Protein 1M72 (pdb70)

Secondary structure (DSSP, 8-state):
-EEE--S-TT-SB----SSEEEEEEEEE----SSTTPPP-TTHHHHHHHHHHHHHHTT-EEEEEES--HHHHHHHHHHHHTS--TTEEEEEEEEES-EETTEEE-SSSEE-TTHHHHTTSTTT-GGGTTS-EEEEEES-SSSB-B--EEEE--EEE-TT-SEEEEESS-TTB--EEETTTEEHHHHHHHHHHHHHTTTS-HHHHHHHHHHHHHHH-----TT-GGGTT-B---EEEE--SSB-----/-EE-SS-TT-SB----SSEEEEEEEEE----SSTTPPP-TTHHHHHHHHHHHHHHTTEEEEEEES--HHHHHHHHHHHHHS--TTEEEEEEEEES-EETTEEE-SSSEE-TTHHHHTTSTTT-GGGTTS-EEEEEES-S-SB-B--EEEE--EEEE-TT-SEEEEESS-TTB--EEETTTEEHHHHHHHHHHHHHTTTS-HHHHHHHHHHHHHHH-----TT-GGGTT-B---EEEE--SSB------/------S-TT-SB----SSB--EEEEEE----SSTTPPP-TTHHHHHHHHHHHHHHTT-EEEEEES--HHHHHHHHHHHHHS--TTBS-EEEEEES-EETTEEE-SSSEE-THHHHHTTSTTT-GGGTTS-EEEEEES-SSSB-B------------TT-SEEEEESS-TTB--EEETTTEEHHHHHHHHHHHHHTTTS-HHHHHHHHHHHHHHH-----TT-GGGTT-B---EEEE--SSB------TT--/-EE-/-EE-/-EE-

Sequence (759 aa):
RVARMPVDRNAPYYNMNHKHRGMAIIFNHEHFDIHSLKSRTGTNVDSDNLSKVLKTLGFKVTVFPNLKSEEINKFIQQTAEMDHSDADCLLVAVLTHGELGMLYAKDTHYKPDNLWYYFTADKCPTLAGKPKLFFIQACQGDRLDGGITLSRSYRIPVHADFLIAFSTVPGYFSWRNTTRGSWFMQALCEELRYAGTERDILTLLTFVCQKVALDFESNAPDSAMMHQQKQVPCITSMLTRLLVFGKDEVDVARMPVDRNAPYYNMNHKHRGMAIIFNHEHFDIHSLKSRTGTNVDSDNLSKVLKTLGFKVTVFPNLKSEEINKFIQQTAEMDHSDADCLLVAVLTHGELGMLYAKDTHYKPDNLWYYFTADKCPTLAGKPKLFFIQACQGDRLDGGITLSRTSYRIPVHADFLIAFSTVPGYFSWRNTTRGSWFMQALCEELRYAGTERDILTLLTFVCQKVALDFESNAPDSAMMHQQKQVPCITSMLTRLLVFGKKDEVDRVARMPVDRNAPYYNMNHKHRGMAIIFNHEHFDIHSLKSRTGTNVDSDNLSKVLKTLGFKVTVFPNLKSEEINKFIQQTAEMDHSDADCLLVAVLTHGELGMLYAKDTHYKPDNLWYYFTADKCPTLAGKPKLFFIQACQGDRLDGGITLSRSYRIPVHADFLIAFSTVPGYFSWRNTTRGSWFMQALCEELRYAGTERDILTLLTFVCQKVALDFESNAPDSAMMHQQKQVPCITSMLTRLLVFGKKQSHLDEVD

Solvent-accessible surface area: 32613 Å² total; per-residue (Å²): 89,82,9,122,37,12,19,95,89,102,13,68,106,9,45,15,137,38,169,97,13,8,35,0,6,0,0,6,0,32,91,27,97,41,188,96,34,86,50,0,69,5,0,67,63,1,5,87,27,1,11,148,6,0,123,114,14,48,7,160,23,51,62,37,82,43,21,105,16,146,60,4,48,89,52,2,62,79,6,9,137,92,113,6,21,75,8,4,0,0,4,1,0,0,0,0,12,9,80,115,39,45,1,24,0,65,54,59,88,24,137,8,72,56,2,42,115,45,0,9,2,77,92,2,58,42,0,1,6,10,0,2,1,1,4,1,0,0,6,16,14,100,151,50,6,38,16,12,36,0,36,231,106,8,55,9,0,11,39,2,3,7,0,12,0,25,0,3,18,70,14,35,33,0,6,0,31,45,101,170,0,0,6,0,0,25,2,0,0,79,3,9,142,158,10,1,58,133,70,22,4,8,18,0,0,3,21,0,0,18,54,0,0,15,82,34,70,2,90,10,107,135,35,92,128,32,45,89,20,8,4,4,0,6,6,27,4,11,1,7,8,20,2,40,8,23,226,55,60,29,5,105,12,161,35,13,21,90,85,100,13,69,103,10,50,19,133,33,162,95,1,5,29,1,1,0,0,6,0,33,91,24,105,36,192,93,34,169,51,0,71,6,0,65,64,1,7,100,35,1,14,149,3,1,124,102,11,34,8,126,26,45,58,32,88,37,20,96,16,131,57,5,41,90,52,2,64,81,6,9,136,98,111,6,23,77,9,0,0,0,4,1,0,0,0,0,18,9,77,116,40,44,1,26,0,58,44,60,93,21,142,9,80,53,2,42,116,43,0,9,2,82,90,1,55,42,0,1,5,10,1,2,1,1,6,0,0,0,4,13,16,94,148,44,7,40,9,1,37,0,46,220,166,60,11,65,9,0,13,35,2,3,6,0,13,0,23,0,2,18,71,13,32,40,0,5,3,32,48,94,159,0,0,5,0,0,34,2,0,0,83,11,10,137,166,6,2,28,130,69,23,5,9,17,1,1,4,26,0,0,24,41,0,1,15,75,34,71,2,87,11,105,136,40,90,136,32,41,87,20,7,4,4,0,7,4,25,4,11,1,9,8,15,2,42,8,26,168,108,54,71,38,6,162,102,51,130,85,10,18,89,157,118,16,91,107,7,42,19,126,17,134,99,1,7,38,0,2,0,0,6,0,33,92,28,100,37,189,92,35,172,49,0,69,6,0,65,63,0,4,104,36,1,12,156,4,1,113,80,13,22,7,153,26,47,58,34,87,41,22,92,18,104,63,6,44,98,51,2,64,73,4,10,138,83,115,7,39,73,9,0,0,0,5,1,0,0,0,0,16,9,79,114,36,45,2,24,0,64,46,57,90,21,136,9,77,58,2,45,113,48,0,10,12,87,91,0,65,41,0,9,9,6,0,1,0,0,6,0,0,0,6,16,14,98,155,48,58,53,40,151,122,158,87,274,147,49,225,59,95,58,122,11,3,6,0,14,0,23,0,2,51,73,16,66,37,0,4,3,30,42,103,161,0,0,6,0,0,15,0,0,0,82,12,10,137,159,6,1,59,126,71,27,4,67,52,0,0,78,66,0,22,92,44,0,31,124,103,34,96,2,93,10,109,136,36,93,143,35,38,98,19,48,7,62,8,35,50,59,46,74,29,87,35,76,1,41,8,25,140,13,182,73,62,208,53,72,40,7

Foldseek 3Di:
DDFDDQDDDPAQEQPLPFPAAEAEEEEQEQAAPDVVDDGDAQSVLLVVLVQVLVVVLGHPYDYHYQDAPVVLLVVLLVRLPDQCQRHQEYEYEYAAEAEAQWGHGRYGIDGPCSNCVCNQCVNRRSCVSHAYEYEYEYFNADDFALDDDDPPVDDDGSPARYKYKYQADHHHGFDADNHNGTLLSVLLSVLCNVALQPAFVVVSLVVSQVCQQPVDFDPDVVDVVRGRTGGGMDMDHRYPHTYHSHD/DDDD/DFDDQDDDPDQEQPLPFPAQEAAEEEQEAAAPDVVDDGQQQSVLLVVLVQVLVVQLGHPYDYHYQAQVVVLLVVLLVSLVDQCQRHQEYHYEYAAEAEAQWGGGRYGIDGPCSNCVCNQCVNRRSCVSHAYEYEYQYFLADDFALDDDDPPVDDDDGSPARYKYKYQFDHHHGFDADNHNGGLLSNLLSVLCVVFVQPDWPVVSLVVSQVSQQPVDFDDDVPDVVRHRTGGGMDMDHRYPHTYHSHHD/DDDD/DDFDAQDDDPDQEQDQAFQAQEAEEEEQEAAAPPVVDDGQAQSVLLVVLVQVLVVQLRHDYDYDYQDQVVVLLVVLLVRLVDQCQRHQEYEYEYAAEAEAQWGHGRYGIDGPCSNCVCQQCVNRVSCPSHAYEYEYEYFLADDFALDDDDPPVDDDGSPARYKYKYQADHHHGFDADNNNGGLLSNLLSVLCNVAVQPDFVVVSVVSSQVSQQPVDFDPDVVDPVRGRTGGGMDMDHRYPHTYHSHHHPPSD/DDDD

InterPro domains:
  IPR001309 Peptidase C14, p20 domain [PS50208] (59-182)
  IPR002138 Peptidase C14, caspase non-catalytic subunit p10 [PS50207] (200-295)
  IPR002398 Peptidase C14 family [PTHR10454] (38-293)
  IPR011600 Peptidase C14, caspase domain [PF00656] (60-291)
  IPR015917 Peptidase C14A, caspase catalytic domain [PR00376] (59-72)
  IPR015917 Peptidase C14A, caspase catalytic domain [PR00376] (79-97)
  IPR015917 Peptidase C14A, caspase catalytic domain [PR00376] (97-115)
  IPR015917 Peptidase C14A, caspase catalytic domain [PR00376] (129-137)
  IPR015917 Peptidase C14A, caspase catalytic domain [PR00376] (163-181)
  IPR015917 Peptidase C14A, caspase catalytic domain [PR00376] (222-233)
  IPR015917 Peptidase C14A, caspase catalytic domain [PR00376] (285-294)
  IPR015917 Peptidase C14A, caspase catalytic domain [SM00115] (52-295)
  IPR015917 Peptidase C14A, caspase catalytic domain [cd00032] (52-293)
  IPR016129 Peptidase family C14A, His active site [PS01121] (123-137)
  IPR029030 Caspase-like domain superfamily [SSF52129] (42-293)
  IPR033139 Peptidase family C14A, cysteine active site [PS01122] (169-180)

Nearest PDB structures (foldseek):
  1m72-assembly2_C  TM=1.003E+00  e=3.830E-53  Spodoptera frugiperda
  4ehf-assembly1_A  TM=9.582E-01  e=6.772E-32  Homo sapiens
  3v6l-assembly1_B  TM=8.829E-01  e=2.168E-28  Homo sapiens
  3v6l-assembly1_A  TM=8.721E-01  e=4.567E-28  Homo sapiens
  4ejf-assembly1_B  TM=8.807E-01  e=4.012E-27  Homo sapiens

CATH classification: 3.40.50.1460

Radius of gyration: 56.76 Å; Cα contacts (8 Å, |Δi|>4): 1895; chains: 6; bounding box: 49×155×88 Å

Structure (mmCIF, N/CA/C/O backbone):
data_1M72
#
_entry.id   1M72
#
_cell.length_a   151.730
_cell.length_b   151.730
_cell.length_c   79.460
_cell.angle_alpha   90.00
_cell.angle_beta   90.00
_cell.angle_gamma   120.00
#
_symmetry.space_group_name_H-M   'P 32 2 1'
#
loop_
_entity.id
_entity.type
_entity.pdbx_description
1 polymer Caspase-1
2 polymer Ace-Asp-Glu-Val-Asp-chloromethylketone
3 non-polymer 1,2-ETHANEDIOL
4 water water
#
loop_
_atom_site.group_PDB
_atom_site.id
_atom_site.type_symbol
_atom_site.label_atom_id
_atom_site.label_alt_id
_atom_site.label_comp_id
_atom_site.label_asym_id
_atom_site.label_entity_id
_atom_site.label_seq_id
_atom_site.pdbx_PDB_ins_code
_atom_site.Cartn_x
_atom_site.Cartn_y
_atom_site.Cartn_z
_atom_site.occupancy
_atom_site.B_iso_or_equiv
_atom_site.auth_seq_id
_atom_site.auth_comp_id
_atom_site.auth_asym_id
_atom_site.auth_atom_id
_atom_site.pdbx_PDB_model_num
ATOM 1 N N . ARG A 1 12 ? 8.017 114.850 21.386 1.00 59.96 40 ARG A N 1
ATOM 2 C CA . ARG A 1 12 ? 7.585 116.013 22.252 1.00 60.10 40 ARG A CA 1
ATOM 3 C C . ARG A 1 12 ? 8.846 116.838 22.516 1.00 58.48 40 ARG A C 1
ATOM 4 O O . ARG A 1 12 ? 9.924 116.415 22.107 1.00 59.99 40 ARG A O 1
ATOM 6 N N . VAL A 1 13 ? 8.748 117.986 23.187 1.00 54.72 41 VAL A N 1
ATOM 7 C CA . VAL A 1 13 ? 9.966 118.767 23.397 1.00 53.48 41 VAL A CA 1
ATOM 8 C C . VAL A 1 13 ? 10.228 119.334 24.803 1.00 51.62 41 VAL A C 1
ATOM 9 O O . VAL A 1 13 ? 9.375 119.969 25.424 1.00 51.42 41 VAL A O 1
ATOM 11 N N . ALA A 1 14 ? 11.440 119.092 25.289 1.00 49.45 42 ALA A N 1
ATOM 12 C CA . ALA A 1 14 ? 11.852 119.557 26.607 1.00 46.53 42 ALA A CA 1
ATOM 13 C C . ALA A 1 14 ? 13.178 120.283 26.490 1.00 43.51 42 ALA A C 1
ATOM 14 O O . ALA A 1 14 ? 13.885 120.158 25.489 1.00 41.71 42 ALA A O 1
ATOM 16 N N . ARG A 1 15 ? 13.508 121.053 27.514 1.00 41.61 43 ARG A N 1
ATOM 17 C CA . ARG A 1 15 ? 14.771 121.763 27.510 1.00 44.35 43 ARG A CA 1
ATOM 18 C C . ARG A 1 15 ? 15.924 120.750 27.657 1.00 42.92 43 ARG A C 1
ATOM 19 O O . ARG A 1 15 ? 15.855 119.804 28.450 1.00 41.41 43 ARG A O 1
ATOM 27 N N . MET A 1 16 ? 16.969 120.938 26.867 1.00 39.76 44 MET A N 1
ATOM 28 C CA . MET A 1 16 ? 18.121 120.072 26.948 1.00 36.76 44 MET A CA 1
ATOM 29 C C . MET A 1 16 ? 18.848 120.508 28.221 1.00 36.85 44 MET A C 1
ATOM 30 O O . MET A 1 16 ? 19.258 121.653 28.346 1.00 34.28 44 MET A O 1
ATOM 35 N N . PRO A 1 17 ? 18.991 119.603 29.204 1.00 36.65 45 PRO A N 1
ATOM 36 C CA . PRO A 1 17 ? 19.681 120.020 30.428 1.00 34.80 45 PRO A CA 1
ATOM 37 C C . PRO A 1 17 ? 21.204 119.828 30.436 1.00 32.84 45 PRO A C 1
ATOM 38 O O . PRO A 1 17 ? 21.883 120.420 31.248 1.00 32.56 45 PRO A O 1
ATOM 42 N N . VAL A 1 18 ? 21.729 119.014 29.532 1.00 32.14 46 VAL A N 1
ATOM 43 C CA . VAL A 1 18 ? 23.171 118.708 29.505 1.00 32.42 46 VAL A CA 1
ATOM 44 C C . VAL A 1 18 ? 23.437 118.301 28.061 1.00 32.73 46 VAL A C 1
ATOM 45 O O . VAL A 1 18 ? 22.485 117.925 27.376 1.00 32.81 46 VAL A O 1
ATOM 49 N N . ASP A 1 19 ? 24.680 118.348 27.579 1.00 33.43 47 ASP A N 1
ATOM 50 C CA . ASP A 1 19 ? 24.869 117.992 26.161 1.00 37.35 47 ASP A CA 1
ATOM 51 C C . ASP A 1 19 ? 24.741 116.519 25.836 1.00 35.69 47 ASP A C 1
ATOM 52 O O . ASP A 1 19 ? 24.965 115.640 26.688 1.00 36.70 47 ASP A O 1
ATOM 57 N N . ARG A 1 20 ? 24.391 116.269 24.581 1.00 34.11 48 ARG A N 1
ATOM 58 C CA . ARG A 1 20 ? 24.155 114.931 24.100 1.00 34.15 48 ARG A CA 1
ATOM 59 C C . ARG A 1 20 ? 25.104 113.826 24.610 1.00 35.42 48 ARG A C 1
ATOM 60 O O . ARG A 1 20 ? 24.639 112.790 25.157 1.00 32.31 48 ARG A O 1
ATOM 68 N N . ASN A 1 21 ? 26.411 114.044 24.465 1.00 31.10 49 ASN A N 1
ATOM 69 C CA . ASN A 1 21 ? 27.356 113.021 24.860 1.00 31.16 49 ASN A CA 1
ATOM 70 C C . ASN A 1 21 ? 28.073 113.145 26.187 1.00 28.18 49 ASN A C 1
ATOM 71 O O . ASN A 1 21 ? 29.041 112.451 26.412 1.00 30.23 49 ASN A O 1
ATOM 76 N N . ALA A 1 22 ? 27.575 113.996 27.070 1.00 26.60 50 ALA A N 1
ATOM 77 C CA . ALA A 1 22 ? 28.184 114.206 28.375 1.00 25.24 50 ALA A CA 1
ATOM 78 C C . ALA A 1 22 ? 28.216 112.944 29.212 1.00 25.00 50 ALA A C 1
ATOM 79 O O . ALA A 1 22 ? 27.247 112.232 29.302 1.00 24.41 50 ALA A O 1
ATOM 81 N N . PRO A 1 23 ? 29.352 112.654 29.838 1.00 27.75 51 PRO A N 1
ATOM 82 C CA . PRO A 1 23 ? 29.345 111.432 30.647 1.00 24.99 51 PRO A CA 1
ATOM 83 C C . PRO A 1 23 ? 28.721 111.636 32.008 1.00 25.76 51 PRO A C 1
ATOM 84 O O . PRO A 1 23 ? 28.441 110.659 32.719 1.00 24.49 51 PRO A O 1
ATOM 88 N N . TYR A 1 24 ? 28.505 112.890 32.391 1.00 24.46 52 TYR A N 1
ATOM 89 C CA . TYR A 1 24 ? 27.913 113.160 33.702 1.00 25.42 52 TYR A CA 1
ATOM 90 C C . TYR A 1 24 ? 26.602 113.911 33.565 1.00 29.33 52 TYR A C 1
ATOM 91 O O . TYR A 1 24 ? 26.427 114.649 32.604 1.00 27.17 52 TYR A O 1
ATOM 100 N N . TYR A 1 25 ? 25.664 113.728 34.501 1.00 28.26 53 TYR A N 1
ATOM 101 C CA . TYR A 1 25 ? 24.440 114.517 34.415 1.00 27.20 53 TYR A CA 1
ATOM 102 C C . TYR A 1 25 ? 24.856 115.941 34.825 1.00 28.78 53 TYR A C 1
ATOM 103 O O . TYR A 1 25 ? 25.871 116.148 35.508 1.00 26.01 53 TYR A O 1
ATOM 112 N N . ASN A 1 26 ? 24.064 116.917 34.414 1.00 30.16 54 ASN A N 1
ATOM 113 C CA . ASN A 1 26 ? 24.345 118.306 34.750 1.00 28.80 54 ASN A CA 1
ATOM 114 C C . ASN A 1 26 ? 23.795 118.639 36.124 1.00 28.65 54 ASN A C 1
ATOM 115 O O . ASN A 1 26 ? 22.613 118.978 36.274 1.00 25.95 54 ASN A O 1
ATOM 120 N N . MET A 1 27 ? 24.656 118.534 37.131 1.00 30.96 55 MET A N 1
ATOM 121 C CA . MET A 1 27 ? 24.284 118.824 38.513 1.00 32.34 55 MET A CA 1
ATOM 122 C C . MET A 1 27 ? 24.674 120.271 38.908 1.00 35.11 55 MET A C 1
ATOM 123 O O . MET A 1 27 ? 25.074 120.511 40.062 1.00 29.01 55 MET A O 1
ATOM 128 N N . ASN A 1 28 ? 24.541 121.222 37.973 1.00 36.16 56 ASN A N 1
ATOM 129 C CA . ASN A 1 28 ? 24.921 122.617 38.257 1.00 42.21 56 ASN A CA 1
ATOM 130 C C . ASN A 1 28 ? 23.789 123.627 38.167 1.00 42.40 56 ASN A C 1
ATOM 131 O O . ASN A 1 28 ? 24.027 124.844 38.097 1.00 42.41 56 ASN A O 1
ATOM 136 N N . HIS A 1 29 ? 22.565 123.111 38.147 1.00 40.71 57 HIS A N 1
ATOM 137 C CA . HIS A 1 29 ? 21.378 123.939 38.125 1.00 38.24 57 HIS A CA 1
ATOM 138 C C . HIS A 1 29 ? 21.366 124.807 39.407 1.00 38.62 57 HIS A C 1
ATOM 139 O O . HIS A 1 29 ? 22.068 124.531 40.396 1.00 33.41 57 HIS A O 1
ATOM 146 N N . LYS A 1 30 ? 20.549 125.853 39.377 1.00 39.90 58 LYS A N 1
ATOM 147 C CA . LYS A 1 30 ? 20.449 126.761 40.496 1.00 41.34 58 LYS A CA 1
ATOM 148 C C . LYS A 1 30 ? 20.131 125.990 41.786 1.00 41.06 58 LYS A C 1
ATOM 149 O O . LYS A 1 30 ? 20.609 126.336 42.873 1.00 41.00 58 LYS A O 1
ATOM 155 N N . HIS A 1 31 ? 19.343 124.927 41.650 1.00 40.30 59 HIS A N 1
ATOM 156 C CA . HIS A 1 31 ? 18.938 124.109 42.791 1.00 40.59 59 HIS A CA 1
ATOM 157 C C . HIS A 1 31 ? 19.186 122.617 42.607 1.00 38.80 59 HIS A C 1
ATOM 158 O O . HIS A 1 31 ? 19.068 122.085 41.493 1.00 35.59 59 HIS A O 1
ATOM 165 N N . ARG A 1 32 ? 19.491 121.945 43.717 1.00 36.16 60 ARG A N 1
ATOM 166 C CA . ARG A 1 32 ? 19.685 120.503 43.662 1.00 36.63 60 ARG A CA 1
ATOM 167 C C . ARG A 1 32 ? 18.350 119.811 43.265 1.00 34.25 60 ARG A C 1
ATOM 168 O O . ARG A 1 32 ? 18.310 118.967 42.360 1.00 30.86 60 ARG A O 1
ATOM 176 N N . GLY A 1 33 ? 17.276 120.206 43.943 1.00 30.56 61 GLY A N 1
ATOM 177 C CA . GLY A 1 33 ? 15.965 119.662 43.665 1.00 31.93 61 GLY A CA 1
ATOM 178 C C . GLY A 1 33 ? 15.222 119.277 44.928 1.00 31.14 61 GLY A C 1
ATOM 179 O O . GLY A 1 33 ? 15.685 119.498 46.055 1.00 32.73 61 GLY A O 1
ATOM 180 N N . MET A 1 34 ? 14.057 118.679 44.746 1.00 30.76 62 MET A N 1
ATOM 181 C CA . MET A 1 34 ? 13.264 118.268 45.880 1.00 29.36 62 MET A CA 1
ATOM 182 C C . MET A 1 34 ? 13.583 116.861 46.298 1.00 28.95 62 MET A C 1
ATOM 183 O O . MET A 1 34 ? 14.020 116.040 45.490 1.00 27.35 62 MET A O 1
ATOM 188 N N . ALA A 1 35 ? 13.330 116.587 47.569 1.00 27.25 63 ALA A N 1
ATOM 189 C CA . ALA A 1 35 ? 13.502 115.267 48.145 1.00 28.20 63 ALA A CA 1
ATOM 190 C C . ALA A 1 35 ? 12.279 115.115 49.047 1.00 30.66 63 ALA A C 1
ATOM 191 O O . ALA A 1 35 ? 12.126 115.848 50.040 1.00 33.05 63 ALA A O 1
ATOM 193 N N . ILE A 1 36 ? 11.383 114.206 48.682 1.00 29.56 64 ILE A N 1
ATOM 194 C CA . ILE A 1 36 ? 10.182 113.970 49.475 1.00 27.71 64 ILE A CA 1
ATOM 195 C C . ILE A 1 36 ? 10.277 112.567 50.096 1.00 27.26 64 ILE A C 1
ATOM 196 O O . ILE A 1 36 ? 10.504 111.567 49.384 1.00 24.07 64 ILE A O 1
ATOM 201 N N . ILE A 1 37 ? 10.138 112.519 51.420 1.00 24.30 65 ILE A N 1
ATOM 202 C CA . ILE A 1 37 ? 10.256 111.288 52.193 1.00 24.82 65 ILE A CA 1
ATOM 203 C C . ILE A 1 37 ? 8.910 110.881 52.778 1.00 27.62 65 ILE A C 1
ATOM 204 O O . ILE A 1 37 ? 8.328 111.628 53.579 1.00 28.82 65 ILE A O 1
ATOM 209 N N . PHE A 1 38 ? 8.396 109.715 52.380 1.00 26.96 66 PHE A N 1
ATOM 210 C CA . PHE A 1 38 ? 7.126 109.257 52.926 1.00 27.28 66 PHE A CA 1
ATOM 211 C C . PHE A 1 38 ? 7.454 108.279 54.018 1.00 27.85 66 PHE A C 1
ATOM 212 O O . PHE A 1 38 ? 7.868 107.158 53.764 1.00 27.07 66 PHE A O 1
ATOM 220 N N . ASN A 1 39 ? 7.282 108.756 55.249 1.00 28.67 67 ASN A N 1
ATOM 221 C CA . ASN A 1 39 ? 7.635 108.012 56.442 1.00 28.86 67 ASN A CA 1
ATOM 222 C C . ASN A 1 39 ? 6.386 107.405 57.069 1.00 31.64 67 ASN A C 1
ATOM 223 O O . ASN A 1 39 ? 5.436 108.126 57.419 1.00 28.73 67 ASN A O 1
ATOM 228 N N . HIS A 1 40 ? 6.386 106.078 57.182 1.00 30.58 68 HIS A N 1
ATOM 229 C CA . HIS A 1 40 ? 5.241 105.373 57.739 1.00 32.39 68 HIS A CA 1
ATOM 230 C C . HIS A 1 40 ? 5.609 104.592 59.002 1.00 34.62 68 HIS A C 1
ATOM 231 O O . HIS A 1 40 ? 6.250 103.537 58.923 1.00 34.95 68 HIS A O 1
ATOM 238 N N . GLU A 1 41 ? 5.201 105.121 60.156 1.00 32.98 69 GLU A N 1
ATOM 239 C CA . GLU A 1 41 ? 5.478 104.462 61.420 1.00 34.55 69 GLU A CA 1
ATOM 240 C C . GLU A 1 41 ? 4.281 103.656 61.952 1.00 33.12 69 GLU A C 1
ATOM 241 O O . GLU A 1 41 ? 4.451 102.595 62.589 1.00 31.69 69 GLU A O 1
ATOM 247 N N . HIS A 1 42 ? 3.081 104.121 61.627 1.00 31.48 70 HIS A N 1
ATOM 248 C CA . HIS A 1 42 ? 1.854 103.492 62.130 1.00 35.84 70 HIS A CA 1
ATOM 249 C C . HIS A 1 42 ? 0.792 103.233 61.066 1.00 34.53 70 HIS A C 1
ATOM 250 O O . HIS A 1 42 ? 0.586 104.059 60.157 1.00 32.82 70 HIS A O 1
ATOM 257 N N . PHE A 1 43 ? 0.080 102.118 61.208 1.00 33.11 71 PHE A N 1
ATOM 258 C CA . PHE A 1 43 ? -0.954 101.777 60.229 1.00 34.47 71 PHE A CA 1
ATOM 259 C C . PHE A 1 43 ? -2.349 101.487 60.738 1.00 35.25 71 PHE A C 1
ATOM 260 O O . PHE A 1 43 ? -2.530 100.911 61.803 1.00 36.50 71 PHE A O 1
ATOM 268 N N . ASP A 1 44 ? -3.334 101.852 59.935 1.00 34.86 72 ASP A N 1
ATOM 269 C CA . ASP A 1 44 ? -4.693 101.563 60.290 1.00 36.52 72 ASP A CA 1
ATOM 270 C C . ASP A 1 44 ? -5.075 100.167 59.826 1.00 37.33 72 ASP A C 1
ATOM 271 O O . ASP A 1 44 ? -6.209 99.779 59.932 1.00 40.39 72 ASP A O 1
ATOM 276 N N . ILE A 1 45 ? -4.138 99.408 59.288 1.00 41.57 73 ILE A N 1
ATOM 277 C CA . ILE A 1 45 ? -4.454 98.041 58.902 1.00 44.05 73 ILE A CA 1
ATOM 278 C C . ILE A 1 45 ? -4.046 97.181 60.080 1.00 47.55 73 ILE A C 1
ATOM 279 O O . ILE A 1 45 ? -2.855 97.117 60.434 1.00 47.73 73 ILE A O 1
ATOM 284 N N . HIS A 1 46 ? -5.042 96.539 60.681 1.00 48.10 74 HIS A N 1
ATOM 285 C CA . HIS A 1 46 ? -4.881 95.642 61.834 1.00 51.82 74 HIS A CA 1
ATOM 286 C C . HIS A 1 46 ? -3.634 94.725 61.853 1.00 49.77 74 HIS A C 1
ATOM 287 O O . HIS A 1 46 ? -2.874 94.709 62.805 1.00 49.46 74 HIS A O 1
ATOM 294 N N . SER A 1 47 ? -3.446 93.957 60.794 1.00 47.44 75 SER A N 1
ATOM 295 C CA . SER A 1 47 ? -2.326 93.028 60.726 1.00 47.99 75 SER A CA 1
ATOM 296 C C . SER A 1 47 ? -0.936 93.671 60.718 1.00 47.42 75 SER A C 1
ATOM 297 O O . SER A 1 47 ? 0.072 92.955 60.858 1.00 47.41 75 SER A O 1
ATOM 300 N N . LEU A 1 48 ? -0.864 94.994 60.560 1.00 42.55 76 LEU A N 1
ATOM 301 C CA . LEU A 1 48 ? 0.441 95.649 60.506 1.00 40.29 76 LEU A CA 1
ATOM 302 C C . LEU A 1 48 ? 0.882 96.344 61.807 1.00 41.53 76 LEU A C 1
ATOM 303 O O . LEU A 1 48 ? 0.188 97.229 62.322 1.00 41.95 76 LEU A O 1
ATOM 308 N N . LYS A 1 49 ? 2.046 95.947 62.317 1.00 39.21 77 LYS A N 1
ATOM 309 C CA . LYS A 1 49 ? 2.594 96.523 63.537 1.00 38.97 77 LYS A CA 1
ATOM 310 C C . LYS A 1 49 ? 3.337 97.834 63.265 1.00 37.02 77 LYS A C 1
ATOM 311 O O . LYS A 1 49 ? 3.725 98.120 62.121 1.00 34.60 77 LYS A O 1
ATOM 317 N N . SER A 1 50 ? 3.514 98.642 64.308 1.00 34.71 78 SER A N 1
ATOM 318 C CA . SER A 1 50 ? 4.239 99.912 64.193 1.00 34.51 78 SER A CA 1
ATOM 319 C C . SER A 1 50 ? 5.697 99.726 63.760 1.00 30.77 78 SER A C 1
ATOM 320 O O . SER A 1 50 ? 6.323 98.718 64.063 1.00 34.40 78 SER A O 1
ATOM 323 N N . ARG A 1 51 ? 6.258 100.687 63.052 1.00 30.71 79 ARG A N 1
ATOM 324 C CA . ARG A 1 51 ? 7.655 100.520 62.571 1.00 30.74 79 ARG A CA 1
ATOM 325 C C . ARG A 1 51 ? 8.622 101.381 63.401 1.00 30.66 79 ARG A C 1
ATOM 326 O O . ARG A 1 51 ? 9.191 102.364 62.915 1.00 29.96 79 ARG A O 1
ATOM 334 N N . THR A 1 52 ? 8.776 101.008 64.675 1.00 32.67 80 THR A N 1
ATOM 335 C CA . THR A 1 52 ? 9.658 101.727 65.597 1.00 31.65 80 THR A CA 1
ATOM 336 C C . THR A 1 52 ? 11.068 101.771 65.045 1.00 30.37 80 THR A C 1
ATOM 337 O O . THR A 1 52 ? 11.618 100.735 64.668 1.00 32.38 80 THR A O 1
ATOM 341 N N . GLY A 1 53 ? 11.642 102.973 64.998 1.00 30.46 81 GLY A N 1
ATOM 342 C CA . GLY A 1 53 ? 12.988 103.150 64.456 1.00 30.36 81 GLY A CA 1
ATOM 343 C C . GLY A 1 53 ? 12.963 103.837 63.092 1.00 30.82 81 GLY A C 1
ATOM 344 O O . GLY A 1 53 ? 13.986 104.309 62.626 1.00 32.44 81 GLY A O 1
ATOM 345 N N . THR A 1 54 ? 11.788 103.905 62.449 1.00 31.02 82 THR A N 1
ATOM 346 C CA . THR A 1 54 ? 11.672 104.527 61.135 1.00 29.58 82 THR A CA 1
ATOM 347 C C . THR A 1 54 ? 11.979 106.002 61.259 1.00 29.51 82 THR A C 1
ATOM 348 O O . THR A 1 54 ? 12.574 106.596 60.354 1.00 30.74 82 THR A O 1
ATOM 352 N N . ASN A 1 55 ? 11.610 106.595 62.390 1.00 29.93 83 ASN A N 1
ATOM 353 C CA . ASN A 1 55 ? 11.873 108.021 62.576 1.00 30.88 83 ASN A CA 1
ATOM 354 C C . ASN A 1 55 ? 13.359 108.351 62.555 1.00 29.20 83 ASN A C 1
ATOM 355 O O . ASN A 1 55 ? 13.732 109.459 62.161 1.00 27.98 83 ASN A O 1
ATOM 360 N N . VAL A 1 56 ? 14.194 107.397 62.972 1.00 26.40 84 VAL A N 1
ATOM 361 C CA . VAL A 1 56 ? 15.629 107.600 62.959 1.00 26.34 84 VAL A CA 1
ATOM 362 C C . VAL A 1 56 ? 16.038 107.634 61.505 1.00 28.51 84 VAL A C 1
ATOM 363 O O . VAL A 1 56 ? 16.803 108.505 61.087 1.00 29.63 84 VAL A O 1
ATOM 367 N N . ASP A 1 57 ? 15.527 106.680 60.733 1.00 27.42 85 ASP A N 1
ATOM 368 C CA . ASP A 1 57 ? 15.802 106.648 59.302 1.00 28.34 85 ASP A CA 1
ATOM 369 C C . ASP A 1 57 ? 15.429 107.987 58.672 1.00 29.83 85 ASP A C 1
ATOM 370 O O . ASP A 1 57 ? 16.231 108.618 57.955 1.00 32.53 85 ASP A O 1
ATOM 375 N N . SER A 1 58 ? 14.203 108.427 58.950 1.00 29.08 86 SER A N 1
ATOM 376 C CA . SER A 1 58 ? 13.700 109.663 58.369 1.00 28.19 86 SER A CA 1
ATOM 377 C C . SER A 1 58 ? 14.504 110.901 58.739 1.00 29.38 86 SER A C 1
ATOM 378 O O . SER A 1 58 ? 14.764 111.736 57.858 1.00 25.32 86 SER A O 1
ATOM 381 N N . ASP A 1 59 ? 14.871 111.035 60.019 1.00 27.55 87 ASP A N 1
ATOM 382 C CA . ASP A 1 59 ? 15.678 112.183 60.461 1.00 32.40 87 ASP A CA 1
ATOM 383 C C . ASP A 1 59 ? 17.061 112.074 59.805 1.00 31.47 87 ASP A C 1
ATOM 384 O O . ASP A 1 59 ? 17.557 113.026 59.210 1.00 32.28 87 ASP A O 1
ATOM 389 N N . ASN A 1 60 ? 17.642 110.885 59.888 1.00 31.13 88 ASN A N 1
ATOM 390 C CA . ASN A 1 60 ? 18.943 110.582 59.300 1.00 33.17 88 ASN A CA 1
ATOM 391 C C . ASN A 1 60 ? 18.979 110.942 57.791 1.00 33.16 88 ASN A C 1
ATOM 392 O O . ASN A 1 60 ? 19.885 111.652 57.327 1.00 34.32 88 ASN A O 1
ATOM 397 N N . LEU A 1 61 ? 17.989 110.471 57.033 1.00 31.14 89 LEU A N 1
ATOM 398 C CA . LEU A 1 61 ? 17.977 110.723 55.594 1.00 32.54 89 LEU A CA 1
ATOM 399 C C . LEU A 1 61 ? 17.836 112.215 55.296 1.00 33.55 89 LEU A C 1
ATOM 400 O O . LEU A 1 61 ? 18.553 112.798 54.459 1.00 30.43 89 LEU A O 1
ATOM 405 N N . SER A 1 62 ? 16.910 112.833 56.013 1.00 35.50 90 SER A N 1
ATOM 406 C CA . SER A 1 62 ? 16.655 114.248 55.853 1.00 35.75 90 SER A CA 1
ATOM 407 C C . SER A 1 62 ? 17.928 115.088 56.095 1.00 35.80 90 SER A C 1
ATOM 408 O O . SER A 1 62 ? 18.222 116.012 55.330 1.00 32.38 90 SER A O 1
ATOM 411 N N . LYS A 1 63 ? 18.672 114.755 57.155 1.00 36.88 91 LYS A N 1
ATOM 412 C CA . LYS A 1 63 ? 19.891 115.488 57.489 1.00 39.28 91 LYS A CA 1
ATOM 413 C C . LYS A 1 63 ? 20.923 115.398 56.388 1.00 38.25 91 LYS A C 1
ATOM 414 O O . LYS A 1 63 ? 21.422 116.433 55.918 1.00 38.58 91 LYS A O 1
ATOM 420 N N . VAL A 1 64 ? 21.236 114.184 55.942 1.00 33.25 92 VAL A N 1
ATOM 421 C CA . VAL A 1 64 ? 22.266 114.115 54.947 1.00 30.61 92 VAL A CA 1
ATOM 422 C C . VAL A 1 64 ? 21.838 114.732 53.628 1.00 29.63 92 VAL A C 1
ATOM 423 O O . VAL A 1 64 ? 22.631 115.369 52.941 1.00 31.65 92 VAL A O 1
ATOM 427 N N . LEU A 1 65 ? 20.579 114.592 53.271 1.00 30.32 93 LEU A N 1
ATOM 428 C CA . LEU A 1 65 ? 20.165 115.137 51.982 1.00 33.89 93 LEU A CA 1
ATOM 429 C C . LEU A 1 65 ? 20.241 116.658 52.014 1.00 36.64 93 LEU A C 1
ATOM 430 O O . LEU A 1 65 ? 20.629 117.296 51.019 1.00 38.68 93 LEU A O 1
ATOM 435 N N . LYS A 1 66 ? 19.881 117.234 53.156 1.00 36.63 94 LYS A N 1
ATOM 436 C CA . LYS A 1 66 ? 19.962 118.680 53.297 1.00 38.82 94 LYS A CA 1
ATOM 437 C C . LYS A 1 66 ? 21.402 119.106 53.037 1.00 36.11 94 LYS A C 1
ATOM 438 O O . LYS A 1 66 ? 21.618 120.076 52.323 1.00 35.77 94 LYS A O 1
ATOM 444 N N . THR A 1 67 ? 22.386 118.378 53.568 1.00 33.29 95 THR A N 1
ATOM 445 C CA . THR A 1 67 ? 23.764 118.790 53.325 1.00 32.84 95 THR A CA 1
ATOM 446 C C . THR A 1 67 ? 24.108 118.646 51.856 1.00 33.68 95 THR A C 1
ATOM 447 O O . THR A 1 67 ? 25.037 119.289 51.382 1.00 34.23 95 THR A O 1
ATOM 451 N N . LEU A 1 68 ? 23.369 117.799 51.131 1.00 32.31 96 LEU A N 1
ATOM 452 C CA . LEU A 1 68 ? 23.612 117.653 49.706 1.00 29.36 96 LEU A CA 1
ATOM 453 C C . LEU A 1 68 ? 22.856 118.720 48.882 1.00 28.39 96 LEU A C 1
ATOM 454 O O . LEU A 1 68 ? 22.989 118.775 47.662 1.00 26.23 96 LEU A O 1
ATOM 459 N N . GLY A 1 69 ? 22.052 119.554 49.547 1.00 29.94 97 GLY A N 1
ATOM 460 C CA . GLY A 1 69 ? 21.339 120.632 48.862 1.00 29.62 97 GLY A CA 1
ATOM 461 C C . GLY A 1 69 ? 19.866 120.473 48.533 1.00 31.08 97 GLY A C 1
ATOM 462 O O . GLY A 1 69 ? 19.231 121.403 47.998 1.00 28.46 97 GLY A O 1
ATOM 463 N N . PHE A 1 70 ? 19.309 119.310 48.854 1.00 29.76 98 PHE A N 1
ATOM 464 C CA . PHE A 1 70 ? 17.901 119.059 48.567 1.00 29.64 98 PHE A CA 1
ATOM 465 C C . PHE A 1 70 ? 16.995 119.881 49.447 1.00 31.49 98 PHE A C 1
ATOM 466 O O . PHE A 1 70 ? 17.324 120.141 50.608 1.00 29.57 98 PHE A O 1
ATOM 474 N N . LYS A 1 71 ? 15.859 120.303 48.892 1.00 32.51 99 LYS A N 1
ATOM 475 C CA . LYS A 1 71 ? 14.860 120.961 49.705 1.00 32.58 99 LYS A CA 1
ATOM 476 C C . LYS A 1 71 ? 14.044 119.729 50.101 1.00 32.34 99 LYS A C 1
ATOM 477 O O . LYS A 1 71 ? 13.311 119.175 49.268 1.00 29.70 99 LYS A O 1
ATOM 483 N N . VAL A 1 72 ? 14.177 119.328 51.364 1.00 31.28 100 VAL A N 1
ATOM 484 C CA . VAL A 1 72 ? 13.527 118.154 51.943 1.00 33.12 100 VAL A CA 1
ATOM 485 C C . VAL A 1 72 ? 12.161 118.383 52.535 1.00 36.16 100 VAL A C 1
ATOM 486 O O . VAL A 1 72 ? 11.965 119.340 53.240 1.00 40.24 100 VAL A O 1
ATOM 490 N N . THR A 1 73 ? 11.239 117.460 52.285 1.00 37.34 101 THR A N 1
ATOM 491 C CA . THR A 1 73 ? 9.892 117.523 52.829 1.00 33.20 101 THR A CA 1
ATOM 492 C C . THR A 1 73 ? 9.559 116.146 53.366 1.00 33.76 101 THR A C 1
ATOM 493 O O . THR A 1 73 ? 9.623 115.168 52.643 1.00 32.96 101 THR A O 1
ATOM 497 N N . VAL A 1 74 ? 9.248 116.051 54.645 1.00 33.29 102 VAL A N 1
ATOM 498 C CA . VAL A 1 74 ? 8.866 114.761 55.205 1.00 32.31 102 VAL A CA 1
ATOM 499 C C . VAL A 1 74 ? 7.330 114.727 55.327 1.00 33.22 102 VAL A C 1
ATOM 500 O O . VAL A 1 74 ? 6.717 115.675 55.850 1.00 30.18 102 VAL A O 1
ATOM 504 N N . PHE A 1 75 ? 6.739 113.648 54.810 1.00 30.47 103 PHE A N 1
ATOM 505 C CA . PHE A 1 75 ? 5.313 113.397 54.826 1.00 29.49 103 PHE A CA 1
ATOM 506 C C . PHE A 1 75 ? 5.103 112.203 55.725 1.00 33.01 103 PHE A C 1
ATOM 507 O O . PHE A 1 75 ? 5.370 111.072 55.324 1.00 33.86 103 PHE A O 1
ATOM 515 N N . PRO A 1 76 ? 4.634 112.429 56.968 1.00 34.60 104 PRO A N 1
ATOM 516 C CA . PRO A 1 76 ? 4.432 111.279 57.862 1.00 32.98 104 PRO A CA 1
ATOM 517 C C . PRO A 1 76 ? 3.051 110.625 57.789 1.00 32.60 104 PRO A C 1
ATOM 518 O O . PRO A 1 76 ? 2.045 111.294 57.758 1.00 34.24 104 PRO A O 1
ATOM 522 N N . ASN A 1 77 ? 3.023 109.307 57.724 1.00 31.99 105 ASN A N 1
ATOM 523 C CA . ASN A 1 77 ? 1.782 108.566 57.733 1.00 32.73 105 ASN A CA 1
ATOM 524 C C . ASN A 1 77 ? 0.597 108.992 56.856 1.00 33.99 105 ASN A C 1
ATOM 525 O O . ASN A 1 77 ? -0.551 109.012 57.319 1.00 34.31 105 ASN A O 1
ATOM 530 N N . LEU A 1 78 ? 0.837 109.291 55.590 1.00 34.43 106 LEU A N 1
ATOM 531 C CA . LEU A 1 78 ? -0.265 109.675 54.718 1.00 33.86 106 LEU A CA 1
ATOM 532 C C . LEU A 1 78 ? -1.096 108.473 54.239 1.00 34.35 106 LEU A C 1
ATOM 533 O O . LEU A 1 78 ? -0.667 107.304 54.309 1.00 34.32 106 LEU A O 1
ATOM 538 N N . LYS A 1 79 ? -2.305 108.769 53.779 1.00 34.71 107 LYS A N 1
ATOM 539 C CA . LYS A 1 79 ? -3.181 107.752 53.232 1.00 35.39 107 LYS A CA 1
ATOM 540 C C . LYS A 1 79 ? -2.705 107.583 51.787 1.00 32.97 107 LYS A C 1
ATOM 541 O O . LYS A 1 79 ? -2.081 108.479 51.226 1.00 30.75 107 LYS A O 1
ATOM 547 N N . SER A 1 80 ? -2.989 106.432 51.209 1.00 31.11 108 SER A N 1
ATOM 548 C CA . SER A 1 80 ? -2.598 106.133 49.841 1.00 34.90 108 SER A CA 1
ATOM 549 C C . SER A 1 80 ? -2.968 107.237 48.834 1.00 36.46 108 SER A C 1
ATOM 550 O O . SER A 1 80 ? -2.167 107.617 47.984 1.00 36.36 108 SER A O 1
ATOM 553 N N . GLU A 1 81 ? -4.159 107.799 48.957 1.00 38.66 109 GLU A N 1
ATOM 554 C CA . GLU A 1 81 ? -4.543 108.823 48.021 1.00 40.32 109 GLU A CA 1
ATOM 555 C C . GLU A 1 81 ? -3.845 110.143 48.289 1.00 38.73 109 GLU A C 1
ATOM 556 O O . GLU A 1 81 ? -3.655 110.922 47.363 1.00 37.03 109 GLU A O 1
ATOM 562 N N . GLU A 1 82 ? -3.441 110.394 49.533 1.00 37.41 110 GLU A N 1
ATOM 563 C CA . GLU A 1 82 ? -2.725 111.623 49.837 1.00 38.36 110 GLU A CA 1
ATOM 564 C C . GLU A 1 82 ? -1.286 111.547 49.282 1.00 38.62 110 GLU A C 1
ATOM 565 O O . GLU A 1 82 ? -0.715 112.578 48.899 1.00 39.76 110 GLU A O 1
ATOM 571 N N . ILE A 1 83 ? -0.692 110.343 49.262 1.00 36.83 111 ILE A N 1
ATOM 572 C CA . ILE A 1 83 ? 0.653 110.148 48.697 1.00 32.98 111 ILE A CA 1
ATOM 573 C C . ILE A 1 83 ? 0.511 110.368 47.175 1.00 35.62 111 ILE A C 1
ATOM 574 O O . ILE A 1 83 ? 1.217 111.182 46.571 1.00 35.05 111 ILE A O 1
ATOM 579 N N . ASN A 1 84 ? -0.417 109.649 46.561 1.00 34.30 112 ASN A N 1
ATOM 580 C CA . ASN A 1 84 ? -0.615 109.796 45.145 1.00 37.19 112 ASN A CA 1
ATOM 581 C C . ASN A 1 84 ? -0.826 111.267 44.767 1.00 39.47 112 ASN A C 1
ATOM 582 O O . ASN A 1 84 ? -0.250 111.772 43.805 1.00 40.68 112 ASN A O 1
ATOM 587 N N . LYS A 1 85 ? -1.632 111.975 45.533 1.00 40.55 113 LYS A N 1
ATOM 588 C CA . LYS A 1 85 ? -1.875 113.362 45.208 1.00 41.70 113 LYS A CA 1
ATOM 589 C C . LYS A 1 85 ? -0.607 114.197 45.295 1.00 40.49 113 LYS A C 1
ATOM 590 O O . LYS A 1 85 ? -0.316 114.980 44.390 1.00 41.54 113 LYS A O 1
ATOM 596 N N . PHE A 1 86 ? 0.132 114.071 46.392 1.00 38.26 114 PHE A N 1
ATOM 597 C CA . PHE A 1 86 ? 1.352 114.846 46.508 1.00 38.56 114 PHE A CA 1
ATOM 598 C C . PHE A 1 86 ? 2.366 114.494 45.393 1.00 37.87 114 PHE A C 1
ATOM 599 O O . PHE A 1 86 ? 3.009 115.397 44.833 1.00 36.13 114 PHE A O 1
ATOM 607 N N . ILE A 1 87 ? 2.467 113.201 45.052 1.00 35.61 115 ILE A N 1
ATOM 608 C CA . ILE A 1 87 ? 3.368 112.731 44.004 1.00 33.17 115 ILE A CA 1
ATOM 609 C C . ILE A 1 87 ? 3.017 113.426 42.703 1.00 34.84 115 ILE A C 1
ATOM 610 O O . ILE A 1 87 ? 3.904 113.911 41.996 1.00 35.86 115 ILE A O 1
ATOM 615 N N . GLN A 1 88 ? 1.729 113.474 42.382 1.00 36.55 116 GLN A N 1
ATOM 616 C CA . GLN A 1 88 ? 1.265 114.145 41.159 1.00 37.69 116 GLN A CA 1
ATOM 617 C C . GLN A 1 88 ? 1.515 115.638 41.251 1.00 39.42 116 GLN A C 1
ATOM 618 O O . GLN A 1 88 ? 1.810 116.288 40.252 1.00 38.35 116 GLN A O 1
ATOM 624 N N . GLN A 1 89 ? 1.407 116.186 42.454 1.00 39.18 117 GLN A N 1
ATOM 625 C CA . GLN A 1 89 ? 1.666 117.604 42.618 1.00 41.16 117 GLN A CA 1
ATOM 626 C C . GLN A 1 89 ? 3.118 117.893 42.272 1.00 40.13 117 GLN A C 1
ATOM 627 O O . GLN A 1 89 ? 3.447 118.848 41.565 1.00 39.00 117 GLN A O 1
ATOM 633 N N . THR A 1 90 ? 3.994 117.057 42.801 1.00 39.64 118 THR A N 1
ATOM 634 C CA . THR A 1 90 ? 5.404 117.198 42.533 1.00 36.92 118 THR A CA 1
ATOM 635 C C . THR A 1 90 ? 5.655 117.058 41.028 1.00 36.70 118 THR A C 1
ATOM 636 O O . THR A 1 90 ? 6.351 117.877 40.422 1.00 38.10 118 THR A O 1
ATOM 640 N N . ALA A 1 91 ? 5.060 116.047 40.416 1.00 34.03 119 ALA A N 1
ATOM 641 C CA . ALA A 1 91 ? 5.246 115.855 38.995 1.00 37.86 119 ALA A CA 1
ATOM 642 C C . ALA A 1 91 ? 4.840 117.085 38.151 1.00 39.16 119 ALA A C 1
ATOM 643 O O . ALA A 1 91 ? 5.379 117.315 37.060 1.00 39.21 119 ALA A O 1
ATOM 645 N N . GLU A 1 92 ? 3.897 117.873 38.658 1.00 40.77 120 GLU A N 1
ATOM 646 C CA . GLU A 1 92 ? 3.414 119.052 37.938 1.00 40.49 120 GLU A CA 1
ATOM 647 C C . GLU A 1 92 ? 4.174 120.317 38.270 1.00 38.40 120 GLU A C 1
ATOM 648 O O . GLU A 1 92 ? 3.881 121.373 37.743 1.00 37.21 120 GLU A O 1
ATOM 654 N N . MET A 1 93 ? 5.142 120.242 39.156 1.00 35.43 121 MET A N 1
ATOM 655 C CA . MET A 1 93 ? 5.846 121.456 39.448 1.00 36.50 121 MET A CA 1
ATOM 656 C C . MET A 1 93 ? 6.823 121.711 38.318 1.00 37.22 121 MET A C 1
ATOM 657 O O . MET A 1 93 ? 7.060 120.829 37.477 1.00 37.76 121 MET A O 1
ATOM 662 N N . ASP A 1 94 ? 7.359 122.922 38.271 1.00 36.74 122 ASP A N 1
ATOM 663 C CA . ASP A 1 94 ? 8.354 123.287 37.265 1.00 36.76 122 ASP A CA 1
ATOM 664 C C . ASP A 1 94 ? 9.744 122.965 37.852 1.00 35.49 122 ASP A C 1
ATOM 665 O O . ASP A 1 94 ? 10.198 123.658 38.767 1.00 34.47 122 ASP A O 1
ATOM 670 N N . HIS A 1 95 ? 10.407 121.917 37.337 1.00 35.40 123 HIS A N 1
ATOM 671 C CA . HIS A 1 95 ? 11.743 121.501 37.842 1.00 35.05 123 HIS A CA 1
ATOM 672 C C . HIS A 1 95 ? 12.925 122.029 36.991 1.00 36.34 123 HIS A C 1
ATOM 673 O O . HIS A 1 95 ? 14.077 121.533 37.098 1.00 36.13 123 HIS A O 1
ATOM 680 N N . SER A 1 96 ? 12.638 123.033 36.165 1.00 33.51 124 SER A N 1
ATOM 681 C CA . SER A 1 96 ? 13.629 123.631 35.282 1.00 32.94 124 SER A CA 1
ATOM 682 C C . SER A 1 96 ? 14.989 123.970 35.892 1.00 32.52 124 SER A C 1
ATOM 683 O O . SER A 1 96 ? 16.018 123.731 35.282 1.00 30.82 124 SER A O 1
ATOM 686 N N . ASP A 1 97 ? 14.988 124.544 37.082 1.00 33.89 125 ASP A N 1
ATOM 687 C CA . ASP A 1 97 ? 16.227 124.919 37.742 1.00 34.96 125 ASP A CA 1
ATOM 688 C C . ASP A 1 97 ? 16.640 123.925 38.776 1.00 34.07 125 ASP A C 1
ATOM 689 O O . ASP A 1 97 ? 17.257 124.306 39.758 1.00 35.10 125 ASP A O 1
ATOM 694 N N . ALA A 1 98 ? 16.281 122.661 38.580 1.00 31.57 126 ALA A N 1
ATOM 695 C CA . ALA A 1 98 ? 16.640 121.616 39.541 1.00 28.72 126 ALA A CA 1
ATOM 696 C C . ALA A 1 98 ? 17.585 120.626 38.903 1.00 24.89 126 ALA A C 1
ATOM 697 O O . ALA A 1 98 ? 17.468 120.348 37.698 1.00 24.44 126 ALA A O 1
ATOM 699 N N . ASP A 1 99 ? 18.493 120.064 39.694 1.00 23.09 127 ASP A N 1
ATOM 700 C CA . ASP A 1 99 ? 19.390 119.033 39.140 1.00 25.76 127 ASP A CA 1
ATOM 701 C C . ASP A 1 99 ? 18.641 117.686 38.969 1.00 27.92 127 ASP A C 1
ATOM 702 O O . ASP A 1 99 ? 18.791 116.991 37.949 1.00 27.99 127 ASP A O 1
ATOM 707 N N . CYS A 1 100 ? 17.821 117.343 39.967 1.00 24.84 128 CYS A N 1
ATOM 708 C CA . CYS A 1 100 ? 17.150 116.068 39.980 1.00 27.86 128 CYS A CA 1
ATOM 709 C C . CYS A 1 100 ? 15.945 116.100 40.921 1.00 31.41 128 CYS A C 1
ATOM 710 O O . CYS A 1 100 ? 15.498 117.166 41.382 1.00 32.00 128 CYS A O 1
ATOM 713 N N . LEU A 1 101 ? 15.441 114.904 41.197 1.00 29.92 129 LEU A N 1
ATOM 714 C CA . LEU A 1 101 ? 14.338 114.710 42.111 1.00 29.75 129 LEU A CA 1
ATOM 715 C C . LEU A 1 101 ? 14.615 113.398 42.823 1.00 26.95 129 LEU A C 1
ATOM 716 O O . LEU A 1 101 ? 15.122 112.445 42.210 1.00 25.78 129 LEU A O 1
ATOM 721 N N . LEU A 1 102 ? 14.280 113.353 44.106 1.00 26.60 130 LEU A N 1
ATOM 722 C CA . LEU A 1 102 ? 14.484 112.155 44.915 1.00 27.55 130 LEU A CA 1
ATOM 723 C C . LEU A 1 102 ? 13.247 111.887 45.772 1.00 29.23 130 LEU A C 1
ATOM 724 O O . LEU A 1 102 ? 12.749 112.786 46.481 1.00 30.94 130 LEU A O 1
ATOM 729 N N . VAL A 1 103 ? 12.771 110.645 45.697 1.00 27.64 131 VAL A N 1
ATOM 730 C CA . VAL A 1 103 ? 11.615 110.182 46.456 1.00 25.80 131 VAL A CA 1
ATOM 731 C C . VAL A 1 103 ? 12.036 108.944 47.291 1.00 27.68 131 VAL A C 1
ATOM 732 O O . VAL A 1 103 ? 12.628 107.999 46.738 1.00 27.30 131 VAL A O 1
ATOM 736 N N . ALA A 1 104 ? 11.773 108.959 48.608 1.00 23.82 132 ALA A N 1
ATOM 737 C CA . ALA A 1 104 ? 12.101 107.824 49.468 1.00 21.75 132 ALA A CA 1
ATOM 738 C C . ALA A 1 104 ? 10.831 107.420 50.205 1.00 23.59 132 ALA A C 1
ATOM 739 O O . ALA A 1 104 ? 10.015 108.281 50.553 1.00 25.36 132 ALA A O 1
ATOM 741 N N . VAL A 1 105 ? 10.632 106.117 50.389 1.00 22.35 133 VAL A N 1
ATOM 742 C CA . VAL A 1 105 ? 9.463 105.627 51.086 1.00 19.54 133 VAL A CA 1
ATOM 743 C C . VAL A 1 105 ? 9.980 104.611 52.086 1.00 21.94 133 VAL A C 1
ATOM 744 O O . VAL A 1 105 ? 10.835 103.780 51.751 1.00 23.72 133 VAL A O 1
ATOM 748 N N . LEU A 1 106 ? 9.495 104.723 53.324 1.00 23.85 134 LEU A N 1
ATOM 749 C CA . LEU A 1 106 ? 9.856 103.855 54.468 1.00 23.28 134 LEU A CA 1
ATOM 750 C C . LEU A 1 106 ? 8.528 103.263 54.991 1.00 24.34 134 LEU A C 1
ATOM 751 O O . LEU A 1 106 ? 7.690 103.959 55.600 1.00 22.93 134 LEU A O 1
ATOM 756 N N . THR A 1 107 ? 8.318 101.979 54.738 1.00 23.77 135 THR A N 1
ATOM 757 C CA . THR A 1 107 ? 7.063 101.403 55.151 1.00 23.75 135 THR A CA 1
ATOM 758 C C . THR A 1 107 ? 7.066 99.880 55.073 1.00 23.27 135 THR A C 1
ATOM 759 O O . THR A 1 107 ? 8.106 99.268 54.888 1.00 20.53 135 THR A O 1
ATOM 763 N N . HIS A 1 108 ? 5.893 99.280 55.275 1.00 26.28 136 HIS A N 1
ATOM 764 C CA . HIS A 1 108 ? 5.743 97.822 55.189 1.00 27.74 136 HIS A CA 1
ATOM 765 C C . HIS A 1 108 ? 5.427 97.555 53.734 1.00 25.79 136 HIS A C 1
ATOM 766 O O . HIS A 1 108 ? 4.884 98.430 53.038 1.00 24.31 136 HIS A O 1
ATOM 773 N N . GLY A 1 109 ? 5.774 96.355 53.292 1.00 22.70 137 GLY A N 1
ATOM 774 C CA . GLY A 1 109 ? 5.496 95.964 51.938 1.00 24.51 137 GLY A CA 1
ATOM 775 C C . GLY A 1 109 ? 5.486 94.457 51.786 1.00 26.09 137 GLY A C 1
ATOM 776 O O . GLY A 1 109 ? 5.737 93.713 52.755 1.00 24.57 137 GLY A O 1
ATOM 777 N N . GLU A 1 110 ? 5.174 94.046 50.555 1.00 25.40 138 GLU A N 1
ATOM 778 C CA . GLU A 1 110 ? 5.129 92.667 50.078 1.00 25.71 138 GLU A CA 1
ATOM 779 C C . GLU A 1 110 ? 5.534 92.815 48.609 1.00 25.12 138 GLU A C 1
ATOM 780 O O . GLU A 1 110 ? 5.669 93.944 48.097 1.00 24.38 138 GLU A O 1
ATOM 786 N N . LEU A 1 111 ? 5.736 91.679 47.954 1.00 22.34 139 LEU A N 1
ATOM 787 C CA . LEU A 1 111 ? 6.130 91.635 46.559 1.00 26.69 139 LEU A CA 1
ATOM 788 C C . LEU A 1 111 ? 5.142 92.449 45.723 1.00 26.79 139 LEU A C 1
ATOM 789 O O . LEU A 1 111 ? 3.938 92.194 45.754 1.00 28.76 139 LEU A O 1
ATOM 794 N N . GLY A 1 112 ? 5.647 93.449 45.010 1.00 25.84 140 GLY A N 1
ATOM 795 C CA . GLY A 1 112 ? 4.782 94.284 44.197 1.00 23.93 140 GLY A CA 1
ATOM 796 C C . GLY A 1 112 ? 3.829 95.147 45.006 1.00 25.68 140 GLY A C 1
ATOM 797 O O . GLY A 1 112 ? 2.841 95.673 44.472 1.00 23.08 140 GLY A O 1
ATOM 798 N N . MET A 1 113 ? 4.129 95.332 46.290 1.00 25.06 141 MET A N 1
ATOM 799 C CA . MET A 1 113 ? 3.221 96.106 47.111 1.00 26.73 141 MET A CA 1
ATOM 800 C C . MET A 1 113 ? 3.889 96.919 48.229 1.00 24.43 141 MET A C 1
ATOM 801 O O . MET A 1 113 ? 4.823 96.445 48.849 1.00 22.93 141 MET A O 1
ATOM 806 N N . LEU A 1 114 ? 3.388 98.136 48.449 1.00 22.00 142 LEU A N 1
ATOM 807 C CA . LEU A 1 114 ? 3.827 99.072 49.513 1.00 23.96 142 LEU A CA 1
ATOM 808 C C . LEU A 1 114 ? 2.586 99.557 50.318 1.00 24.11 142 LEU A C 1
ATOM 809 O O . LEU A 1 114 ? 1.486 99.755 49.726 1.00 21.37 142 LEU A O 1
ATOM 814 N N . TYR A 1 115 ? 2.719 99.750 51.634 1.00 23.11 143 TYR A N 1
ATOM 815 C CA . TYR A 1 115 ? 1.537 100.223 52.380 1.00 25.46 143 TYR A CA 1
ATOM 816 C C . TYR A 1 115 ? 1.482 101.694 52.721 1.00 25.22 143 TYR A C 1
ATOM 817 O O . TYR A 1 115 ? 2.473 102.306 53.094 1.00 26.84 143 TYR A O 1
ATOM 826 N N . ALA A 1 116 ? 0.310 102.274 52.539 1.00 24.65 144 ALA A N 1
ATOM 827 C CA . ALA A 1 116 ? 0.112 103.646 52.939 1.00 25.79 144 ALA A CA 1
ATOM 828 C C . ALA A 1 116 ? -0.489 103.444 54.347 1.00 27.33 144 ALA A C 1
ATOM 829 O O . ALA A 1 116 ? -0.480 102.341 54.889 1.00 24.17 144 ALA A O 1
ATOM 831 N N . LYS A 1 117 ? -1.018 104.491 54.952 1.00 31.19 145 LYS A N 1
ATOM 832 C CA . LYS A 1 117 ? -1.578 104.330 56.280 1.00 31.93 145 LYS A CA 1
ATOM 833 C C . LYS A 1 117 ? -2.832 103.421 56.254 1.00 35.52 145 LYS A C 1
ATOM 834 O O . LYS A 1 117 ? -2.981 102.512 57.090 1.00 34.58 145 LYS A O 1
ATOM 840 N N . ASP A 1 118 ? -3.709 103.676 55.275 1.00 33.70 146 ASP A N 1
ATOM 841 C CA . ASP A 1 118 ? -4.984 102.982 55.096 1.00 34.65 146 ASP A CA 1
ATOM 842 C C . ASP A 1 118 ? -5.035 101.745 54.190 1.00 36.46 146 ASP A C 1
ATOM 843 O O . ASP A 1 118 ? -5.812 100.831 54.428 1.00 36.26 146 ASP A O 1
ATOM 848 N N . THR A 1 119 ? -4.222 101.704 53.146 1.00 37.03 147 THR A N 1
ATOM 849 C CA . THR A 1 119 ? -4.256 100.564 52.234 1.00 37.63 147 THR A CA 1
ATOM 850 C C . THR A 1 119 ? -2.931 100.446 51.471 1.00 37.70 147 THR A C 1
ATOM 851 O O . THR A 1 119 ? -2.021 101.234 51.684 1.00 38.06 147 THR A O 1
ATOM 855 N N . HIS A 1 120 ? -2.815 99.459 50.595 1.00 36.54 148 HIS A N 1
ATOM 856 C CA . HIS A 1 120 ? -1.587 99.293 49.832 1.00 37.07 148 HIS A CA 1
ATOM 857 C C . HIS A 1 120 ? -1.707 99.811 48.374 1.00 35.71 148 HIS A C 1
ATOM 858 O O . HIS A 1 120 ? -2.809 100.029 47.859 1.00 36.23 148 HIS A O 1
ATOM 865 N N . TYR A 1 121 ? -0.557 100.018 47.729 1.00 33.01 149 TYR A N 1
ATOM 866 C CA . TYR A 1 121 ? -0.495 100.456 46.334 1.00 28.75 149 TYR A CA 1
ATOM 867 C C . TYR A 1 121 ? 0.769 99.863 45.674 1.00 29.27 149 TYR A C 1
ATOM 868 O O . TYR A 1 121 ? 1.667 99.344 46.371 1.00 26.53 149 TYR A O 1
ATOM 877 N N . LYS A 1 122 ? 0.825 99.915 44.340 1.00 27.03 150 LYS A N 1
ATOM 878 C CA . LYS A 1 122 ? 1.964 99.379 43.603 1.00 28.24 150 LYS A CA 1
ATOM 879 C C . LYS A 1 122 ? 3.109 100.403 43.590 1.00 25.65 150 LYS A C 1
ATOM 880 O O . LYS A 1 122 ? 2.899 101.561 43.259 1.00 27.72 150 LYS A O 1
ATOM 886 N N . PRO A 1 123 ? 4.334 99.973 43.940 1.00 24.66 151 PRO A N 1
ATOM 887 C CA . PRO A 1 123 ? 5.572 100.798 43.990 1.00 22.80 151 PRO A CA 1
ATOM 888 C C . PRO A 1 123 ? 5.755 101.654 42.729 1.00 24.24 151 PRO A C 1
ATOM 889 O O . PRO A 1 123 ? 6.224 102.803 42.773 1.00 23.43 151 PRO A O 1
ATOM 893 N N . ASP A 1 124 ? 5.344 101.082 41.603 1.00 23.86 152 ASP A N 1
ATOM 894 C CA . ASP A 1 124 ? 5.436 101.725 40.298 1.00 28.36 152 ASP A CA 1
ATOM 895 C C . ASP A 1 124 ? 4.705 103.038 40.237 1.00 28.41 152 ASP A C 1
ATOM 896 O O . ASP A 1 124 ? 5.051 103.909 39.417 1.00 28.34 152 ASP A O 1
ATOM 901 N N . ASN A 1 125 ? 3.696 103.177 41.100 1.00 25.45 153 ASN A N 1
ATOM 902 C CA . ASN A 1 125 ? 2.919 104.406 41.189 1.00 24.69 153 ASN A CA 1
ATOM 903 C C . ASN A 1 125 ? 3.850 105.556 41.586 1.00 23.03 153 ASN A C 1
ATOM 904 O O . ASN A 1 125 ? 3.549 106.700 41.297 1.00 24.74 153 ASN A O 1
ATOM 909 N N . LEU A 1 126 ? 4.954 105.255 42.273 1.00 23.28 154 LEU A N 1
ATOM 910 C CA . LEU A 1 126 ? 5.900 106.292 42.729 1.00 23.45 154 LEU A CA 1
ATOM 911 C C . LEU A 1 126 ? 6.681 106.937 41.601 1.00 23.04 154 LEU A C 1
ATOM 912 O O . LEU A 1 126 ? 6.981 108.114 41.663 1.00 24.78 154 LEU A O 1
ATOM 917 N N . TRP A 1 127 ? 6.998 106.187 40.550 1.00 22.22 155 TRP A N 1
ATOM 918 C CA . TRP A 1 127 ? 7.768 106.786 39.471 1.00 22.84 155 TRP A CA 1
ATOM 919 C C . TRP A 1 127 ? 6.978 106.990 38.174 1.00 21.57 155 TRP A C 1
ATOM 920 O O . TRP A 1 127 ? 7.406 107.713 37.296 1.00 18.31 155 TRP A O 1
ATOM 931 N N . TYR A 1 128 ? 5.807 106.367 38.097 1.00 23.73 156 TYR A N 1
ATOM 932 C CA . TYR A 1 128 ? 4.934 106.445 36.922 1.00 24.40 156 TYR A CA 1
ATOM 933 C C . TYR A 1 128 ? 4.734 107.868 36.408 1.00 25.78 156 TYR A C 1
ATOM 934 O O . TYR A 1 128 ? 4.813 108.095 35.223 1.00 28.35 156 TYR A O 1
ATOM 943 N N . TYR A 1 129 ? 4.462 108.811 37.306 1.00 25.70 157 TYR A N 1
ATOM 944 C CA . TYR A 1 129 ? 4.227 110.211 36.944 1.00 29.45 157 TYR A CA 1
ATOM 945 C C . TYR A 1 129 ? 5.453 111.052 36.554 1.00 28.34 157 TYR A C 1
ATOM 946 O O . TYR A 1 129 ? 5.319 112.248 36.306 1.00 24.65 157 TYR A O 1
ATOM 955 N N . PHE A 1 130 ? 6.639 110.451 36.503 1.00 25.48 158 PHE A N 1
ATOM 956 C CA . PHE A 1 130 ? 7.802 111.259 36.214 1.00 25.04 158 PHE A CA 1
ATOM 957 C C . PHE A 1 130 ? 8.498 110.914 34.901 1.00 24.01 158 PHE A C 1
ATOM 958 O O . PHE A 1 130 ? 9.595 111.410 34.618 1.00 23.13 158 PHE A O 1
ATOM 966 N N . THR A 1 131 ? 7.870 110.081 34.078 1.00 24.26 159 THR A N 1
ATOM 967 C CA . THR A 1 131 ? 8.518 109.777 32.796 1.00 25.95 159 THR A CA 1
ATOM 968 C C . THR A 1 131 ? 8.596 111.122 32.037 1.00 27.59 159 THR A C 1
ATOM 969 O O . THR A 1 131 ? 7.707 111.986 32.170 1.00 26.76 159 THR A O 1
ATOM 973 N N . ALA A 1 132 ? 9.682 111.302 31.291 1.00 27.87 160 ALA A N 1
ATOM 974 C CA . ALA A 1 132 ? 9.968 112.533 30.541 1.00 31.13 160 ALA A CA 1
ATOM 975 C C . ALA A 1 132 ? 8.727 113.155 29.873 1.00 31.50 160 ALA A C 1
ATOM 976 O O . ALA A 1 132 ? 8.561 114.386 29.884 1.00 35.50 160 ALA A O 1
ATOM 978 N N . ASP A 1 133 ? 7.873 112.321 29.292 1.00 28.90 161 ASP A N 1
ATOM 979 C CA . ASP A 1 133 ? 6.660 112.818 28.656 1.00 31.76 161 ASP A CA 1
ATOM 980 C C . ASP A 1 133 ? 5.705 113.409 29.681 1.00 32.57 161 ASP A C 1
ATOM 981 O O . ASP A 1 133 ? 4.975 114.334 29.369 1.00 37.87 161 ASP A O 1
ATOM 986 N N . LYS A 1 134 ? 5.717 112.916 30.907 1.00 29.71 162 LYS A N 1
ATOM 987 C CA . LYS A 1 134 ? 4.795 113.446 31.874 1.00 31.76 162 LYS A CA 1
ATOM 988 C C . LYS A 1 134 ? 5.426 114.555 32.695 1.00 35.76 162 LYS A C 1
ATOM 989 O O . LYS A 1 134 ? 4.720 115.363 33.289 1.00 36.97 162 LYS A O 1
ATOM 995 N N . CYS A 1 135 ? 6.752 114.603 32.739 1.00 34.89 163 CYS A N 1
ATOM 996 C CA . CYS A 1 135 ? 7.411 115.641 33.514 1.00 34.20 163 CYS A CA 1
ATOM 997 C C . CYS A 1 135 ? 8.666 116.161 32.788 1.00 34.26 163 CYS A C 1
ATOM 998 O O . CYS A 1 135 ? 9.790 115.976 33.248 1.00 34.14 163 CYS A O 1
ATOM 1001 N N . PRO A 1 136 ? 8.460 116.871 31.667 1.00 35.00 164 PRO A N 1
ATOM 1002 C CA . PRO A 1 136 ? 9.496 117.463 30.807 1.00 33.28 164 PRO A CA 1
ATOM 1003 C C . PRO A 1 136 ? 10.541 118.272 31.541 1.00 31.84 164 PRO A C 1
ATOM 1004 O O . PRO A 1 136 ? 11.680 118.314 31.096 1.00 35.71 164 PRO A O 1
ATOM 1008 N N . THR A 1 137 ? 10.191 118.934 32.639 1.00 28.11 165 THR A N 1
ATOM 1009 C CA . THR A 1 137 ? 11.207 119.737 33.312 1.00 30.43 165 THR A CA 1
ATOM 1010 C C . THR A 1 137 ? 12.246 118.906 34.065 1.00 33.12 165 THR A C 1
ATOM 1011 O O . THR A 1 137 ? 13.177 119.477 34.661 1.00 32.73 165 THR A O 1
ATOM 1015 N N . LEU A 1 138 ? 12.067 117.572 34.063 1.00 29.38 166 LEU A N 1
ATOM 1016 C CA . LEU A 1 138 ? 13.036 116.649 34.678 1.00 29.09 166 LEU A CA 1
ATOM 1017 C C . LEU A 1 138 ? 13.608 115.790 33.538 1.00 28.57 166 LEU A C 1
ATOM 1018 O O . LEU A 1 138 ? 14.402 114.873 33.763 1.00 31.51 166 LEU A O 1
ATOM 1023 N N . ALA A 1 139 ? 13.219 116.104 32.310 1.00 23.70 167 ALA A N 1
ATOM 1024 C CA . ALA A 1 139 ? 13.717 115.363 31.181 1.00 22.85 167 ALA A CA 1
ATOM 1025 C C . ALA A 1 139 ? 15.254 115.509 31.077 1.00 25.16 167 ALA A C 1
ATOM 1026 O O . ALA A 1 139 ? 15.818 116.624 31.177 1.00 23.00 167 ALA A O 1
ATOM 1028 N N . GLY A 1 140 ? 15.906 114.353 30.904 1.00 25.76 168 GLY A N 1
ATOM 1029 C CA . GLY A 1 140 ? 17.353 114.257 30.822 1.00 22.96 168 GLY A CA 1
ATOM 1030 C C . GLY A 1 140 ? 18.049 114.370 32.177 1.00 24.23 168 GLY A C 1
ATOM 1031 O O . GLY A 1 140 ? 19.278 114.417 32.231 1.00 26.00 168 GLY A O 1
ATOM 1032 N N . LYS A 1 141 ? 17.272 114.439 33.256 1.00 23.48 169 LYS A N 1
ATOM 1033 C CA . LYS A 1 141 ? 17.791 114.564 34.620 1.00 23.76 169 LYS A CA 1
ATOM 1034 C C . LYS A 1 141 ? 17.486 113.307 35.459 1.00 25.30 169 LYS A C 1
ATOM 1035 O O . LYS A 1 141 ? 16.428 112.703 35.313 1.00 24.69 169 LYS A O 1
ATOM 1041 N N . PRO A 1 142 ? 18.405 112.920 36.371 1.00 26.01 170 PRO A N 1
ATOM 1042 C CA . PRO A 1 142 ? 18.154 111.732 37.169 1.00 25.99 170 PRO A CA 1
ATOM 1043 C C . PRO A 1 142 ? 16.999 111.871 38.178 1.00 25.52 170 PRO A C 1
ATOM 1044 O O . PRO A 1 142 ? 16.904 112.848 38.920 1.00 24.35 170 PRO A O 1
ATOM 1048 N N . LYS A 1 143 ? 16.154 110.844 38.189 1.00 26.17 171 LYS A N 1
ATOM 1049 C CA . LYS A 1 143 ? 14.987 110.719 39.065 1.00 24.80 171 LYS A CA 1
ATOM 1050 C C . LYS A 1 143 ? 15.300 109.511 39.956 1.00 24.76 171 LYS A C 1
ATOM 1051 O O . LYS A 1 143 ? 15.371 108.371 39.488 1.00 24.59 171 LYS A O 1
ATOM 1057 N N . LEU A 1 144 ? 15.482 109.783 41.246 1.00 24.84 172 LEU A N 1
ATOM 1058 C CA . LEU A 1 144 ? 15.897 108.781 42.217 1.00 24.55 172 LEU A CA 1
ATOM 1059 C C . LEU A 1 144 ? 14.844 108.336 43.215 1.00 24.93 172 LEU A C 1
ATOM 1060 O O . LEU A 1 144 ? 14.192 109.169 43.855 1.00 26.53 172 LEU A O 1
ATOM 1065 N N . PHE A 1 145 ? 14.725 107.022 43.403 1.00 23.87 173 PHE A N 1
ATOM 1066 C CA . PHE A 1 145 ? 13.731 106.483 44.325 1.00 19.75 173 PHE A CA 1
ATOM 1067 C C . PHE A 1 145 ? 14.395 105.507 45.280 1.00 20.83 173 PHE A C 1
ATOM 1068 O O . PHE A 1 145 ? 15.146 104.608 44.842 1.00 22.14 173 PHE A O 1
ATOM 1076 N N . PHE A 1 146 ? 14.135 105.688 46.578 1.00 16.56 174 PHE A N 1
ATOM 1077 C CA . PHE A 1 146 ? 14.705 104.821 47.597 1.00 23.07 174 PHE A CA 1
ATOM 1078 C C . PHE A 1 146 ? 13.581 104.231 48.420 1.00 23.61 174 PHE A C 1
ATOM 1079 O O . PHE A 1 146 ? 12.783 104.956 49.031 1.00 23.80 174 PHE A O 1
ATOM 1087 N N . ILE A 1 147 ? 13.531 102.908 48.452 1.00 23.31 175 ILE A N 1
ATOM 1088 C CA . ILE A 1 147 ? 12.456 102.238 49.143 1.00 23.31 175 ILE A CA 1
ATOM 1089 C C . ILE A 1 147 ? 12.881 101.239 50.207 1.00 23.63 175 ILE A C 1
ATOM 1090 O O . ILE A 1 147 ? 13.522 100.216 49.904 1.00 23.61 175 ILE A O 1
ATOM 1095 N N . GLN A 1 148 ? 12.480 101.547 51.446 1.00 24.74 176 GLN A N 1
ATOM 1096 C CA . GLN A 1 148 ? 12.733 100.709 52.604 1.00 21.91 176 GLN A CA 1
ATOM 1097 C C . GLN A 1 148 ? 11.434 99.981 52.901 1.00 21.97 176 GLN A C 1
ATOM 1098 O O . GLN A 1 148 ? 10.494 100.573 53.450 1.00 20.79 176 GLN A O 1
ATOM 1104 N N . ALA A 1 149 ? 11.386 98.704 52.530 1.00 23.02 177 ALA A N 1
ATOM 1105 C CA . ALA A 1 149 ? 10.217 97.849 52.800 1.00 27.03 177 ALA A CA 1
ATOM 1106 C C . ALA A 1 149 ? 10.474 96.408 52.337 1.00 26.39 177 ALA A C 1
ATOM 1107 O O . ALA A 1 149 ? 11.390 96.160 51.572 1.00 27.63 177 ALA A O 1
ATOM 1109 N N . CYS A 1 150 ? 9.691 95.450 52.817 1.00 26.24 178 CYS A N 1
ATOM 1110 C CA . CYS A 1 150 ? 9.868 94.066 52.350 1.00 27.11 178 CYS A CA 1
ATOM 1111 C C . CYS A 1 150 ? 9.293 93.917 50.951 1.00 23.55 178 CYS A C 1
ATOM 1112 O O . CYS A 1 150 ? 8.393 94.648 50.574 1.00 24.49 178 CYS A O 1
ATOM 1115 N N . GLN A 1 151 ? 9.850 92.986 50.187 1.00 23.76 179 GLN A N 1
ATOM 1116 C CA . GLN A 1 151 ? 9.389 92.696 48.826 1.00 24.70 179 GLN A CA 1
ATOM 1117 C C . GLN A 1 151 ? 8.876 91.267 48.917 1.00 25.88 179 GLN A C 1
ATOM 1118 O O . GLN A 1 151 ? 8.813 90.536 47.913 1.00 26.10 179 GLN A O 1
ATOM 1124 N N . GLY A 1 152 ? 8.527 90.886 50.139 1.00 24.30 180 GLY A N 1
ATOM 1125 C CA . GLY A 1 152 ? 8.046 89.550 50.393 1.00 25.98 180 GLY A CA 1
ATOM 1126 C C . GLY A 1 152 ? 8.475 89.072 51.764 1.00 28.76 180 GLY A C 1
ATOM 1127 O O . GLY A 1 152 ? 8.892 89.877 52.627 1.00 27.91 180 GLY A O 1
ATOM 1128 N N . ASP A 1 153 ? 8.388 87.753 51.957 1.00 29.89 181 ASP A N 1
ATOM 1129 C CA . ASP A 1 153 ? 8.696 87.135 53.240 1.00 30.46 181 ASP A CA 1
ATOM 1130 C C . ASP A 1 153 ? 9.735 86.033 53.201 1.00 29.44 181 ASP A C 1
ATOM 1131 O O . ASP A 1 153 ? 9.783 85.190 54.079 1.00 33.40 181 ASP A O 1
ATOM 1136 N N . ARG A 1 154 ? 10.569 86.012 52.184 1.00 29.36 182 ARG A N 1
ATOM 1137 C CA . ARG A 1 154 ? 11.585 84.986 52.152 1.00 31.20 182 ARG A CA 1
ATOM 1138 C C . ARG A 1 154 ? 12.818 85.439 52.939 1.00 28.98 182 ARG A C 1
ATOM 1139 O O . ARG A 1 154 ? 13.045 86.627 53.156 1.00 25.78 182 ARG A O 1
ATOM 1147 N N . LEU A 1 155 ? 13.590 84.463 53.391 1.00 29.51 183 LEU A N 1
ATOM 1148 C CA . LEU A 1 155 ? 14.770 84.732 54.194 1.00 30.61 183 LEU A CA 1
ATOM 1149 C C . LEU A 1 155 ? 16.072 84.291 53.551 1.00 28.61 183 LEU A C 1
ATOM 1150 O O . LEU A 1 155 ? 16.110 83.320 52.804 1.00 29.98 183 LEU A O 1
ATOM 1155 N N . ASP A 1 156 ? 17.130 85.041 53.838 1.00 26.82 184 ASP A N 1
ATOM 1156 C CA . ASP A 1 156 ? 18.465 84.765 53.317 1.00 24.54 184 ASP A CA 1
ATOM 1157 C C . ASP A 1 156 ? 19.290 84.370 54.546 1.00 25.23 184 ASP A C 1
ATOM 1158 O O . ASP A 1 156 ? 19.662 85.236 55.371 1.00 21.43 184 ASP A O 1
ATOM 1163 N N . GLY A 1 157 ? 19.542 83.068 54.687 1.00 24.01 185 GLY A N 1
ATOM 1164 C CA . GLY A 1 157 ? 20.294 82.590 55.836 1.00 24.46 185 GLY A CA 1
ATOM 1165 C C . GLY A 1 157 ? 21.771 82.893 55.723 1.00 25.36 185 GLY A C 1
ATOM 1166 O O . GLY A 1 157 ? 22.529 82.681 56.667 1.00 26.43 185 GLY A O 1
ATOM 1167 N N . GLY A 1 158 ? 22.163 83.395 54.552 1.00 25.78 186 GLY A N 1
ATOM 1168 C CA . GLY A 1 158 ? 23.546 83.747 54.272 1.00 25.24 186 GLY A CA 1
ATOM 1169 C C . GLY A 1 158 ? 24.488 82.569 54.212 1.00 27.45 186 GLY A C 1
ATOM 1170 O O . GLY A 1 158 ? 24.072 81.437 54.415 1.00 24.79 186 GLY A O 1
ATOM 1171 N N . ILE A 1 159 ? 25.751 82.837 53.880 1.00 27.67 187 ILE A N 1
ATOM 1172 C CA . ILE A 1 159 ? 26.796 81.814 53.865 1.00 26.99 187 ILE A CA 1
ATOM 1173 C C . ILE A 1 159 ? 28.089 82.413 54.470 1.00 27.87 187 ILE A C 1
ATOM 1174 O O . ILE A 1 159 ? 28.318 83.620 54.378 1.00 29.56 187 ILE A O 1
ATOM 1179 N N . THR A 1 160 ? 28.919 81.570 55.085 1.00 27.41 188 THR A N 1
ATOM 1180 C CA . THR A 1 160 ? 30.165 81.997 55.709 1.00 26.25 188 THR A CA 1
ATOM 1181 C C . THR A 1 160 ? 31.287 81.748 54.738 1.00 26.32 188 THR A C 1
ATOM 1182 O O . THR A 1 160 ? 31.381 80.643 54.199 1.00 26.53 188 THR A O 1
ATOM 1186 N N . LEU A 1 161 ? 32.092 82.785 54.481 1.00 25.56 189 LEU A N 1
ATOM 1187 C CA . LEU A 1 161 ? 33.261 82.692 53.599 1.00 27.97 189 LEU A CA 1
ATOM 1188 C C . LEU A 1 161 ? 34.431 82.540 54.549 1.00 30.23 189 LEU A C 1
ATOM 1189 O O . LEU A 1 161 ? 34.586 83.310 55.499 1.00 26.67 189 LEU A O 1
ATOM 1194 N N . SER A 1 162 ? 35.259 81.540 54.299 1.00 35.64 190 SER A N 1
ATOM 1195 C CA . SER A 1 162 ? 36.361 81.279 55.218 1.00 39.27 190 SER A CA 1
ATOM 1196 C C . SER A 1 162 ? 37.728 81.011 54.605 1.00 41.46 190 SER A C 1
ATOM 1197 O O . SER A 1 162 ? 37.828 80.574 53.450 1.00 37.02 190 SER A O 1
ATOM 1200 N N . ARG A 1 163 ? 38.760 81.290 55.421 1.00 46.62 191 ARG A N 1
ATOM 1201 C CA . ARG A 1 163 ? 40.197 81.095 55.132 1.00 50.69 191 ARG A CA 1
ATOM 1202 C C . ARG A 1 163 ? 40.849 82.130 54.242 1.00 51.79 191 ARG A C 1
ATOM 1203 O O . ARG A 1 163 ? 41.703 82.891 54.705 1.00 54.69 191 ARG A O 1
ATOM 1211 N N . SER A 1 173 ? 17.283 119.073 19.258 1.00 41.68 201 SER A N 1
ATOM 1212 C CA . SER A 1 173 ? 18.632 118.562 19.066 1.00 42.24 201 SER A CA 1
ATOM 1213 C C . SER A 1 173 ? 18.794 117.059 19.337 1.00 41.54 201 SER A C 1
ATOM 1214 O O . SER A 1 173 ? 19.322 116.364 18.476 1.00 46.62 201 SER A O 1
ATOM 1217 N N . TYR A 1 174 ? 18.411 116.507 20.490 1.00 38.12 202 TYR A N 1
ATOM 1218 C CA . TYR A 1 174 ? 18.517 115.030 20.570 1.00 34.68 202 TYR A CA 1
ATOM 1219 C C . TYR A 1 174 ? 17.375 114.337 21.327 1.00 33.21 202 TYR A C 1
ATOM 1220 O O . TYR A 1 174 ? 16.811 114.883 22.284 1.00 33.65 202 TYR A O 1
ATOM 1229 N N . ARG A 1 175 ? 17.014 113.147 20.850 1.00 30.50 203 ARG A N 1
ATOM 1230 C CA . ARG A 1 175 ? 15.932 112.373 21.456 1.00 31.27 203 ARG A CA 1
ATOM 1231 C C . ARG A 1 175 ? 16.342 111.274 22.428 1.00 28.80 203 ARG A C 1
ATOM 1232 O O . ARG A 1 175 ? 17.275 110.519 22.158 1.00 28.11 203 ARG A O 1
ATOM 1240 N N . ILE A 1 176 ? 15.615 111.203 23.548 1.00 25.83 204 ILE A N 1
ATOM 1241 C CA . ILE A 1 176 ? 15.827 110.195 24.596 1.00 26.28 204 ILE A CA 1
ATOM 1242 C C . ILE A 1 176 ? 14.576 109.383 24.934 1.00 25.64 204 ILE A C 1
ATOM 1243 O O . ILE A 1 176 ? 13.452 109.843 24.718 1.00 29.24 204 ILE A O 1
ATOM 1248 N N . PRO A 1 177 ? 14.758 108.164 25.474 1.00 24.81 205 PRO A N 1
ATOM 1249 C CA . PRO A 1 177 ? 13.586 107.340 25.828 1.00 25.51 205 PRO A CA 1
ATOM 1250 C C . PRO A 1 177 ? 12.929 108.030 27.049 1.00 23.38 205 PRO A C 1
ATOM 1251 O O . PRO A 1 177 ? 13.639 108.572 27.907 1.00 21.91 205 PRO A O 1
ATOM 1255 N N . VAL A 1 178 ? 11.597 108.044 27.125 1.00 22.48 206 VAL A N 1
ATOM 1256 C CA . VAL A 1 178 ? 10.962 108.712 28.262 1.00 20.95 206 VAL A CA 1
ATOM 1257 C C . VAL A 1 178 ? 11.120 107.928 29.564 1.00 22.02 206 VAL A C 1
ATOM 1258 O O . VAL A 1 178 ? 10.880 108.463 30.623 1.00 21.95 206 VAL A O 1
ATOM 1262 N N . HIS A 1 179 ? 11.545 106.662 29.494 1.00 23.14 207 HIS A N 1
ATOM 1263 C CA . HIS A 1 179 ? 11.756 105.865 30.719 1.00 22.34 207 HIS A CA 1
ATOM 1264 C C . HIS A 1 179 ? 13.215 105.884 31.154 1.00 22.97 207 HIS A C 1
ATOM 1265 O O . HIS A 1 179 ? 13.579 105.173 32.089 1.00 22.37 207 HIS A O 1
ATOM 1272 N N . ALA A 1 180 ? 14.052 106.682 30.492 1.00 19.68 208 ALA A N 1
ATOM 1273 C CA . ALA A 1 180 ? 15.455 106.721 30.885 1.00 20.20 208 ALA A CA 1
ATOM 1274 C C . ALA A 1 180 ? 15.690 107.628 32.065 1.00 19.49 208 ALA A C 1
ATOM 1275 O O . ALA A 1 180 ? 14.871 108.479 32.370 1.00 17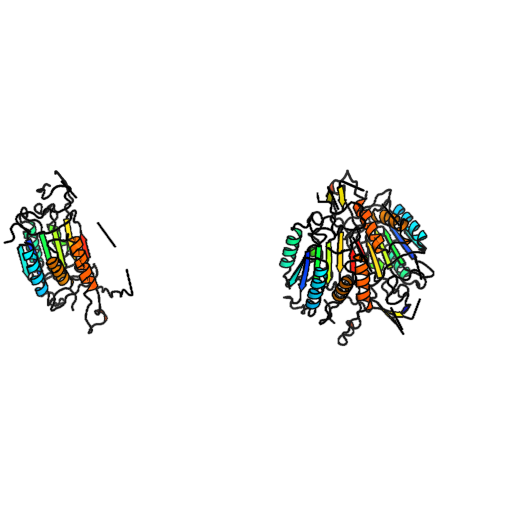.60 208 ALA A O 1
ATOM 1277 N N . ASP A 1 181 ? 16.822 107.413 32.729 1.00 20.03 209 ASP A N 1
ATOM 1278 C CA . ASP A 1 181 ? 17.250 108.242 33.838 1.00 20.18 209 ASP A CA 1
ATOM 1279 C C . ASP A 1 181 ? 16.564 108.092 35.179 1.00 20.84 209 ASP A C 1
ATOM 1280 O O . ASP A 1 181 ? 16.440 109.062 35.944 1.00 18.70 209 ASP A O 1
ATOM 1285 N N . PHE A 1 182 ? 16.143 106.863 35.447 1.00 18.19 210 PHE A N 1
ATOM 1286 C CA . PHE A 1 182 ? 15.560 106.519 36.714 1.00 18.71 210 PHE A CA 1
ATOM 1287 C C . PHE A 1 182 ? 16.526 105.597 37.442 1.00 20.13 210 PHE A C 1
ATOM 1288 O O . PHE A 1 182 ? 17.172 104.714 36.832 1.00 19.33 210 PHE A O 1
ATOM 1296 N N . LEU A 1 183 ? 16.590 105.789 38.752 1.00 19.95 211 LEU A N 1
ATOM 1297 C CA . LEU A 1 183 ? 17.383 104.943 39.624 1.00 21.99 211 LEU A CA 1
ATOM 1298 C C . LEU A 1 183 ? 16.421 104.483 40.726 1.00 20.66 211 LEU A C 1
ATOM 1299 O O . LEU A 1 183 ? 15.861 105.271 41.475 1.00 22.22 211 LEU A O 1
ATOM 1304 N N . ILE A 1 184 ? 16.202 103.194 40.800 1.00 23.35 212 ILE A N 1
ATOM 1305 C CA . ILE A 1 184 ? 15.297 102.660 41.794 1.00 20.35 212 ILE A CA 1
ATOM 13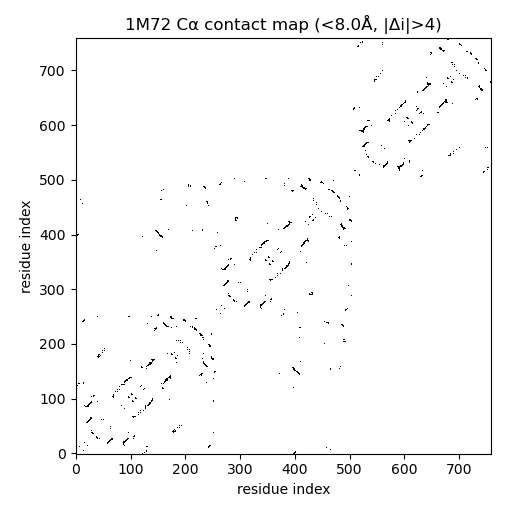06 C C . ILE A 1 184 ? 16.077 101.674 42.640 1.00 21.33 212 ILE A C 1
ATOM 1307 O O . ILE A 1 184 ? 16.567 100.642 42.162 1.00 20.29 212 ILE A O 1
ATOM 1312 N N . ALA A 1 185 ? 16.239 102.066 43.897 1.00 21.03 213 ALA A N 1
ATOM 1313 C CA . ALA A 1 185 ? 16.970 101.305 44.890 1.00 20.04 213 ALA A CA 1
ATOM 1314 C C . ALA A 1 185 ? 16.039 100.780 46.013 1.00 20.91 213 ALA A C 1
ATOM 1315 O O . ALA A 1 185 ? 15.503 101.583 46.816 1.00 19.89 213 ALA A O 1
ATOM 1317 N N . PHE A 1 186 ? 15.859 99.451 46.054 1.00 19.92 214 PHE A N 1
ATOM 1318 C CA . PHE A 1 186 ? 15.069 98.785 47.085 1.00 18.12 214 PHE A CA 1
ATOM 1319 C C . PHE A 1 186 ? 16.086 98.251 48.160 1.00 21.09 214 PHE A C 1
ATOM 1320 O O . PHE A 1 186 ? 17.212 97.795 47.820 1.00 14.00 214 PHE A O 1
ATOM 1328 N N . SER A 1 187 ? 15.705 98.333 49.441 1.00 19.30 215 SER A N 1
ATOM 1329 C CA . SER A 1 187 ? 16.551 97.831 50.531 1.00 19.84 215 SER A CA 1
ATOM 1330 C C . SER A 1 187 ? 16.787 96.287 50.404 1.00 20.13 215 SER A C 1
ATOM 1331 O O . SER A 1 187 ? 17.712 95.701 50.973 1.00 17.64 215 SER A O 1
ATOM 1334 N N . THR A 1 188 ? 15.954 95.637 49.613 1.00 20.44 216 THR A N 1
ATOM 1335 C CA . THR A 1 188 ? 16.060 94.201 49.503 1.00 21.92 216 THR A CA 1
ATOM 1336 C C . THR A 1 188 ? 15.627 93.658 48.124 1.00 22.88 216 THR A C 1
ATOM 1337 O O . THR A 1 188 ? 14.918 94.316 47.327 1.00 22.54 216 THR A O 1
ATOM 1341 N N . VAL A 1 189 ? 16.054 92.433 47.875 1.00 22.18 217 VAL A N 1
ATOM 1342 C CA . VAL A 1 189 ? 15.744 91.688 46.658 1.00 24.88 217 VAL A CA 1
ATOM 1343 C C . VAL A 1 189 ? 14.279 91.225 46.585 1.00 23.07 217 VAL A C 1
ATOM 1344 O O . VAL A 1 189 ? 13.702 90.835 47.618 1.00 23.92 217 VAL A O 1
ATOM 1348 N N . PRO A 1 190 ? 13.670 91.237 45.382 1.00 20.99 218 PRO A N 1
ATOM 1349 C CA . PRO A 1 190 ? 12.266 90.796 45.232 1.00 20.72 218 PRO A CA 1
ATOM 1350 C C . PRO A 1 190 ? 12.008 89.461 45.933 1.00 20.93 218 PRO A C 1
ATOM 1351 O O . PRO A 1 190 ? 12.800 88.533 45.814 1.00 20.83 218 PRO A O 1
ATOM 1355 N N . GLY A 1 191 ? 10.889 89.375 46.651 1.00 23.95 219 GLY A N 1
ATOM 1356 C CA . GLY A 1 191 ? 10.537 88.164 47.383 1.00 21.16 219 GLY A CA 1
ATOM 1357 C C . GLY A 1 191 ? 11.031 88.158 48.840 1.00 26.67 219 GLY A C 1
ATOM 1358 O O . GLY A 1 191 ? 10.547 87.353 49.665 1.00 25.62 219 GLY A O 1
ATOM 1359 N N . TYR A 1 192 ? 11.946 89.075 49.191 1.00 23.84 220 TYR A N 1
ATOM 1360 C CA . TYR A 1 192 ? 12.566 89.056 50.543 1.00 25.30 220 TYR A CA 1
ATOM 1361 C C . TYR A 1 192 ? 12.240 90.067 51.613 1.00 23.32 220 TYR A C 1
ATOM 1362 O O . TYR A 1 192 ? 11.850 91.207 51.305 1.00 19.53 220 TYR A O 1
ATOM 1371 N N . PHE A 1 193 ? 12.389 89.617 52.875 1.00 25.18 221 PHE A N 1
ATOM 1372 C CA . PHE A 1 193 ? 12.189 90.509 54.036 1.00 27.46 221 PHE A CA 1
ATOM 1373 C C . PHE A 1 193 ? 13.265 91.581 53.998 1.00 25.24 221 PHE A C 1
ATOM 1374 O O . PHE A 1 193 ? 14.347 91.386 53.428 1.00 23.24 221 PHE A O 1
ATOM 1382 N N . SER A 1 194 ? 12.969 92.701 54.644 1.00 26.96 222 SER A N 1
ATOM 1383 C CA . SER A 1 194 ? 13.911 93.818 54.749 1.00 25.88 222 SER A CA 1
ATOM 1384 C C . SER A 1 194 ? 14.027 94.075 56.271 1.00 25.71 222 SER A C 1
ATOM 1385 O O . SER A 1 194 ? 13.009 94.147 56.959 1.00 25.04 222 SER A O 1
ATOM 1388 N N . TRP A 1 195 ? 15.247 94.201 56.793 1.00 24.01 223 TRP A N 1
ATOM 1389 C CA . TRP A 1 195 ? 15.444 94.384 58.241 1.00 23.19 223 TRP A CA 1
ATOM 1390 C C . TRP A 1 195 ? 15.609 95.788 58.778 1.00 24.66 223 TRP A C 1
ATOM 1391 O O . TRP A 1 195 ? 16.285 96.671 58.177 1.00 23.61 223 TRP A O 1
ATOM 1402 N N . ARG A 1 196 ? 15.004 95.983 59.940 1.00 21.46 224 ARG A N 1
ATOM 1403 C CA . ARG A 1 196 ? 15.038 97.258 60.622 1.00 22.64 224 ARG A CA 1
ATOM 1404 C C . ARG A 1 196 ? 15.290 97.054 62.119 1.00 27.91 224 ARG A C 1
ATOM 1405 O O . ARG A 1 196 ? 14.731 96.153 62.753 1.00 31.85 224 ARG A O 1
ATOM 1413 N N . ASN A 1 197 ? 16.146 97.888 62.689 1.00 27.85 225 ASN A N 1
ATOM 1414 C CA . ASN A 1 197 ? 16.434 97.814 64.097 1.00 26.09 225 ASN A CA 1
ATOM 1415 C C . ASN A 1 197 ? 15.614 98.914 64.779 1.00 26.42 225 ASN A C 1
ATOM 1416 O O . ASN A 1 197 ? 15.662 100.081 64.369 1.00 23.12 225 ASN A O 1
ATOM 1421 N N . THR A 1 198 ? 14.886 98.563 65.839 1.00 27.11 226 THR A N 1
ATOM 1422 C CA . THR A 1 198 ? 14.028 99.557 66.476 1.00 29.55 226 THR A CA 1
ATOM 1423 C C . THR A 1 198 ? 14.719 100.789 67.043 1.00 28.77 226 THR A C 1
ATOM 1424 O O . THR A 1 198 ? 14.083 101.825 67.203 1.00 31.10 226 THR A O 1
ATOM 1428 N N . THR A 1 199 ? 16.012 100.695 67.317 1.00 26.53 227 THR A N 1
ATOM 1429 C CA . THR A 1 199 ? 16.714 101.840 67.851 1.00 31.15 227 THR A CA 1
ATOM 1430 C C . THR A 1 199 ? 17.622 102.526 66.803 1.00 31.23 227 THR A C 1
ATOM 1431 O O . THR A 1 199 ? 17.622 103.753 66.700 1.00 31.38 227 THR A O 1
ATOM 1435 N N . ARG A 1 200 ? 18.332 101.756 65.984 1.00 32.06 228 ARG A N 1
ATOM 1436 C CA . ARG A 1 200 ? 19.212 102.341 64.974 1.00 32.09 228 ARG A CA 1
ATOM 1437 C C . ARG A 1 200 ? 18.575 102.560 63.604 1.00 33.44 228 ARG A C 1
ATOM 1438 O O . ARG A 1 200 ? 19.150 103.244 62.747 1.00 36.63 228 ARG A O 1
ATOM 1446 N N . GLY A 1 201 ? 17.386 102.006 63.375 1.00 32.20 229 GLY A N 1
ATOM 1447 C CA . GLY A 1 201 ? 16.756 102.191 62.075 1.00 30.68 229 GLY A CA 1
ATOM 1448 C C . GLY A 1 201 ? 16.952 101.026 61.090 1.00 28.17 229 GLY A C 1
ATOM 1449 O O . GLY A 1 201 ? 17.554 100.005 61.438 1.00 24.68 229 GLY A O 1
ATOM 1450 N N . SER A 1 202 ? 16.454 101.169 59.857 1.00 25.47 230 SER A N 1
ATOM 1451 C CA . SER A 1 202 ? 16.580 100.080 58.894 1.00 23.03 230 SER A CA 1
ATOM 1452 C C . SER A 1 202 ? 18.054 99.960 58.474 1.00 24.98 230 SER A C 1
ATOM 1453 O O . SER A 1 202 ? 18.790 100.977 58.494 1.00 23.56 230 SER A O 1
ATOM 1456 N N . TRP A 1 203 ? 18.485 98.741 58.121 1.00 22.68 231 TRP A N 1
ATOM 1457 C CA . TRP A 1 203 ? 19.875 98.488 57.705 1.00 24.31 231 TRP A CA 1
ATOM 1458 C C . TRP A 1 203 ? 20.254 99.277 56.443 1.00 25.11 231 TRP A C 1
ATOM 1459 O O . TRP A 1 203 ? 21.334 99.885 56.360 1.00 26.19 231 TRP A O 1
ATOM 1470 N N . PHE A 1 204 ? 19.373 99.211 55.449 1.00 22.97 232 PHE A N 1
ATOM 1471 C CA . PHE A 1 204 ? 19.551 99.921 54.206 1.00 23.62 232 PHE A CA 1
ATOM 1472 C C . PHE A 1 204 ? 19.735 101.443 54.442 1.00 24.55 232 PHE A C 1
ATOM 1473 O O . PHE A 1 204 ? 20.694 102.042 53.944 1.00 23.15 232 PHE A O 1
ATOM 1481 N N . MET A 1 205 ? 18.814 102.058 55.188 1.00 21.18 233 MET A N 1
ATOM 1482 C CA . MET A 1 205 ? 18.914 103.478 55.447 1.00 21.17 233 MET A CA 1
ATOM 1483 C C . MET A 1 205 ? 20.154 103.838 56.270 1.00 22.78 233 MET A C 1
ATOM 1484 O O . MET A 1 205 ? 20.816 104.874 56.005 1.00 22.71 233 MET A O 1
ATOM 1489 N N . GLN A 1 206 ? 20.509 103.019 57.258 1.00 22.88 234 GLN A N 1
ATOM 1490 C CA . GLN A 1 206 ? 21.699 103.412 57.981 1.00 25.60 234 GLN A CA 1
ATOM 1491 C C . GLN A 1 206 ? 22.921 103.319 57.104 1.00 25.21 234 GLN A C 1
ATOM 1492 O O . GLN A 1 206 ? 23.746 104.210 57.146 1.00 27.29 234 GLN A O 1
ATOM 1498 N N . ALA A 1 207 ? 23.024 102.291 56.272 1.00 21.57 235 ALA A N 1
ATOM 1499 C CA . ALA A 1 207 ? 24.179 102.181 55.414 1.00 20.43 235 ALA A CA 1
ATOM 1500 C C . ALA A 1 207 ? 24.184 103.323 54.358 1.00 22.09 235 ALA A C 1
ATOM 1501 O O . ALA A 1 207 ? 25.223 103.942 54.069 1.00 22.70 235 ALA A O 1
ATOM 1503 N N . LEU A 1 208 ? 23.016 103.586 53.787 1.00 18.56 236 LEU A N 1
ATOM 1504 C CA . LEU A 1 208 ? 22.852 104.626 52.791 1.00 20.15 236 LEU A CA 1
ATOM 1505 C C . LEU A 1 208 ? 23.211 106.008 53.403 1.00 23.29 236 LEU A C 1
ATOM 1506 O O . LEU A 1 208 ? 23.923 106.806 52.786 1.00 23.90 236 LEU A O 1
ATOM 1511 N N . CYS A 1 209 ? 22.719 106.289 54.606 1.00 22.19 237 CYS A N 1
ATOM 1512 C CA . CYS A 1 209 ? 23.024 107.579 55.210 1.00 26.79 237 CYS A CA 1
ATOM 1513 C C . CYS A 1 209 ? 24.505 107.725 55.513 1.00 29.16 237 CYS A C 1
ATOM 1514 O O . CYS A 1 209 ? 25.144 108.752 55.186 1.00 28.50 237 CYS A O 1
ATOM 1517 N N . GLU A 1 210 ? 25.055 106.697 56.132 1.00 27.52 238 GLU A N 1
ATOM 1518 C CA . GLU A 1 210 ? 26.456 106.712 56.424 1.00 31.12 238 GLU A CA 1
ATOM 1519 C C . GLU A 1 210 ? 27.261 106.928 55.106 1.00 31.70 238 GLU A C 1
ATOM 1520 O O . GLU A 1 210 ? 28.159 107.751 55.047 1.00 31.47 238 GLU A O 1
ATOM 1526 N N . GLU A 1 211 ? 26.914 106.228 54.033 1.00 32.99 239 GLU A N 1
ATOM 1527 C CA . GLU A 1 211 ? 27.664 106.369 52.784 1.00 31.98 239 GLU A CA 1
ATOM 1528 C C . GLU A 1 211 ? 27.476 107.713 52.111 1.00 31.62 239 GLU A C 1
ATOM 1529 O O . GLU A 1 211 ? 28.415 108.260 51.506 1.00 26.95 239 GLU A O 1
ATOM 1535 N N . LEU A 1 212 ? 26.264 108.247 52.179 1.00 28.83 240 LEU A N 1
ATOM 1536 C CA . LEU A 1 212 ? 26.048 109.535 51.548 1.00 31.59 240 LEU A CA 1
ATOM 1537 C C . LEU A 1 212 ? 26.875 110.572 52.306 1.00 35.66 240 LEU A C 1
ATOM 1538 O O . LEU A 1 212 ? 27.509 111.463 51.724 1.00 35.70 240 LEU A O 1
ATOM 1543 N N . ARG A 1 213 ? 26.879 110.415 53.619 1.00 34.78 241 ARG A N 1
ATOM 1544 C CA . ARG A 1 213 ? 27.588 111.306 54.506 1.00 35.60 241 ARG A CA 1
ATOM 1545 C C . ARG A 1 213 ? 29.097 111.244 54.199 1.00 36.88 241 ARG A C 1
ATOM 1546 O O . ARG A 1 213 ? 29.757 112.261 54.039 1.00 35.43 241 ARG A O 1
ATOM 1554 N N . TYR A 1 214 ? 29.624 110.031 54.077 1.00 38.84 242 TYR A N 1
ATOM 1555 C CA . TYR A 1 214 ? 31.041 109.811 53.848 1.00 37.35 242 TYR A CA 1
ATOM 1556 C C . TYR A 1 214 ? 31.574 110.203 52.492 1.00 37.36 242 TYR A C 1
ATOM 1557 O O . TYR A 1 214 ? 32.717 110.664 52.381 1.00 37.16 242 TYR A O 1
ATOM 1566 N N . ALA A 1 215 ? 30.777 110.023 51.445 1.00 35.40 243 ALA A N 1
ATOM 1567 C CA . ALA A 1 215 ? 31.296 110.317 50.122 1.00 30.89 243 ALA A CA 1
ATOM 1568 C C . ALA A 1 215 ? 30.252 110.720 49.107 1.00 30.34 243 ALA A C 1
ATOM 1569 O O . ALA A 1 215 ? 30.496 110.603 47.898 1.00 27.20 243 ALA A O 1
ATOM 1571 N N . GLY A 1 216 ? 29.107 111.209 49.588 1.00 29.62 244 GLY A N 1
ATOM 1572 C CA . GLY A 1 216 ? 28.020 111.589 48.688 1.00 33.56 244 GLY A CA 1
ATOM 1573 C C . GLY A 1 216 ? 28.347 112.632 47.634 1.00 36.30 244 GLY A C 1
ATOM 1574 O O . GLY A 1 216 ? 27.759 112.712 46.530 1.00 35.59 244 GLY A O 1
ATOM 1575 N N . THR A 1 217 ? 29.357 113.412 47.974 1.00 37.93 245 THR A N 1
ATOM 1576 C CA . THR A 1 217 ? 29.789 114.524 47.155 1.00 38.75 245 THR A CA 1
ATOM 1577 C C . THR A 1 217 ? 30.769 114.133 46.065 1.00 37.42 245 THR A C 1
ATOM 1578 O O . THR A 1 217 ? 30.813 114.752 45.014 1.00 38.39 245 THR A O 1
ATOM 1582 N N . GLU A 1 218 ? 31.500 113.057 46.319 1.00 37.18 246 GLU A N 1
ATOM 1583 C CA . GLU A 1 218 ? 32.519 112.560 45.424 1.00 37.00 246 GLU A CA 1
ATOM 1584 C C . GLU A 1 218 ? 32.253 111.300 44.613 1.00 35.54 246 GLU A C 1
ATOM 1585 O O . GLU A 1 218 ? 32.628 111.288 43.451 1.00 37.93 246 GLU A O 1
ATOM 1591 N N . ARG A 1 219 ? 31.667 110.231 45.176 1.00 31.53 247 ARG A N 1
ATOM 1592 C CA . ARG A 1 219 ? 31.462 109.019 44.345 1.00 29.51 247 ARG A CA 1
ATOM 1593 C C . ARG A 1 219 ? 30.233 109.115 43.450 1.00 26.95 247 ARG A C 1
ATOM 1594 O O . ARG A 1 219 ? 29.237 109.712 43.840 1.00 25.08 247 ARG A O 1
ATOM 1602 N N . ASP A 1 220 ? 30.305 108.547 42.248 1.00 25.63 248 ASP A N 1
ATOM 1603 C CA . ASP A 1 220 ? 29.123 108.533 41.388 1.00 23.86 248 ASP A CA 1
ATOM 1604 C C . ASP A 1 220 ? 28.172 107.588 42.136 1.00 23.87 248 ASP A C 1
ATOM 1605 O O . ASP A 1 220 ? 28.616 106.672 42.835 1.00 23.84 248 ASP A O 1
ATOM 1610 N N . ILE A 1 221 ? 26.877 107.832 41.989 1.00 22.07 249 ILE A N 1
ATOM 1611 C CA . ILE A 1 221 ? 25.841 107.125 42.713 1.00 24.49 249 ILE A CA 1
ATOM 1612 C C . ILE A 1 221 ? 25.850 105.592 42.672 1.00 23.82 249 ILE A C 1
ATOM 1613 O O . ILE A 1 221 ? 25.585 104.965 43.701 1.00 26.51 249 ILE A O 1
ATOM 1618 N N . LEU A 1 222 ? 26.184 104.997 41.528 1.00 20.39 250 LEU A N 1
ATOM 1619 C CA . LEU A 1 222 ? 26.216 103.530 41.411 1.00 20.34 250 LEU A CA 1
ATOM 1620 C C . LEU A 1 222 ? 27.429 102.961 42.148 1.00 20.07 250 LEU A C 1
ATOM 1621 O O . LEU A 1 222 ? 27.393 101.842 42.651 1.00 19.52 250 LEU A O 1
ATOM 1626 N N . THR A 1 223 ? 28.521 103.713 42.187 1.00 19.84 251 THR A N 1
ATOM 1627 C CA . THR A 1 223 ? 29.692 103.263 42.946 1.00 17.27 251 THR A CA 1
ATOM 1628 C C . THR A 1 223 ? 29.314 103.356 44.436 1.00 18.75 251 THR A C 1
ATOM 1629 O O . THR A 1 223 ? 29.569 102.463 45.225 1.00 22.01 251 THR A O 1
ATOM 1633 N N . LEU A 1 224 ? 28.677 104.455 44.800 1.00 17.45 252 LEU A N 1
ATOM 1634 C CA . LEU A 1 224 ? 28.268 104.687 46.174 1.00 21.52 252 LEU A CA 1
ATOM 1635 C C . LEU A 1 224 ? 27.259 103.629 46.647 1.00 23.78 252 LEU A C 1
ATOM 1636 O O . LEU A 1 224 ? 27.346 103.137 47.786 1.00 23.33 252 LEU A O 1
ATOM 1641 N N . LEU A 1 225 ? 26.289 103.299 45.774 1.00 23.52 253 LEU A N 1
ATOM 1642 C CA . LEU A 1 225 ? 25.264 102.318 46.116 1.00 21.85 253 LEU A CA 1
ATOM 1643 C C . LEU A 1 225 ? 25.897 100.929 46.194 1.00 21.78 253 LEU A C 1
ATOM 1644 O O . LEU A 1 225 ? 25.440 100.084 46.984 1.00 21.39 253 LEU A O 1
ATOM 1649 N N . THR A 1 226 ? 26.956 100.702 45.399 1.00 18.82 254 THR A N 1
ATOM 1650 C CA . THR A 1 226 ? 27.654 99.415 45.463 1.00 20.80 254 THR A CA 1
ATOM 1651 C C . THR A 1 226 ? 28.177 99.256 46.928 1.00 23.66 254 THR A C 1
ATOM 1652 O O . THR A 1 226 ? 28.058 98.179 47.541 1.00 23.50 254 THR A O 1
ATOM 1656 N N . PHE A 1 227 ? 28.743 100.323 47.497 1.00 21.30 255 PHE A N 1
ATOM 1657 C CA . PHE A 1 227 ? 29.265 100.206 48.868 1.00 23.94 255 PHE A CA 1
ATOM 1658 C C . PHE A 1 227 ? 28.175 100.158 49.925 1.00 21.57 255 PHE A C 1
ATOM 1659 O O . PHE A 1 227 ? 28.389 99.612 51.010 1.00 19.44 255 PHE A O 1
ATOM 1667 N N . VAL A 1 228 ? 27.013 100.719 49.592 1.00 19.14 256 VAL A N 1
ATOM 1668 C CA . VAL A 1 228 ? 25.866 100.676 50.468 1.00 18.79 256 VAL A CA 1
ATOM 1669 C C . VAL A 1 228 ? 25.510 99.175 50.503 1.00 20.08 256 VAL A C 1
ATOM 1670 O O . VAL A 1 228 ? 25.328 98.595 51.610 1.00 16.79 256 VAL A O 1
ATOM 1674 N N . CYS A 1 229 ? 25.483 98.538 49.314 1.00 15.48 257 CYS A N 1
ATOM 1675 C CA . CYS A 1 229 ? 25.169 97.099 49.248 1.00 18.17 257 CYS A CA 1
ATOM 1676 C C . CYS A 1 229 ? 26.189 96.297 50.056 1.00 21.81 257 CYS A C 1
ATOM 1677 O O . CYS A 1 229 ? 25.825 95.321 50.771 1.00 21.64 257 CYS A O 1
ATOM 1680 N N . GLN A 1 230 ? 27.465 96.686 49.931 1.00 23.42 258 GLN A N 1
ATOM 1681 C CA . GLN A 1 230 ? 28.529 96.014 50.665 1.00 23.36 258 GLN A CA 1
ATOM 1682 C C . GLN A 1 230 ? 28.333 96.171 52.159 1.00 22.76 258 GLN A C 1
ATOM 1683 O O . GLN A 1 230 ? 28.476 95.203 52.904 1.00 23.45 258 GLN A O 1
ATOM 1689 N N . LYS A 1 231 ? 27.985 97.369 52.610 1.00 21.99 259 LYS A N 1
ATOM 1690 C CA . LYS A 1 231 ? 27.800 97.557 54.058 1.00 24.93 259 LYS A CA 1
ATOM 1691 C C . LYS A 1 231 ? 26.650 96.698 54.567 1.00 25.71 259 LYS A C 1
ATOM 1692 O O . LYS A 1 231 ? 26.824 95.955 55.548 1.00 24.38 259 LYS A O 1
ATOM 1698 N N . VAL A 1 232 ? 25.488 96.836 53.907 1.00 22.22 260 VAL A N 1
ATOM 1699 C CA . VAL A 1 232 ? 24.309 96.059 54.227 1.00 23.02 260 VAL A CA 1
ATOM 1700 C C . VAL A 1 232 ? 24.646 94.560 54.183 1.00 22.71 260 VAL A C 1
ATOM 1701 O O . VAL A 1 232 ? 24.280 93.810 55.119 1.00 21.02 260 VAL A O 1
ATOM 1705 N N . ALA A 1 233 ? 25.371 94.125 53.154 1.00 18.09 261 ALA A N 1
ATOM 1706 C CA . ALA A 1 233 ? 25.700 92.688 53.043 1.00 19.12 261 ALA A CA 1
ATOM 1707 C C . ALA A 1 233 ? 26.692 92.150 54.059 1.00 21.20 261 ALA A C 1
ATOM 1708 O O . ALA A 1 233 ? 26.669 90.962 54.405 1.00 20.38 261 ALA A O 1
ATOM 1710 N N . LEU A 1 234 ? 27.595 93.013 54.513 1.00 23.12 262 LEU A N 1
ATOM 1711 C CA . LEU A 1 234 ? 28.627 92.579 55.446 1.00 25.55 262 LEU A CA 1
ATOM 1712 C C . LEU A 1 234 ? 28.446 92.941 56.915 1.00 26.16 262 LEU A C 1
ATOM 1713 O O . LEU A 1 234 ? 28.730 92.135 57.764 1.00 26.98 262 LEU A O 1
ATOM 1718 N N . ASP A 1 235 ? 27.944 94.129 57.214 1.00 26.64 263 ASP A N 1
ATOM 1719 C CA . ASP A 1 235 ? 27.900 94.551 58.598 1.00 28.42 263 ASP A CA 1
ATOM 1720 C C . ASP A 1 235 ? 26.650 94.318 59.412 1.00 30.36 263 ASP A C 1
ATOM 1721 O O . ASP A 1 235 ? 26.602 94.698 60.577 1.00 29.39 263 ASP A O 1
ATOM 1726 N N . PHE A 1 236 ? 25.643 93.701 58.813 1.00 28.93 264 PHE A N 1
ATOM 1727 C CA . PHE A 1 236 ? 24.399 93.441 59.515 1.00 27.19 264 PHE A CA 1
ATOM 1728 C C . PHE A 1 236 ? 24.047 91.978 59.402 1.00 29.54 264 PHE A C 1
ATOM 1729 O O . PHE A 1 236 ? 24.356 91.314 58.420 1.00 30.93 264 PHE A O 1
ATOM 1737 N N . GLU A 1 237 ? 23.410 91.487 60.446 1.00 30.87 265 GLU A N 1
ATOM 1738 C CA . GLU A 1 237 ? 22.981 90.112 60.546 1.00 32.82 265 GLU A CA 1
ATOM 1739 C C . GLU A 1 237 ? 21.883 90.145 61.626 1.00 31.18 265 GLU A C 1
ATOM 1740 O O . GLU A 1 237 ? 22.059 90.771 62.681 1.00 30.72 265 GLU A O 1
ATOM 1746 N N . SER A 1 238 ? 20.751 89.490 61.377 1.00 27.30 266 SER A N 1
ATOM 1747 C CA . SER A 1 238 ? 19.692 89.590 62.354 1.00 24.36 266 SER A CA 1
ATOM 1748 C C . SER A 1 238 ? 20.015 88.941 63.678 1.00 25.68 266 SER A C 1
ATOM 1749 O O . SER A 1 238 ? 20.701 87.922 63.768 1.00 25.83 266 SER A O 1
ATOM 1752 N N . ASN A 1 239 ? 19.542 89.575 64.725 1.00 27.83 267 ASN A N 1
ATOM 1753 C CA . ASN A 1 239 ? 19.687 89.003 66.037 1.00 29.85 267 ASN A CA 1
ATOM 1754 C C . ASN A 1 239 ? 18.265 88.690 66.518 1.00 28.58 267 ASN A C 1
ATOM 1755 O O . ASN A 1 239 ? 17.553 89.597 66.928 1.00 27.51 267 ASN A O 1
ATOM 1760 N N . ALA A 1 240 ? 17.833 87.435 66.451 1.00 30.56 268 ALA A N 1
ATOM 1761 C CA . ALA A 1 240 ? 16.475 87.102 66.962 1.00 35.63 268 ALA A CA 1
ATOM 1762 C C . ALA A 1 240 ? 16.516 85.767 67.688 1.00 35.91 268 ALA A C 1
ATOM 1763 O O . ALA A 1 240 ? 16.024 84.763 67.195 1.00 38.32 268 ALA A O 1
ATOM 1765 N N . PRO A 1 241 ? 17.083 85.739 68.891 1.00 37.97 269 PRO A N 1
ATOM 1766 C CA . PRO A 1 241 ? 17.141 84.445 69.592 1.00 39.23 269 PRO A CA 1
ATOM 1767 C C . PRO A 1 241 ? 15.783 83.765 69.878 1.00 38.33 269 PRO A C 1
ATOM 1768 O O . PRO A 1 241 ? 15.703 82.540 69.966 1.00 40.64 269 PRO A O 1
ATOM 1772 N N . ASP A 1 242 ? 14.719 84.542 70.001 1.00 34.68 270 ASP A N 1
ATOM 1773 C CA . ASP A 1 242 ? 13.415 83.962 70.261 1.00 35.11 270 ASP A CA 1
ATOM 1774 C C . ASP A 1 242 ? 12.868 83.181 69.054 1.00 33.91 270 ASP A C 1
ATOM 1775 O O . ASP A 1 242 ? 11.950 82.371 69.193 1.00 32.87 270 ASP A O 1
ATOM 1780 N N . SER A 1 243 ? 13.383 83.447 67.864 1.00 29.92 271 SER A N 1
ATOM 1781 C CA . SER A 1 243 ? 12.859 82.740 66.696 1.00 31.30 271 SER A CA 1
ATOM 1782 C C . SER A 1 243 ? 13.965 82.262 65.778 1.00 30.00 271 SER A C 1
ATOM 1783 O O . SER A 1 243 ? 14.418 83.007 64.906 1.00 33.49 271 SER A O 1
ATOM 1786 N N . ALA A 1 244 ? 14.383 81.019 65.979 1.00 26.41 272 ALA A N 1
ATOM 1787 C CA . ALA A 1 244 ? 15.462 80.422 65.218 1.00 28.19 272 ALA A CA 1
ATOM 1788 C C . ALA A 1 244 ? 15.394 80.728 63.718 1.00 29.36 272 ALA A C 1
ATOM 1789 O O . ALA A 1 244 ? 16.370 81.161 63.109 1.00 28.54 272 ALA A O 1
ATOM 1791 N N . MET A 1 245 ? 14.241 80.539 63.112 1.00 29.92 273 MET A N 1
ATOM 1792 C CA . MET A 1 245 ? 14.196 80.790 61.694 1.00 33.14 273 MET A CA 1
ATOM 1793 C C . MET A 1 245 ? 14.480 82.239 61.285 1.00 32.63 273 MET A C 1
ATOM 1794 O O . MET A 1 245 ? 14.918 82.481 60.164 1.00 30.19 273 MET A O 1
ATOM 1799 N N . MET A 1 246 ? 14.262 83.191 62.192 1.00 30.86 274 MET A N 1
ATOM 1800 C CA . MET A 1 246 ? 14.469 84.586 61.860 1.00 28.82 274 MET A CA 1
ATOM 1801 C C . MET A 1 246 ? 15.813 85.064 62.341 1.00 28.63 274 MET A C 1
ATOM 1802 O O . MET A 1 246 ? 16.162 86.231 62.176 1.00 26.06 274 MET A O 1
ATOM 1807 N N . HIS A 1 247 ? 16.577 84.137 62.891 1.00 28.46 275 HIS A N 1
ATOM 1808 C CA . HIS A 1 247 ? 17.848 84.477 63.500 1.00 30.80 275 HIS A CA 1
ATOM 1809 C C . HIS A 1 247 ? 19.095 84.354 62.631 1.00 30.89 275 HIS A C 1
ATOM 1810 O O . HIS A 1 247 ? 19.274 83.363 61.879 1.00 28.18 275 HIS A O 1
ATOM 1817 N N . GLN A 1 248 ? 19.959 85.375 62.749 1.00 28.53 276 GLN A N 1
ATOM 1818 C CA . GLN A 1 248 ? 21.224 85.398 62.009 1.00 29.72 276 GLN A CA 1
ATOM 1819 C C . GLN A 1 248 ? 20.986 85.401 60.493 1.00 28.31 276 GLN A C 1
ATOM 1820 O O . GLN A 1 248 ? 21.681 84.710 59.731 1.00 25.65 276 GLN A O 1
ATOM 1826 N N . GLN A 1 249 ? 19.972 86.163 60.085 1.00 25.98 277 GLN A N 1
ATOM 1827 C CA . GLN A 1 249 ? 19.641 86.282 58.685 1.00 28.10 277 GLN A CA 1
ATOM 1828 C C . GLN A 1 249 ? 20.396 87.471 58.078 1.00 27.18 277 GLN A C 1
ATOM 1829 O O . GLN A 1 249 ? 20.766 88.434 58.791 1.00 26.75 277 GLN A O 1
ATOM 1835 N N . LYS A 1 250 ? 20.622 87.366 56.768 1.00 23.59 278 LYS A N 1
ATOM 1836 C CA . LYS A 1 250 ? 21.372 88.327 55.973 1.00 20.57 278 LYS A CA 1
ATOM 1837 C C . LYS A 1 250 ? 20.532 89.074 54.954 1.00 22.14 278 LYS A C 1
ATOM 1838 O O . LYS A 1 250 ? 19.410 88.665 54.643 1.00 21.24 278 LYS A O 1
ATOM 1844 N N . GLN A 1 251 ? 21.098 90.159 54.413 1.00 23.18 279 GLN A N 1
ATOM 1845 C CA . GLN A 1 251 ? 20.415 91.006 53.425 1.00 21.66 279 GLN A CA 1
ATOM 1846 C C . GLN A 1 251 ? 21.325 91.755 52.450 1.00 22.16 279 GLN A C 1
ATOM 1847 O O . GLN A 1 251 ? 22.380 92.245 52.852 1.00 20.26 279 GLN A O 1
ATOM 1853 N N . VAL A 1 252 ? 20.899 91.852 51.185 1.00 21.84 280 VAL A N 1
ATOM 1854 C CA . VAL A 1 252 ? 21.598 92.662 50.166 1.00 23.33 280 VAL A CA 1
ATOM 1855 C C . VAL A 1 252 ? 20.536 93.534 49.461 1.00 25.18 280 VAL A C 1
ATOM 1856 O O . VAL A 1 252 ? 19.430 93.081 49.205 1.00 24.51 280 VAL A O 1
ATOM 1860 N N . PRO A 1 253 ? 20.852 94.803 49.157 1.00 24.99 281 PRO A N 1
ATOM 1861 C CA . PRO A 1 253 ? 19.844 95.632 48.480 1.00 22.22 281 PRO A CA 1
ATOM 1862 C C . PRO A 1 253 ? 19.779 95.266 47.018 1.00 21.90 281 PRO A C 1
ATOM 1863 O O . PRO A 1 253 ? 20.599 94.486 46.531 1.00 19.22 281 PRO A O 1
ATOM 1867 N N . CYS A 1 254 ? 18.818 95.850 46.312 1.00 21.82 282 CYS A N 1
ATOM 1868 C CA . CYS A 1 254 ? 18.628 95.592 44.879 1.00 18.80 282 CYS A CA 1
ATOM 1869 C C . CYS A 1 254 ? 18.603 96.936 44.161 1.00 19.88 282 CYS A C 1
ATOM 1870 O O . CYS A 1 254 ? 17.627 97.687 44.269 1.00 20.72 282 CYS A O 1
ATOM 1873 N N . ILE A 1 255 ? 19.664 97.237 43.415 1.00 20.75 283 ILE A N 1
ATOM 1874 C CA . ILE A 1 255 ? 19.781 98.540 42.732 1.00 19.28 283 ILE A CA 1
ATOM 1875 C C . ILE A 1 255 ? 19.359 98.412 41.277 1.00 18.48 283 ILE A C 1
ATOM 1876 O O . ILE A 1 255 ? 19.966 97.677 40.535 1.00 20.70 283 ILE A O 1
ATOM 1881 N N . THR A 1 256 ? 18.334 99.134 40.869 1.00 18.55 284 THR A N 1
ATOM 1882 C CA . THR A 1 256 ? 17.826 99.049 39.491 1.00 19.35 284 THR A CA 1
ATOM 1883 C C . THR A 1 256 ? 18.139 100.391 38.775 1.00 20.57 284 THR A C 1
ATOM 1884 O O . THR A 1 256 ? 17.641 101.454 39.172 1.00 17.96 284 THR A O 1
ATOM 1888 N N . SER A 1 257 ? 18.950 100.332 37.727 1.00 19.46 285 SER A N 1
ATOM 1889 C CA . SER A 1 257 ? 19.365 101.544 37.041 1.00 18.68 285 SER A CA 1
ATOM 1890 C C . SER A 1 257 ? 19.006 101.676 35.578 1.00 20.43 285 SER A C 1
ATOM 1891 O O . SER A 1 257 ? 19.304 100.786 34.768 1.00 18.84 285 SER A O 1
ATOM 1894 N N . MET A 1 258 ? 18.360 102.801 35.258 1.00 19.58 286 MET A N 1
ATOM 1895 C CA . MET A 1 258 ? 18.058 103.171 33.869 1.00 19.71 286 MET A CA 1
ATOM 1896 C C . MET A 1 258 ? 18.889 104.448 33.564 1.00 20.34 286 MET A C 1
ATOM 1897 O O . MET A 1 258 ? 18.549 105.217 32.632 1.00 19.44 286 MET A O 1
ATOM 1902 N N . LEU A 1 259 ? 19.928 104.690 34.377 1.00 19.51 287 LEU A N 1
ATOM 1903 C CA . LEU A 1 259 ? 20.795 105.877 34.215 1.00 22.87 287 LEU A CA 1
ATOM 1904 C C . LEU A 1 259 ? 21.628 105.836 32.925 1.00 21.35 287 LEU A C 1
ATOM 1905 O O . LEU A 1 259 ? 22.274 104.827 32.611 1.00 20.87 287 LEU A O 1
ATOM 1910 N N . THR A 1 260 ? 21.582 106.907 32.143 1.00 18.91 288 THR A N 1
ATOM 1911 C CA . THR A 1 260 ? 22.397 106.915 30.926 1.00 19.95 288 THR A CA 1
ATOM 1912 C C . THR A 1 260 ? 23.730 107.713 31.111 1.00 19.94 288 THR A C 1
ATOM 1913 O O . THR A 1 260 ? 24.594 107.718 30.221 1.00 19.72 288 THR A O 1
ATOM 1917 N N . ARG A 1 261 ? 23.872 108.390 32.257 1.00 20.25 289 ARG A N 1
ATOM 1918 C CA . ARG A 1 261 ? 25.074 109.162 32.557 1.00 21.18 289 ARG A CA 1
ATOM 1919 C C . ARG A 1 261 ? 25.418 108.947 34.012 1.00 21.96 289 ARG A C 1
ATOM 1920 O O . ARG A 1 261 ? 24.598 108.478 34.791 1.00 24.33 289 ARG A O 1
ATOM 1928 N N . LEU A 1 262 ? 26.653 109.264 34.364 1.00 24.82 290 LEU A N 1
ATOM 1929 C CA . LEU A 1 262 ? 27.134 109.152 35.732 1.00 27.28 290 LEU A CA 1
ATOM 1930 C C . LEU A 1 262 ? 26.548 110.304 36.519 1.00 24.62 290 LEU A C 1
ATOM 1931 O O . LEU A 1 262 ? 26.330 111.392 35.970 1.00 25.83 290 LEU A O 1
ATOM 1936 N N . LEU A 1 263 ? 26.286 110.052 37.797 1.00 23.78 291 LEU A N 1
ATOM 1937 C CA . LEU A 1 263 ? 25.709 111.051 38.672 1.00 20.61 291 LEU A CA 1
ATOM 1938 C C . LEU A 1 263 ? 26.614 111.305 39.874 1.00 22.28 291 LEU A C 1
ATOM 1939 O O . LEU A 1 263 ? 26.753 110.462 40.755 1.00 23.30 291 LEU A O 1
ATOM 1944 N N . VAL A 1 264 ? 27.251 112.470 39.888 1.00 23.51 292 VAL A N 1
ATOM 1945 C CA . VAL A 1 264 ? 28.117 112.874 40.999 1.00 26.20 292 VAL A CA 1
ATOM 1946 C C . VAL A 1 264 ? 27.467 114.130 41.550 1.00 26.97 292 VAL A C 1
ATOM 1947 O O . VAL A 1 264 ? 27.204 115.067 40.817 1.00 28.95 292 VAL A O 1
ATOM 1951 N N . PHE A 1 265 ? 27.161 114.144 42.835 1.00 31.83 293 PHE A N 1
ATOM 1952 C CA . PHE A 1 265 ? 26.511 115.318 43.396 1.00 34.47 293 PHE A CA 1
ATOM 1953 C C . PHE A 1 265 ? 27.405 116.550 43.475 1.00 37.01 293 PHE A C 1
ATOM 1954 O O . PHE A 1 265 ? 26.992 117.640 43.072 1.00 38.27 293 PHE A O 1
ATOM 1962 N N . GLY A 1 266 ? 28.619 116.386 43.976 1.00 38.60 294 GLY A N 1
ATOM 1963 C CA . GLY A 1 266 ? 29.504 117.529 44.083 1.00 43.59 294 GLY A CA 1
ATOM 1964 C C . GLY A 1 266 ? 28.864 118.668 44.866 1.00 47.38 294 GLY A C 1
ATOM 1965 O O . GLY A 1 266 ? 28.025 118.416 45.724 1.00 46.89 294 GLY A O 1
ATOM 1966 N N . LYS A 1 267 ? 29.267 119.902 44.533 1.00 53.94 295 LYS A N 1
ATOM 1967 C CA . LYS A 1 267 ? 28.818 121.186 45.121 1.00 59.32 295 LYS A CA 1
ATOM 1968 C C . LYS A 1 267 ? 29.473 121.393 46.474 1.00 62.72 295 LYS A C 1
ATOM 1969 O O . LYS A 1 267 ? 30.564 120.809 46.690 1.00 63.49 295 LYS A O 1
ATOM 1978 N N . ASP B 2 2 ? 15.536 93.594 66.392 1.00 43.50 501 ASP D N 1
ATOM 1979 C CA . ASP B 2 2 ? 15.457 93.557 64.930 1.00 40.05 501 ASP D CA 1
ATOM 1980 C C . ASP B 2 2 ? 14.042 93.139 64.484 1.00 39.34 501 ASP D C 1
ATOM 1981 O O . ASP B 2 2 ? 13.472 92.171 65.000 1.00 39.70 501 ASP D O 1
ATOM 1986 N N . GLU B 2 3 ? 13.488 93.855 63.515 1.00 39.09 502 GLU D N 1
ATOM 1987 C CA . GLU B 2 3 ? 12.167 93.546 62.973 1.00 35.96 502 GLU D CA 1
ATOM 1988 C C . GLU B 2 3 ? 12.213 93.669 61.442 1.00 37.11 502 GLU D C 1
ATOM 1989 O O . GLU B 2 3 ? 13.147 94.273 60.887 1.00 32.23 502 GLU D O 1
ATOM 1995 N N . VAL B 2 4 ? 11.227 93.073 60.763 1.00 37.11 503 VAL D N 1
ATOM 1996 C CA . VAL B 2 4 ? 11.150 93.066 59.291 1.00 34.45 503 VAL D CA 1
ATOM 1997 C C . VAL B 2 4 ? 10.033 94.042 58.840 1.00 36.25 503 VAL D C 1
ATOM 1998 O O . VAL B 2 4 ? 9.087 94.320 59.608 1.00 37.37 503 VAL D O 1
ATOM 2002 N N . ASP B 2 5 ? 10.156 94.570 57.617 1.00 37.29 504 ASP D N 1
ATOM 2003 C CA . ASP B 2 5 ? 9.200 95.542 57.042 1.00 36.75 504 ASP D CA 1
ATOM 2004 C C . ASP B 2 5 ? 8.313 95.000 55.915 1.00 36.16 504 ASP D C 1
ATOM 2005 O O . ASP B 2 5 ? 7.734 95.730 55.106 1.00 35.02 504 ASP D O 1
ATOM 2011 N N . VAL C 1 13 ? 31.817 77.327 55.504 1.00 44.46 41 VAL B N 1
ATOM 2012 C CA . VAL C 1 13 ? 30.776 76.929 54.479 1.00 45.22 41 VAL B CA 1
ATOM 2013 C C . VAL C 1 13 ? 31.318 77.075 53.033 1.00 44.78 41 VAL B C 1
ATOM 2014 O O . VAL C 1 13 ? 31.178 76.152 52.217 1.00 48.95 41 VAL B O 1
ATOM 2016 N N . ALA C 1 14 ? 31.947 78.204 52.711 1.00 41.65 42 ALA B N 1
ATOM 2017 C CA . ALA C 1 14 ? 32.526 78.385 51.376 1.00 39.00 42 ALA B CA 1
ATOM 2018 C C . ALA C 1 14 ? 33.894 79.059 51.441 1.00 37.02 42 ALA B C 1
ATOM 2019 O O . ALA C 1 14 ? 34.234 79.718 52.431 1.00 37.77 42 ALA B O 1
ATOM 2021 N N . ARG C 1 15 ? 34.681 78.906 50.388 1.00 35.63 43 ARG B N 1
ATOM 2022 C CA . ARG C 1 15 ? 35.992 79.543 50.349 1.00 38.37 43 ARG B CA 1
ATOM 2023 C C . ARG C 1 15 ? 35.906 81.056 50.148 1.00 37.83 43 ARG B C 1
ATOM 2024 O O . ARG C 1 15 ? 35.132 81.539 49.336 1.00 41.28 43 ARG B O 1
ATOM 2032 N N . MET C 1 16 ? 36.733 81.796 50.872 1.00 35.89 44 MET B N 1
ATOM 2033 C CA . MET C 1 16 ? 36.786 83.234 50.764 1.00 32.34 44 MET B CA 1
ATOM 2034 C C . MET C 1 16 ? 37.608 83.579 49.495 1.00 30.54 44 MET B C 1
ATOM 2035 O O . MET C 1 16 ? 38.791 83.277 49.410 1.00 30.88 44 MET B O 1
ATOM 2040 N N . PRO C 1 17 ? 36.978 84.197 48.479 1.00 28.89 45 PRO B N 1
ATOM 2041 C CA . PRO C 1 17 ? 37.682 84.558 47.233 1.00 27.68 45 PRO B CA 1
ATOM 2042 C C . PRO C 1 17 ? 38.391 85.900 47.265 1.00 28.54 45 PRO B C 1
ATOM 2043 O O . PRO C 1 17 ? 39.185 86.196 46.390 1.00 29.05 45 PRO B O 1
ATOM 2047 N N . VAL C 1 18 ? 38.101 86.708 48.275 1.00 28.46 46 VAL B N 1
ATOM 2048 C CA . VAL C 1 18 ? 38.679 88.031 48.366 1.00 29.16 46 VAL B CA 1
ATOM 2049 C C . VAL C 1 18 ? 38.448 88.512 49.803 1.00 29.58 46 VAL B C 1
ATOM 2050 O O . VAL C 1 18 ? 37.486 88.079 50.457 1.00 29.20 46 VAL B O 1
ATOM 2054 N N . ASP C 1 19 ? 39.311 89.378 50.325 1.00 30.24 47 ASP B N 1
ATOM 2055 C CA . ASP C 1 19 ? 39.124 89.790 51.710 1.00 32.91 47 ASP B CA 1
ATOM 2056 C C . ASP C 1 19 ? 37.843 90.561 51.966 1.00 32.81 47 ASP B C 1
ATOM 2057 O O . ASP C 1 19 ? 37.273 91.227 51.086 1.00 31.30 47 ASP B O 1
ATOM 2062 N N . ARG C 1 20 ? 37.403 90.478 53.203 1.00 29.53 48 ARG B N 1
ATOM 2063 C CA . ARG C 1 20 ? 36.150 91.059 53.568 1.00 30.24 48 ARG B CA 1
ATOM 2064 C C . ARG C 1 20 ? 35.803 92.444 53.047 1.00 30.93 48 ARG B C 1
ATOM 2065 O O . ARG C 1 20 ? 34.714 92.642 52.468 1.00 30.17 48 ARG B O 1
ATOM 2073 N N . ASN C 1 21 ? 36.707 93.403 53.246 1.00 29.68 49 ASN B N 1
ATOM 2074 C CA . ASN C 1 21 ? 36.451 94.791 52.849 1.00 27.95 49 ASN B CA 1
ATOM 2075 C C . ASN C 1 21 ? 37.050 95.272 51.542 1.00 26.87 49 ASN B C 1
ATOM 2076 O O . ASN C 1 21 ? 37.192 96.469 51.340 1.00 27.48 49 ASN B O 1
ATOM 2081 N N . ALA C 1 22 ? 37.406 94.362 50.653 1.00 25.12 50 ALA B N 1
ATOM 2082 C CA . ALA C 1 22 ? 37.982 94.799 49.396 1.00 26.97 50 ALA B CA 1
ATOM 2083 C C . ALA C 1 22 ? 36.971 95.607 48.569 1.00 28.69 50 ALA B C 1
ATOM 2084 O O . ALA C 1 22 ? 35.787 95.294 48.541 1.00 27.84 50 ALA B O 1
ATOM 2086 N N . PRO C 1 23 ? 37.425 96.713 47.959 1.00 31.23 51 PRO B N 1
ATOM 2087 C CA . PRO C 1 23 ? 36.529 97.520 47.122 1.00 28.00 51 PRO B CA 1
ATOM 2088 C C . PRO C 1 23 ? 36.295 96.803 45.787 1.00 26.92 51 PRO B C 1
ATOM 2089 O O . PRO C 1 23 ? 35.286 97.029 45.127 1.00 28.52 51 PRO B O 1
ATOM 2093 N N . TYR C 1 24 ? 37.204 95.918 45.396 1.00 24.83 52 TYR B N 1
ATOM 2094 C CA . TYR C 1 24 ? 37.054 95.224 44.105 1.00 24.21 52 TYR B CA 1
ATOM 2095 C C . TYR C 1 24 ? 36.908 93.726 44.231 1.00 23.72 52 TYR B C 1
ATOM 2096 O O . TYR C 1 24 ? 37.416 93.161 45.180 1.00 23.05 52 TYR B O 1
ATOM 2105 N N . TYR C 1 25 ? 36.206 93.078 43.291 1.00 22.90 53 TYR B N 1
ATOM 2106 C CA . TYR C 1 25 ? 36.122 91.608 43.318 1.00 22.48 53 TYR B CA 1
ATOM 2107 C C . TYR C 1 25 ? 37.493 91.126 42.885 1.00 22.40 53 TYR B C 1
ATOM 2108 O O . TYR C 1 25 ? 38.190 91.827 42.140 1.00 25.16 53 TYR B O 1
ATOM 2117 N N . ASN C 1 26 ? 37.880 89.933 43.317 1.00 24.40 54 ASN B N 1
ATOM 2118 C CA . ASN C 1 26 ? 39.172 89.374 42.933 1.00 22.57 54 ASN B CA 1
ATOM 2119 C C . ASN C 1 26 ? 38.999 88.723 41.578 1.00 23.72 54 ASN B C 1
ATOM 2120 O O . ASN C 1 26 ? 38.418 87.657 41.458 1.00 22.11 54 ASN B O 1
ATOM 2125 N N . MET C 1 27 ? 39.503 89.383 40.549 1.00 26.04 55 MET B N 1
ATOM 2126 C CA . MET C 1 27 ? 39.435 88.844 39.206 1.00 31.28 55 MET B CA 1
ATOM 2127 C C . MET C 1 27 ? 40.814 88.334 38.825 1.00 33.98 55 MET B C 1
ATOM 2128 O O . MET C 1 27 ? 41.212 88.456 37.669 1.00 36.51 55 MET B O 1
ATOM 2133 N N . ASN C 1 28 ? 41.547 87.765 39.778 1.00 34.64 56 ASN B N 1
ATOM 2134 C CA . ASN C 1 28 ? 42.867 87.270 39.464 1.00 38.71 56 ASN B CA 1
ATOM 2135 C C . ASN C 1 28 ? 42.968 85.766 39.697 1.00 39.60 56 ASN B C 1
ATOM 2136 O O . ASN C 1 28 ? 43.996 85.279 40.160 1.00 38.50 56 ASN B O 1
ATOM 2141 N N . HIS C 1 29 ? 41.881 85.044 39.405 1.00 39.14 57 HIS B N 1
ATOM 2142 C CA . HIS C 1 29 ? 41.855 83.578 39.542 1.00 37.42 57 HIS B CA 1
ATOM 2143 C C . HIS C 1 29 ? 42.520 83.001 38.286 1.00 34.77 57 HIS B C 1
ATOM 2144 O O . HIS C 1 29 ? 42.801 83.733 37.339 1.00 30.90 57 HIS B O 1
ATOM 2151 N N . LYS C 1 30 ? 42.771 81.699 38.289 1.00 32.10 58 LYS B N 1
ATOM 2152 C CA . LYS C 1 30 ? 43.393 81.055 37.139 1.00 32.32 58 LYS B CA 1
ATOM 2153 C C . LYS C 1 30 ? 42.546 81.309 35.891 1.00 31.15 58 LYS B C 1
ATOM 2154 O O . LYS C 1 30 ? 43.063 81.667 34.837 1.00 31.04 58 LYS B O 1
ATOM 2160 N N . HIS C 1 31 ? 41.237 81.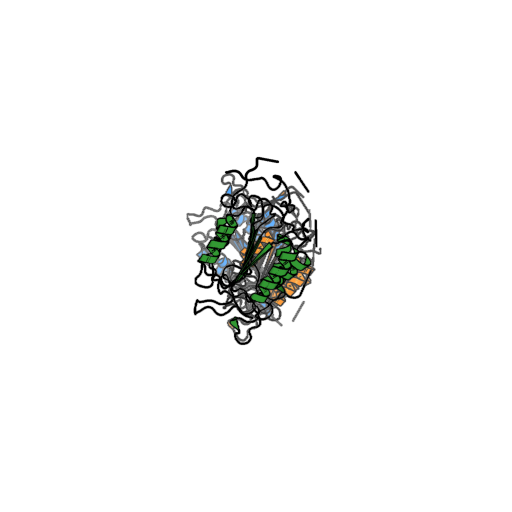113 35.986 1.00 31.38 59 HIS B N 1
ATOM 2161 C CA . HIS C 1 31 ? 40.373 81.371 34.806 1.00 32.68 59 HIS B CA 1
ATOM 2162 C C . HIS C 1 31 ? 39.394 82.486 35.029 1.00 31.61 59 HIS B C 1
ATOM 2163 O O . HIS C 1 31 ? 38.976 82.745 36.166 1.00 33.20 59 HIS B O 1
ATOM 2170 N N . ARG C 1 32 ? 39.015 83.141 33.936 1.00 33.90 60 ARG B N 1
ATOM 2171 C CA . ARG C 1 32 ? 37.979 84.195 33.982 1.00 30.56 60 ARG B CA 1
ATOM 2172 C C . ARG C 1 32 ? 36.663 83.502 34.408 1.00 29.09 60 ARG B C 1
ATOM 2173 O O . ARG C 1 32 ? 35.952 83.941 35.319 1.00 27.12 60 ARG B O 1
ATOM 2181 N N . GLY C 1 33 ? 36.355 82.398 33.748 1.00 26.01 61 GLY B N 1
ATOM 2182 C CA . GLY C 1 33 ? 35.129 81.700 34.069 1.00 25.93 61 GLY B CA 1
ATOM 2183 C C . GLY C 1 33 ? 34.343 81.379 32.802 1.00 26.38 61 GLY B C 1
ATOM 2184 O O . GLY C 1 33 ? 34.722 81.720 31.676 1.00 23.07 61 GLY B O 1
ATOM 2185 N N . MET C 1 34 ? 33.240 80.679 32.998 1.00 28.75 62 MET B N 1
ATOM 2186 C CA . MET C 1 34 ? 32.348 80.287 31.915 1.00 28.43 62 MET B CA 1
ATOM 2187 C C . MET C 1 34 ? 31.394 81.416 31.509 1.00 29.79 62 MET B C 1
ATOM 2188 O O . MET C 1 34 ? 30.918 82.194 32.353 1.00 27.76 62 MET B O 1
ATOM 2193 N N . ALA C 1 35 ? 31.138 81.485 30.204 1.00 29.21 63 ALA B N 1
ATOM 2194 C CA . ALA C 1 35 ? 30.190 82.422 29.604 1.00 27.34 63 ALA B CA 1
ATOM 2195 C C . ALA C 1 35 ? 29.253 81.530 28.760 1.00 25.95 63 ALA B C 1
ATOM 2196 O O . ALA C 1 35 ? 29.660 80.954 27.744 1.00 26.38 63 ALA B O 1
ATOM 2198 N N . ILE C 1 36 ? 28.006 81.389 29.189 1.00 25.37 64 ILE B N 1
ATOM 2199 C CA . ILE C 1 36 ? 27.058 80.553 28.448 1.00 26.71 64 ILE B CA 1
ATOM 2200 C C . ILE C 1 36 ? 26.104 81.439 27.653 1.00 22.65 64 ILE B C 1
ATOM 2201 O O . ILE C 1 36 ? 25.443 82.292 28.220 1.00 19.02 64 ILE B O 1
ATOM 2206 N N . ILE C 1 37 ? 26.018 81.210 26.355 1.00 19.99 65 ILE B N 1
ATOM 2207 C CA . ILE C 1 37 ? 25.103 81.990 25.541 1.00 20.25 65 ILE B CA 1
ATOM 2208 C C . ILE C 1 37 ? 23.962 81.106 25.004 1.00 20.89 65 ILE B C 1
ATOM 2209 O O . ILE C 1 37 ? 24.191 80.105 24.325 1.00 21.87 65 ILE B O 1
ATOM 2214 N N . PHE C 1 38 ? 22.735 81.432 25.350 1.00 21.38 66 PHE B N 1
ATOM 2215 C CA . PHE C 1 38 ? 21.619 80.672 24.807 1.00 20.86 66 PHE B CA 1
ATOM 2216 C C . PHE C 1 38 ? 21.055 81.562 23.749 1.00 20.67 66 PHE B C 1
ATOM 2217 O O . PHE C 1 38 ? 20.370 82.532 24.029 1.00 19.72 66 PHE B O 1
ATOM 2225 N N . ASN C 1 39 ? 21.360 81.205 22.515 1.00 25.78 67 ASN B N 1
ATOM 2226 C CA . ASN C 1 39 ? 20.941 81.956 21.328 1.00 23.64 67 ASN B CA 1
ATOM 2227 C C . ASN C 1 39 ? 19.775 81.254 20.660 1.00 23.61 67 ASN B C 1
ATOM 2228 O O . ASN C 1 39 ? 19.907 80.077 20.259 1.00 23.51 67 ASN B O 1
ATOM 2233 N N . HIS C 1 40 ? 18.658 81.977 20.520 1.00 21.36 68 HIS B N 1
ATOM 2234 C CA . HIS C 1 40 ? 17.434 81.404 19.944 1.00 22.61 68 HIS B CA 1
ATOM 2235 C C . HIS C 1 40 ? 17.011 82.084 18.694 1.00 22.31 68 HIS B C 1
ATOM 2236 O O . HIS C 1 40 ? 16.572 83.220 18.754 1.00 22.03 68 HIS B O 1
ATOM 2243 N N . GLU C 1 41 ? 17.106 81.386 17.566 1.00 23.85 69 GLU B N 1
ATOM 2244 C CA . GLU C 1 41 ? 16.717 82.000 16.286 1.00 27.82 69 GLU B CA 1
ATOM 2245 C C . GLU C 1 41 ? 15.367 81.536 15.726 1.00 26.12 69 GLU B C 1
ATOM 2246 O O . GLU C 1 41 ? 14.649 82.299 15.084 1.00 23.74 69 GLU B O 1
ATOM 2252 N N . HIS C 1 42 ? 15.017 80.296 16.011 1.00 28.54 70 HIS B N 1
ATOM 2253 C CA . HIS C 1 42 ? 13.801 79.736 15.468 1.00 32.29 70 HIS B CA 1
ATOM 2254 C C . HIS C 1 42 ? 13.012 79.068 16.582 1.00 32.59 70 HIS B C 1
ATOM 2255 O O . HIS C 1 42 ? 13.583 78.578 17.546 1.00 34.45 70 HIS B O 1
ATOM 2262 N N . PHE C 1 43 ? 11.695 79.047 16.436 1.00 33.66 71 PHE B N 1
ATOM 2263 C CA . PHE C 1 43 ? 10.813 78.494 17.453 1.00 32.85 71 PHE B CA 1
ATOM 2264 C C . PHE C 1 43 ? 9.763 77.513 16.940 1.00 33.76 71 PHE B C 1
ATOM 2265 O O . PHE C 1 43 ? 9.230 77.704 15.852 1.00 34.33 71 PHE B O 1
ATOM 2273 N N . ASP C 1 44 ? 9.456 76.489 17.744 1.00 32.65 72 ASP B N 1
ATOM 2274 C CA . ASP C 1 44 ? 8.433 75.503 17.407 1.00 34.63 72 ASP B CA 1
ATOM 2275 C C . ASP C 1 44 ? 7.086 75.989 17.928 1.00 36.75 72 ASP B C 1
ATOM 2276 O O . ASP C 1 44 ? 6.186 75.196 18.135 1.00 36.15 72 ASP B O 1
ATOM 2281 N N . ILE C 1 45 ? 6.972 77.301 18.137 1.00 40.04 73 ILE B N 1
ATOM 2282 C CA . ILE C 1 45 ? 5.747 77.969 18.585 1.00 40.99 73 ILE B CA 1
ATOM 2283 C C . ILE C 1 45 ? 5.254 78.791 17.375 1.00 46.50 73 ILE B C 1
ATOM 2284 O O . ILE C 1 45 ? 5.893 79.785 16.948 1.00 43.95 73 ILE B O 1
ATOM 2289 N N . HIS C 1 46 ? 4.121 78.369 16.814 1.00 46.95 74 HIS B N 1
ATOM 2290 C CA . HIS C 1 46 ? 3.600 79.008 15.615 1.00 50.09 74 HIS B CA 1
ATOM 2291 C C . HIS C 1 46 ? 3.489 80.534 15.603 1.00 47.94 74 HIS B C 1
ATOM 2292 O O . HIS C 1 46 ? 3.669 81.134 14.556 1.00 49.11 74 HIS B O 1
ATOM 2299 N N . SER C 1 47 ? 3.220 81.165 16.738 1.00 43.30 75 SER B N 1
ATOM 2300 C CA . SER C 1 47 ? 3.051 82.614 16.762 1.00 43.06 75 SER B CA 1
ATOM 2301 C C . SER C 1 47 ? 4.338 83.439 16.841 1.00 42.42 75 SER B C 1
ATOM 2302 O O . SER C 1 47 ? 4.312 84.680 16.796 1.00 40.36 75 SER B O 1
ATOM 2305 N N . LEU C 1 48 ? 5.456 82.738 16.961 1.00 39.01 76 LEU B N 1
ATOM 2306 C CA . LEU C 1 48 ? 6.737 83.380 17.080 1.00 36.65 76 LEU B CA 1
ATOM 2307 C C . LEU C 1 48 ? 7.537 83.333 15.776 1.00 37.14 76 LEU B C 1
ATOM 2308 O O . LEU C 1 48 ? 7.872 82.255 15.234 1.00 36.56 76 LEU B O 1
ATOM 2313 N N . LYS C 1 49 ? 7.865 84.522 15.292 1.00 35.16 77 LYS B N 1
ATOM 2314 C CA . LYS C 1 49 ? 8.636 84.662 14.062 1.00 35.59 77 LYS B CA 1
ATOM 2315 C C . LYS C 1 49 ? 10.125 84.432 14.331 1.00 31.56 77 LYS B C 1
ATOM 2316 O O . LYS C 1 49 ? 10.576 84.500 15.477 1.00 30.28 77 LYS B O 1
ATOM 2322 N N . SER C 1 50 ? 10.891 84.138 13.293 1.00 28.97 78 SER B N 1
ATOM 2323 C CA . SER C 1 50 ? 12.311 83.928 13.500 1.00 28.95 78 SER B CA 1
ATOM 2324 C C . SER C 1 50 ? 13.036 85.222 13.897 1.00 29.69 78 SER B C 1
ATOM 2325 O O . SER C 1 50 ? 12.635 86.343 13.543 1.00 30.50 78 SER B O 1
ATOM 2328 N N . ARG C 1 51 ? 14.081 85.065 14.685 1.00 27.37 79 ARG B N 1
ATOM 2329 C CA . ARG C 1 51 ? 14.786 86.234 15.180 1.00 29.73 79 ARG B CA 1
ATOM 2330 C C . ARG C 1 51 ? 16.047 86.546 14.341 1.00 29.73 79 ARG B C 1
ATOM 2331 O O . ARG C 1 51 ? 17.171 86.548 14.858 1.00 29.84 79 ARG B O 1
ATOM 2339 N N . THR C 1 52 ? 15.840 86.811 13.047 1.00 29.00 80 THR B N 1
ATOM 2340 C CA . THR C 1 52 ? 16.943 87.105 12.133 1.00 29.96 80 THR B CA 1
ATOM 2341 C C . THR C 1 52 ? 17.778 88.241 12.734 1.00 30.36 80 THR B C 1
ATOM 2342 O O . THR C 1 52 ? 17.224 89.240 13.218 1.00 31.04 80 THR B O 1
ATOM 2346 N N . GLY C 1 53 ? 19.099 88.048 12.744 1.00 30.01 81 GLY B N 1
ATOM 2347 C CA . GLY C 1 53 ? 20.006 89.028 13.339 1.00 29.85 81 GLY B CA 1
ATOM 2348 C C . GLY C 1 53 ? 20.640 88.599 14.679 1.00 28.09 81 GLY B C 1
ATOM 2349 O O . GLY C 1 53 ? 21.713 89.094 15.061 1.00 26.92 81 GLY B O 1
ATOM 2350 N N . THR C 1 54 ? 19.977 87.681 15.390 1.00 25.60 82 THR B N 1
ATOM 2351 C CA . THR C 1 54 ? 20.470 87.198 16.688 1.00 24.41 82 THR B CA 1
ATOM 2352 C C . THR C 1 54 ? 21.822 86.487 16.547 1.00 25.24 82 THR B C 1
ATOM 2353 O O . THR C 1 54 ? 22.585 86.464 17.495 1.00 26.75 82 THR B O 1
ATOM 2357 N N . ASN C 1 55 ? 22.118 85.923 15.369 1.00 24.48 83 ASN B N 1
ATOM 2358 C CA . ASN C 1 55 ? 23.394 85.246 15.173 1.00 26.25 83 ASN B CA 1
ATOM 2359 C C . ASN C 1 55 ? 24.511 86.293 15.109 1.00 24.73 83 ASN B C 1
ATOM 2360 O O . ASN C 1 55 ? 25.669 86.012 15.456 1.00 21.45 83 ASN B O 1
ATOM 2365 N N . VAL C 1 56 ? 24.178 87.497 14.659 1.00 22.53 84 VAL B N 1
ATOM 2366 C CA . VAL C 1 56 ? 25.169 88.551 14.663 1.00 20.90 84 VAL B CA 1
ATOM 2367 C C . VAL C 1 56 ? 25.467 88.877 16.172 1.00 23.75 84 VAL B C 1
ATOM 2368 O O . VAL C 1 56 ? 26.652 89.022 16.554 1.00 27.22 84 VAL B O 1
ATOM 2372 N N . ASP C 1 57 ? 24.427 88.957 17.029 1.00 19.21 85 ASP B N 1
ATOM 2373 C CA . ASP C 1 57 ? 24.643 89.243 18.460 1.00 22.87 85 ASP B CA 1
ATOM 2374 C C . ASP C 1 57 ? 25.484 88.138 19.096 1.00 23.29 85 ASP B C 1
ATOM 2375 O O . ASP C 1 57 ? 26.456 88.394 19.800 1.00 22.02 85 ASP B O 1
ATOM 2380 N N . SER C 1 58 ? 25.102 86.899 18.821 1.00 25.20 86 SER B N 1
ATOM 2381 C CA . SER C 1 58 ? 25.793 85.756 19.372 1.00 24.55 86 SER B CA 1
ATOM 2382 C C . SER C 1 58 ? 27.276 85.742 19.011 1.00 27.23 86 SER B C 1
ATOM 2383 O O . SER C 1 58 ? 28.115 85.530 19.890 1.00 25.65 86 SER B O 1
ATOM 2386 N N . ASP C 1 59 ? 27.597 85.960 17.733 1.00 26.32 87 ASP B N 1
ATOM 2387 C CA . ASP C 1 59 ? 28.982 85.951 17.269 1.00 28.50 87 ASP B CA 1
ATOM 2388 C C . ASP C 1 59 ? 29.777 87.064 17.905 1.00 27.32 87 ASP B C 1
ATOM 2389 O O . ASP C 1 59 ? 30.894 86.884 18.377 1.00 27.63 87 ASP B O 1
ATOM 2394 N N . ASN C 1 60 ? 29.189 88.237 17.857 1.00 26.78 88 ASN B N 1
ATOM 2395 C CA . ASN C 1 60 ? 29.781 89.435 18.419 1.00 29.87 88 ASN B CA 1
ATOM 2396 C C . ASN C 1 60 ? 30.053 89.282 19.945 1.00 27.86 88 ASN B C 1
ATOM 2397 O O . ASN C 1 60 ? 31.126 89.593 20.420 1.00 25.33 88 ASN B O 1
ATOM 2402 N N . LEU C 1 61 ? 29.088 88.778 20.709 1.00 28.31 89 LEU B N 1
ATOM 2403 C CA . LEU C 1 61 ? 29.282 88.671 22.158 1.00 27.41 89 LEU B CA 1
ATOM 2404 C C . LEU C 1 61 ? 30.331 87.590 22.470 1.00 26.31 89 LEU B C 1
ATOM 2405 O O . LEU C 1 61 ? 31.186 87.743 23.330 1.00 24.24 89 LEU B O 1
ATOM 2410 N N . SER C 1 62 ? 30.234 86.492 21.754 1.00 28.49 90 SER B N 1
ATOM 2411 C CA . SER C 1 62 ? 31.170 85.401 21.903 1.00 31.25 90 SER B CA 1
ATOM 2412 C C . SER C 1 62 ? 32.600 85.907 21.646 1.00 31.90 90 SER B C 1
ATOM 2413 O O . SER C 1 62 ? 33.518 85.609 22.398 1.00 29.63 90 SER B O 1
ATOM 2416 N N . LYS C 1 63 ? 32.782 86.681 20.580 1.00 31.98 91 LYS B N 1
ATOM 2417 C CA . LYS C 1 63 ? 34.104 87.179 20.266 1.00 32.54 91 LYS B CA 1
ATOM 2418 C C . LYS C 1 63 ? 34.682 88.118 21.335 1.00 31.03 91 LYS B C 1
ATOM 2419 O O . LYS C 1 63 ? 35.856 87.995 21.727 1.00 28.34 91 LYS B O 1
ATOM 2425 N N . VAL C 1 64 ? 33.882 89.064 21.804 1.00 26.87 92 VAL B N 1
ATOM 2426 C CA . VAL C 1 64 ? 34.421 89.954 22.803 1.00 27.34 92 VAL B CA 1
ATOM 2427 C C . VAL C 1 64 ? 34.649 89.251 24.153 1.00 26.39 92 VAL B C 1
ATOM 2428 O O . VAL C 1 64 ? 35.651 89.503 24.819 1.00 28.55 92 VAL B O 1
ATOM 2432 N N . LEU C 1 65 ? 33.760 88.348 24.553 1.00 26.25 93 LEU B N 1
ATOM 2433 C CA . LEU C 1 65 ? 33.963 87.657 25.812 1.00 26.76 93 LEU B CA 1
ATOM 2434 C C . LEU C 1 65 ? 35.224 86.747 25.765 1.00 29.63 93 LEU B C 1
ATOM 2435 O O . LEU C 1 65 ? 35.863 86.500 26.789 1.00 30.76 93 LEU B O 1
ATOM 2440 N N . LYS C 1 66 ? 35.602 86.265 24.590 1.00 30.26 94 LYS B N 1
ATOM 2441 C CA . LYS C 1 66 ? 36.796 85.436 24.498 1.00 31.89 94 LYS B CA 1
ATOM 2442 C C . LYS C 1 66 ? 38.021 86.305 24.730 1.00 31.05 94 LYS B C 1
ATOM 2443 O O . LYS C 1 66 ? 38.932 85.919 25.447 1.00 32.95 94 LYS B O 1
ATOM 2449 N N . THR C 1 67 ? 38.039 87.492 24.142 1.00 28.79 95 THR B N 1
ATOM 2450 C CA . THR C 1 67 ? 39.185 88.366 24.329 1.00 29.44 95 THR B CA 1
ATOM 2451 C C . THR C 1 67 ? 39.349 88.768 25.811 1.00 29.74 95 THR B C 1
ATOM 2452 O O . THR C 1 67 ? 40.432 89.155 26.242 1.00 28.50 95 THR B O 1
ATOM 2456 N N . LEU C 1 68 ? 38.264 88.667 26.579 1.00 29.17 96 LEU B N 1
ATOM 2457 C CA . LEU C 1 68 ? 38.264 89.033 27.985 1.00 27.82 96 LEU B CA 1
ATOM 2458 C C . LEU C 1 68 ? 38.609 87.823 28.834 1.00 27.14 96 LEU B C 1
ATOM 2459 O O . LEU C 1 68 ? 38.664 87.917 30.050 1.00 26.43 96 LEU B O 1
ATOM 2464 N N . GLY C 1 69 ? 38.790 86.678 28.179 1.00 26.92 97 GLY B N 1
ATOM 2465 C CA . GLY C 1 69 ? 39.179 85.468 28.885 1.00 26.06 97 GLY B CA 1
ATOM 2466 C C . GLY C 1 69 ? 38.143 84.406 29.190 1.00 28.50 97 GLY B C 1
ATOM 2467 O O . GLY C 1 69 ? 38.497 83.353 29.746 1.00 28.47 97 GLY B O 1
ATOM 2468 N N . PHE C 1 70 ? 36.875 84.663 28.860 1.00 27.89 98 PHE B N 1
ATOM 2469 C CA . PHE C 1 70 ? 35.806 83.692 29.119 1.00 26.95 98 PHE B CA 1
ATOM 2470 C C . PHE C 1 70 ? 35.939 82.430 28.260 1.00 27.17 98 PHE B C 1
ATOM 2471 O O . PHE C 1 70 ? 36.407 82.491 27.132 1.00 24.62 98 PHE B O 1
ATOM 2479 N N . LYS C 1 71 ? 35.547 81.284 28.803 1.00 27.67 99 LYS B N 1
ATOM 2480 C CA . LYS C 1 71 ? 35.525 80.069 28.008 1.00 28.35 99 LYS B CA 1
ATOM 2481 C C . LYS C 1 71 ? 34.047 80.132 27.552 1.00 27.18 99 LYS B C 1
ATOM 2482 O O . LYS C 1 71 ? 33.130 79.868 28.333 1.00 24.37 99 LYS B O 1
ATOM 2488 N N . VAL C 1 72 ? 33.829 80.482 26.293 1.00 25.03 100 VAL B N 1
ATOM 2489 C CA . VAL C 1 72 ? 32.479 80.640 25.772 1.00 27.39 100 VAL B CA 1
ATOM 2490 C C . VAL C 1 72 ? 31.806 79.402 25.207 1.00 31.26 100 VAL B C 1
ATOM 2491 O O . VAL C 1 72 ? 32.405 78.672 24.411 1.00 32.91 100 VAL B O 1
ATOM 2495 N N . THR C 1 73 ? 30.563 79.158 25.614 1.00 31.61 101 THR B N 1
ATOM 2496 C CA . THR C 1 73 ? 29.795 78.062 25.030 1.00 31.01 101 THR B CA 1
ATOM 2497 C C . THR C 1 73 ? 28.459 78.648 24.532 1.00 31.67 101 THR B C 1
ATOM 2498 O O . THR C 1 73 ? 27.692 79.240 25.307 1.00 30.88 101 THR B O 1
ATOM 2502 N N . VAL C 1 74 ? 28.196 78.506 23.233 1.00 32.07 102 VAL B N 1
ATOM 2503 C CA . VAL C 1 74 ? 26.951 78.987 22.627 1.00 29.55 102 VAL B CA 1
ATOM 2504 C C . VAL C 1 74 ? 25.979 77.801 22.460 1.00 31.46 102 VAL B C 1
ATOM 2505 O O . VAL C 1 74 ? 26.335 76.828 21.824 1.00 33.21 102 VAL B O 1
ATOM 2509 N N . PHE C 1 75 ? 24.772 77.886 23.014 1.00 29.23 103 PHE B N 1
ATOM 2510 C CA . PHE C 1 75 ? 23.780 76.819 22.893 1.00 29.85 103 PHE B CA 1
ATOM 2511 C C . PHE C 1 75 ? 22.697 77.298 21.970 1.00 31.61 103 PHE B C 1
ATOM 2512 O O . PHE C 1 75 ? 21.824 78.089 22.373 1.00 28.70 103 PHE B O 1
ATOM 2520 N N . PRO C 1 76 ? 22.727 76.816 20.712 1.00 31.57 104 PRO B N 1
ATOM 2521 C CA . PRO C 1 76 ? 21.725 77.239 19.739 1.00 32.47 104 PRO B CA 1
ATOM 2522 C C . PRO C 1 76 ? 20.385 76.522 19.832 1.00 32.25 104 PRO B C 1
ATOM 2523 O O . PRO C 1 76 ? 20.325 75.284 19.824 1.00 31.75 104 PRO B O 1
ATOM 2527 N N . ASN C 1 77 ? 19.329 77.329 19.974 1.00 31.32 105 ASN B N 1
ATOM 2528 C CA . ASN C 1 77 ? 17.946 76.857 20.012 1.00 32.84 105 ASN B CA 1
ATOM 2529 C C . ASN C 1 77 ? 17.534 75.679 20.867 1.00 32.94 105 ASN B C 1
ATOM 2530 O O . ASN C 1 77 ? 16.898 74.757 20.372 1.00 36.04 105 ASN B O 1
ATOM 2535 N N . LEU C 1 78 ? 17.842 75.721 22.150 1.00 31.92 106 LEU B N 1
ATOM 2536 C CA . LEU C 1 78 ? 17.491 74.630 23.013 1.00 28.13 106 LEU B CA 1
ATOM 2537 C C . LEU C 1 78 ? 16.026 74.713 23.475 1.00 30.34 106 LEU B C 1
ATOM 2538 O O . LEU C 1 78 ? 15.403 75.781 23.437 1.00 29.38 106 LEU B O 1
ATOM 2543 N N . LYS C 1 79 ? 15.486 73.556 23.878 1.00 29.72 107 LYS B N 1
ATOM 2544 C CA . LYS C 1 79 ? 14.152 73.434 24.427 1.00 32.59 107 LYS B CA 1
ATOM 2545 C C . LYS C 1 79 ? 14.302 73.856 25.902 1.00 34.53 107 LYS B C 1
ATOM 2546 O O . LYS C 1 79 ? 15.407 73.827 26.456 1.00 33.42 107 LYS B O 1
ATOM 2552 N N . SER C 1 80 ? 13.205 74.229 26.539 1.00 32.22 108 SER B N 1
ATOM 2553 C CA . SER C 1 80 ? 13.281 74.673 27.916 1.00 35.49 108 SER B CA 1
ATOM 2554 C C . SER C 1 80 ? 13.978 73.726 28.908 1.00 38.13 108 SER B C 1
ATOM 2555 O O . SER C 1 80 ? 14.693 74.167 29.828 1.00 35.62 108 SER B O 1
ATOM 2558 N N . GLU C 1 81 ? 13.786 72.430 28.713 1.00 40.68 109 GLU B N 1
ATOM 2559 C CA . GLU C 1 81 ? 14.374 71.462 29.614 1.00 45.00 109 GLU B CA 1
ATOM 2560 C C . GLU C 1 81 ? 15.859 71.360 29.390 1.00 42.67 109 GLU B C 1
ATOM 2561 O O . GLU C 1 81 ? 16.601 70.983 30.292 1.00 40.14 109 GLU B O 1
ATOM 2567 N N . GLU C 1 82 ? 16.277 71.682 28.172 1.00 41.20 110 GLU B N 1
ATOM 2568 C CA . GLU C 1 82 ? 17.676 71.620 27.821 1.00 40.32 110 GLU B CA 1
ATOM 2569 C C . GLU C 1 82 ? 18.408 72.771 28.473 1.00 38.46 110 GLU B C 1
ATOM 2570 O O . GLU C 1 82 ? 19.486 72.585 29.018 1.00 40.52 110 GLU B O 1
ATOM 2576 N N . ILE C 1 83 ? 17.831 73.960 28.404 1.00 34.64 111 ILE B N 1
ATOM 2577 C CA . ILE C 1 83 ? 18.438 75.118 29.027 1.00 32.68 111 ILE B CA 1
ATOM 2578 C C . ILE C 1 83 ? 18.520 74.831 30.544 1.00 35.07 111 ILE B C 1
ATOM 2579 O O . ILE C 1 83 ? 19.584 74.966 31.176 1.00 32.05 111 ILE B O 1
ATOM 2584 N N . ASN C 1 84 ? 17.401 74.390 31.113 1.00 34.22 112 ASN B N 1
ATOM 2585 C CA . ASN C 1 84 ? 17.382 74.124 32.520 1.00 36.26 112 ASN B CA 1
ATOM 2586 C C . ASN C 1 84 ? 18.416 73.10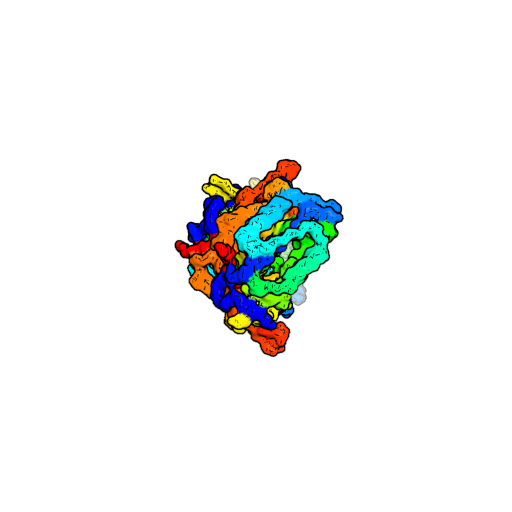9 32.950 1.00 37.56 112 ASN B C 1
ATOM 2587 O O . ASN C 1 84 ? 19.032 73.256 34.006 1.00 37.60 112 ASN B O 1
ATOM 2592 N N . LYS C 1 85 ? 18.621 72.093 32.125 1.00 38.09 113 LYS B N 1
ATOM 2593 C CA . LYS C 1 85 ? 19.592 71.044 32.425 1.00 41.23 113 LYS B CA 1
ATOM 2594 C C . LYS C 1 85 ? 21.027 71.573 32.426 1.00 39.63 113 LYS B C 1
ATOM 2595 O O . LYS C 1 85 ? 21.770 71.348 33.377 1.00 39.51 113 LYS B O 1
ATOM 2601 N N . PHE C 1 86 ? 21.418 72.258 31.355 1.00 37.95 114 PHE B N 1
ATOM 2602 C CA . PHE C 1 86 ? 22.751 72.820 31.275 1.00 38.05 114 PHE B CA 1
ATOM 2603 C C . PHE C 1 86 ? 23.007 73.856 32.385 1.00 36.63 114 PHE B C 1
ATOM 2604 O O . PHE C 1 86 ? 24.125 73.986 32.856 1.00 36.12 114 PHE B O 1
ATOM 2612 N N . ILE C 1 87 ? 21.969 74.576 32.797 1.00 32.57 115 ILE B N 1
ATOM 2613 C CA . ILE C 1 87 ? 22.087 75.565 33.847 1.00 31.14 115 ILE B CA 1
ATOM 2614 C C . ILE C 1 87 ? 22.415 74.841 35.144 1.00 32.86 115 ILE B C 1
ATOM 2615 O O . ILE C 1 87 ? 23.325 75.229 35.860 1.00 33.24 115 ILE B O 1
ATOM 2620 N N . GLN C 1 88 ? 21.672 73.783 35.448 1.00 34.35 116 GLN B N 1
ATOM 2621 C CA . GLN C 1 88 ? 21.917 73.028 36.657 1.00 34.52 116 GLN B CA 1
ATOM 2622 C C . GLN C 1 88 ? 23.316 72.412 36.646 1.00 34.13 116 GLN B C 1
ATOM 2623 O O . GLN C 1 88 ? 24.028 72.451 37.639 1.00 34.09 116 GLN B O 1
ATOM 2629 N N . GLN C 1 89 ? 23.728 71.868 35.518 1.00 32.66 117 GLN B N 1
ATOM 2630 C CA . GLN C 1 89 ? 25.035 71.242 35.473 1.00 35.35 117 GLN B CA 1
ATOM 2631 C C . GLN C 1 89 ? 26.121 72.291 35.667 1.00 36.67 117 GLN B C 1
ATOM 2632 O O . GLN C 1 89 ? 27.177 72.035 36.258 1.00 35.62 117 GLN B O 1
ATOM 2638 N N . THR C 1 90 ? 25.860 73.483 35.153 1.00 36.65 118 THR B N 1
ATOM 2639 C CA . THR C 1 90 ? 26.811 74.552 35.299 1.00 36.17 118 THR B CA 1
ATOM 2640 C C . THR C 1 90 ? 26.872 74.915 36.788 1.00 37.24 118 THR B C 1
ATOM 2641 O O . THR C 1 90 ? 27.962 75.123 37.341 1.00 36.37 118 THR B O 1
ATOM 2645 N N . ALA C 1 91 ? 25.703 74.969 37.431 1.00 35.24 119 ALA B N 1
ATOM 2646 C CA . ALA C 1 91 ? 25.636 75.325 38.846 1.00 37.24 119 ALA B CA 1
ATOM 2647 C C . ALA C 1 91 ? 26.250 74.253 39.737 1.00 38.90 119 ALA B C 1
ATOM 2648 O O . ALA C 1 91 ? 26.540 74.493 40.914 1.00 38.45 119 ALA B O 1
ATOM 2650 N N . GLU C 1 92 ? 26.465 73.090 39.141 1.00 38.77 120 GLU B N 1
ATOM 2651 C CA . GLU C 1 92 ? 26.987 71.938 39.830 1.00 40.49 120 GLU B CA 1
ATOM 2652 C C . GLU C 1 92 ? 28.474 71.782 39.623 1.00 40.52 120 GLU B C 1
ATOM 2653 O O . GLU C 1 92 ? 29.100 70.988 40.295 1.00 40.54 120 GLU B O 1
ATOM 2659 N N . MET C 1 93 ? 29.049 72.543 38.701 1.00 39.23 121 MET B N 1
ATOM 2660 C CA . MET C 1 93 ? 30.479 72.430 38.466 1.00 36.99 121 MET B CA 1
ATOM 2661 C C . MET C 1 93 ? 31.296 73.104 39.568 1.00 36.05 121 MET B C 1
ATOM 2662 O O . MET C 1 93 ? 30.766 73.790 40.435 1.00 35.52 121 MET B O 1
ATOM 2667 N N . ASP C 1 94 ? 32.596 72.902 39.532 1.00 33.85 122 ASP B N 1
ATOM 2668 C CA . ASP C 1 94 ? 33.464 73.500 40.523 1.00 34.72 122 ASP B CA 1
ATOM 2669 C C . ASP C 1 94 ? 34.048 74.794 39.954 1.00 32.64 122 ASP B C 1
ATOM 2670 O O . ASP C 1 94 ? 34.898 74.772 39.067 1.00 31.26 122 ASP B O 1
ATOM 2675 N N . HIS C 1 95 ? 33.574 75.922 40.471 1.00 32.54 123 HIS B N 1
ATOM 2676 C CA . HIS C 1 95 ? 34.004 77.236 39.996 1.00 30.53 123 HIS B CA 1
ATOM 2677 C C . HIS C 1 95 ? 35.143 77.848 40.803 1.00 30.05 123 HIS B C 1
ATOM 2678 O O . HIS C 1 95 ? 35.469 79.032 40.634 1.00 30.17 123 HIS B O 1
ATOM 2685 N N . SER C 1 96 ? 35.762 77.030 41.650 1.00 29.59 124 SER B N 1
ATOM 2686 C CA . SER C 1 96 ? 36.859 77.486 42.506 1.00 31.10 124 SER B CA 1
ATOM 2687 C C . SER C 1 96 ? 37.919 78.303 41.793 1.00 29.34 124 SER B C 1
ATOM 2688 O O . SER C 1 96 ? 38.374 79.311 42.318 1.00 29.50 124 SER B O 1
ATOM 2691 N N . ASP C 1 97 ? 38.304 77.890 40.596 1.00 29.20 125 ASP B N 1
ATOM 2692 C CA . ASP C 1 97 ? 39.349 78.638 39.903 1.00 33.35 125 ASP B CA 1
ATOM 2693 C C . ASP C 1 97 ? 38.891 79.664 38.876 1.00 30.09 125 ASP B C 1
ATOM 2694 O O . ASP C 1 97 ? 39.704 80.143 38.085 1.00 30.77 125 ASP B O 1
ATOM 2699 N N . ALA C 1 98 ? 37.608 80.029 38.935 1.00 27.27 126 ALA B N 1
ATOM 2700 C CA . ALA C 1 98 ? 37.053 81.046 38.027 1.00 27.75 126 ALA B CA 1
ATOM 2701 C C . ALA C 1 98 ? 36.762 82.382 38.765 1.00 25.17 126 ALA B C 1
ATOM 2702 O O . ALA C 1 98 ? 36.408 82.391 39.935 1.00 25.31 126 ALA B O 1
ATOM 2704 N N . ASP C 1 99 ? 36.945 83.501 38.077 1.00 25.01 127 ASP B N 1
ATOM 2705 C CA . ASP C 1 99 ? 36.654 84.802 38.673 1.00 28.46 127 ASP B CA 1
ATOM 2706 C C . ASP C 1 99 ? 35.136 85.028 38.802 1.00 28.62 127 ASP B C 1
ATOM 2707 O O . ASP C 1 99 ? 34.675 85.692 39.747 1.00 27.72 127 ASP B O 1
ATOM 2712 N N . CYS C 1 100 ? 34.372 84.471 37.851 1.00 24.60 128 CYS B N 1
ATOM 2713 C CA . CYS C 1 100 ? 32.939 84.757 37.757 1.00 24.57 128 CYS B CA 1
ATOM 2714 C C . CYS C 1 100 ? 32.177 83.819 36.790 1.00 24.68 128 CYS B C 1
ATOM 2715 O O . CYS C 1 100 ? 32.725 82.834 36.270 1.00 24.96 128 CYS B O 1
ATOM 2718 N N . LEU C 1 101 ? 30.904 84.134 36.583 1.00 23.11 129 LEU B N 1
ATOM 2719 C CA . LEU C 1 101 ? 30.049 83.383 35.653 1.00 22.82 129 LEU B CA 1
ATOM 2720 C C . LEU C 1 101 ? 29.218 84.415 34.906 1.00 21.65 129 LEU B C 1
ATOM 2721 O O . LEU C 1 101 ? 28.787 85.417 35.485 1.00 22.73 129 LEU B O 1
ATOM 2726 N N . LEU C 1 102 ? 29.054 84.181 33.618 1.00 19.38 130 LEU B N 1
ATOM 2727 C CA . LEU C 1 102 ? 28.274 85.032 32.760 1.00 20.54 130 LEU B CA 1
ATOM 2728 C C . LEU C 1 102 ? 27.299 84.145 32.000 1.00 21.72 130 LEU B C 1
ATOM 2729 O O . LEU C 1 102 ? 27.703 83.151 31.386 1.00 19.31 130 LEU B O 1
ATOM 2734 N N . VAL C 1 103 ? 26.015 84.486 32.058 1.00 21.15 131 VAL B N 1
ATOM 2735 C CA . VAL C 1 103 ? 25.007 83.755 31.294 1.00 19.14 131 VAL B CA 1
ATOM 2736 C C . VAL C 1 103 ? 24.314 84.828 30.392 1.00 20.34 131 VAL B C 1
ATOM 2737 O O . VAL C 1 103 ? 23.998 85.925 30.869 1.00 20.13 131 VAL B O 1
ATOM 2741 N N . ALA C 1 104 ? 24.112 84.536 29.102 1.00 19.14 132 ALA B N 1
ATOM 2742 C CA . ALA C 1 104 ? 23.405 85.463 28.208 1.00 21.10 132 ALA B CA 1
ATOM 2743 C C . ALA C 1 104 ? 22.227 84.731 27.516 1.00 21.83 132 ALA B C 1
ATOM 2744 O O . ALA C 1 104 ? 22.314 83.548 27.174 1.00 23.84 132 ALA B O 1
ATOM 2746 N N . VAL C 1 105 ? 21.124 85.423 27.312 1.00 20.30 133 VAL B N 1
ATOM 2747 C CA . VAL C 1 105 ? 19.997 84.806 26.655 1.00 20.60 133 VAL B CA 1
ATOM 2748 C C . VAL C 1 105 ? 19.505 85.777 25.609 1.00 21.12 133 VAL B C 1
ATOM 2749 O O . VAL C 1 105 ? 19.271 86.936 25.907 1.00 22.48 133 VAL B O 1
ATOM 2753 N N . LEU C 1 106 ? 19.380 85.296 24.374 1.00 21.57 134 LEU B N 1
ATOM 2754 C CA . LEU C 1 106 ? 18.944 86.100 23.218 1.00 22.79 134 LEU B CA 1
ATOM 2755 C C . LEU C 1 106 ? 17.684 85.376 22.697 1.00 25.04 134 LEU B C 1
ATOM 2756 O O . LEU C 1 106 ? 17.783 84.282 22.091 1.00 24.66 134 LEU B O 1
ATOM 2761 N N . THR C 1 107 ? 16.510 85.975 22.922 1.00 22.86 135 THR B N 1
ATOM 2762 C CA . THR C 1 107 ? 15.258 85.285 22.566 1.00 23.67 135 THR B CA 1
ATOM 2763 C C . THR C 1 107 ? 14.001 86.172 22.603 1.00 21.94 135 THR B C 1
ATOM 2764 O O . THR C 1 107 ? 14.104 87.392 22.714 1.00 21.94 135 THR B O 1
ATOM 2768 N N . HIS C 1 108 ? 12.819 85.569 22.449 1.00 22.33 136 HIS B N 1
ATOM 2769 C CA . HIS C 1 108 ? 11.549 86.328 22.540 1.00 23.48 136 HIS B CA 1
ATOM 2770 C C . HIS C 1 108 ? 11.094 86.319 24.024 1.00 23.01 136 HIS B C 1
ATOM 2771 O O . HIS C 1 108 ? 11.340 85.358 24.755 1.00 20.82 136 HIS B O 1
ATOM 2778 N N . GLY C 1 109 ? 10.406 87.378 24.434 1.00 23.30 137 GLY B N 1
ATOM 2779 C CA . GLY C 1 109 ? 9.907 87.466 25.791 1.00 24.87 137 GLY B CA 1
ATOM 2780 C C . GLY C 1 109 ? 8.635 88.293 25.973 1.00 28.45 137 GLY B C 1
ATOM 2781 O O . GLY C 1 109 ? 8.155 89.005 25.068 1.00 29.45 137 GLY B O 1
ATOM 2782 N N . GLU C 1 110 ? 8.087 88.158 27.175 1.00 27.30 138 GLU B N 1
ATOM 2783 C CA . GLU C 1 110 ? 6.905 88.862 27.648 1.00 27.95 138 GLU B CA 1
ATOM 2784 C C . GLU C 1 110 ? 7.263 89.225 29.090 1.00 25.83 138 GLU B C 1
ATOM 2785 O O . GLU C 1 110 ? 8.317 88.811 29.596 1.00 24.80 138 GLU B O 1
ATOM 2791 N N . LEU C 1 111 ? 6.420 89.985 29.762 1.00 24.64 139 LEU B N 1
ATOM 2792 C CA . LEU C 1 111 ? 6.765 90.351 31.129 1.00 27.46 139 LEU B CA 1
ATOM 2793 C C . LEU C 1 111 ? 6.846 89.071 31.963 1.00 27.06 139 LEU B C 1
ATOM 2794 O O . LEU C 1 111 ? 5.914 88.261 31.938 1.00 28.69 139 LEU B O 1
ATOM 2799 N N . GLY C 1 112 ? 7.993 88.869 32.630 1.00 25.49 140 GLY B N 1
ATOM 2800 C CA . GLY C 1 112 ? 8.208 87.702 33.466 1.00 20.25 140 GLY B CA 1
ATOM 2801 C C . GLY C 1 112 ? 8.343 86.447 32.636 1.00 25.68 140 GLY B C 1
ATOM 2802 O O . GLY C 1 112 ? 8.145 85.310 33.117 1.00 25.75 140 GLY B O 1
ATOM 2803 N N . MET C 1 113 ? 8.731 86.595 31.380 1.00 24.06 141 MET B N 1
ATOM 2804 C CA . MET C 1 113 ? 8.796 85.384 30.582 1.00 24.64 141 MET B CA 1
ATOM 2805 C C . MET C 1 113 ? 9.852 85.388 29.460 1.00 22.05 141 MET B C 1
ATOM 2806 O O . MET C 1 113 ? 10.063 86.411 28.799 1.00 20.25 141 MET B O 1
ATOM 2811 N N . LEU C 1 114 ? 10.509 84.244 29.293 1.00 16.70 142 LEU B N 1
ATOM 2812 C CA . LEU C 1 114 ? 11.464 84.015 28.231 1.00 21.88 142 LEU B CA 1
ATOM 2813 C C . LEU C 1 114 ? 11.009 82.766 27.444 1.00 21.77 142 LEU B C 1
ATOM 2814 O O . LEU C 1 114 ? 10.407 81.845 28.013 1.00 19.93 142 LEU B O 1
ATOM 2819 N N . TYR C 1 115 ? 11.292 82.725 26.143 1.00 22.57 143 TYR B N 1
ATOM 2820 C CA . TYR C 1 115 ? 10.922 81.555 25.345 1.00 21.44 143 TYR B CA 1
ATOM 2821 C C . TYR C 1 115 ? 12.104 80.692 24.979 1.00 20.65 143 TYR B C 1
ATOM 2822 O O . TYR C 1 115 ? 13.157 81.179 24.590 1.00 22.31 143 TYR B O 1
ATOM 2831 N N . ALA C 1 116 ? 11.924 79.394 25.135 1.00 23.28 144 ALA B N 1
ATOM 2832 C CA . ALA C 1 116 ? 12.915 78.408 24.723 1.00 24.59 144 ALA B CA 1
ATOM 2833 C C . ALA C 1 116 ? 12.439 78.073 23.297 1.00 26.70 144 ALA B C 1
ATOM 2834 O O . ALA C 1 116 ? 11.607 78.779 22.740 1.00 26.09 144 ALA B O 1
ATOM 2836 N N . LYS C 1 117 ? 12.928 76.985 22.712 1.00 31.99 145 LYS B N 1
ATOM 2837 C CA . LYS C 1 117 ? 12.489 76.634 21.371 1.00 32.76 145 LYS B CA 1
ATOM 2838 C C . LYS C 1 117 ? 11.047 76.150 21.396 1.00 34.19 145 LYS B C 1
ATOM 2839 O O . LYS C 1 117 ? 10.253 76.492 20.526 1.00 32.52 145 LYS B O 1
ATOM 2845 N N . ASP C 1 118 ? 10.720 75.382 22.429 1.00 33.48 146 ASP B N 1
ATOM 2846 C CA . ASP C 1 118 ? 9.404 74.781 22.596 1.00 33.18 146 ASP B CA 1
ATOM 2847 C C . ASP C 1 118 ? 8.388 75.483 23.501 1.00 34.70 146 ASP B C 1
ATOM 2848 O O . ASP C 1 118 ? 7.197 75.452 23.229 1.00 38.09 146 ASP B O 1
ATOM 2853 N N . THR C 1 119 ? 8.814 76.096 24.595 1.00 34.24 147 THR B N 1
ATOM 2854 C CA . THR C 1 119 ? 7.831 76.721 25.466 1.00 32.48 147 THR B CA 1
ATOM 2855 C C . THR C 1 119 ? 8.524 77.795 26.295 1.00 32.63 147 THR B C 1
ATOM 2856 O O . THR C 1 119 ? 9.706 78.024 26.094 1.00 31.15 147 THR B O 1
ATOM 2860 N N . HIS C 1 120 ? 7.806 78.461 27.198 1.00 29.85 148 HIS B N 1
ATOM 2861 C CA . HIS C 1 120 ? 8.413 79.537 27.995 1.00 32.93 148 HIS B CA 1
ATOM 2862 C C . HIS C 1 120 ? 8.732 79.161 29.448 1.00 29.88 148 HIS B C 1
ATOM 2863 O O . HIS C 1 120 ? 8.198 78.201 29.984 1.00 29.72 148 HIS B O 1
ATOM 2870 N N . TYR C 1 121 ? 9.618 79.928 30.066 1.00 28.24 149 TYR B N 1
ATOM 2871 C CA . TYR C 1 121 ? 9.994 79.715 31.453 1.00 24.64 149 TYR B CA 1
ATOM 2872 C C . TYR C 1 121 ? 10.214 81.095 32.089 1.00 27.35 149 TYR B C 1
ATOM 2873 O O . TYR C 1 121 ? 10.250 82.144 31.388 1.00 24.83 149 TYR B O 1
ATOM 2882 N N . LYS C 1 122 ? 10.311 81.104 33.417 1.00 23.67 150 LYS B N 1
ATOM 2883 C CA . LYS C 1 122 ? 10.531 82.337 34.129 1.00 23.11 150 LYS B CA 1
ATOM 2884 C C . LYS C 1 122 ? 12.011 82.682 34.103 1.00 22.00 150 LYS B C 1
ATOM 2885 O O . LYS C 1 122 ? 12.862 81.838 34.365 1.00 23.05 150 LYS B O 1
ATOM 2891 N N . PRO C 1 123 ? 12.328 83.941 33.785 1.00 22.83 151 PRO B N 1
ATOM 2892 C CA . PRO C 1 123 ? 13.708 84.449 33.721 1.00 24.86 151 PRO B CA 1
ATOM 2893 C C . PRO C 1 123 ? 14.499 84.073 35.002 1.00 24.87 151 PRO B C 1
ATOM 2894 O O . PRO C 1 123 ? 15.691 83.728 34.915 1.00 26.04 151 PRO B O 1
ATOM 2898 N N . ASP C 1 124 ? 13.830 84.145 36.166 1.00 24.02 152 ASP B N 1
ATOM 2899 C CA . ASP C 1 124 ? 14.420 83.807 37.478 1.00 27.80 152 ASP B CA 1
ATOM 2900 C C . ASP C 1 124 ? 15.082 82.428 37.458 1.00 27.61 152 ASP B C 1
ATOM 2901 O O . ASP C 1 124 ? 15.992 82.136 38.253 1.00 24.18 152 ASP B O 1
ATOM 2906 N N . ASN C 1 125 ? 14.611 81.578 36.557 1.00 22.87 153 ASN B N 1
ATOM 2907 C CA . ASN C 1 125 ? 15.209 80.281 36.452 1.00 25.22 153 ASN B CA 1
ATOM 2908 C C . ASN C 1 125 ? 16.678 80.351 36.097 1.00 25.41 153 ASN B C 1
ATOM 2909 O O . ASN C 1 125 ? 17.409 79.454 36.475 1.00 27.63 153 ASN B O 1
ATOM 2914 N N . LEU C 1 126 ? 17.112 81.389 35.370 1.00 22.92 154 LEU B N 1
ATOM 2915 C CA . LEU C 1 126 ? 18.516 81.487 34.952 1.00 22.03 154 LEU B CA 1
ATOM 2916 C C . LEU C 1 126 ? 19.537 81.652 36.108 1.00 20.83 154 LEU B C 1
ATOM 2917 O O . LEU C 1 126 ? 20.612 81.063 36.073 1.00 22.72 154 LEU B O 1
ATOM 2922 N N . TRP C 1 127 ? 19.170 82.427 37.122 1.00 19.63 155 TRP B N 1
ATOM 2923 C CA . TRP C 1 127 ? 20.031 82.691 38.253 1.00 21.50 155 TRP B CA 1
ATOM 2924 C C . TRP C 1 127 ? 19.677 81.942 39.561 1.00 24.41 155 TRP B C 1
ATOM 2925 O O . TRP C 1 127 ? 20.494 81.906 40.508 1.00 22.38 155 TRP B O 1
ATOM 2936 N N . TYR C 1 128 ? 18.502 81.302 39.585 1.00 21.55 156 TYR B N 1
ATOM 2937 C CA . TYR C 1 128 ? 18.043 80.574 40.755 1.00 22.19 156 TYR B CA 1
ATOM 2938 C C . TYR C 1 128 ? 19.088 79.617 41.345 1.00 24.03 156 TYR B C 1
ATOM 2939 O O . TYR C 1 128 ? 19.331 79.633 42.567 1.00 23.73 156 TYR B O 1
ATOM 2948 N N . TYR C 1 129 ? 19.681 78.780 40.495 1.00 23.17 157 TYR B N 1
ATOM 2949 C CA . TYR C 1 129 ? 20.689 77.798 40.921 1.00 24.63 157 TYR B CA 1
ATOM 2950 C C . TYR C 1 129 ? 22.081 78.334 41.262 1.00 24.30 157 TYR B C 1
ATOM 2951 O O . TYR C 1 129 ? 22.984 77.556 41.602 1.00 24.67 157 TYR B O 1
ATOM 2960 N N . PHE C 1 130 ? 22.283 79.642 41.160 1.00 22.83 158 PHE B N 1
ATOM 2961 C CA . PHE C 1 130 ? 23.596 80.155 41.450 1.00 21.68 158 PHE B CA 1
ATOM 2962 C C . PHE C 1 130 ? 23.706 80.939 42.742 1.00 22.66 158 PHE B C 1
ATOM 2963 O O . PHE C 1 130 ? 24.714 81.593 42.984 1.00 22.72 158 PHE B O 1
ATOM 2971 N N . THR C 1 131 ? 22.673 80.898 43.579 1.00 21.66 159 THR B N 1
ATOM 2972 C CA . THR C 1 131 ? 22.806 81.591 44.855 1.00 22.70 159 THR B CA 1
ATOM 2973 C C . THR C 1 131 ? 23.933 80.874 45.659 1.00 23.46 159 THR B C 1
ATOM 2974 O O . THR C 1 131 ? 24.224 79.694 45.421 1.00 23.66 159 THR B O 1
ATOM 2978 N N . ALA C 1 132 ? 24.589 81.573 46.574 1.00 25.05 160 ALA B N 1
ATOM 2979 C CA . ALA C 1 132 ? 25.731 80.978 47.313 1.00 28.43 160 ALA B CA 1
ATOM 2980 C C . ALA C 1 132 ? 25.491 79.622 47.974 1.00 29.13 160 ALA B C 1
ATOM 2981 O O . ALA C 1 132 ? 26.389 78.795 48.034 1.00 27.52 160 ALA B O 1
ATOM 2983 N N . ASP C 1 133 ? 24.288 79.395 48.491 1.00 29.17 161 ASP B N 1
ATOM 2984 C CA . ASP C 1 133 ? 24.011 78.115 49.104 1.00 27.66 161 ASP B CA 1
ATOM 2985 C C . ASP C 1 133 ? 23.990 76.979 48.069 1.00 28.78 161 ASP B C 1
ATOM 2986 O O . ASP C 1 133 ? 24.444 75.874 48.357 1.00 32.17 161 ASP B O 1
ATOM 2991 N N . LYS C 1 134 ? 23.491 77.239 46.866 1.00 29.02 162 LYS B N 1
ATOM 2992 C CA . LYS C 1 134 ? 23.421 76.198 45.838 1.00 29.79 162 LYS B CA 1
ATOM 2993 C C . LYS C 1 134 ? 24.712 76.048 45.041 1.00 31.22 162 LYS B C 1
ATOM 2994 O O . LYS C 1 134 ? 24.994 74.967 44.525 1.00 30.26 162 LYS B O 1
ATOM 3000 N N . CYS C 1 135 ? 25.485 77.132 44.931 1.00 29.97 163 CYS B N 1
ATOM 3001 C CA . CYS C 1 135 ? 26.744 77.118 44.199 1.00 28.16 163 CYS B CA 1
ATOM 3002 C C . CYS C 1 135 ? 27.862 77.859 45.004 1.00 29.14 163 CYS B C 1
ATOM 3003 O O . CYS C 1 135 ? 28.288 78.982 44.656 1.00 30.17 163 CYS B O 1
ATOM 3006 N N . PRO C 1 136 ? 28.351 77.215 46.089 1.00 25.20 164 PRO B N 1
ATOM 3007 C CA . PRO C 1 136 ? 29.393 77.720 46.988 1.00 23.23 164 PRO B CA 1
ATOM 3008 C C . PRO C 1 136 ? 30.678 78.138 46.272 1.00 21.02 164 PRO B C 1
ATOM 3009 O O . PRO C 1 136 ? 31.278 79.118 46.656 1.00 24.70 164 PRO B O 1
ATOM 3013 N N . THR C 1 137 ? 31.108 77.436 45.231 1.00 21.32 165 THR B N 1
ATOM 3014 C CA . THR C 1 137 ? 32.354 77.845 44.568 1.00 21.04 165 THR B CA 1
ATOM 3015 C C . THR C 1 137 ? 32.321 79.164 43.778 1.00 23.99 165 THR B C 1
ATOM 3016 O O . THR C 1 137 ? 33.344 79.571 43.203 1.00 24.89 165 THR B O 1
ATOM 3020 N N . LEU C 1 138 ? 31.148 79.818 43.705 1.00 24.44 166 LEU B N 1
ATOM 3021 C CA . LEU C 1 138 ? 31.078 81.126 43.056 1.00 23.90 166 LEU B CA 1
ATOM 3022 C C . LEU C 1 138 ? 30.681 82.073 44.185 1.00 25.23 166 LEU B C 1
ATOM 3023 O O . LEU C 1 138 ? 30.383 83.245 43.960 1.00 27.25 166 LEU B O 1
ATOM 3028 N N . ALA C 1 139 ? 30.687 81.571 45.417 1.00 22.74 167 ALA B N 1
ATOM 3029 C CA . ALA C 1 139 ? 30.318 82.431 46.532 1.00 23.54 167 ALA B CA 1
ATOM 3030 C C . ALA C 1 139 ? 31.335 83.565 46.690 1.00 23.77 167 ALA B C 1
ATOM 3031 O O . ALA C 1 139 ? 32.551 83.336 46.763 1.00 20.94 167 ALA B O 1
ATOM 3033 N N . GLY C 1 140 ? 30.807 84.783 46.731 1.00 23.28 168 GLY B N 1
ATOM 3034 C CA . GLY C 1 140 ? 31.632 85.967 46.884 1.00 25.04 168 GLY B CA 1
ATOM 3035 C C . GLY C 1 140 ? 32.131 86.473 45.544 1.00 23.83 168 GLY B C 1
ATOM 3036 O O . GLY C 1 140 ? 32.870 87.471 45.471 1.00 23.62 168 GLY B O 1
ATOM 3037 N N . LYS C 1 141 ? 31.747 85.764 44.486 1.00 21.38 169 LYS B N 1
ATOM 3038 C CA . LYS C 1 141 ? 32.154 86.125 43.128 1.00 22.77 169 LYS B CA 1
ATOM 3039 C C . LYS C 1 141 ? 30.981 86.663 42.277 1.00 21.29 169 LYS B C 1
ATOM 3040 O O . LYS C 1 141 ? 29.833 86.285 42.470 1.00 20.27 169 LYS B O 1
ATOM 3046 N N . PRO C 1 142 ? 31.273 87.545 41.319 1.00 22.59 170 PRO B N 1
ATOM 3047 C CA . PRO C 1 142 ? 30.205 88.093 40.484 1.00 23.56 170 PRO B CA 1
ATOM 3048 C C . PRO C 1 142 ? 29.553 87.086 39.519 1.00 24.34 170 PRO B C 1
ATOM 3049 O O . PRO C 1 142 ? 30.229 86.340 38.815 1.00 25.20 170 PRO B O 1
ATOM 3053 N N . LYS C 1 143 ? 28.222 87.093 39.507 1.00 22.75 171 LYS B N 1
ATOM 3054 C CA . LYS C 1 143 ? 27.424 86.227 38.636 1.00 21.76 171 LYS B CA 1
ATOM 3055 C C . LYS C 1 143 ? 26.613 87.178 37.739 1.00 21.21 171 LYS B C 1
ATOM 3056 O O . LYS C 1 143 ? 25.703 87.874 38.192 1.00 19.33 171 LYS B O 1
ATOM 3062 N N . LEU C 1 144 ? 26.987 87.201 36.464 1.00 20.29 172 LEU B N 1
ATOM 3063 C CA . LEU C 1 144 ? 26.400 88.082 35.457 1.00 21.66 172 LEU B CA 1
ATOM 3064 C C . LEU C 1 144 ? 25.353 87.476 34.506 1.00 20.39 172 LEU B C 1
ATOM 3065 O O . LEU C 1 144 ? 25.526 86.386 33.939 1.00 19.36 172 LEU B O 1
ATOM 3070 N N . PHE C 1 145 ? 24.277 88.231 34.306 1.00 21.07 173 PHE B N 1
ATOM 3071 C CA . PHE C 1 145 ? 23.207 87.774 33.445 1.00 20.09 173 PHE B CA 1
ATOM 3072 C C . PHE C 1 145 ? 22.804 88.853 32.461 1.00 21.68 173 PHE B C 1
ATOM 3073 O O . PHE C 1 145 ? 22.498 89.976 32.858 1.00 19.53 173 PHE B O 1
ATOM 3081 N N . PHE C 1 146 ? 22.806 88.507 31.172 1.00 20.96 174 PHE B N 1
ATOM 3082 C CA . PHE C 1 146 ? 22.418 89.461 30.160 1.00 22.54 174 PHE B CA 1
ATOM 3083 C C . PHE C 1 146 ? 21.255 88.916 29.376 1.00 23.55 174 PHE B C 1
ATOM 3084 O O . PHE C 1 146 ? 21.314 87.806 28.840 1.00 22.63 174 PHE B O 1
ATOM 3092 N N . ILE C 1 147 ? 20.192 89.706 29.304 1.00 20.95 175 ILE B N 1
ATOM 3093 C CA . ILE C 1 147 ? 19.014 89.238 28.612 1.00 19.26 175 ILE B CA 1
ATOM 3094 C C . ILE C 1 147 ? 18.524 90.124 27.501 1.00 19.75 175 ILE B C 1
ATOM 3095 O O . ILE C 1 147 ? 18.127 91.289 27.726 1.00 21.45 175 ILE B O 1
ATOM 3100 N N . GLN C 1 148 ? 18.586 89.598 26.282 1.00 20.67 176 GLN B N 1
ATOM 3101 C CA . GLN C 1 148 ? 18.049 90.334 25.123 1.00 19.21 176 GLN B CA 1
ATOM 3102 C C . GLN C 1 148 ? 16.716 89.627 24.816 1.00 18.42 176 GLN B C 1
ATOM 3103 O O . GLN C 1 148 ? 16.714 88.503 24.348 1.00 16.31 176 GLN B O 1
ATOM 3109 N N . ALA C 1 149 ? 15.610 90.296 25.130 1.00 20.48 177 ALA B N 1
ATOM 3110 C CA . ALA C 1 149 ? 14.246 89.782 24.933 1.00 22.61 177 ALA B CA 1
ATOM 3111 C C . ALA C 1 149 ? 13.257 90.863 25.375 1.00 26.08 177 ALA B C 1
ATOM 3112 O O . ALA C 1 149 ? 13.617 91.747 26.177 1.00 28.32 177 ALA B O 1
ATOM 3114 N N . CYS C 1 150 ? 12.026 90.834 24.858 1.00 24.74 178 CYS B N 1
ATOM 3115 C CA . CYS C 1 150 ? 11.063 91.853 25.274 1.00 25.80 178 CYS B CA 1
ATOM 3116 C C . CYS C 1 150 ? 10.566 91.490 26.661 1.00 26.12 178 CYS B C 1
ATOM 3117 O O . CYS C 1 150 ? 10.547 90.308 27.011 1.00 19.97 178 CYS B O 1
ATOM 3120 N N . GLN C 1 151 ? 10.162 92.504 27.427 1.00 24.08 179 GLN B N 1
ATOM 3121 C CA . GLN C 1 151 ? 9.626 92.291 28.773 1.00 25.79 179 GLN B CA 1
ATOM 3122 C C . GLN C 1 151 ? 8.158 92.767 28.725 1.00 27.58 179 GLN B C 1
ATOM 3123 O O . GLN C 1 151 ? 7.563 93.103 29.750 1.00 26.32 179 GLN B O 1
ATOM 3129 N N . GLY C 1 152 ? 7.588 92.763 27.523 1.00 26.54 180 GLY B N 1
ATOM 3130 C CA . GLY C 1 152 ? 6.229 93.224 27.342 1.00 27.54 180 GLY B CA 1
ATOM 3131 C C . GLY C 1 152 ? 6.050 93.859 25.975 1.00 29.79 180 GLY B C 1
ATOM 3132 O O . GLY C 1 152 ? 6.925 93.766 25.117 1.00 29.76 180 GLY B O 1
ATOM 3133 N N . ASP C 1 153 ? 4.917 94.521 25.765 1.00 32.23 181 ASP B N 1
ATOM 3134 C CA . ASP C 1 153 ? 4.642 95.134 24.486 1.00 31.34 181 ASP B CA 1
ATOM 3135 C C . ASP C 1 153 ? 4.416 96.611 24.560 1.00 31.34 181 ASP B C 1
ATOM 3136 O O . ASP C 1 153 ? 3.812 97.164 23.675 1.00 33.78 181 ASP B O 1
ATOM 3141 N N . ARG C 1 154 ? 4.880 97.277 25.600 1.00 31.88 182 ARG B N 1
ATOM 3142 C CA . ARG C 1 154 ? 4.680 98.713 25.640 1.00 33.13 182 ARG B CA 1
ATOM 3143 C C . ARG C 1 154 ? 5.759 99.407 24.761 1.00 32.42 182 ARG B C 1
ATOM 3144 O O . ARG C 1 154 ? 6.826 98.824 24.490 1.00 30.78 182 ARG B O 1
ATOM 3152 N N . LEU C 1 155 ? 5.458 100.616 24.283 1.00 29.25 183 LEU B N 1
ATOM 3153 C CA . LEU C 1 155 ? 6.385 101.345 23.414 1.00 32.61 183 LEU B CA 1
ATOM 3154 C C . LEU C 1 155 ? 6.788 102.622 24.079 1.00 30.64 183 LEU B C 1
ATOM 3155 O O . LEU C 1 155 ? 6.015 103.172 24.832 1.00 29.71 183 LEU B O 1
ATOM 3160 N N . ASP C 1 156 ? 8.008 103.077 23.799 1.00 31.78 184 ASP B N 1
ATOM 3161 C CA . ASP C 1 156 ? 8.547 104.314 24.378 1.00 29.29 184 ASP B CA 1
ATOM 3162 C C . ASP C 1 156 ? 8.732 105.289 23.196 1.00 30.67 184 ASP B C 1
ATOM 3163 O O . ASP C 1 156 ? 9.684 105.167 22.401 1.00 27.74 184 ASP B O 1
ATOM 3168 N N . GLY C 1 157 ? 7.808 106.242 23.085 1.00 29.62 185 GLY B N 1
ATOM 3169 C CA . GLY C 1 157 ? 7.859 107.188 21.986 1.00 29.75 185 GLY B CA 1
ATOM 3170 C C . GLY C 1 157 ? 8.994 108.200 22.078 1.00 29.58 185 GLY B C 1
ATOM 3171 O O . GLY C 1 157 ? 9.201 108.999 21.160 1.00 26.97 185 GLY B O 1
ATOM 3172 N N . GLY C 1 158 ? 9.726 108.162 23.189 1.00 28.36 186 GLY B N 1
ATOM 3173 C CA . GLY C 1 158 ? 10.826 109.092 23.390 1.00 28.69 186 GLY B CA 1
ATOM 3174 C C . GLY C 1 158 ? 10.389 110.549 23.456 1.00 30.51 186 GLY B C 1
ATOM 3175 O O . GLY C 1 158 ? 9.220 110.872 23.294 1.00 29.95 186 GLY B O 1
ATOM 3176 N N . ILE C 1 159 ? 11.334 111.444 23.707 1.00 30.39 187 ILE B N 1
ATOM 3177 C CA . ILE C 1 159 ? 11.030 112.868 23.743 1.00 27.90 187 ILE B CA 1
ATOM 3178 C C . ILE C 1 159 ? 12.255 113.578 23.186 1.00 28.74 187 ILE B C 1
ATOM 3179 O O . ILE C 1 159 ? 13.380 113.112 23.387 1.00 29.34 187 ILE B O 1
ATOM 3184 N N . THR C 1 160 ? 12.043 114.698 22.499 1.00 27.64 188 THR B N 1
ATOM 3185 C CA . THR C 1 160 ? 13.136 115.471 21.927 1.00 28.87 188 THR B CA 1
ATOM 3186 C C . THR C 1 160 ? 13.598 116.519 22.933 1.00 30.78 188 THR B C 1
ATOM 3187 O O . THR C 1 160 ? 12.773 117.170 23.569 1.00 34.30 188 THR B O 1
ATOM 3191 N N . LEU C 1 161 ? 14.905 116.638 23.128 1.00 31.68 189 LEU B N 1
ATOM 3192 C CA . LEU C 1 161 ? 15.446 117.651 24.042 1.00 37.41 189 LEU B CA 1
ATOM 3193 C C . LEU C 1 161 ? 16.064 118.735 23.146 1.00 39.03 189 LEU B C 1
ATOM 3194 O O . LEU C 1 161 ? 16.794 118.405 22.198 1.00 39.31 189 LEU B O 1
ATOM 3199 N N . SER C 1 162 ? 15.804 120.012 23.436 1.00 42.69 190 SER B N 1
ATOM 3200 C CA . SER C 1 162 ? 16.328 121.104 22.583 1.00 46.86 190 SER B CA 1
ATOM 3201 C C . SER C 1 162 ? 17.088 122.260 23.216 1.00 47.77 190 SER B C 1
ATOM 3202 O O . SER C 1 162 ? 17.022 122.480 24.422 1.00 45.96 190 SER B O 1
ATOM 3205 N N . ARG C 1 163 ? 17.783 123.000 22.346 1.00 52.61 191 ARG B N 1
ATOM 3206 C CA . ARG C 1 163 ? 18.546 124.198 22.688 1.00 55.39 191 ARG B CA 1
ATOM 3207 C C . ARG C 1 163 ? 19.724 123.902 23.617 1.00 57.29 191 ARG B C 1
ATOM 3208 O O . ARG C 1 163 ? 20.885 123.844 23.183 1.00 57.75 191 ARG B O 1
ATOM 3216 N N . THR C 1 172 ? 39.427 86.511 58.955 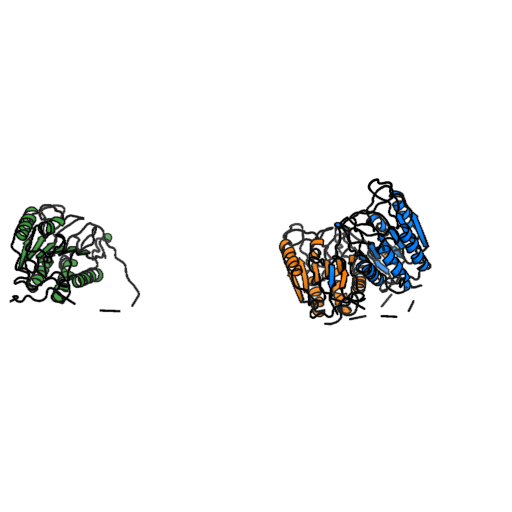1.00 52.54 200 THR B N 1
ATOM 3217 C CA . THR C 1 172 ? 39.440 85.060 59.185 1.00 52.44 200 THR B CA 1
ATOM 3218 C C . THR C 1 172 ? 38.266 84.371 58.463 1.00 50.33 200 THR B C 1
ATOM 3219 O O . THR C 1 172 ? 38.410 83.285 57.844 1.00 47.92 200 THR B O 1
ATOM 3223 N N . SER C 1 173 ? 37.100 85.004 58.565 1.00 44.23 201 SER B N 1
ATOM 3224 C CA . SER C 1 173 ? 35.905 84.485 57.934 1.00 38.45 201 SER B CA 1
ATOM 3225 C C . SER C 1 173 ? 34.851 85.560 58.085 1.00 34.97 201 SER B C 1
ATOM 3226 O O . SER C 1 173 ? 34.835 86.292 59.082 1.00 31.33 201 SER B O 1
ATOM 3229 N N . TYR C 1 174 ? 34.006 85.696 57.072 1.00 30.96 202 TYR B N 1
ATOM 3230 C CA . TYR C 1 174 ? 32.928 86.676 57.144 1.00 30.34 202 TYR B CA 1
ATOM 3231 C C . TYR C 1 174 ? 31.728 86.092 56.392 1.00 28.46 202 TYR B C 1
ATOM 3232 O O . TYR C 1 174 ? 31.877 85.194 55.545 1.00 26.95 202 TYR B O 1
ATOM 3241 N N . ARG C 1 175 ? 30.540 86.579 56.735 1.00 28.19 203 ARG B N 1
ATOM 3242 C CA . ARG C 1 175 ? 29.301 86.091 56.131 1.00 25.98 203 ARG B CA 1
ATOM 3243 C C . ARG C 1 175 ? 28.655 87.062 55.198 1.00 23.05 203 ARG B C 1
ATOM 3244 O O . ARG C 1 175 ? 28.629 88.262 55.474 1.00 21.46 203 ARG B O 1
ATOM 3252 N N . ILE C 1 176 ? 28.108 86.518 54.106 1.00 20.38 204 ILE B N 1
ATOM 3253 C CA . ILE C 1 176 ? 27.424 87.314 53.082 1.00 21.17 204 ILE B CA 1
ATOM 3254 C C . ILE C 1 176 ? 26.057 86.719 52.777 1.00 21.82 204 ILE B C 1
ATOM 3255 O O . ILE C 1 176 ? 25.800 85.558 53.095 1.00 21.37 204 ILE B O 1
ATOM 3260 N N . PRO C 1 177 ? 25.155 87.508 52.164 1.00 23.22 205 PRO B N 1
ATOM 3261 C CA . PRO C 1 177 ? 23.803 87.015 51.827 1.00 23.57 205 PRO B CA 1
ATOM 3262 C C . PRO C 1 177 ? 23.963 86.084 50.646 1.00 23.83 205 PRO B C 1
ATOM 3263 O O . PRO C 1 177 ? 24.822 86.337 49.797 1.00 25.18 205 PRO B O 1
ATOM 3267 N N . VAL C 1 178 ? 23.160 85.029 50.571 1.00 20.34 206 VAL B N 1
ATOM 3268 C CA . VAL C 1 178 ? 23.294 84.119 49.441 1.00 19.11 206 VAL B CA 1
ATOM 3269 C C . VAL C 1 178 ? 22.797 84.729 48.137 1.00 20.07 206 VAL B C 1
ATOM 3270 O O . VAL C 1 178 ? 23.055 84.177 47.061 1.00 17.42 206 VAL B O 1
ATOM 3274 N N . HIS C 1 179 ? 22.099 85.870 48.227 1.00 20.75 207 HIS B N 1
ATOM 3275 C CA . HIS C 1 179 ? 21.608 86.568 47.030 1.00 20.62 207 HIS B CA 1
ATOM 3276 C C . HIS C 1 179 ? 22.481 87.722 46.588 1.00 22.22 207 HIS B C 1
ATOM 3277 O O . HIS C 1 179 ? 22.119 88.443 45.635 1.00 21.26 207 HIS B O 1
ATOM 3284 N N . ALA C 1 180 ? 23.594 87.936 47.285 1.00 18.30 208 ALA B N 1
ATOM 3285 C CA . ALA C 1 180 ? 24.475 89.036 46.919 1.00 18.25 208 ALA B CA 1
ATOM 3286 C C . ALA C 1 180 ? 25.275 88.642 45.703 1.00 18.08 208 ALA B C 1
ATOM 3287 O O . ALA C 1 180 ? 25.440 87.469 45.405 1.00 17.29 208 ALA B O 1
ATOM 3289 N N . ASP C 1 181 ? 25.770 89.659 45.017 1.00 19.13 209 ASP B N 1
ATOM 3290 C CA . ASP C 1 181 ? 26.683 89.495 43.897 1.00 21.95 209 ASP B CA 1
ATOM 3291 C C . ASP C 1 181 ? 26.174 89.060 42.561 1.00 21.40 209 ASP B C 1
ATOM 3292 O O . ASP C 1 181 ? 26.899 88.435 41.762 1.00 20.54 209 ASP B O 1
ATOM 3297 N N . PHE C 1 182 ? 24.940 89.461 42.309 1.00 21.40 210 PHE B N 1
ATOM 3298 C CA . PHE C 1 182 ? 24.309 89.182 41.034 1.00 23.53 210 PHE B CA 1
ATOM 3299 C C . PHE C 1 182 ? 24.174 90.525 40.319 1.00 24.13 210 PHE B C 1
ATOM 3300 O O . PHE C 1 182 ? 23.925 91.575 40.955 1.00 23.57 210 PHE B O 1
ATOM 3308 N N . LEU C 1 183 ? 24.360 90.470 39.008 1.00 22.35 211 LEU B N 1
ATOM 3309 C CA . LEU C 1 183 ? 24.173 91.606 38.150 1.00 20.91 211 LEU B CA 1
ATOM 3310 C C . LEU C 1 183 ? 23.252 91.060 37.066 1.00 19.63 211 LEU B C 1
ATOM 3311 O O . LEU C 1 183 ? 23.591 90.091 36.377 1.00 16.85 211 LEU B O 1
ATOM 3316 N N . ILE C 1 184 ? 22.095 91.685 36.908 1.00 18.38 212 ILE B N 1
ATOM 3317 C CA . ILE C 1 184 ? 21.142 91.209 35.934 1.00 20.24 212 ILE B CA 1
ATOM 3318 C C . ILE C 1 184 ? 20.738 92.355 35.042 1.00 21.48 212 ILE B C 1
ATOM 3319 O O . ILE C 1 184 ? 19.977 93.285 35.452 1.00 18.85 212 ILE B O 1
ATOM 3324 N N . ALA C 1 185 ? 21.239 92.253 33.810 1.00 20.62 213 ALA B N 1
ATOM 3325 C CA . ALA C 1 185 ? 21.002 93.252 32.787 1.00 21.18 213 ALA B CA 1
ATOM 3326 C C . ALA C 1 185 ? 20.004 92.864 31.694 1.00 21.82 213 ALA B C 1
ATOM 3327 O O . ALA C 1 185 ? 20.258 91.967 30.879 1.00 19.76 213 ALA B O 1
ATOM 3329 N N . PHE C 1 186 ? 18.877 93.575 31.696 1.00 21.17 214 PHE B N 1
ATOM 3330 C CA . PHE C 1 186 ? 17.840 93.393 30.681 1.00 22.70 214 PHE B CA 1
ATOM 3331 C C . PHE C 1 186 ? 17.981 94.514 29.639 1.00 20.43 214 PHE B C 1
ATOM 3332 O O . PHE C 1 186 ? 18.258 95.679 29.968 1.00 20.72 214 PHE B O 1
ATOM 3340 N N . SER C 1 187 ? 17.827 94.129 28.385 1.00 18.59 215 SER B N 1
ATOM 3341 C CA . SER C 1 187 ? 17.889 95.033 27.244 1.00 17.83 215 SER B CA 1
ATOM 3342 C C . SER C 1 187 ? 16.858 96.138 27.358 1.00 19.88 215 SER B C 1
ATOM 3343 O O . SER C 1 187 ? 17.001 97.198 26.772 1.00 19.43 215 SER B O 1
ATOM 3346 N N . THR C 1 188 ? 15.808 95.881 28.122 1.00 20.58 216 THR B N 1
ATOM 3347 C CA . THR C 1 188 ? 14.729 96.845 28.233 1.00 21.62 216 THR B CA 1
ATOM 3348 C C . THR C 1 188 ? 14.072 96.824 29.614 1.00 21.60 216 THR B C 1
ATOM 3349 O O . THR C 1 188 ? 14.301 95.921 30.455 1.00 19.93 216 THR B O 1
ATOM 3353 N N . VAL C 1 189 ? 13.258 97.841 29.826 1.00 20.87 217 VAL B N 1
ATOM 3354 C CA . VAL C 1 189 ? 12.515 98.069 31.060 1.00 23.15 217 VAL B CA 1
ATOM 3355 C C . VAL C 1 189 ? 11.321 97.089 31.182 1.00 23.50 217 VAL B C 1
ATOM 3356 O O . VAL C 1 189 ? 10.750 96.653 30.176 1.00 21.58 217 VAL B O 1
ATOM 3360 N N . PRO C 1 190 ? 10.936 96.710 32.416 1.00 22.56 218 PRO B N 1
ATOM 3361 C CA . PRO C 1 190 ? 9.795 95.787 32.473 1.00 21.41 218 PRO B CA 1
ATOM 3362 C C . PRO C 1 190 ? 8.558 96.354 31.790 1.00 22.99 218 PRO B C 1
ATOM 3363 O O . PRO C 1 190 ? 8.214 97.536 31.948 1.00 22.87 218 PRO B O 1
ATOM 3367 N N . GLY C 1 191 ? 7.890 95.493 31.025 1.00 25.67 219 GLY B N 1
ATOM 3368 C CA . GLY C 1 191 ? 6.699 95.877 30.284 1.00 24.42 219 GLY B CA 1
ATOM 3369 C C . GLY C 1 191 ? 6.932 96.319 28.837 1.00 29.10 219 GLY B C 1
ATOM 3370 O O . GLY C 1 191 ? 5.979 96.360 28.040 1.00 29.99 219 GLY B O 1
ATOM 3371 N N . TYR C 1 192 ? 8.183 96.597 28.467 1.00 24.63 220 TYR B N 1
ATOM 3372 C CA . TYR C 1 192 ? 8.473 97.120 27.128 1.00 23.03 220 TYR B CA 1
ATOM 3373 C C . TYR C 1 192 ? 9.042 96.210 26.084 1.00 23.25 220 TYR B C 1
ATOM 3374 O O . TYR C 1 192 ? 9.639 95.178 26.387 1.00 22.61 220 TYR B O 1
ATOM 3383 N N . PHE C 1 193 ? 8.848 96.623 24.831 1.00 25.52 221 PHE B N 1
ATOM 3384 C CA . PHE C 1 193 ? 9.415 95.914 23.683 1.00 25.68 221 PHE B CA 1
ATOM 3385 C C . PHE C 1 193 ? 10.936 96.131 23.736 1.00 27.41 221 PHE B C 1
ATOM 3386 O O . PHE C 1 193 ? 11.436 97.085 24.375 1.00 25.04 221 PHE B O 1
ATOM 3394 N N . SER C 1 194 ? 11.653 95.264 23.021 1.00 26.99 222 SER B N 1
ATOM 3395 C CA . SER C 1 194 ? 13.107 95.335 22.923 1.00 26.05 222 SER B CA 1
ATOM 3396 C C . SER C 1 194 ? 13.394 95.261 21.430 1.00 24.72 222 SER B C 1
ATOM 3397 O O . SER C 1 194 ? 12.847 94.401 20.748 1.00 20.87 222 SER B O 1
ATOM 3400 N N . TRP C 1 195 ? 14.245 96.149 20.927 1.00 22.99 223 TRP B N 1
ATOM 3401 C CA . TRP C 1 195 ? 14.508 96.170 19.495 1.00 24.51 223 TRP B CA 1
ATOM 3402 C C . TRP C 1 195 ? 15.749 95.454 18.986 1.00 24.84 223 TRP B C 1
ATOM 3403 O O . TRP C 1 195 ? 16.821 95.488 19.611 1.00 23.19 223 TRP B O 1
ATOM 3414 N N . ARG C 1 196 ? 15.560 94.828 17.828 1.00 24.35 224 ARG B N 1
ATOM 3415 C CA . ARG C 1 196 ? 16.563 94.045 17.105 1.00 26.12 224 ARG B CA 1
ATOM 3416 C C . ARG C 1 196 ? 16.616 94.430 15.609 1.00 24.86 224 ARG B C 1
ATOM 3417 O O . ARG C 1 196 ? 15.586 94.533 14.937 1.00 28.46 224 ARG B O 1
ATOM 3425 N N . ASN C 1 197 ? 17.802 94.667 15.071 1.00 26.28 225 ASN B N 1
ATOM 3426 C CA . ASN C 1 197 ? 17.889 94.945 13.640 1.00 25.68 225 ASN B CA 1
ATOM 3427 C C . ASN C 1 197 ? 18.292 93.616 12.988 1.00 26.86 225 ASN B C 1
ATOM 3428 O O . ASN C 1 197 ? 19.230 92.955 13.447 1.00 23.95 225 ASN B O 1
ATOM 3433 N N . THR C 1 198 ? 17.612 93.235 11.907 1.00 28.31 226 THR B N 1
ATOM 3434 C CA . THR C 1 198 ? 17.910 91.944 11.261 1.00 29.29 226 THR B CA 1
ATOM 3435 C C . THR C 1 198 ? 19.288 91.854 10.647 1.00 26.60 226 THR B C 1
ATOM 3436 O O . THR C 1 198 ? 19.739 90.760 10.346 1.00 26.27 226 THR B O 1
ATOM 3440 N N . THR C 1 199 ? 19.960 92.970 10.404 1.00 24.45 227 THR B N 1
ATOM 3441 C CA . THR C 1 199 ? 21.280 92.778 9.854 1.00 31.27 227 THR B CA 1
ATOM 3442 C C . THR C 1 199 ? 22.398 93.094 10.852 1.00 31.65 227 THR B C 1
ATOM 3443 O O . THR C 1 199 ? 23.446 92.452 10.812 1.00 32.85 227 THR B O 1
ATOM 3447 N N . ARG C 1 200 ? 22.146 93.997 11.807 1.00 33.10 228 ARG B N 1
ATOM 3448 C CA . ARG C 1 200 ? 23.170 94.345 12.787 1.00 32.09 228 ARG B CA 1
ATOM 3449 C C . ARG C 1 200 ? 22.990 93.741 14.193 1.00 30.04 228 ARG B C 1
ATOM 3450 O O . ARG C 1 200 ? 23.840 93.933 15.064 1.00 30.76 228 ARG B O 1
ATOM 3458 N N . GLY C 1 201 ? 21.904 93.016 14.418 1.00 28.13 229 GLY B N 1
ATOM 3459 C CA . GLY C 1 201 ? 21.660 92.459 15.735 1.00 24.42 229 GLY B CA 1
ATOM 3460 C C . GLY C 1 201 ? 20.876 93.387 16.664 1.00 25.81 229 GLY B C 1
ATOM 3461 O O . GLY C 1 201 ? 20.411 94.466 16.259 1.00 25.40 229 GLY B O 1
ATOM 3462 N N . SER C 1 202 ? 20.722 93.001 17.928 1.00 23.66 230 SER B N 1
ATOM 3463 C CA . SER C 1 202 ? 19.942 93.850 18.832 1.00 24.36 230 SER B CA 1
ATOM 3464 C C . SER C 1 202 ? 20.648 95.146 19.248 1.00 22.42 230 SER B C 1
ATOM 3465 O O . SER C 1 202 ? 21.884 95.234 19.281 1.00 22.90 230 SER B O 1
ATOM 3468 N N . TRP C 1 203 ? 19.850 96.159 19.571 1.00 22.14 231 TRP B N 1
ATOM 3469 C CA . TRP C 1 203 ? 20.406 97.428 20.004 1.00 22.54 231 TRP B CA 1
ATOM 3470 C C . TRP C 1 203 ? 21.273 97.175 21.235 1.00 23.80 231 TRP B C 1
ATOM 3471 O O . TRP C 1 203 ? 22.440 97.561 21.274 1.00 26.23 231 TRP B O 1
ATOM 3482 N N . PHE C 1 204 ? 20.697 96.498 22.225 1.00 24.13 232 PHE B N 1
ATOM 3483 C CA . PHE C 1 204 ? 21.392 96.192 23.465 1.00 23.20 232 PHE B CA 1
ATOM 3484 C C . PHE C 1 204 ? 22.739 95.474 23.217 1.00 23.10 232 PHE B C 1
ATOM 3485 O O . PHE C 1 204 ? 23.773 95.923 23.707 1.00 22.65 232 PHE B O 1
ATOM 3493 N N . MET C 1 205 ? 22.719 94.371 22.471 1.00 21.29 233 MET B N 1
ATOM 3494 C CA . MET C 1 205 ? 23.935 93.635 22.185 1.00 24.65 233 MET B CA 1
ATOM 3495 C C . MET C 1 205 ? 24.936 94.436 21.317 1.00 27.60 233 MET B C 1
ATOM 3496 O O . MET C 1 205 ? 26.142 94.298 21.494 1.00 27.62 233 MET B O 1
ATOM 3501 N N . GLN C 1 206 ? 24.457 95.281 20.406 1.00 27.24 234 GLN B N 1
ATOM 3502 C CA . GLN C 1 206 ? 25.393 96.092 19.616 1.00 27.12 234 GLN B CA 1
ATOM 3503 C C . GLN C 1 206 ? 26.139 97.038 20.560 1.00 26.66 234 GLN B C 1
ATOM 3504 O O . GLN C 1 206 ? 27.372 97.213 20.479 1.00 25.00 234 GLN B O 1
ATOM 3510 N N . ALA C 1 207 ? 25.379 97.677 21.437 1.00 22.16 235 ALA B N 1
ATOM 3511 C CA . ALA C 1 207 ? 25.981 98.618 22.358 1.00 21.97 235 ALA B CA 1
ATOM 3512 C C . ALA C 1 207 ? 26.830 97.896 23.415 1.00 21.42 235 ALA B C 1
ATOM 3513 O O . ALA C 1 207 ? 27.909 98.350 23.762 1.00 23.20 235 ALA B O 1
ATOM 3515 N N . LEU C 1 208 ? 26.356 96.771 23.925 1.00 20.18 236 LEU B N 1
ATOM 3516 C CA . LEU C 1 208 ? 27.111 96.043 24.934 1.00 23.23 236 LEU B CA 1
ATOM 3517 C C . LEU C 1 208 ? 28.499 95.601 24.390 1.00 23.96 236 LEU B C 1
ATOM 3518 O O . LEU C 1 208 ? 29.515 95.841 25.021 1.00 22.83 236 LEU B O 1
ATOM 3523 N N . CYS C 1 209 ? 28.514 94.977 23.208 1.00 25.58 237 CYS B N 1
ATOM 3524 C CA . CYS C 1 209 ? 29.732 94.496 22.580 1.00 27.50 237 CYS B CA 1
ATOM 3525 C C . CYS C 1 209 ? 30.706 95.625 22.247 1.00 31.39 237 CYS B C 1
ATOM 3526 O O . CYS C 1 209 ? 31.936 95.478 22.448 1.00 32.05 237 CYS B O 1
ATOM 3529 N N . GLU C 1 210 ? 30.171 96.747 21.771 1.00 29.71 238 GLU B N 1
ATOM 3530 C CA . GLU C 1 210 ? 31.010 97.903 21.466 1.00 33.56 238 GLU B CA 1
ATOM 3531 C C . GLU C 1 210 ? 31.673 98.472 22.734 1.00 33.31 238 GLU B C 1
ATOM 3532 O O . GLU C 1 210 ? 32.864 98.777 22.731 1.00 32.05 238 GLU B O 1
ATOM 3538 N N . GLU C 1 211 ? 30.927 98.598 23.825 1.00 31.58 239 GLU B N 1
ATOM 3539 C CA . GLU C 1 211 ? 31.506 99.152 25.050 1.00 31.11 239 GLU B CA 1
ATOM 3540 C C . GLU C 1 211 ? 32.531 98.189 25.668 1.00 29.87 239 GLU B C 1
ATOM 3541 O O . GLU C 1 211 ? 33.549 98.625 26.236 1.00 27.70 239 GLU B O 1
ATOM 3547 N N . LEU C 1 212 ? 32.245 96.888 25.568 1.00 28.34 240 LEU B N 1
ATOM 3548 C CA . LEU C 1 212 ? 33.146 95.858 26.062 1.00 28.53 240 LEU B CA 1
ATOM 3549 C C . LEU C 1 212 ? 34.426 95.861 25.229 1.00 33.14 240 LEU B C 1
ATOM 3550 O O . LEU C 1 212 ? 35.508 95.681 25.778 1.00 33.51 240 LEU B O 1
ATOM 3555 N N . ARG C 1 213 ? 34.318 96.063 23.913 1.00 34.64 241 ARG B N 1
ATOM 3556 C CA . ARG C 1 213 ? 35.528 96.124 23.086 1.00 38.75 241 ARG B CA 1
ATOM 3557 C C . ARG C 1 213 ? 36.402 97.343 23.457 1.00 38.64 241 ARG B C 1
ATOM 3558 O O . ARG C 1 213 ? 37.611 97.218 23.572 1.00 37.45 241 ARG B O 1
ATOM 3566 N N . TYR C 1 214 ? 35.778 98.506 23.662 1.00 40.90 242 TYR B N 1
ATOM 3567 C CA . TYR C 1 214 ? 36.479 99.753 24.001 1.00 40.95 242 TYR B CA 1
ATOM 3568 C C . TYR C 1 214 ? 37.079 99.837 25.407 1.00 40.49 242 TYR B C 1
ATOM 3569 O O . TYR C 1 214 ? 38.226 100.246 25.559 1.00 41.71 242 TYR B O 1
ATOM 3578 N N . ALA C 1 215 ? 36.331 99.460 26.439 1.00 38.20 243 ALA B N 1
ATOM 3579 C CA . ALA C 1 215 ? 36.868 99.608 27.796 1.00 36.16 243 ALA B CA 1
ATOM 3580 C C . ALA C 1 215 ? 36.633 98.431 28.736 1.00 34.20 243 ALA B C 1
ATOM 3581 O O . ALA C 1 215 ? 36.793 98.573 29.963 1.00 29.45 243 ALA B O 1
ATOM 3583 N N . GLY C 1 216 ? 36.277 97.282 28.156 1.00 32.34 244 GLY B N 1
ATOM 3584 C CA . GLY C 1 216 ? 35.977 96.087 28.934 1.00 32.65 244 GLY B CA 1
ATOM 3585 C C . GLY C 1 216 ? 36.998 95.629 29.964 1.00 34.07 244 GLY B C 1
ATOM 3586 O O . GLY C 1 216 ? 36.664 94.977 30.978 1.00 34.97 244 GLY B O 1
ATOM 3587 N N . THR C 1 217 ? 38.250 95.993 29.732 1.00 33.54 245 THR B N 1
ATOM 3588 C CA . THR C 1 217 ? 39.337 95.601 30.623 1.00 30.92 245 THR B CA 1
ATOM 3589 C C . THR C 1 217 ? 39.584 96.573 31.758 1.00 30.51 245 THR B C 1
ATOM 3590 O O . THR C 1 217 ? 40.029 96.185 32.825 1.00 28.59 245 THR B O 1
ATOM 3594 N N . GLU C 1 218 ? 39.262 97.840 31.537 1.00 32.37 246 GLU B N 1
ATOM 3595 C CA . GLU C 1 218 ? 39.580 98.877 32.505 1.00 34.30 246 GLU B CA 1
ATOM 3596 C C . GLU C 1 218 ? 38.485 99.580 33.227 1.00 32.98 246 GLU B C 1
ATOM 3597 O O . GLU C 1 218 ? 38.759 100.243 34.221 1.00 34.87 246 GLU B O 1
ATOM 3603 N N . ARG C 1 219 ? 37.260 99.477 32.742 1.00 30.45 247 ARG B N 1
ATOM 3604 C CA . ARG C 1 219 ? 36.171 100.207 33.363 1.00 27.47 247 ARG B CA 1
ATOM 3605 C C . ARG C 1 219 ? 35.327 99.301 34.248 1.00 28.83 247 ARG B C 1
ATOM 3606 O O . ARG C 1 219 ? 35.145 98.138 33.913 1.00 25.38 247 ARG B O 1
ATOM 3614 N N . ASP C 1 220 ? 34.836 99.806 35.388 1.00 27.63 248 ASP B N 1
ATOM 3615 C CA . ASP C 1 220 ? 33.996 98.959 36.226 1.00 28.18 248 ASP B CA 1
ATOM 3616 C C . ASP C 1 220 ? 32.630 98.720 35.518 1.00 27.13 248 ASP B C 1
ATOM 3617 O O . ASP C 1 220 ? 32.134 99.574 34.743 1.00 24.40 248 ASP B O 1
ATOM 3622 N N . ILE C 1 221 ? 32.083 97.532 35.786 1.00 23.90 249 ILE B N 1
ATOM 3623 C CA . ILE C 1 221 ? 30.874 97.019 35.168 1.00 23.29 249 ILE B CA 1
ATOM 3624 C C . ILE C 1 221 ? 29.677 97.972 35.224 1.00 22.05 249 ILE B C 1
ATOM 3625 O O . ILE C 1 221 ? 29.034 98.225 34.193 1.00 19.15 249 ILE B O 1
ATOM 3630 N N . LEU C 1 222 ? 29.395 98.536 36.398 1.00 20.73 250 LEU B N 1
ATOM 3631 C CA . LEU C 1 222 ? 28.278 99.469 36.485 1.00 20.32 250 LEU B CA 1
ATOM 3632 C C . LEU C 1 222 ? 28.498 100.710 35.594 1.00 21.42 250 LEU B C 1
ATOM 3633 O O . LEU C 1 222 ? 27.590 101.108 34.866 1.00 19.47 250 LEU B O 1
ATOM 3638 N N . THR C 1 223 ? 29.717 101.264 35.587 1.00 22.56 251 THR B N 1
ATOM 3639 C CA . THR C 1 223 ? 30.004 102.440 34.769 1.00 22.21 251 THR B CA 1
ATOM 3640 C C . THR C 1 223 ? 29.896 102.105 33.298 1.00 21.94 251 THR B C 1
ATOM 3641 O O . THR C 1 223 ? 29.400 102.891 32.476 1.00 22.73 251 THR B O 1
ATOM 3645 N N . LEU C 1 224 ? 30.344 100.907 32.987 1.00 21.97 252 LEU B N 1
ATOM 3646 C CA . LEU C 1 224 ? 30.322 100.399 31.627 1.00 24.51 252 LEU B CA 1
ATOM 3647 C C . LEU C 1 224 ? 28.873 100.228 31.132 1.00 23.70 252 LEU B C 1
ATOM 3648 O O . LEU C 1 224 ? 28.552 100.627 30.036 1.00 20.45 252 LEU B O 1
ATOM 3653 N N . LEU C 1 225 ? 28.017 99.617 31.961 1.00 22.42 253 LEU B N 1
ATOM 3654 C CA . LEU C 1 225 ? 26.632 99.415 31.592 1.00 20.11 253 LEU B CA 1
ATOM 3655 C C . LEU C 1 225 ? 25.898 100.765 31.579 1.00 20.21 253 LEU B C 1
ATOM 3656 O O . LEU C 1 225 ? 24.897 100.900 30.883 1.00 16.26 253 LEU B O 1
ATOM 3661 N N . THR C 1 226 ? 26.409 101.769 32.316 1.00 18.38 254 THR B N 1
ATOM 3662 C CA . THR C 1 226 ? 25.792 103.087 32.270 1.00 17.89 254 THR B CA 1
ATOM 3663 C C . THR C 1 226 ? 25.996 103.629 30.836 1.00 21.00 254 THR B C 1
ATOM 3664 O O . THR C 1 226 ? 25.063 104.134 30.214 1.00 20.92 254 THR B O 1
ATOM 3668 N N . PHE C 1 227 ? 27.204 103.487 30.290 1.00 19.86 255 PHE B N 1
ATOM 3669 C CA . PHE C 1 227 ? 27.423 103.959 28.948 1.00 20.63 255 PHE B CA 1
ATOM 3670 C C . PHE C 1 227 ? 26.759 103.061 27.903 1.00 20.68 255 PHE B C 1
ATOM 3671 O O . PHE C 1 227 ? 26.440 103.507 26.798 1.00 21.47 255 PHE B O 1
ATOM 3679 N N . VAL C 1 228 ? 26.541 101.796 28.234 1.00 20.71 256 VAL B N 1
ATOM 3680 C CA . VAL C 1 228 ? 25.839 100.940 27.307 1.00 21.50 256 VAL B CA 1
ATOM 3681 C C . VAL C 1 228 ? 24.382 101.531 27.214 1.00 22.90 256 VAL B C 1
ATOM 3682 O O . VAL C 1 228 ? 23.800 101.585 26.118 1.00 23.58 256 VAL B O 1
ATOM 3686 N N . CYS C 1 229 ? 23.824 101.988 28.343 1.00 18.97 257 CYS B N 1
ATOM 3687 C CA . CYS C 1 229 ? 22.462 102.549 28.384 1.00 21.44 257 CYS B CA 1
ATOM 3688 C C . CYS C 1 229 ? 22.362 103.847 27.581 1.00 22.55 257 CYS B C 1
ATOM 3689 O O . CYS C 1 229 ? 21.368 104.129 26.886 1.00 22.38 257 CYS B O 1
ATOM 3692 N N . GLN C 1 230 ? 23.422 104.632 27.672 1.00 24.32 258 GLN B N 1
ATOM 3693 C CA . GLN C 1 230 ? 23.502 105.883 26.950 1.00 23.67 258 GLN B CA 1
ATOM 3694 C C . GLN C 1 230 ? 23.500 105.613 25.461 1.00 21.20 258 GLN B C 1
ATOM 3695 O O . GLN C 1 230 ? 22.755 106.213 24.691 1.00 23.74 258 GLN B O 1
ATOM 3701 N N . LYS C 1 231 ? 24.328 104.683 25.051 1.00 20.34 259 LYS B N 1
ATOM 3702 C CA . LYS C 1 231 ? 24.399 104.359 23.654 1.00 21.56 259 LYS B CA 1
ATOM 3703 C C . LYS C 1 231 ? 23.006 103.913 23.155 1.00 22.81 259 LYS B C 1
ATOM 3704 O O . LYS C 1 231 ? 22.486 104.466 22.157 1.00 23.40 259 LYS B O 1
ATOM 3710 N N . VAL C 1 232 ? 22.408 102.921 23.828 1.00 20.92 260 VAL B N 1
ATOM 3711 C CA . VAL C 1 232 ? 21.079 102.419 23.441 1.00 18.49 260 VAL B CA 1
ATOM 3712 C C . VAL C 1 232 ? 20.039 103.556 23.448 1.00 19.78 260 VAL B C 1
ATOM 3713 O O . VAL C 1 232 ? 19.209 103.652 22.563 1.00 18.56 260 VAL B O 1
ATOM 3717 N N . ALA C 1 233 ? 20.120 104.434 24.438 1.00 20.06 261 ALA B N 1
ATOM 3718 C CA . ALA C 1 233 ? 19.154 105.517 24.583 1.00 20.53 261 ALA B CA 1
ATOM 3719 C C . ALA C 1 233 ? 19.271 106.605 23.574 1.00 20.66 261 ALA B C 1
ATOM 3720 O O . ALA C 1 233 ? 18.255 107.238 23.250 1.00 20.77 261 ALA B O 1
ATOM 3722 N N . LEU C 1 234 ? 20.513 106.891 23.151 1.00 22.58 262 LEU B N 1
ATOM 3723 C CA . LEU C 1 234 ? 20.758 107.977 22.190 1.00 23.29 262 LEU B CA 1
ATOM 3724 C C . LEU C 1 234 ? 20.958 107.622 20.733 1.00 23.98 262 LEU B C 1
ATOM 3725 O O . LEU C 1 234 ? 20.398 108.284 19.863 1.00 26.98 262 LEU B O 1
ATOM 3730 N N . ASP C 1 235 ? 21.747 106.592 20.456 1.00 23.47 263 ASP B N 1
ATOM 3731 C CA . ASP C 1 235 ? 22.054 106.236 19.074 1.00 23.87 263 ASP B CA 1
ATOM 3732 C C . ASP C 1 235 ? 21.097 105.315 18.327 1.00 23.56 263 ASP B C 1
ATOM 3733 O O . ASP C 1 235 ? 21.373 104.905 17.204 1.00 20.08 263 ASP B O 1
ATOM 3738 N N . PHE C 1 236 ? 19.986 104.954 18.950 1.00 23.35 264 PHE B N 1
ATOM 3739 C CA . PHE C 1 236 ? 19.050 104.087 18.287 1.00 24.42 264 PHE B CA 1
ATOM 3740 C C . PHE C 1 236 ? 17.681 104.681 18.358 1.00 25.32 264 PHE B C 1
ATOM 3741 O O . PHE C 1 236 ? 17.308 105.328 19.343 1.00 25.30 264 PHE B O 1
ATOM 3749 N N . GLU C 1 237 ? 16.960 104.466 17.270 1.00 25.23 265 GLU B N 1
ATOM 3750 C CA . GLU C 1 237 ? 15.593 104.876 17.142 1.00 28.19 265 GLU B CA 1
ATOM 3751 C C . GLU C 1 237 ? 15.014 103.957 16.068 1.00 28.47 265 GLU B C 1
ATOM 3752 O O . GLU C 1 237 ? 15.642 103.699 15.022 1.00 27.04 265 GLU B O 1
ATOM 3758 N N . SER C 1 238 ? 13.831 103.427 16.339 1.00 26.88 266 SER B N 1
ATOM 3759 C CA . SER C 1 238 ? 13.249 102.496 15.392 1.00 27.11 266 SER B CA 1
ATOM 3760 C C . SER C 1 238 ? 12.832 103.167 14.091 1.00 27.06 266 SER B C 1
ATOM 3761 O O . SER C 1 238 ? 12.491 104.366 14.043 1.00 26.97 266 SER B O 1
ATOM 3764 N N . ASN C 1 239 ? 12.881 102.375 13.044 1.00 26.37 267 ASN B N 1
ATOM 3765 C CA . ASN C 1 239 ? 12.442 102.831 11.739 1.00 34.09 267 ASN B CA 1
ATOM 3766 C C . ASN C 1 239 ? 11.569 101.711 11.204 1.00 33.58 267 ASN B C 1
ATOM 3767 O O . ASN C 1 239 ? 12.062 100.620 10.878 1.00 35.80 267 ASN B O 1
ATOM 3772 N N . ALA C 1 240 ? 10.274 101.990 11.150 1.00 32.19 268 ALA B N 1
ATOM 3773 C CA . ALA C 1 240 ? 9.280 101.048 10.662 1.00 35.21 268 ALA B CA 1
ATOM 3774 C C . ALA C 1 240 ? 8.189 101.896 10.015 1.00 37.81 268 ALA B C 1
ATOM 3775 O O . ALA C 1 240 ? 7.115 102.072 10.570 1.00 39.72 268 ALA B O 1
ATOM 3777 N N . PRO C 1 241 ? 8.466 102.453 8.832 1.00 41.28 269 PRO B N 1
ATOM 3778 C CA . PRO C 1 241 ? 7.491 103.299 8.116 1.00 40.95 269 PRO B CA 1
ATOM 3779 C C . PRO C 1 241 ? 6.154 102.610 7.800 1.00 39.89 269 PRO B C 1
ATOM 3780 O O . PRO C 1 241 ? 5.135 103.277 7.613 1.00 41.24 269 PRO B O 1
ATOM 3784 N N . ASP C 1 242 ? 6.159 101.286 7.741 1.00 35.53 270 ASP B N 1
ATOM 3785 C CA . ASP C 1 242 ? 4.937 100.541 7.481 1.00 36.56 270 ASP B CA 1
ATOM 3786 C C . ASP C 1 242 ? 3.984 100.475 8.696 1.00 34.77 270 ASP B C 1
ATOM 3787 O O . ASP C 1 242 ? 2.804 100.137 8.536 1.00 32.72 270 ASP B O 1
ATOM 3792 N N . SER C 1 243 ? 4.476 100.751 9.905 1.00 33.59 271 SER B N 1
ATOM 3793 C CA . SER C 1 243 ? 3.591 100.678 11.082 1.00 33.53 271 SER B CA 1
ATOM 3794 C C . SER C 1 243 ? 3.869 101.867 11.961 1.00 33.86 271 SER B C 1
ATOM 3795 O O . SER C 1 243 ? 4.777 101.824 12.794 1.00 37.55 271 SER B O 1
ATOM 3798 N N . ALA C 1 244 ? 3.090 102.928 11.777 1.00 30.81 272 ALA B N 1
ATOM 3799 C CA . ALA C 1 244 ? 3.299 104.153 12.508 1.00 27.09 272 ALA B CA 1
ATOM 3800 C C . ALA C 1 244 ? 3.489 103.955 13.996 1.00 26.62 272 ALA B C 1
ATOM 3801 O O . ALA C 1 244 ? 4.370 104.556 14.578 1.00 21.53 272 ALA B O 1
ATOM 3803 N N . MET C 1 245 ? 2.675 103.121 14.624 1.00 27.66 273 MET B N 1
ATOM 3804 C CA . MET C 1 245 ? 2.818 102.974 16.061 1.00 28.00 273 MET B CA 1
ATOM 3805 C C . MET C 1 245 ? 4.193 102.398 16.491 1.00 27.61 273 MET B C 1
ATOM 3806 O O . MET C 1 245 ? 4.656 102.703 17.597 1.00 26.73 273 MET B O 1
ATOM 3811 N N . MET C 1 246 ? 4.826 101.581 15.641 1.00 24.85 274 MET B N 1
ATOM 3812 C CA . MET C 1 246 ? 6.145 100.989 15.935 1.00 25.48 274 MET B CA 1
ATOM 3813 C C . MET C 1 246 ? 7.304 101.880 15.429 1.00 27.73 274 MET B C 1
ATOM 3814 O O . MET C 1 246 ? 8.479 101.594 15.631 1.00 25.04 274 MET B O 1
ATOM 3819 N N . HIS C 1 247 ? 6.955 102.976 14.783 1.00 28.52 275 HIS B N 1
ATOM 3820 C CA . HIS C 1 247 ? 7.941 103.831 14.188 1.00 30.13 275 HIS B CA 1
ATOM 3821 C C . HIS C 1 247 ? 8.529 104.934 15.076 1.00 28.25 275 HIS B C 1
ATOM 3822 O O . HIS C 1 247 ? 7.817 105.574 15.818 1.00 26.39 275 HIS B O 1
ATOM 3829 N N . GLN C 1 248 ? 9.842 105.144 14.957 1.00 27.97 276 GLN B N 1
ATOM 3830 C CA . GLN C 1 248 ? 10.583 106.148 15.719 1.00 29.19 276 GLN B CA 1
ATOM 3831 C C . GLN C 1 248 ? 10.488 105.919 17.203 1.00 28.03 276 GLN B C 1
ATOM 3832 O O . GLN C 1 248 ? 10.365 106.865 17.967 1.00 24.98 276 GLN B O 1
ATOM 3838 N N . GLN C 1 249 ? 10.536 104.660 17.614 1.00 26.71 277 GLN B N 1
ATOM 3839 C CA . GLN C 1 249 ? 10.448 104.362 19.033 1.00 31.31 277 GLN B CA 1
ATOM 3840 C C . GLN C 1 249 ? 11.856 104.286 19.635 1.00 30.75 277 GLN B C 1
ATOM 3841 O O . GLN C 1 249 ? 12.849 104.099 18.914 1.00 34.46 277 GLN B O 1
ATOM 3847 N N . LYS C 1 250 ? 11.915 104.467 20.949 1.00 29.26 278 LYS B N 1
ATOM 3848 C CA . LYS C 1 250 ? 13.150 104.499 21.735 1.00 26.04 278 LYS B CA 1
ATOM 3849 C C . LYS C 1 250 ? 13.196 103.354 22.729 1.00 26.28 278 LYS B C 1
ATOM 3850 O O . LYS C 1 250 ? 12.193 102.637 22.941 1.00 26.70 278 LYS B O 1
ATOM 3856 N N . GLN C 1 251 ? 14.349 103.209 23.366 1.00 24.83 279 GLN B N 1
ATOM 3857 C CA . GLN C 1 251 ? 14.568 102.120 24.307 1.00 20.85 279 GLN B CA 1
ATOM 3858 C C . GLN C 1 251 ? 15.718 102.408 25.227 1.00 21.21 279 GLN B C 1
ATOM 3859 O O . GLN C 1 251 ? 16.714 103.032 24.812 1.00 19.82 279 GLN B O 1
ATOM 3865 N N . VAL C 1 252 ? 15.559 101.995 26.484 1.00 21.00 280 VAL B N 1
ATOM 3866 C CA . VAL C 1 252 ? 16.629 102.095 27.465 1.00 20.41 280 VAL B CA 1
ATOM 3867 C C . VAL C 1 252 ? 16.720 100.755 28.226 1.00 21.39 280 VAL B C 1
ATOM 3868 O O . VAL C 1 252 ? 15.708 100.148 28.553 1.00 20.32 280 VAL B O 1
ATOM 3872 N N . PRO C 1 253 ? 17.951 100.267 28.487 1.00 22.54 281 PRO B N 1
ATOM 3873 C CA . PRO C 1 253 ? 18.137 98.992 29.215 1.00 22.09 281 PRO B CA 1
ATOM 3874 C C . PRO C 1 253 ? 17.779 99.182 30.698 1.00 21.88 281 PRO B C 1
ATOM 3875 O O . PRO C 1 253 ? 17.600 100.320 31.171 1.00 17.69 281 PRO B O 1
ATOM 3879 N N . CYS C 1 254 ? 17.686 98.053 31.409 1.00 23.48 282 CYS B N 1
ATOM 3880 C CA . CYS C 1 254 ? 17.352 98.004 32.844 1.00 21.21 282 CYS B CA 1
ATOM 3881 C C . CYS C 1 254 ? 18.438 97.122 33.513 1.00 19.75 282 CYS B C 1
ATOM 3882 O O . CYS C 1 254 ? 18.536 95.913 33.295 1.00 19.26 282 CYS B O 1
ATOM 3885 N N . ILE C 1 255 ? 19.272 97.760 34.319 1.00 18.94 283 ILE B N 1
ATOM 3886 C CA . ILE C 1 255 ? 20.401 97.105 34.953 1.00 13.92 283 ILE B CA 1
ATOM 3887 C C . ILE C 1 255 ? 20.071 96.897 36.395 1.00 15.29 283 ILE B C 1
ATOM 3888 O O . ILE C 1 255 ? 19.895 97.883 37.129 1.00 13.93 283 ILE B O 1
ATOM 3893 N N . THR C 1 256 ? 20.027 95.632 36.813 1.00 13.23 284 THR B N 1
ATOM 3894 C CA . THR C 1 256 ? 19.713 95.296 38.202 1.00 16.72 284 THR B CA 1
ATOM 3895 C C . THR C 1 256 ? 20.957 94.758 38.870 1.00 17.07 284 THR B C 1
ATOM 3896 O O . THR C 1 256 ? 21.526 93.750 38.448 1.00 16.97 284 THR B O 1
ATOM 3900 N N . SER C 1 257 ? 21.379 95.435 39.926 1.00 16.82 285 SER B N 1
ATOM 3901 C CA . SER C 1 257 ? 22.590 95.033 40.596 1.00 19.00 285 SER B CA 1
ATOM 3902 C C . SER C 1 257 ? 22.460 94.782 42.082 1.00 19.26 285 SER B C 1
ATOM 3903 O O . SER C 1 257 ? 21.836 95.580 42.821 1.00 17.98 285 SER B O 1
ATOM 3906 N N . MET C 1 258 ? 23.034 93.635 42.474 1.00 18.95 286 MET B N 1
ATOM 3907 C CA . MET C 1 258 ? 23.161 93.187 43.856 1.00 19.06 286 MET B CA 1
ATOM 3908 C C . MET C 1 258 ? 24.680 93.128 44.148 1.00 18.80 286 MET B C 1
ATOM 3909 O O . MET C 1 258 ? 25.087 92.554 45.160 1.00 19.85 286 MET B O 1
ATOM 3914 N N . LEU C 1 259 ? 25.505 93.694 43.264 1.00 18.74 287 LEU B N 1
ATOM 3915 C CA . LEU C 1 259 ? 26.965 93.682 43.446 1.00 19.45 287 LEU B CA 1
ATOM 3916 C C . LEU C 1 259 ? 27.410 94.386 44.713 1.00 20.17 287 LEU B C 1
ATOM 3917 O O . LEU C 1 259 ? 27.018 95.519 44.992 1.00 21.87 287 LEU B O 1
ATOM 3922 N N . THR C 1 260 ? 28.218 93.698 45.507 1.00 22.44 288 THR B N 1
ATOM 3923 C CA . THR C 1 260 ? 28.707 94.270 46.765 1.00 21.36 288 THR B CA 1
ATOM 3924 C C . THR C 1 260 ? 30.139 94.867 46.618 1.00 24.10 288 THR B C 1
ATOM 3925 O O . THR C 1 260 ? 30.703 95.440 47.558 1.00 28.19 288 THR B O 1
ATOM 3929 N N . ARG C 1 261 ? 30.743 94.685 45.452 1.00 21.48 289 ARG B N 1
ATOM 3930 C CA . ARG C 1 261 ? 32.061 95.221 45.192 1.00 22.76 289 ARG B CA 1
ATOM 3931 C C . ARG C 1 261 ? 32.071 95.690 43.730 1.00 22.98 289 ARG B C 1
ATOM 3932 O O . ARG C 1 261 ? 31.139 95.412 42.972 1.00 19.53 289 ARG B O 1
ATOM 3940 N N . LEU C 1 262 ? 33.119 96.421 43.350 1.00 23.62 290 LEU B N 1
ATOM 3941 C CA . LEU C 1 262 ? 33.226 96.928 42.001 1.00 25.01 290 LEU B CA 1
ATOM 3942 C C . LEU C 1 262 ? 33.804 95.824 41.152 1.00 22.94 290 LEU B C 1
ATOM 3943 O O . LEU C 1 262 ? 34.607 95.026 41.616 1.00 23.15 290 LEU B O 1
ATOM 3948 N N . LEU C 1 263 ? 33.378 95.777 39.910 1.00 21.38 291 LEU B N 1
ATOM 3949 C CA . LEU C 1 263 ? 33.881 94.756 39.004 1.00 22.97 291 LEU B CA 1
ATOM 3950 C C . LEU C 1 263 ? 34.669 95.325 37.810 1.00 21.59 291 LEU B C 1
ATOM 3951 O O . LEU C 1 263 ? 34.117 95.962 36.912 1.00 24.19 291 LEU B O 1
ATOM 3956 N N . VAL C 1 264 ? 35.976 95.125 37.835 1.00 23.22 292 VAL B N 1
ATOM 3957 C CA . VAL C 1 264 ? 36.862 95.536 36.752 1.00 22.35 292 VAL B CA 1
ATOM 3958 C C . VAL C 1 264 ? 37.531 94.245 36.291 1.00 22.83 292 VAL B C 1
ATOM 3959 O O . VAL C 1 264 ? 38.187 93.563 37.077 1.00 24.71 292 VAL B O 1
ATOM 3963 N N . PHE C 1 265 ? 37.331 93.868 35.035 1.00 24.46 293 PHE B N 1
ATOM 3964 C CA . PHE C 1 265 ? 37.900 92.618 34.543 1.00 28.42 293 PHE B CA 1
ATOM 3965 C C . PHE C 1 265 ? 39.430 92.470 34.586 1.00 32.49 293 PHE B C 1
ATOM 3966 O O . PHE C 1 265 ? 39.938 91.407 34.987 1.00 29.48 293 PHE B O 1
ATOM 3974 N N . GLY C 1 266 ? 40.143 93.531 34.191 1.00 34.06 294 GLY B N 1
ATOM 3975 C CA . GLY C 1 266 ? 41.589 93.486 34.175 1.00 36.74 294 GLY B CA 1
ATOM 3976 C C . GLY C 1 266 ? 41.975 92.641 32.993 1.00 38.48 294 GLY B C 1
ATOM 3977 O O . GLY C 1 266 ? 41.149 92.428 32.130 1.00 38.74 294 GLY B O 1
ATOM 3978 N N . LYS C 1 267 ? 43.219 92.189 32.929 1.00 41.88 295 LYS B N 1
ATOM 3979 C CA . LYS C 1 267 ? 43.631 91.322 31.837 1.00 45.64 295 LYS B CA 1
ATOM 3980 C C . LYS C 1 267 ? 44.183 90.100 32.533 1.00 46.49 295 LYS B C 1
ATOM 3981 O O . LYS C 1 267 ? 44.902 90.217 33.523 1.00 46.66 295 LYS B O 1
ATOM 3987 N N . LYS C 1 268 ? 43.820 88.931 32.042 1.00 46.71 296 LYS B N 1
ATOM 3988 C CA . LYS C 1 268 ? 44.329 87.706 32.613 1.00 48.56 296 LYS B CA 1
ATOM 3989 C C . LYS C 1 268 ? 45.852 87.677 32.300 1.00 51.60 296 LYS B C 1
ATOM 3990 O O . LYS C 1 268 ? 46.666 87.549 33.265 1.00 52.32 296 LYS B O 1
ATOM 3999 N N . ASP D 2 2 ? 14.238 96.818 11.346 1.00 37.13 501 ASP E N 1
ATOM 4000 C CA . ASP D 2 2 ? 13.976 96.826 12.793 1.00 40.02 501 ASP E CA 1
ATOM 4001 C C . ASP D 2 2 ? 12.791 95.955 13.223 1.00 38.54 501 ASP E C 1
ATOM 4002 O O . ASP D 2 2 ? 11.688 96.098 12.692 1.00 39.32 501 ASP E O 1
ATOM 4007 N N . GLU D 2 3 ? 13.009 95.086 14.206 1.00 37.35 502 GLU E N 1
ATOM 4008 C CA . GLU D 2 3 ? 11.933 94.241 14.715 1.00 36.55 502 GLU E CA 1
ATOM 4009 C C . GLU D 2 3 ? 11.964 94.171 16.219 1.00 36.54 502 GLU E C 1
ATOM 4010 O O . GLU D 2 3 ? 12.977 94.488 16.832 1.00 27.60 502 GLU E O 1
ATOM 4016 N N . VAL D 2 4 ? 10.871 93.679 16.804 1.00 36.13 503 VAL E N 1
ATOM 4017 C CA . VAL D 2 4 ? 10.804 93.465 18.250 1.00 30.62 503 VAL E CA 1
ATOM 4018 C C . VAL D 2 4 ? 10.955 92.000 18.753 1.00 35.38 503 VAL E C 1
ATOM 4019 O O . VAL D 2 4 ? 10.652 91.021 18.037 1.00 33.53 503 VAL E O 1
ATOM 4023 N N . ASP D 2 5 ? 11.444 91.861 19.984 1.00 33.38 504 ASP E N 1
ATOM 4024 C CA . ASP D 2 5 ? 11.661 90.540 20.587 1.00 37.48 504 ASP E CA 1
ATOM 4025 C C . ASP D 2 5 ? 10.625 90.230 21.681 1.00 34.30 504 ASP E C 1
ATOM 4026 O O . ASP D 2 5 ? 10.735 89.307 22.465 1.00 34.39 504 ASP E O 1
ATOM 4032 N N . ARG E 1 12 ? 18.548 -22.468 28.432 1.00 49.03 40 ARG C N 1
ATOM 4033 C CA . ARG E 1 12 ? 19.268 -22.251 29.724 1.00 48.70 40 ARG C CA 1
ATOM 4034 C C . ARG E 1 12 ? 20.816 -22.161 29.573 1.00 48.27 40 ARG C C 1
ATOM 4035 O O . ARG E 1 12 ? 21.402 -21.169 30.020 1.00 48.93 40 ARG C O 1
ATOM 4037 N N . VAL E 1 13 ? 21.471 -23.153 28.946 1.00 44.36 41 VAL C N 1
ATOM 4038 C CA . VAL E 1 13 ? 22.943 -23.141 28.784 1.00 42.02 41 VAL C CA 1
ATOM 4039 C C . VAL E 1 13 ? 23.467 -23.536 27.393 1.00 39.94 41 VAL C C 1
ATOM 4040 O O . VAL E 1 13 ? 23.073 -24.566 26.847 1.00 41.83 41 VAL C O 1
ATOM 4042 N N . ALA E 1 14 ? 24.384 -22.741 26.829 1.00 35.58 42 ALA C N 1
ATOM 4043 C CA . ALA E 1 14 ? 24.960 -23.054 25.511 1.00 29.94 42 ALA C CA 1
ATOM 4044 C C . ALA E 1 14 ? 26.482 -23.110 25.569 1.00 27.47 42 ALA C C 1
ATOM 4045 O O . ALA E 1 14 ? 27.084 -22.647 26.531 1.00 27.81 42 ALA C O 1
ATOM 4047 N N . ARG E 1 15 ? 27.102 -23.695 24.552 1.00 27.24 43 ARG C N 1
ATOM 4048 C CA . ARG E 1 15 ? 28.562 -23.744 24.492 1.00 29.81 43 ARG C CA 1
ATOM 4049 C C . ARG E 1 15 ? 29.119 -22.322 24.322 1.00 27.79 43 ARG C C 1
ATOM 4050 O O . ARG E 1 15 ? 28.669 -21.560 23.476 1.00 26.57 43 ARG C O 1
ATOM 4058 N N . MET E 1 16 ? 30.108 -21.976 25.125 1.00 25.80 44 MET C N 1
ATOM 4059 C CA . MET E 1 16 ? 30.724 -20.688 25.027 1.00 24.89 44 MET C CA 1
ATOM 4060 C C . MET E 1 16 ? 31.598 -20.720 23.763 1.00 26.88 44 MET C C 1
ATOM 4061 O O . MET E 1 16 ? 32.523 -21.506 23.676 1.00 30.30 44 MET C O 1
ATOM 4066 N N . PRO E 1 17 ? 31.316 -19.861 22.758 1.00 26.85 45 PRO C N 1
ATOM 4067 C CA . PRO E 1 17 ? 32.148 -19.909 21.562 1.00 23.99 45 PRO C CA 1
ATOM 4068 C C . PRO E 1 17 ? 33.387 -19.000 21.628 1.00 23.52 45 PRO C C 1
ATOM 4069 O O . PRO E 1 17 ? 34.284 -19.137 20.798 1.00 20.75 45 PRO C O 1
ATOM 4073 N N . VAL E 1 18 ? 33.437 -18.074 22.593 1.00 22.37 46 VAL C N 1
ATOM 4074 C CA . VAL E 1 18 ? 34.567 -17.144 22.667 1.00 23.97 46 VAL C CA 1
ATOM 4075 C C . VAL E 1 18 ? 34.653 -16.727 24.121 1.00 25.46 46 VAL C C 1
ATOM 4076 O O . VAL E 1 18 ? 33.698 -16.951 24.850 1.00 25.18 46 VAL C O 1
ATOM 4080 N N . ASP E 1 19 ? 35.774 -16.158 24.573 1.00 27.41 47 ASP C N 1
ATOM 4081 C CA . ASP E 1 19 ? 35.843 -15.833 25.988 1.00 30.12 47 ASP C CA 1
ATOM 4082 C C . ASP E 1 19 ? 35.116 -14.560 26.291 1.00 28.82 47 ASP C C 1
ATOM 4083 O O . ASP E 1 19 ? 34.956 -13.715 25.424 1.00 29.65 47 ASP C O 1
ATOM 4088 N N . ARG E 1 20 ? 34.680 -14.445 27.540 1.00 27.99 48 ARG C N 1
ATOM 4089 C CA . ARG E 1 20 ? 33.866 -13.338 27.995 1.00 28.47 48 ARG C CA 1
ATOM 4090 C C . ARG E 1 20 ? 34.218 -11.963 27.436 1.00 28.61 48 ARG C C 1
ATOM 4091 O O . ARG E 1 20 ? 33.405 -11.339 26.761 1.00 27.57 48 ARG C O 1
ATOM 4099 N N . ASN E 1 21 ? 35.424 -11.497 27.716 1.00 26.38 49 ASN C N 1
ATOM 4100 C CA . ASN E 1 21 ? 35.812 -10.181 27.266 1.00 27.59 49 ASN C CA 1
ATOM 4101 C C . ASN E 1 21 ? 36.537 -10.053 25.936 1.00 25.66 49 ASN C C 1
ATOM 4102 O O . ASN E 1 21 ? 37.167 -9.046 25.693 1.00 28.89 49 ASN C O 1
ATOM 4107 N N . ALA E 1 22 ? 36.430 -11.036 25.064 1.00 23.80 50 ALA C N 1
ATOM 4108 C CA . ALA E 1 22 ? 37.105 -10.926 23.775 1.00 23.64 50 ALA C CA 1
ATOM 4109 C C . ALA E 1 22 ? 36.559 -9.787 22.881 1.00 23.98 50 ALA C C 1
ATOM 4110 O O . ALA E 1 22 ? 35.342 -9.618 22.735 1.00 21.91 50 ALA C O 1
ATOM 4112 N N . PRO E 1 23 ? 37.468 -8.978 22.301 1.00 23.15 51 PRO C N 1
ATOM 4113 C CA . PRO E 1 23 ? 37.179 -7.848 21.408 1.00 20.86 51 PRO C CA 1
ATOM 4114 C C . PRO E 1 23 ? 36.588 -8.362 20.107 1.00 20.32 51 PRO C C 1
ATOM 4115 O O . PRO E 1 23 ? 35.815 -7.646 19.444 1.00 20.44 51 PRO C O 1
ATOM 4119 N N . TYR E 1 24 ? 36.935 -9.605 19.748 1.00 17.72 52 TYR C N 1
ATOM 4120 C CA . TYR E 1 24 ? 36.438 -10.209 18.503 1.00 20.62 52 TYR C CA 1
ATOM 4121 C C . TYR E 1 24 ? 35.662 -11.525 18.609 1.00 20.52 52 TYR C C 1
ATOM 4122 O O . TYR E 1 24 ? 35.986 -12.360 19.442 1.00 17.32 52 TYR C O 1
ATOM 4131 N N . TYR E 1 25 ? 34.658 -11.715 17.742 1.00 16.27 53 TYR C N 1
ATOM 4132 C CA . TYR E 1 25 ? 33.941 -12.990 17.724 1.00 17.83 53 TYR C CA 1
ATOM 4133 C C . TYR E 1 25 ? 34.991 -14.034 17.327 1.00 20.10 53 TYR C C 1
ATOM 4134 O O . TYR E 1 25 ? 35.991 -13.705 16.688 1.00 20.34 53 TYR C O 1
ATOM 4143 N N . ASN E 1 26 ? 34.762 -15.290 17.674 1.00 21.61 54 ASN C N 1
ATOM 4144 C CA . ASN E 1 26 ? 35.700 -16.334 17.331 1.00 20.91 54 ASN C CA 1
ATOM 4145 C C . ASN E 1 26 ? 35.353 -16.841 15.939 1.00 21.55 54 ASN C C 1
ATOM 4146 O O . ASN E 1 26 ? 34.358 -17.531 15.755 1.00 19.82 54 ASN C O 1
ATOM 4151 N N . MET E 1 27 ? 36.183 -16.475 14.962 1.00 22.01 55 MET C N 1
ATOM 4152 C CA . MET E 1 27 ? 35.970 -16.880 13.591 1.00 23.26 55 MET C CA 1
ATOM 4153 C C . MET E 1 27 ? 36.940 -18.023 13.225 1.00 27.10 55 MET C C 1
ATOM 4154 O O . MET E 1 27 ? 37.395 -18.113 12.074 1.00 27.50 55 MET C O 1
ATOM 4159 N N . ASN E 1 28 ? 37.242 -18.904 14.193 1.00 26.93 56 ASN C N 1
ATOM 4160 C CA . ASN E 1 28 ? 38.135 -20.010 13.901 1.00 28.97 56 ASN C CA 1
ATOM 4161 C C . ASN E 1 28 ? 37.462 -21.363 13.988 1.00 27.91 56 ASN C C 1
ATOM 4162 O O . ASN E 1 28 ? 38.138 -22.344 14.277 1.00 26.17 56 ASN C O 1
ATOM 4167 N N . HIS E 1 29 ? 36.143 -21.426 13.778 1.00 24.86 57 HIS C N 1
ATOM 4168 C CA . HIS E 1 29 ? 35.449 -22.731 13.775 1.00 25.58 57 HIS C CA 1
ATOM 4169 C C . HIS E 1 29 ? 35.845 -23.492 12.471 1.00 24.95 57 HIS C C 1
ATOM 4170 O O . HIS E 1 29 ? 36.442 -22.909 11.579 1.00 22.17 57 HIS C O 1
ATOM 4177 N N . LYS E 1 30 ? 35.527 -24.778 12.370 1.00 24.46 58 LYS C N 1
ATOM 4178 C CA . LYS E 1 30 ? 35.870 -25.543 11.164 1.00 23.64 58 LYS C CA 1
ATOM 4179 C C . LYS E 1 30 ? 35.255 -24.942 9.945 1.00 24.76 58 LYS C C 1
ATOM 4180 O O . LYS E 1 30 ? 35.898 -24.896 8.889 1.00 24.70 58 LYS C O 1
ATOM 4186 N N . HIS E 1 31 ? 33.998 -24.498 10.088 1.00 24.85 59 HIS C N 1
ATOM 4187 C CA . HIS E 1 31 ? 33.243 -23.908 8.968 1.00 26.03 59 HIS C CA 1
ATOM 4188 C C . HIS E 1 31 ? 32.822 -22.492 9.209 1.00 21.84 59 HIS C C 1
ATOM 4189 O O . HIS E 1 31 ? 32.519 -22.148 10.316 1.00 19.96 59 HIS C O 1
ATOM 4196 N N . ARG E 1 32 ? 32.799 -21.686 8.147 1.00 26.02 60 ARG C N 1
ATOM 4197 C CA . ARG E 1 32 ? 32.338 -20.299 8.242 1.00 25.68 60 ARG C CA 1
ATOM 4198 C C . ARG E 1 32 ? 30.858 -20.337 8.652 1.00 25.16 60 ARG C C 1
ATOM 4199 O O . ARG E 1 32 ? 30.396 -19.587 9.545 1.00 23.58 60 ARG C O 1
ATOM 4207 N N . GLY E 1 33 ? 30.135 -21.236 7.988 1.00 24.14 61 GLY C N 1
ATOM 4208 C CA . GLY E 1 33 ? 28.728 -21.405 8.263 1.00 22.54 61 GLY C CA 1
ATOM 4209 C C . GLY E 1 33 ? 27.896 -21.252 7.015 1.00 20.67 61 GLY C C 1
ATOM 4210 O O . GLY E 1 33 ? 28.394 -21.042 5.912 1.00 18.99 61 GLY C O 1
ATOM 4211 N N . MET E 1 34 ? 26.589 -21.347 7.208 1.00 23.64 62 MET C N 1
ATOM 4212 C CA . MET E 1 34 ? 25.631 -21.230 6.113 1.00 23.08 62 MET C CA 1
ATOM 4213 C C . MET E 1 34 ? 25.304 -19.778 5.669 1.00 23.30 62 MET C C 1
ATOM 4214 O O . MET E 1 34 ? 25.308 -18.831 6.480 1.00 22.03 62 MET C O 1
ATOM 4219 N N . ALA E 1 35 ? 25.052 -19.626 4.374 1.00 21.82 63 ALA C N 1
ATOM 4220 C CA . ALA E 1 35 ? 24.580 -18.368 3.815 1.00 22.84 63 ALA C CA 1
ATOM 4221 C C . ALA E 1 35 ? 23.383 -18.789 2.969 1.00 23.24 63 ALA C C 1
ATOM 4222 O O . ALA E 1 35 ? 23.519 -19.520 1.982 1.00 24.79 63 ALA C O 1
ATOM 4224 N N . ILE E 1 36 ? 22.196 -18.376 3.382 1.00 24.63 64 ILE C N 1
ATOM 4225 C CA . ILE E 1 36 ? 21.005 -18.704 2.601 1.00 25.91 64 ILE C CA 1
ATOM 4226 C C . ILE E 1 36 ? 20.458 -17.422 1.975 1.00 24.20 64 ILE C C 1
ATOM 4227 O O . ILE E 1 36 ? 20.201 -16.422 2.658 1.00 24.54 64 ILE C O 1
ATOM 4232 N N . ILE E 1 37 ? 20.312 -17.474 0.658 1.00 22.93 65 ILE C N 1
ATOM 4233 C CA . ILE E 1 37 ? 19.808 -16.368 -0.146 1.00 21.86 65 ILE C CA 1
ATOM 4234 C C . ILE E 1 37 ? 18.413 -16.630 -0.715 1.00 24.17 65 ILE C C 1
ATOM 4235 O O . ILE E 1 37 ? 18.228 -17.581 -1.472 1.00 25.85 65 ILE C O 1
ATOM 4240 N N . PHE E 1 38 ? 17.427 -15.808 -0.334 1.00 24.88 66 PHE C N 1
ATOM 4241 C CA . PHE E 1 38 ? 16.068 -15.935 -0.893 1.00 21.60 66 PHE C CA 1
ATOM 4242 C C . PHE E 1 38 ? 15.955 -14.874 -1.959 1.00 21.65 66 PHE C C 1
ATOM 4243 O O . PHE E 1 38 ? 15.862 -13.686 -1.673 1.00 23.60 66 PHE C O 1
ATOM 4251 N N . ASN E 1 39 ? 16.022 -15.324 -3.204 1.00 23.46 67 ASN C N 1
ATOM 4252 C CA . ASN E 1 39 ? 16.009 -14.474 -4.396 1.00 22.96 67 ASN C CA 1
ATOM 4253 C C . ASN E 1 39 ? 14.642 -14.536 -5.053 1.00 22.99 67 ASN C C 1
ATOM 4254 O O . ASN E 1 39 ? 14.207 -15.594 -5.521 1.00 23.37 67 ASN C O 1
ATOM 4259 N N . HIS E 1 40 ? 13.954 -13.405 -5.099 1.00 24.50 68 HIS C N 1
ATOM 4260 C CA . HIS E 1 40 ? 12.612 -13.384 -5.681 1.00 24.16 68 HIS C CA 1
ATOM 4261 C C . HIS E 1 40 ? 12.624 -12.528 -6.929 1.00 27.10 68 HIS C C 1
ATOM 4262 O O . HIS E 1 40 ? 12.870 -11.323 -6.866 1.00 27.79 68 HIS C O 1
ATOM 4269 N N . GLU E 1 41 ? 12.367 -13.162 -8.066 1.00 28.21 69 GLU C N 1
ATOM 4270 C CA . GLU E 1 41 ? 12.346 -12.457 -9.326 1.00 29.14 69 GLU C CA 1
ATOM 4271 C C . GLU E 1 41 ? 10.958 -12.253 -9.942 1.00 28.36 69 GLU C C 1
ATOM 4272 O O . GLU E 1 41 ? 10.741 -11.292 -10.670 1.00 28.35 69 GLU C O 1
ATOM 4278 N N . HIS E 1 42 ? 10.024 -13.144 -9.641 1.00 27.03 70 HIS C N 1
ATOM 4279 C CA . HIS E 1 42 ? 8.698 -13.090 -10.250 1.00 27.99 70 HIS C CA 1
ATOM 4280 C C . HIS E 1 42 ? 7.692 -13.364 -9.158 1.00 25.85 70 HIS C C 1
ATOM 4281 O O . HIS E 1 42 ? 7.987 -14.125 -8.268 1.00 22.05 70 HIS C O 1
ATOM 4288 N N . PHE E 1 43 ? 6.511 -12.755 -9.250 1.00 25.09 71 PHE C N 1
ATOM 4289 C CA . PHE E 1 43 ? 5.460 -12.922 -8.242 1.00 29.20 71 PHE C CA 1
ATOM 4290 C C . PHE E 1 43 ? 4.073 -13.254 -8.750 1.00 29.68 71 PHE C C 1
ATOM 4291 O O . PHE E 1 43 ? 3.661 -12.762 -9.784 1.00 30.13 71 PHE C O 1
ATOM 4299 N N . ASP E 1 44 ? 3.356 -14.054 -7.964 1.00 29.29 72 ASP C N 1
ATOM 4300 C CA . ASP E 1 44 ? 1.991 -14.440 -8.256 1.00 31.45 72 ASP C CA 1
ATOM 4301 C C . ASP E 1 44 ? 1.028 -13.363 -7.719 1.00 32.37 72 ASP C C 1
ATOM 4302 O O . ASP E 1 44 ? -0.163 -13.588 -7.619 1.00 34.05 72 ASP C O 1
ATOM 4307 N N . ILE E 1 45 ? 1.557 -12.208 -7.347 1.00 34.36 73 ILE C N 1
ATOM 4308 C CA . ILE E 1 45 ? 0.747 -11.108 -6.887 1.00 35.99 73 ILE C CA 1
ATOM 4309 C C . ILE E 1 45 ? 0.681 -10.150 -8.060 1.00 40.54 73 ILE C C 1
ATOM 4310 O O . ILE E 1 45 ? 1.673 -9.494 -8.394 1.00 42.79 73 ILE C O 1
ATOM 4315 N N . HIS E 1 46 ? -0.487 -10.103 -8.700 1.00 43.67 74 HIS C N 1
ATOM 4316 C CA . HIS E 1 46 ? -0.730 -9.280 -9.889 1.00 47.05 74 HIS C CA 1
ATOM 4317 C C . HIS E 1 46 ? -0.074 -7.894 -9.920 1.00 45.38 74 HIS C C 1
ATOM 4318 O O . HIS E 1 46 ? 0.529 -7.513 -10.915 1.00 44.81 74 HIS C O 1
ATOM 4325 N N . SER E 1 47 ? -0.215 -7.145 -8.832 1.00 44.12 75 SER C N 1
ATOM 4326 C CA . SER E 1 47 ? 0.329 -5.794 -8.726 1.00 43.50 75 SER C CA 1
ATOM 4327 C C . SER E 1 47 ? 1.865 -5.730 -8.700 1.00 43.75 75 SER C C 1
ATOM 4328 O O . SER E 1 47 ? 2.435 -4.660 -8.895 1.00 44.63 75 SER C O 1
ATOM 4331 N N . LEU E 1 48 ? 2.541 -6.851 -8.447 1.00 40.26 76 LEU C N 1
ATOM 4332 C CA . LEU E 1 48 ? 3.997 -6.823 -8.383 1.00 38.92 76 LEU C CA 1
ATOM 4333 C C . LEU E 1 48 ? 4.722 -7.176 -9.696 1.00 38.33 76 LEU C C 1
ATOM 4334 O O . LEU E 1 48 ? 4.499 -8.227 -10.299 1.00 40.36 76 LEU C O 1
ATOM 4339 N N . LYS E 1 49 ? 5.598 -6.293 -10.134 1.00 36.24 77 LYS C N 1
ATOM 4340 C CA . LYS E 1 49 ? 6.335 -6.546 -11.364 1.00 35.89 77 LYS C CA 1
ATOM 4341 C C . LYS E 1 49 ? 7.565 -7.429 -11.152 1.00 32.97 77 LYS C C 1
ATOM 4342 O O . LYS E 1 49 ? 8.049 -7.621 -10.019 1.00 30.77 77 LYS C O 1
ATOM 4348 N N . SER E 1 50 ? 8.059 -8.002 -12.234 1.00 30.06 78 SER C N 1
ATOM 4349 C CA . SER E 1 50 ? 9.245 -8.824 -12.127 1.00 28.25 78 SER C CA 1
ATOM 4350 C C . SER E 1 50 ? 10.436 -7.956 -11.685 1.00 28.80 78 SER C C 1
ATOM 4351 O O . SER E 1 50 ? 10.501 -6.743 -11.977 1.00 27.93 78 SER C O 1
ATOM 4354 N N . ARG E 1 51 ? 11.366 -8.566 -10.953 1.00 25.91 79 ARG C N 1
ATOM 4355 C CA . ARG E 1 51 ? 12.519 -7.824 -10.449 1.00 27.25 79 ARG C CA 1
ATOM 4356 C C . ARG E 1 51 ? 13.772 -8.069 -11.290 1.00 26.36 79 ARG C C 1
ATOM 4357 O O . ARG E 1 51 ? 14.804 -8.490 -10.785 1.00 28.18 79 ARG C O 1
ATOM 4365 N N . THR E 1 52 ? 13.667 -7.788 -12.578 1.00 25.13 80 THR C N 1
ATOM 4366 C CA . THR E 1 52 ? 14.768 -7.980 -13.503 1.00 26.12 80 THR C CA 1
ATOM 4367 C C . THR E 1 52 ? 16.070 -7.397 -12.949 1.00 26.18 80 THR C C 1
ATOM 4368 O O . THR E 1 52 ? 16.105 -6.244 -12.532 1.00 28.36 80 THR C O 1
ATOM 4372 N N . GLY E 1 53 ? 17.127 -8.216 -12.971 1.00 28.29 81 GLY C N 1
ATOM 4373 C CA . GLY E 1 53 ? 18.437 -7.843 -12.455 1.00 26.06 81 GLY C CA 1
ATOM 4374 C C . GLY E 1 53 ? 18.723 -8.440 -11.068 1.00 25.78 81 GLY C C 1
ATOM 4375 O O . GLY E 1 53 ? 19.859 -8.400 -10.588 1.00 24.26 81 GLY C O 1
ATOM 4376 N N . THR E 1 54 ? 17.707 -8.991 -10.407 1.00 22.77 82 THR C N 1
ATOM 4377 C CA . THR E 1 54 ? 17.940 -9.565 -9.087 1.00 23.29 82 THR C CA 1
ATOM 4378 C C . THR E 1 54 ? 18.844 -10.791 -9.177 1.00 23.15 82 THR C C 1
ATOM 4379 O O . THR E 1 54 ? 19.552 -11.127 -8.231 1.00 19.75 82 THR C O 1
ATOM 4383 N N . ASN E 1 55 ? 18.822 -11.464 -10.323 1.00 25.35 83 ASN C N 1
ATOM 4384 C CA . ASN E 1 55 ? 19.697 -12.637 -10.512 1.00 28.32 83 ASN C CA 1
ATOM 4385 C C . ASN E 1 55 ? 21.164 -12.169 -10.539 1.00 27.02 83 ASN C C 1
ATOM 4386 O O . ASN E 1 55 ? 22.053 -12.900 -10.094 1.00 25.51 83 ASN C O 1
ATOM 4391 N N . VAL E 1 56 ? 21.426 -10.960 -11.050 1.00 25.12 84 VAL C N 1
ATOM 4392 C CA . VAL E 1 56 ? 22.811 -10.481 -11.068 1.00 22.97 84 VAL C CA 1
ATOM 4393 C C . VAL E 1 56 ? 23.216 -10.410 -9.595 1.00 25.56 84 VAL C C 1
ATOM 4394 O O . VAL E 1 56 ? 24.285 -10.900 -9.220 1.00 26.25 84 VAL C O 1
ATOM 4398 N N . ASP E 1 57 ? 22.342 -9.832 -8.758 1.00 23.08 85 ASP C N 1
ATOM 4399 C CA . ASP E 1 57 ? 22.592 -9.733 -7.318 1.00 21.55 85 ASP C CA 1
ATOM 4400 C C . ASP E 1 57 ? 22.856 -11.062 -6.659 1.00 21.66 85 ASP C C 1
ATOM 4401 O O . ASP E 1 57 ? 23.787 -11.213 -5.860 1.00 19.92 85 ASP C O 1
ATOM 4406 N N . SER E 1 58 ? 21.997 -12.018 -6.977 1.00 20.73 86 SER C N 1
ATOM 4407 C CA . SER E 1 58 ? 22.096 -13.309 -6.367 1.00 22.11 86 SER C CA 1
ATOM 4408 C C . SER E 1 58 ? 23.390 -14.040 -6.678 1.00 24.85 86 SER C C 1
ATOM 4409 O O . SER E 1 58 ? 24.009 -14.653 -5.787 1.00 24.68 86 SER C O 1
ATOM 4412 N N . ASP E 1 59 ? 23.775 -13.993 -7.942 1.00 25.20 87 ASP C N 1
ATOM 4413 C CA . ASP E 1 59 ? 25.004 -14.627 -8.385 1.00 27.48 87 ASP C CA 1
ATOM 4414 C C . ASP E 1 59 ? 26.218 -13.927 -7.789 1.00 23.64 87 ASP C C 1
ATOM 4415 O O . ASP E 1 59 ? 27.155 -14.571 -7.351 1.00 23.91 87 ASP C O 1
ATOM 4420 N N . ASN E 1 60 ? 26.179 -12.609 -7.776 1.00 23.95 88 ASN C N 1
ATOM 4421 C CA . ASN E 1 60 ? 27.273 -11.776 -7.271 1.00 24.82 88 ASN C CA 1
ATOM 4422 C C . ASN E 1 60 ? 27.487 -12.056 -5.774 1.00 24.86 88 ASN C C 1
ATOM 4423 O O . ASN E 1 60 ? 28.603 -12.276 -5.286 1.00 25.60 88 ASN C O 1
ATOM 4428 N N . LEU E 1 61 ? 26.393 -12.044 -5.043 1.00 23.80 89 LEU C N 1
ATOM 4429 C CA . LEU E 1 61 ? 26.482 -12.233 -3.613 1.00 25.05 89 LEU C CA 1
ATOM 4430 C C . LEU E 1 61 ? 26.954 -13.652 -3.338 1.00 24.72 89 LEU C C 1
ATOM 4431 O O . LEU E 1 61 ? 27.819 -13.893 -2.475 1.00 24.26 89 LEU C O 1
ATOM 4436 N N . SER E 1 62 ? 26.400 -14.581 -4.093 1.00 24.63 90 SER C N 1
ATOM 4437 C CA . SER E 1 62 ? 26.749 -15.976 -3.908 1.00 30.20 90 SER C CA 1
ATOM 4438 C C . SER E 1 62 ? 28.249 -16.223 -4.140 1.00 28.58 90 SER C C 1
ATOM 4439 O O . SER E 1 62 ? 28.918 -16.906 -3.374 1.00 28.37 90 SER C O 1
ATOM 4442 N N . LYS E 1 63 ? 28.775 -15.631 -5.189 1.00 29.18 91 LYS C N 1
ATOM 4443 C CA . LYS E 1 63 ? 30.167 -15.815 -5.488 1.00 31.70 91 LYS C CA 1
ATOM 4444 C C . LYS E 1 63 ? 31.086 -15.199 -4.410 1.00 30.94 91 LYS C C 1
ATOM 4445 O O . LYS E 1 63 ? 32.000 -15.884 -3.902 1.00 29.05 91 LYS C O 1
ATOM 4451 N N . VAL E 1 64 ? 30.857 -13.934 -4.041 1.00 25.26 92 VAL C N 1
ATOM 4452 C CA . VAL E 1 64 ? 31.741 -13.359 -3.063 1.00 23.57 92 VAL C CA 1
ATOM 4453 C C . VAL E 1 64 ? 31.638 -14.070 -1.712 1.00 20.34 92 VAL C C 1
ATOM 4454 O O . VAL E 1 64 ? 32.649 -14.241 -1.028 1.00 20.93 92 VAL C O 1
ATOM 4458 N N . LEU E 1 65 ? 30.450 -14.542 -1.348 1.00 16.96 93 LEU C N 1
ATOM 4459 C CA . LEU E 1 65 ? 30.302 -15.230 -0.071 1.00 17.90 93 LEU C CA 1
ATOM 4460 C C . LEU E 1 65 ? 31.020 -16.602 -0.030 1.00 21.25 93 LEU C C 1
ATOM 4461 O O . LEU E 1 65 ? 31.511 -17.051 1.034 1.00 18.78 93 LEU C O 1
ATOM 4466 N N . LYS E 1 66 ? 31.066 -17.279 -1.170 1.00 20.77 94 LYS C N 1
ATOM 4467 C CA . LYS E 1 66 ? 31.782 -18.548 -1.215 1.00 25.46 94 LYS C CA 1
ATOM 4468 C C . LYS E 1 66 ? 33.275 -18.278 -0.983 1.00 24.71 94 LYS C C 1
ATOM 4469 O O . LYS E 1 66 ? 33.925 -19.015 -0.241 1.00 26.39 94 LYS C O 1
ATOM 4475 N N . THR E 1 67 ? 33.816 -17.227 -1.600 1.00 25.37 95 THR C N 1
ATOM 4476 C CA . THR E 1 67 ? 35.216 -16.951 -1.367 1.00 27.52 95 THR C CA 1
ATOM 4477 C C . THR E 1 67 ? 35.453 -16.616 0.106 1.00 28.75 95 THR C C 1
ATOM 4478 O O . THR E 1 67 ? 36.585 -16.669 0.558 1.00 29.95 95 THR C O 1
ATOM 4482 N N . LEU E 1 68 ? 34.404 -16.270 0.862 1.00 26.63 96 LEU C N 1
ATOM 4483 C CA . LEU E 1 68 ? 34.618 -15.978 2.280 1.00 26.56 96 LEU C CA 1
ATOM 4484 C C . LEU E 1 68 ? 34.388 -17.208 3.138 1.00 26.00 96 LEU C C 1
ATOM 4485 O O . LEU E 1 68 ? 34.339 -17.107 4.368 1.00 26.35 96 LEU C O 1
ATOM 4490 N N . GLY E 1 69 ? 34.245 -18.370 2.496 1.00 25.63 97 GLY C N 1
ATOM 4491 C CA . GLY E 1 69 ? 34.056 -19.603 3.245 1.00 25.00 97 GLY C CA 1
ATOM 4492 C C . GLY E 1 69 ? 32.633 -20.112 3.465 1.00 26.67 97 GLY C C 1
ATOM 4493 O O . GLY E 1 69 ? 32.435 -21.272 3.883 1.00 25.28 97 GLY C O 1
ATOM 4494 N N . PHE E 1 70 ? 31.634 -19.273 3.172 1.00 26.48 98 PHE C N 1
ATOM 4495 C CA . PHE E 1 70 ? 30.233 -19.668 3.359 1.00 23.84 98 PHE C CA 1
ATOM 4496 C C . PHE E 1 70 ? 29.763 -20.824 2.501 1.00 25.32 98 PHE C C 1
ATOM 4497 O O . PHE E 1 70 ? 30.153 -20.938 1.335 1.00 23.84 98 PHE C O 1
ATOM 4505 N N . LYS E 1 71 ? 28.919 -21.682 3.081 1.00 25.26 99 LYS C N 1
ATOM 4506 C CA . LYS E 1 71 ? 28.323 -22.752 2.308 1.00 25.53 99 LYS C CA 1
ATOM 4507 C C . LYS E 1 71 ? 27.030 -22.090 1.881 1.00 26.29 99 LYS C C 1
ATOM 4508 O O . LYS E 1 71 ? 26.109 -21.891 2.696 1.00 24.79 99 LYS C O 1
ATOM 4514 N N . VAL E 1 72 ? 26.956 -21.754 0.602 1.00 25.12 100 VAL C N 1
ATOM 4515 C CA 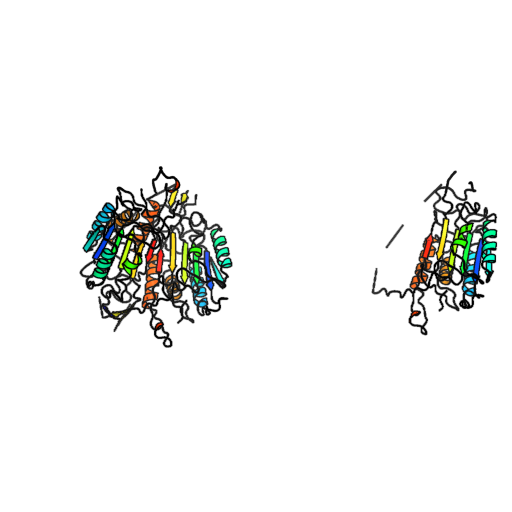. VAL E 1 72 ? 25.809 -21.046 0.078 1.00 24.53 100 VAL C CA 1
ATOM 4516 C C . VAL E 1 72 ? 24.659 -21.842 -0.476 1.00 25.99 100 VAL C C 1
ATOM 4517 O O . VAL E 1 72 ? 24.855 -22.798 -1.216 1.00 28.05 100 VAL C O 1
ATOM 4521 N N . THR E 1 73 ? 23.448 -21.445 -0.097 1.00 25.40 101 THR C N 1
ATOM 4522 C CA . THR E 1 73 ? 22.251 -22.054 -0.672 1.00 23.44 101 THR C CA 1
ATOM 4523 C C . THR E 1 73 ? 21.324 -20.937 -1.162 1.00 23.63 101 THR C C 1
ATOM 4524 O O . THR E 1 73 ? 20.919 -20.054 -0.396 1.00 18.94 101 THR C O 1
ATOM 4528 N N . VAL E 1 74 ? 21.043 -20.957 -2.452 1.00 21.20 102 VAL C N 1
ATOM 4529 C CA . VAL E 1 74 ? 20.127 -20.003 -3.039 1.00 24.18 102 VAL C CA 1
ATOM 4530 C C . VAL E 1 74 ? 18.728 -20.636 -3.166 1.00 26.36 102 VAL C C 1
ATOM 4531 O O . VAL E 1 74 ? 18.595 -21.751 -3.684 1.00 29.78 102 VAL C O 1
ATOM 4535 N N . PHE E 1 75 ? 17.693 -19.963 -2.684 1.00 25.02 103 PHE C N 1
ATOM 4536 C CA . PHE E 1 75 ? 16.329 -20.486 -2.825 1.00 23.58 103 PHE C CA 1
ATOM 4537 C C . PHE E 1 75 ? 15.601 -19.504 -3.719 1.00 26.69 103 PHE C C 1
ATOM 4538 O O . PHE E 1 75 ? 15.289 -18.371 -3.289 1.00 25.32 103 PHE C O 1
ATOM 4546 N N . PRO E 1 76 ? 15.299 -19.912 -4.968 1.00 26.84 104 PRO C N 1
ATOM 4547 C CA . PRO E 1 76 ? 14.597 -19.027 -5.915 1.00 26.23 104 PRO C CA 1
ATOM 4548 C C . PRO E 1 76 ? 13.053 -18.958 -5.822 1.00 27.96 104 PRO C C 1
ATOM 4549 O O . PRO E 1 76 ? 12.391 -19.974 -5.798 1.00 29.11 104 PRO C O 1
ATOM 4553 N N . ASN E 1 77 ? 12.492 -17.754 -5.736 1.00 28.63 105 ASN C N 1
ATOM 4554 C CA . ASN E 1 77 ? 11.046 -17.586 -5.733 1.00 29.20 105 ASN C CA 1
ATOM 4555 C C . ASN E 1 77 ? 10.183 -18.486 -4.830 1.00 29.37 105 ASN C C 1
ATOM 4556 O O . ASN E 1 77 ? 9.197 -19.059 -5.289 1.00 29.59 105 ASN C O 1
ATOM 4561 N N . LEU E 1 78 ? 10.512 -18.599 -3.554 1.00 28.10 106 LEU C N 1
ATOM 4562 C CA . LEU E 1 78 ? 9.714 -19.439 -2.689 1.00 25.73 106 LEU C CA 1
ATOM 4563 C C . LEU E 1 78 ? 8.426 -18.757 -2.208 1.00 28.07 106 LEU C C 1
ATOM 4564 O O . LEU E 1 78 ? 8.297 -17.524 -2.243 1.00 30.67 106 LEU C O 1
ATOM 4569 N N . LYS E 1 79 ? 7.467 -19.582 -1.788 1.00 28.39 107 LYS C N 1
ATOM 4570 C CA . LYS E 1 79 ? 6.212 -19.115 -1.213 1.00 30.75 107 LYS C CA 1
ATOM 4571 C C . LYS E 1 79 ? 6.537 -18.798 0.261 1.00 31.88 107 LYS C C 1
ATOM 4572 O O . LYS E 1 79 ? 7.485 -19.366 0.853 1.00 29.21 107 LYS C O 1
ATOM 4578 N N . SER E 1 80 ? 5.746 -17.919 0.858 1.00 28.05 108 SER C N 1
ATOM 4579 C CA . SER E 1 80 ? 5.998 -17.534 2.239 1.00 31.15 108 SER C CA 1
ATOM 4580 C C . SER E 1 80 ? 6.128 -18.694 3.256 1.00 30.90 108 SER C C 1
ATOM 4581 O O . SER E 1 80 ? 6.878 -18.622 4.230 1.00 31.27 108 SER C O 1
ATOM 4584 N N . GLU E 1 81 ? 5.424 -19.779 3.023 1.00 31.91 109 GLU C N 1
ATOM 4585 C CA . GLU E 1 81 ? 5.499 -20.885 3.961 1.00 34.82 109 GLU C CA 1
ATOM 4586 C C . GLU E 1 81 ? 6.776 -21.692 3.741 1.00 32.58 109 GLU C C 1
ATOM 4587 O O . GLU E 1 81 ? 7.314 -22.281 4.685 1.00 31.19 109 GLU C O 1
ATOM 4593 N N . GLU E 1 82 ? 7.232 -21.753 2.493 1.00 29.87 110 GLU C N 1
ATOM 4594 C CA . GLU E 1 82 ? 8.466 -22.474 2.173 1.00 32.02 110 GLU C CA 1
ATOM 4595 C C . GLU E 1 82 ? 9.638 -21.708 2.796 1.00 30.33 110 GLU C C 1
ATOM 4596 O O . GLU E 1 82 ? 10.525 -22.316 3.375 1.00 29.66 110 GLU C O 1
ATOM 4602 N N . ILE E 1 83 ? 9.619 -20.375 2.705 1.00 27.11 111 ILE C N 1
ATOM 4603 C CA . ILE E 1 83 ? 10.667 -19.585 3.338 1.00 26.39 111 ILE C CA 1
ATOM 4604 C C . ILE E 1 83 ? 10.687 -19.919 4.840 1.00 28.69 111 ILE C C 1
ATOM 4605 O O . ILE E 1 83 ? 11.710 -20.276 5.388 1.00 29.01 111 ILE C O 1
ATOM 4610 N N . ASN E 1 84 ? 9.537 -19.819 5.491 1.00 29.99 112 ASN C N 1
ATOM 4611 C CA . ASN E 1 84 ? 9.461 -20.091 6.918 1.00 31.91 112 ASN C CA 1
ATOM 4612 C C . ASN E 1 84 ? 9.890 -21.504 7.292 1.00 32.01 112 ASN C C 1
ATOM 4613 O O . ASN E 1 84 ? 10.542 -21.707 8.316 1.00 34.61 112 ASN C O 1
ATOM 4618 N N . LYS E 1 85 ? 9.530 -22.482 6.476 1.00 30.57 113 LYS C N 1
ATOM 4619 C CA . LYS E 1 85 ? 9.925 -23.846 6.761 1.00 32.65 113 LYS C CA 1
ATOM 4620 C C . LYS E 1 85 ? 11.459 -23.978 6.683 1.00 31.00 113 LYS C C 1
ATOM 4621 O O . LYS E 1 85 ? 12.085 -24.571 7.552 1.00 31.97 113 LYS C O 1
ATOM 4627 N N . PHE E 1 86 ? 12.058 -23.473 5.612 1.00 30.66 114 PHE C N 1
ATOM 4628 C CA . PHE E 1 86 ? 13.501 -23.563 5.486 1.00 32.52 114 PHE C CA 1
ATOM 4629 C C . PHE E 1 86 ? 14.229 -22.764 6.599 1.00 32.69 114 PHE C C 1
ATOM 4630 O O . PHE E 1 86 ? 15.226 -23.241 7.143 1.00 31.33 114 PHE C O 1
ATOM 4638 N N . ILE E 1 87 ? 13.720 -21.583 6.950 1.00 28.71 115 ILE C N 1
ATOM 4639 C CA . ILE E 1 87 ? 14.315 -20.785 8.008 1.00 29.06 115 ILE C CA 1
ATOM 4640 C C . ILE E 1 87 ? 14.293 -21.618 9.321 1.00 30.64 115 ILE C C 1
ATOM 4641 O O . ILE E 1 87 ? 15.334 -21.757 10.002 1.00 31.49 115 ILE C O 1
ATOM 4646 N N . GLN E 1 88 ? 13.127 -22.179 9.672 1.00 29.61 116 GLN C N 1
ATOM 4647 C CA . GLN E 1 88 ? 12.998 -22.985 10.891 1.00 31.35 116 GLN C CA 1
ATOM 4648 C C . GLN E 1 88 ? 13.914 -24.227 10.832 1.00 32.14 116 GLN C C 1
ATOM 4649 O O . GLN E 1 88 ? 14.514 -24.629 11.825 1.00 30.97 116 GLN C O 1
ATOM 4655 N N . GLN E 1 89 ? 14.031 -24.834 9.665 1.00 30.13 117 GLN C N 1
ATOM 4656 C CA . GLN E 1 89 ? 14.930 -25.965 9.573 1.00 36.05 117 GLN C CA 1
ATOM 4657 C C . GLN E 1 89 ? 16.360 -25.513 9.911 1.00 35.34 117 GLN C C 1
ATOM 4658 O O . GLN E 1 89 ? 17.063 -26.184 10.689 1.00 36.33 117 GLN C O 1
ATOM 4664 N N . THR E 1 90 ? 16.772 -24.381 9.326 1.00 31.34 118 THR C N 1
ATOM 4665 C CA . THR E 1 90 ? 18.104 -23.846 9.532 1.00 30.34 118 THR C CA 1
ATOM 4666 C C . THR E 1 90 ? 18.354 -23.594 11.028 1.00 31.73 118 THR C C 1
ATOM 4667 O O . THR E 1 90 ? 19.416 -23.959 11.572 1.00 30.66 118 THR C O 1
ATOM 4671 N N . ALA E 1 91 ? 17.365 -23.000 11.690 1.00 31.07 119 ALA C N 1
ATOM 4672 C CA . ALA E 1 91 ? 17.475 -22.702 13.115 1.00 32.51 119 ALA C CA 1
ATOM 4673 C C . ALA E 1 91 ? 17.570 -23.992 13.959 1.00 33.93 119 ALA C C 1
ATOM 4674 O O . ALA E 1 91 ? 18.066 -23.976 15.100 1.00 33.18 119 ALA C O 1
ATOM 4676 N N . GLU E 1 92 ? 17.105 -25.100 13.379 1.00 34.79 120 GLU C N 1
ATOM 4677 C CA . GLU E 1 92 ? 17.105 -26.402 14.050 1.00 36.39 120 GLU C CA 1
ATOM 4678 C C . GLU E 1 92 ? 18.359 -27.214 13.767 1.00 35.57 120 GLU C C 1
ATOM 4679 O O . GLU E 1 92 ? 18.551 -28.273 14.351 1.00 33.77 120 GLU C O 1
ATOM 4685 N N . MET E 1 93 ? 19.204 -26.727 12.859 1.00 33.32 121 MET C N 1
ATOM 4686 C CA . MET E 1 93 ? 20.432 -27.419 12.575 1.00 28.91 121 MET C CA 1
ATOM 4687 C C . MET E 1 93 ? 21.411 -27.192 13.704 1.00 30.03 121 MET C C 1
ATOM 4688 O O . MET E 1 93 ? 21.202 -26.333 14.579 1.00 29.35 121 MET C O 1
ATOM 4693 N N . ASP E 1 94 ? 22.447 -28.017 13.725 1.00 30.10 122 ASP C N 1
ATOM 4694 C CA . ASP E 1 94 ? 23.488 -27.927 14.737 1.00 27.90 122 ASP C CA 1
ATOM 4695 C C . ASP E 1 94 ? 24.548 -26.984 14.127 1.00 26.52 122 ASP C C 1
ATOM 4696 O O . ASP E 1 94 ? 25.222 -27.359 13.173 1.00 26.38 122 ASP C O 1
ATOM 4701 N N . HIS E 1 95 ? 24.698 -25.782 14.662 1.00 23.23 123 HIS C N 1
ATOM 4702 C CA . HIS E 1 95 ? 25.676 -24.817 14.122 1.00 24.82 123 HIS C CA 1
ATOM 4703 C C . HIS E 1 95 ? 26.971 -24.748 14.962 1.00 24.08 123 HIS C C 1
ATOM 4704 O O . HIS E 1 95 ? 27.733 -23.805 14.824 1.00 25.81 123 HIS C O 1
ATOM 4711 N N . SER E 1 96 ? 27.206 -25.730 15.826 1.00 21.65 124 SER C N 1
ATOM 4712 C CA . SER E 1 96 ? 28.377 -25.758 16.728 1.00 27.40 124 SER C CA 1
ATOM 4713 C C . SER E 1 96 ? 29.735 -25.467 16.092 1.00 26.17 124 SER C C 1
ATOM 4714 O O . SER E 1 96 ? 30.566 -24.755 16.657 1.00 28.02 124 SER C O 1
ATOM 4717 N N . ASP E 1 97 ? 29.937 -26.032 14.916 1.00 26.85 125 ASP C N 1
ATOM 4718 C CA . ASP E 1 97 ? 31.168 -25.898 14.161 1.00 30.24 125 ASP C CA 1
ATOM 4719 C C . ASP E 1 97 ? 31.172 -24.776 13.150 1.00 29.43 125 ASP C C 1
ATOM 4720 O O . ASP E 1 97 ? 32.004 -24.782 12.221 1.00 27.80 125 ASP C O 1
ATOM 4725 N N . ALA E 1 98 ? 30.252 -23.828 13.315 1.00 26.36 126 ALA C N 1
ATOM 4726 C CA . ALA E 1 98 ? 30.189 -22.699 12.384 1.00 25.40 126 ALA C CA 1
ATOM 4727 C C . ALA E 1 98 ? 30.532 -21.386 13.095 1.00 23.40 126 ALA C C 1
ATOM 4728 O O . ALA E 1 98 ? 30.286 -21.242 14.300 1.00 20.06 126 ALA C O 1
ATOM 4730 N N . ASP E 1 99 ? 31.143 -20.446 12.369 1.00 22.12 127 ASP C N 1
ATOM 4731 C CA . ASP E 1 99 ? 31.454 -19.153 12.983 1.00 24.16 127 ASP C CA 1
ATOM 4732 C C . ASP E 1 99 ? 30.213 -18.296 13.092 1.00 24.16 127 ASP C C 1
ATOM 4733 O O . ASP E 1 99 ? 30.063 -17.537 14.053 1.00 23.52 127 ASP C O 1
ATOM 4738 N N . CYS E 1 100 ? 29.329 -18.421 12.094 1.00 20.23 128 CYS C N 1
ATOM 4739 C CA . CYS E 1 100 ? 28.172 -17.526 12.028 1.00 21.26 128 CYS C CA 1
ATOM 4740 C C . CYS E 1 100 ? 27.077 -18.012 11.088 1.00 21.79 128 CYS C C 1
ATOM 4741 O O . CYS E 1 100 ? 27.119 -19.128 10.552 1.00 23.31 128 CYS C O 1
ATOM 4744 N N . LEU E 1 101 ? 26.095 -17.149 10.898 1.00 23.37 129 LEU C N 1
ATOM 4745 C CA . LEU E 1 101 ? 24.983 -17.420 9.973 1.00 25.39 129 LEU C CA 1
ATOM 4746 C C . LEU E 1 101 ? 24.656 -16.134 9.215 1.00 23.42 129 LEU C C 1
ATOM 4747 O O . LEU E 1 101 ? 24.709 -15.039 9.787 1.00 22.18 129 LEU C O 1
ATOM 4752 N N . LEU E 1 102 ? 24.377 -16.277 7.923 1.00 21.63 130 LEU C N 1
ATOM 4753 C CA . LEU E 1 102 ? 24.038 -15.134 7.075 1.00 21.56 130 LEU C CA 1
ATOM 4754 C C . LEU E 1 102 ? 22.778 -15.487 6.310 1.00 21.58 130 LEU C C 1
ATOM 4755 O O . LEU E 1 102 ? 22.683 -16.578 5.725 1.00 21.80 130 LEU C O 1
ATOM 4760 N N . VAL E 1 103 ? 21.811 -14.571 6.331 1.00 19.81 131 VAL C N 1
ATOM 4761 C CA . VAL E 1 103 ? 20.548 -14.744 5.620 1.00 20.57 131 VAL C CA 1
ATOM 4762 C C . VAL E 1 103 ? 20.374 -13.513 4.750 1.00 22.09 131 VAL C C 1
ATOM 4763 O O . VAL E 1 103 ? 20.488 -12.401 5.266 1.00 23.34 131 VAL C O 1
ATOM 4767 N N . ALA E 1 104 ? 20.107 -13.693 3.454 1.00 21.16 132 ALA C N 1
ATOM 4768 C CA . ALA E 1 104 ? 19.880 -12.559 2.574 1.00 18.86 132 ALA C CA 1
ATOM 4769 C C . ALA E 1 104 ? 18.527 -12.698 1.881 1.00 21.11 132 ALA C C 1
ATOM 4770 O O . ALA E 1 104 ? 18.096 -13.824 1.553 1.00 22.70 132 ALA C O 1
ATOM 4772 N N . VAL E 1 105 ? 17.853 -11.569 1.661 1.00 17.84 133 VAL C N 1
ATOM 4773 C CA . VAL E 1 105 ? 16.565 -11.585 0.972 1.00 16.64 133 VAL C CA 1
ATOM 4774 C C . VAL E 1 105 ? 16.555 -10.447 -0.040 1.00 18.67 133 VAL C C 1
ATOM 4775 O O . VAL E 1 105 ? 16.947 -9.304 0.277 1.00 16.56 133 VAL C O 1
ATOM 4779 N N . LEU E 1 106 ? 16.143 -10.781 -1.265 1.00 17.73 134 LEU C N 1
ATOM 4780 C CA . LEU E 1 106 ? 16.086 -9.839 -2.400 1.00 17.64 134 LEU C CA 1
ATOM 4781 C C . LEU E 1 106 ? 14.647 -9.945 -2.909 1.00 17.18 134 LEU C C 1
ATOM 4782 O O . LEU E 1 106 ? 14.256 -10.985 -3.479 1.00 17.13 134 LEU C O 1
ATOM 4787 N N . THR E 1 107 ? 13.868 -8.883 -2.716 1.00 13.34 135 THR C N 1
ATOM 4788 C CA . THR E 1 107 ? 12.468 -8.944 -3.106 1.00 16.73 135 THR C CA 1
ATOM 4789 C C . THR E 1 107 ? 11.823 -7.569 -3.035 1.00 15.34 135 THR C C 1
ATOM 4790 O O . THR E 1 107 ? 12.497 -6.538 -2.895 1.00 17.27 135 THR C O 1
ATOM 4794 N N . HIS E 1 108 ? 10.508 -7.567 -3.143 1.00 18.07 136 HIS C N 1
ATOM 4795 C CA . HIS E 1 108 ? 9.727 -6.347 -3.044 1.00 18.72 136 HIS C CA 1
ATOM 4796 C C . HIS E 1 108 ? 9.334 -6.196 -1.571 1.00 18.38 136 HIS C C 1
ATOM 4797 O O . HIS E 1 108 ? 9.095 -7.190 -0.910 1.00 18.52 136 HIS C O 1
ATOM 4804 N N . GLY E 1 109 ? 9.240 -4.975 -1.073 1.00 15.02 137 GLY C N 1
ATOM 4805 C CA . GLY E 1 109 ? 8.815 -4.797 0.297 1.00 15.58 137 GLY C CA 1
ATOM 4806 C C . GLY E 1 109 ? 8.025 -3.504 0.449 1.00 18.53 137 GLY C C 1
ATOM 4807 O O . GLY E 1 109 ? 7.852 -2.741 -0.520 1.00 19.62 137 GLY C O 1
ATOM 4808 N N . GLU E 1 110 ? 7.501 -3.287 1.650 1.00 20.22 138 GLU C N 1
ATOM 4809 C CA . GLU E 1 110 ? 6.800 -2.046 2.024 1.00 21.12 138 GLU C CA 1
ATOM 4810 C C . GLU E 1 110 ? 7.245 -1.892 3.479 1.00 20.23 138 GLU C C 1
ATOM 4811 O O . GLU E 1 110 ? 7.983 -2.727 4.010 1.00 18.15 138 GLU C O 1
ATOM 4817 N N . LEU E 1 111 ? 6.798 -0.834 4.128 1.00 18.54 139 LEU C N 1
ATOM 4818 C CA . LEU E 1 111 ? 7.202 -0.640 5.488 1.00 20.74 139 LEU C CA 1
ATOM 4819 C C . LEU E 1 111 ? 6.730 -1.848 6.316 1.00 21.35 139 LEU C C 1
ATOM 4820 O O . LEU E 1 111 ? 5.535 -2.161 6.338 1.00 22.71 139 LEU C O 1
ATOM 4825 N N . GLY E 1 112 ? 7.670 -2.548 6.943 1.00 19.42 140 GLY C N 1
ATOM 4826 C CA . GLY E 1 112 ? 7.323 -3.675 7.775 1.00 18.93 140 GLY C CA 1
ATOM 4827 C C . GLY E 1 112 ? 6.903 -4.933 7.030 1.00 24.05 140 GLY C C 1
ATOM 4828 O O . GLY E 1 112 ? 6.362 -5.867 7.638 1.00 24.64 140 GLY C O 1
ATOM 4829 N N . MET E 1 113 ? 7.116 -5.006 5.721 1.00 21.20 141 MET C N 1
ATOM 4830 C CA . MET E 1 113 ? 6.721 -6.253 5.097 1.00 22.44 141 MET C CA 1
ATOM 4831 C C . MET E 1 113 ? 7.624 -6.556 3.934 1.00 19.53 141 MET C C 1
ATOM 4832 O O . MET E 1 113 ? 8.185 -5.655 3.331 1.00 15.61 141 MET C O 1
ATOM 4837 N N . LEU E 1 114 ? 7.804 -7.841 3.679 1.00 17.73 142 LEU C N 1
ATOM 4838 C CA . LEU E 1 114 ? 8.594 -8.317 2.565 1.00 19.04 142 LEU C CA 1
ATOM 4839 C C . LEU E 1 114 ? 7.682 -9.261 1.822 1.00 21.27 142 LEU C C 1
ATOM 4840 O O . LEU E 1 114 ? 6.769 -9.861 2.453 1.00 17.49 142 LEU C O 1
ATOM 4845 N N . TYR E 1 115 ? 7.917 -9.416 0.510 1.00 19.83 143 TYR C N 1
ATOM 4846 C CA . TYR E 1 115 ? 7.104 -10.341 -0.280 1.00 19.36 143 TYR C CA 1
ATOM 4847 C C . TYR E 1 115 ? 7.764 -11.642 -0.656 1.00 18.86 143 TYR C C 1
ATOM 4848 O O . TYR E 1 115 ? 8.913 -11.667 -1.062 1.00 21.65 143 TYR C O 1
ATOM 4857 N N . ALA E 1 116 ? 7.032 -12.728 -0.468 1.00 19.54 144 ALA C N 1
ATOM 4858 C CA . ALA E 1 116 ? 7.465 -14.031 -0.938 1.00 20.65 144 ALA C CA 1
ATOM 4859 C C . ALA E 1 116 ? 6.761 -14.068 -2.323 1.00 23.09 144 ALA C C 1
ATOM 4860 O O . ALA E 1 116 ? 6.175 -13.059 -2.776 1.00 21.10 144 ALA C O 1
ATOM 4862 N N . LYS E 1 117 ? 6.788 -15.206 -2.996 1.00 26.44 145 LYS C N 1
ATOM 4863 C CA . LYS E 1 117 ? 6.133 -15.292 -4.287 1.00 28.97 145 LYS C CA 1
ATOM 4864 C C . LYS E 1 117 ? 4.593 -15.161 -4.194 1.00 31.09 145 LYS C C 1
ATOM 4865 O O . LYS E 1 117 ? 3.949 -14.574 -5.076 1.00 33.22 145 LYS C O 1
ATOM 4871 N N . ASP E 1 118 ? 4.001 -15.666 -3.111 1.00 31.06 146 ASP C N 1
ATOM 4872 C CA . ASP E 1 118 ? 2.532 -15.665 -2.969 1.00 31.79 146 ASP C CA 1
ATOM 4873 C C . ASP E 1 118 ? 1.861 -14.589 -2.101 1.00 31.11 146 ASP C C 1
ATOM 4874 O O . ASP E 1 118 ? 0.742 -14.154 -2.380 1.00 28.93 146 ASP C O 1
ATOM 4879 N N . THR E 1 119 ? 2.529 -14.171 -1.036 1.00 29.98 147 THR C N 1
ATOM 4880 C CA . THR E 1 119 ? 1.960 -13.160 -0.148 1.00 26.29 147 THR C CA 1
ATOM 4881 C C . THR E 1 119 ? 3.105 -12.554 0.654 1.00 27.70 147 THR C C 1
ATOM 4882 O O . THR E 1 119 ? 4.254 -12.921 0.459 1.00 29.07 147 THR C O 1
ATOM 4886 N N . HIS E 1 120 ? 2.790 -11.636 1.553 1.00 27.04 148 HIS C N 1
ATOM 4887 C CA . HIS E 1 120 ? 3.815 -10.964 2.336 1.00 29.44 148 HIS C CA 1
ATOM 4888 C C . HIS E 1 120 ? 3.937 -11.480 3.779 1.00 28.28 148 HIS C C 1
ATOM 4889 O O . HIS E 1 120 ? 3.047 -12.157 4.288 1.00 29.59 148 HIS C O 1
ATOM 4896 N N . TYR E 1 121 ? 5.055 -11.142 4.412 1.00 26.02 149 TYR C N 1
ATOM 4897 C CA . TYR E 1 121 ? 5.325 -11.482 5.799 1.00 22.67 149 TYR C CA 1
ATOM 4898 C C . TYR E 1 121 ? 6.189 -10.373 6.455 1.00 24.26 149 TYR C C 1
ATOM 4899 O O . TYR E 1 121 ? 6.758 -9.483 5.776 1.00 21.23 149 TYR C O 1
ATOM 4908 N N . LYS E 1 122 ? 6.255 -10.396 7.780 1.00 22.59 150 LYS C N 1
ATOM 4909 C CA . LYS E 1 122 ? 7.052 -9.418 8.487 1.00 23.68 150 LYS C CA 1
ATOM 4910 C C . LYS E 1 122 ? 8.540 -9.803 8.481 1.00 21.60 150 LYS C C 1
ATOM 4911 O O . LYS E 1 122 ? 8.918 -10.956 8.709 1.00 23.82 150 LYS C O 1
ATOM 4917 N N . PRO E 1 123 ? 9.394 -8.833 8.190 1.00 20.44 151 PRO C N 1
ATOM 4918 C CA . PRO E 1 123 ? 10.856 -9.025 8.143 1.00 20.90 151 PRO C CA 1
ATOM 4919 C C . PRO E 1 123 ? 11.348 -9.734 9.431 1.00 20.90 151 PRO C C 1
ATOM 4920 O O . PRO E 1 123 ? 12.241 -10.577 9.409 1.00 20.56 151 PRO C O 1
ATOM 4924 N N . ASP E 1 124 ? 10.730 -9.379 10.544 1.00 18.10 152 ASP C N 1
ATOM 4925 C CA . ASP E 1 124 ? 11.085 -9.922 11.841 1.00 24.08 152 ASP C CA 1
ATOM 4926 C C . ASP E 1 124 ? 11.073 -11.433 11.854 1.00 21.60 152 ASP C C 1
ATOM 4927 O O . ASP E 1 124 ? 11.734 -12.037 12.679 1.00 20.24 152 ASP C O 1
ATOM 4932 N N . ASN E 1 125 ? 10.331 -12.034 10.929 1.00 21.31 153 ASN C N 1
ATOM 4933 C CA . ASN E 1 125 ? 10.262 -13.501 10.823 1.00 20.06 153 ASN C CA 1
ATOM 4934 C C . ASN E 1 125 ? 11.593 -14.125 10.462 1.00 21.25 153 ASN C C 1
ATOM 4935 O O . ASN E 1 125 ? 11.824 -15.270 10.797 1.00 23.69 153 ASN C O 1
ATOM 4940 N N . LEU E 1 126 ? 12.447 -13.384 9.750 1.00 21.57 154 LEU C N 1
ATOM 4941 C CA . LEU E 1 126 ? 13.754 -13.914 9.324 1.00 23.65 154 LEU C CA 1
ATOM 4942 C C . LEU E 1 126 ? 14.731 -14.188 10.478 1.00 22.35 154 LEU C C 1
ATOM 4943 O O . LEU E 1 126 ? 15.442 -15.184 10.450 1.00 19.65 154 LEU C O 1
ATOM 4948 N N . TRP E 1 127 ? 14.774 -13.296 11.468 1.00 21.24 155 TRP C N 1
ATOM 4949 C CA . TRP E 1 127 ? 15.695 -13.476 12.586 1.00 19.38 155 TRP C CA 1
ATOM 4950 C C . TRP E 1 127 ? 15.044 -14.026 13.884 1.00 19.40 155 TRP C C 1
ATOM 4951 O O . TRP E 1 127 ? 15.726 -14.491 14.799 1.00 17.17 155 TRP C O 1
ATOM 4962 N N . TYR E 1 128 ? 13.711 -14.015 13.927 1.00 16.59 156 TYR C N 1
ATOM 4963 C CA . TYR E 1 128 ? 12.969 -14.536 15.062 1.00 17.12 156 TYR C CA 1
ATOM 4964 C C . TYR E 1 128 ? 13.421 -15.917 15.563 1.00 16.36 156 TYR C C 1
ATOM 4965 O O . TYR E 1 128 ? 13.557 -16.123 16.740 1.00 17.15 156 TYR C O 1
ATOM 4974 N N . TYR E 1 129 ? 13.638 -16.873 14.678 1.00 17.33 157 TYR C N 1
ATOM 4975 C CA . TYR E 1 129 ? 14.001 -18.218 15.131 1.00 20.41 157 TYR C CA 1
ATOM 4976 C C . TYR E 1 129 ? 15.456 -18.400 15.562 1.00 22.59 157 TYR C C 1
ATOM 4977 O O . TYR E 1 129 ? 15.826 -19.485 15.967 1.00 22.57 157 TYR C O 1
ATOM 4986 N N . PHE E 1 130 ? 16.254 -17.329 15.500 1.00 21.83 158 PHE C N 1
ATOM 4987 C CA . PHE E 1 130 ? 17.665 -17.411 15.788 1.00 18.83 158 PHE C CA 1
ATOM 4988 C C . PHE E 1 130 ? 18.154 -16.803 17.085 1.00 19.10 158 PHE C C 1
ATOM 4989 O O . PHE E 1 130 ? 19.349 -16.804 17.341 1.00 15.86 158 PHE C O 1
ATOM 4997 N N . THR E 1 131 ? 17.254 -16.279 17.911 1.00 18.37 159 THR C N 1
ATOM 4998 C CA . THR E 1 131 ? 17.725 -15.724 19.182 1.00 19.44 159 THR C CA 1
ATOM 4999 C C . THR E 1 131 ? 18.430 -16.881 19.920 1.00 19.94 159 THR C C 1
ATOM 5000 O O . THR E 1 131 ? 18.187 -18.061 19.605 1.00 18.78 159 THR C O 1
ATOM 5004 N N . ALA E 1 132 ? 19.263 -16.559 20.906 1.00 19.52 160 ALA C N 1
ATOM 5005 C CA . ALA E 1 132 ? 20.063 -17.600 21.582 1.00 22.36 160 ALA C CA 1
ATOM 5006 C C . ALA E 1 132 ? 19.281 -18.725 22.250 1.00 23.94 160 ALA C C 1
ATOM 5007 O O . ALA E 1 132 ? 19.738 -19.863 22.259 1.00 24.93 160 ALA C O 1
ATOM 5009 N N . ASP E 1 133 ? 18.111 -18.410 22.787 1.00 24.01 161 ASP C N 1
ATOM 5010 C CA . ASP E 1 133 ? 17.266 -19.422 23.393 1.00 25.41 161 ASP C CA 1
ATOM 5011 C C . ASP E 1 133 ? 16.708 -20.381 22.312 1.00 25.08 161 ASP C C 1
ATOM 5012 O O . ASP E 1 133 ? 16.538 -21.564 22.568 1.00 28.35 161 ASP C O 1
ATOM 5017 N N . LYS E 1 134 ? 16.455 -19.906 21.102 1.00 23.17 162 LYS C N 1
ATOM 5018 C CA . LYS E 1 134 ? 15.914 -20.799 20.086 1.00 22.60 162 LYS C CA 1
ATOM 5019 C C . LYS E 1 134 ? 16.955 -21.532 19.289 1.00 24.60 162 LYS C C 1
ATOM 5020 O O . LYS E 1 134 ? 16.685 -22.592 18.731 1.00 25.66 162 LYS C O 1
ATOM 5026 N N . CYS E 1 135 ? 18.150 -20.960 19.205 1.00 25.71 163 CYS C N 1
ATOM 5027 C CA . CYS E 1 135 ? 19.223 -21.556 18.416 1.00 23.10 163 CYS C CA 1
ATOM 5028 C C . CYS E 1 135 ? 20.512 -21.449 19.224 1.00 21.13 163 CYS C C 1
ATOM 5029 O O . CYS E 1 135 ? 21.394 -20.655 18.905 1.00 21.51 163 CYS C O 1
ATOM 5032 N N . PRO E 1 136 ? 20.646 -22.296 20.259 1.00 20.26 164 PRO C N 1
ATOM 5033 C CA . PRO E 1 136 ? 21.813 -22.314 21.150 1.00 19.63 164 PRO C CA 1
ATOM 5034 C C . PRO E 1 136 ? 23.129 -22.516 20.470 1.00 17.87 164 PRO C C 1
ATOM 5035 O O . PRO E 1 136 ? 24.102 -21.940 20.915 1.00 23.53 164 PRO C O 1
ATOM 5039 N N . THR E 1 137 ? 23.187 -23.296 19.395 1.00 19.67 165 THR C N 1
ATOM 5040 C CA . THR E 1 137 ? 24.466 -23.490 18.708 1.00 21.01 165 THR C CA 1
ATOM 5041 C C . THR E 1 137 ? 24.986 -22.254 17.978 1.00 22.60 165 THR C C 1
ATOM 5042 O O . THR E 1 137 ? 26.081 -22.299 17.394 1.00 23.36 165 THR C O 1
ATOM 5046 N N . LEU E 1 138 ? 24.191 -21.168 17.971 1.00 19.86 166 LEU C N 1
ATOM 5047 C CA . LEU E 1 138 ? 24.642 -19.925 17.361 1.00 17.83 166 LEU C CA 1
ATOM 5048 C C . LEU E 1 138 ? 24.808 -18.905 18.469 1.00 17.62 166 LEU C C 1
ATOM 5049 O O . LEU E 1 138 ? 25.175 -17.775 18.231 1.00 20.16 166 LEU C O 1
ATOM 5054 N N . ALA E 1 139 ? 24.556 -19.331 19.701 1.00 18.85 167 ALA C N 1
ATOM 5055 C CA . ALA E 1 139 ? 24.714 -18.446 20.849 1.00 19.85 167 ALA C CA 1
ATOM 5056 C C . ALA E 1 139 ? 26.149 -17.912 20.960 1.00 19.60 167 ALA C C 1
ATOM 5057 O O . ALA E 1 139 ? 27.119 -18.672 20.878 1.00 19.62 167 ALA C O 1
ATOM 5059 N N . GLY E 1 140 ? 26.261 -16.592 21.095 1.00 18.00 168 GLY C N 1
ATOM 5060 C CA . GLY E 1 140 ? 27.536 -15.927 21.193 1.00 14.29 168 GLY C CA 1
ATOM 5061 C C . GLY E 1 140 ? 28.223 -15.742 19.847 1.00 17.34 168 GLY C C 1
ATOM 5062 O O . GLY E 1 140 ? 29.379 -15.320 19.809 1.00 16.95 168 GLY C O 1
ATOM 5063 N N . LYS E 1 141 ? 27.511 -16.040 18.757 1.00 16.39 169 LYS C N 1
ATOM 5064 C CA . LYS E 1 141 ? 28.053 -15.956 17.397 1.00 19.20 169 LYS C CA 1
ATOM 5065 C C . LYS E 1 141 ? 27.291 -14.930 16.566 1.00 20.14 169 LYS C C 1
ATOM 5066 O O . LYS E 1 141 ? 26.108 -14.742 16.773 1.00 22.34 169 LYS C O 1
ATOM 5072 N N . PRO E 1 142 ? 27.950 -14.237 15.628 1.00 20.57 170 PRO C N 1
ATOM 5073 C CA . PRO E 1 142 ? 27.136 -13.258 14.873 1.00 19.73 170 PRO C CA 1
ATOM 5074 C C . PRO E 1 142 ? 26.158 -13.885 13.885 1.00 19.32 170 PRO C C 1
ATOM 5075 O O . PRO E 1 142 ? 26.504 -14.859 13.196 1.00 18.60 170 PRO C O 1
ATOM 5079 N N . LYS E 1 143 ? 24.968 -13.277 13.815 1.00 14.21 171 LYS C N 1
ATOM 5080 C CA . LYS E 1 143 ? 23.854 -13.676 12.955 1.00 14.55 171 LYS C CA 1
ATOM 5081 C C . LYS E 1 143 ? 23.565 -12.431 12.116 1.00 15.42 171 LYS C C 1
ATOM 5082 O O . LYS E 1 143 ? 23.109 -11.387 12.616 1.00 15.88 171 LYS C O 1
ATOM 5088 N N . LEU E 1 144 ? 23.837 -12.572 10.827 1.00 14.66 172 LEU C N 1
ATOM 5089 C CA . LEU E 1 144 ? 23.805 -11.489 9.841 1.00 18.59 172 LEU C CA 1
ATOM 5090 C C . LEU E 1 144 ? 22.633 -11.521 8.866 1.00 16.34 172 LEU C C 1
ATOM 5091 O O . LEU E 1 144 ? 22.326 -12.542 8.293 1.00 16.46 172 LEU C O 1
ATOM 5096 N N . PHE E 1 145 ? 21.997 -10.379 8.657 1.00 16.49 173 PHE C N 1
ATOM 5097 C CA . PHE E 1 145 ? 20.856 -10.356 7.769 1.00 15.32 173 PHE C CA 1
ATOM 5098 C C . PHE E 1 145 ? 20.955 -9.234 6.819 1.00 16.64 173 PHE C C 1
ATOM 5099 O O . PHE E 1 145 ? 21.186 -8.089 7.239 1.00 18.48 173 PHE C O 1
ATOM 5107 N N . PHE E 1 146 ? 20.781 -9.534 5.533 1.00 15.08 174 PHE C N 1
ATOM 5108 C CA . PHE E 1 146 ? 20.862 -8.497 4.528 1.00 16.37 174 PHE C CA 1
ATOM 5109 C C . PHE E 1 146 ? 19.584 -8.513 3.724 1.00 20.06 174 PHE C C 1
ATOM 5110 O O . PHE E 1 146 ? 19.196 -9.550 3.156 1.00 21.62 174 PHE C O 1
ATOM 5118 N N . ILE E 1 147 ? 18.933 -7.356 3.669 1.00 19.79 175 ILE C N 1
ATOM 5119 C CA . ILE E 1 147 ? 17.669 -7.223 2.972 1.00 18.78 175 ILE C CA 1
ATOM 5120 C C . ILE E 1 147 ? 17.685 -6.117 1.923 1.00 19.39 175 ILE C C 1
ATOM 5121 O O . ILE E 1 147 ? 17.906 -4.933 2.244 1.00 17.44 175 ILE C O 1
ATOM 5126 N N . GLN E 1 148 ? 17.450 -6.527 0.677 1.00 19.00 176 GLN C N 1
ATOM 5127 C CA . GLN E 1 148 ? 17.326 -5.617 -0.475 1.00 17.58 176 GLN C CA 1
ATOM 5128 C C . GLN E 1 148 ? 15.817 -5.630 -0.786 1.00 16.45 176 GLN C C 1
ATOM 5129 O O . GLN E 1 148 ? 15.277 -6.619 -1.266 1.00 14.00 176 GLN C O 1
ATOM 5135 N N . ALA E 1 149 ? 15.146 -4.550 -0.419 1.00 16.97 177 ALA C N 1
ATOM 5136 C CA . ALA E 1 149 ? 13.700 -4.403 -0.647 1.00 21.03 177 ALA C CA 1
ATOM 5137 C C . ALA E 1 149 ? 13.307 -3.021 -0.150 1.00 20.33 177 ALA C C 1
ATOM 5138 O O . ALA E 1 149 ? 13.949 -2.495 0.761 1.00 21.44 177 ALA C O 1
ATOM 5140 N N . CYS E 1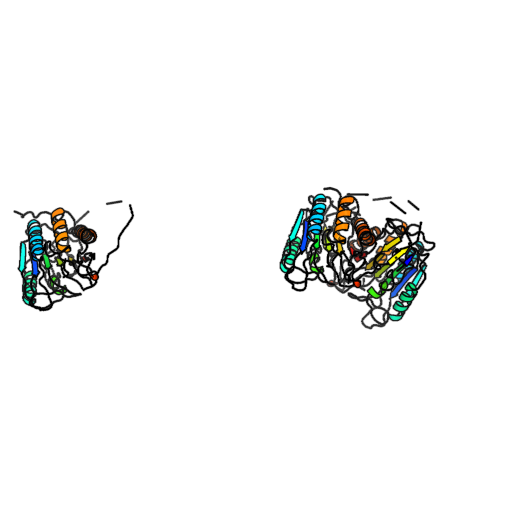 150 ? 12.284 -2.424 -0.760 1.00 20.75 178 CYS C N 1
ATOM 5141 C CA . CYS E 1 150 ? 11.817 -1.108 -0.314 1.00 20.80 178 CYS C CA 1
ATOM 5142 C C . CYS E 1 150 ? 11.242 -1.240 1.074 1.00 21.49 178 CYS C C 1
ATOM 5143 O O . CYS E 1 150 ? 10.696 -2.298 1.417 1.00 19.23 178 CYS C O 1
ATOM 5146 N N . GLN E 1 151 ? 11.346 -0.164 1.860 1.00 21.16 179 GLN C N 1
ATOM 5147 C CA . GLN E 1 151 ? 10.763 -0.135 3.196 1.00 22.06 179 GLN C CA 1
ATOM 5148 C C . GLN E 1 151 ? 9.620 0.902 3.178 1.00 22.44 179 GLN C C 1
ATOM 5149 O O . GLN E 1 151 ? 9.218 1.429 4.218 1.00 23.88 179 GLN C O 1
ATOM 5155 N N . GLY E 1 152 ? 9.099 1.172 1.982 1.00 21.53 180 GLY C N 1
ATOM 5156 C CA . GLY E 1 152 ? 8.014 2.127 1.804 1.00 20.55 180 GLY C CA 1
ATOM 5157 C C . GLY E 1 152 ? 8.150 2.776 0.436 1.00 23.15 180 GLY C C 1
ATOM 5158 O O . GLY E 1 152 ? 8.892 2.290 -0.409 1.00 25.37 180 GLY C O 1
ATOM 5159 N N . ASP E 1 153 ? 7.465 3.882 0.200 1.00 25.82 181 ASP C N 1
ATOM 5160 C CA . ASP E 1 153 ? 7.531 4.547 -1.094 1.00 27.43 181 ASP C CA 1
ATOM 5161 C C . ASP E 1 153 ? 7.997 5.987 -1.013 1.00 24.42 181 ASP C C 1
ATOM 5162 O O . ASP E 1 153 ? 7.655 6.805 -1.848 1.00 28.10 181 ASP C O 1
ATOM 5167 N N . ARG E 1 154 ? 8.789 6.336 -0.017 1.00 27.19 182 ARG C N 1
ATOM 5168 C CA . ARG E 1 154 ? 9.217 7.736 0.030 1.00 25.79 182 ARG C CA 1
ATOM 5169 C C . ARG E 1 154 ? 10.478 7.855 -0.802 1.00 25.85 182 ARG C C 1
ATOM 5170 O O . ARG E 1 154 ? 11.136 6.861 -1.065 1.00 26.52 182 ARG C O 1
ATOM 5178 N N . LEU E 1 155 ? 10.785 9.071 -1.229 1.00 24.56 183 LEU C N 1
ATOM 5179 C CA . LEU E 1 155 ? 11.913 9.343 -2.085 1.00 24.65 183 LEU C CA 1
ATOM 5180 C C . LEU E 1 155 ? 12.861 10.320 -1.436 1.00 23.61 183 LEU C C 1
ATOM 5181 O O . LEU E 1 155 ? 12.420 11.249 -0.767 1.00 19.67 183 LEU C O 1
ATOM 5186 N N . ASP E 1 156 ? 14.156 10.115 -1.683 1.00 21.59 184 ASP C N 1
ATOM 5187 C CA . ASP E 1 156 ? 15.197 10.974 -1.148 1.00 24.15 184 ASP C CA 1
ATOM 5188 C C . ASP E 1 156 ? 15.754 11.786 -2.332 1.00 24.55 184 ASP C C 1
ATOM 5189 O O . ASP E 1 156 ? 16.530 11.277 -3.170 1.00 18.70 184 ASP C O 1
ATOM 5194 N N . GLY E 1 157 ? 15.313 13.046 -2.406 1.00 25.61 185 GLY C N 1
ATOM 5195 C CA . GLY E 1 157 ? 15.742 13.908 -3.501 1.00 25.20 185 GLY C CA 1
ATOM 5196 C C . GLY E 1 157 ? 17.218 14.226 -3.480 1.00 26.00 185 GLY C C 1
ATOM 5197 O O . GLY E 1 157 ? 17.775 14.637 -4.512 1.00 24.73 185 GLY C O 1
ATOM 5198 N N . GLY E 1 158 ? 17.850 14.026 -2.311 1.00 23.97 186 GLY C N 1
ATOM 5199 C CA . GLY E 1 158 ? 19.267 14.308 -2.147 1.00 22.68 186 GLY C CA 1
ATOM 5200 C C . GLY E 1 158 ? 19.577 15.803 -2.076 1.00 25.43 186 GLY C C 1
ATOM 5201 O O . GLY E 1 158 ? 18.687 16.646 -2.197 1.00 25.76 186 GLY C O 1
ATOM 5202 N N . ILE E 1 159 ? 20.847 16.141 -1.889 1.00 25.46 187 ILE C N 1
ATOM 5203 C CA . ILE E 1 159 ? 21.285 17.540 -1.813 1.00 25.87 187 ILE C CA 1
ATOM 5204 C C . ILE E 1 159 ? 22.696 17.626 -2.401 1.00 24.69 187 ILE C C 1
ATOM 5205 O O . ILE E 1 159 ? 23.458 16.641 -2.360 1.00 26.82 187 ILE C O 1
ATOM 5210 N N . THR E 1 160 ? 23.058 18.787 -2.940 1.00 23.05 188 THR C N 1
ATOM 5211 C CA . THR E 1 160 ? 24.386 18.957 -3.537 1.00 21.65 188 THR C CA 1
ATOM 5212 C C . THR E 1 160 ? 25.322 19.630 -2.548 1.00 24.31 188 THR C C 1
ATOM 5213 O O . THR E 1 160 ? 24.963 20.650 -1.963 1.00 25.86 188 THR C O 1
ATOM 5217 N N . LEU E 1 161 ? 26.488 19.010 -2.305 1.00 25.91 189 LEU C N 1
ATOM 5218 C CA . LEU E 1 161 ? 27.498 19.581 -1.403 1.00 27.67 189 LEU C CA 1
ATOM 5219 C C . LEU E 1 161 ? 28.559 20.282 -2.273 1.00 30.75 189 LEU C C 1
ATOM 5220 O O . LEU E 1 161 ? 29.173 19.654 -3.170 1.00 30.92 189 LEU C O 1
ATOM 5225 N N . SER E 1 162 ? 28.785 21.569 -2.002 1.00 32.43 190 SER C N 1
ATOM 5226 C CA . SER E 1 162 ? 29.700 22.361 -2.843 1.00 38.09 190 SER C CA 1
ATOM 5227 C C . SER E 1 162 ? 30.788 23.191 -2.157 1.00 40.25 190 SER C C 1
ATOM 5228 O O . SER E 1 162 ? 30.560 23.724 -1.063 1.00 37.14 190 SER C O 1
ATOM 5231 N N . ARG E 1 163 ? 31.935 23.301 -2.857 1.00 44.75 191 ARG C N 1
ATOM 5232 C CA . ARG E 1 163 ? 33.156 24.023 -2.456 1.00 49.36 191 ARG C CA 1
ATOM 5233 C C . ARG E 1 163 ? 34.090 23.229 -1.540 1.00 51.99 191 ARG C C 1
ATOM 5234 O O . ARG E 1 163 ? 35.285 23.056 -1.825 1.00 52.33 191 ARG C O 1
ATOM 5242 N N . SER E 1 173 ? 29.584 -20.073 33.037 1.00 30.08 201 SER C N 1
ATOM 5243 C CA . SER E 1 173 ? 30.684 -19.108 33.071 1.00 33.49 201 SER C CA 1
ATOM 5244 C C . SER E 1 173 ? 30.259 -17.674 32.737 1.00 32.78 201 SER C C 1
ATOM 5245 O O . SER E 1 173 ? 30.746 -16.769 33.410 1.00 35.27 201 SER C O 1
ATOM 5248 N N . TYR E 1 174 ? 29.450 -17.410 31.694 1.00 27.36 202 TYR C N 1
ATOM 5249 C CA . TYR E 1 174 ? 28.943 -16.017 31.536 1.00 25.18 202 TYR C CA 1
ATOM 5250 C C . TYR E 1 174 ? 27.599 -15.914 30.803 1.00 24.25 202 TYR C C 1
ATOM 5251 O O . TYR E 1 174 ? 27.283 -16.737 29.947 1.00 24.90 202 TYR C O 1
ATOM 5260 N N . ARG E 1 175 ? 26.795 -14.909 31.174 1.00 25.85 203 ARG C N 1
ATOM 5261 C CA . ARG E 1 175 ? 25.438 -14.721 30.605 1.00 25.87 203 ARG C CA 1
ATOM 5262 C C . ARG E 1 175 ? 25.272 -13.564 29.616 1.00 25.90 203 ARG C C 1
ATOM 5263 O O . ARG E 1 175 ? 25.709 -12.447 29.908 1.00 25.66 203 ARG C O 1
ATOM 5271 N N . ILE E 1 176 ? 24.604 -13.845 28.478 1.00 21.70 204 ILE C N 1
ATOM 5272 C CA . ILE E 1 176 ? 24.373 -12.857 27.425 1.00 20.33 204 ILE C CA 1
ATOM 5273 C C . ILE E 1 176 ? 22.881 -12.703 27.128 1.00 18.79 204 ILE C C 1
ATOM 5274 O O . ILE E 1 176 ? 22.098 -13.576 27.452 1.00 16.13 204 ILE C O 1
ATOM 5279 N N . PRO E 1 177 ? 22.473 -11.575 26.517 1.00 18.66 205 PRO C N 1
ATOM 5280 C CA . PRO E 1 177 ? 21.035 -11.409 26.213 1.00 19.59 205 PRO C CA 1
ATOM 5281 C C . PRO E 1 177 ? 20.783 -12.297 24.982 1.00 20.60 205 PRO C C 1
ATOM 5282 O O . PRO E 1 177 ? 21.694 -12.407 24.129 1.00 17.17 205 PRO C O 1
ATOM 5286 N N . VAL E 1 178 ? 19.597 -12.933 24.896 1.00 19.75 206 VAL C N 1
ATOM 5287 C CA . VAL E 1 178 ? 19.284 -13.815 23.745 1.00 20.32 206 VAL C CA 1
ATOM 5288 C C . VAL E 1 178 ? 19.069 -13.007 22.448 1.00 19.99 206 VAL C C 1
ATOM 5289 O O . VAL E 1 178 ? 18.998 -13.573 21.370 1.00 22.31 206 VAL C O 1
ATOM 5293 N N . HIS E 1 179 ? 18.959 -11.684 22.554 1.00 19.65 207 HIS C N 1
ATOM 5294 C CA . HIS E 1 179 ? 18.836 -10.846 21.357 1.00 19.55 207 HIS C CA 1
ATOM 5295 C C . HIS E 1 179 ? 20.171 -10.207 20.957 1.00 18.13 207 HIS C C 1
ATOM 5296 O O . HIS E 1 179 ? 20.200 -9.423 20.023 1.00 16.26 207 HIS C O 1
ATOM 5303 N N . ALA E 1 180 ? 21.264 -10.517 21.665 1.00 18.48 208 ALA C N 1
ATOM 5304 C CA . ALA E 1 180 ? 22.606 -9.993 21.285 1.00 17.43 208 ALA C CA 1
ATOM 5305 C C . ALA E 1 180 ? 23.131 -10.673 20.025 1.00 18.25 208 ALA C C 1
ATOM 5306 O O . ALA E 1 180 ? 22.725 -11.785 19.672 1.00 16.72 208 ALA C O 1
ATOM 5308 N N . ASP E 1 181 ? 24.052 -9.983 19.366 1.00 17.81 209 ASP C N 1
ATOM 5309 C CA . ASP E 1 181 ? 24.762 -10.470 18.191 1.00 18.99 209 ASP C CA 1
ATOM 5310 C C . ASP E 1 181 ? 24.063 -10.664 16.894 1.00 20.14 209 ASP C C 1
ATOM 5311 O O . ASP E 1 181 ? 24.441 -11.545 16.101 1.00 18.46 209 ASP C O 1
ATOM 5316 N N . PHE E 1 182 ? 23.059 -9.830 16.666 1.00 12.97 210 PHE C N 1
ATOM 5317 C CA . PHE E 1 182 ? 22.383 -9.846 15.389 1.00 15.67 210 PHE C CA 1
ATOM 5318 C C . PHE E 1 182 ? 22.878 -8.638 14.621 1.00 15.63 210 PHE C C 1
ATOM 5319 O O . PHE E 1 182 ? 23.139 -7.571 15.218 1.00 19.63 210 PHE C O 1
ATOM 5327 N N . LEU E 1 183 ? 23.013 -8.776 13.308 1.00 18.13 211 LEU C N 1
ATOM 5328 C CA . LEU E 1 183 ? 23.377 -7.628 12.459 1.00 16.13 211 LEU C CA 1
ATOM 5329 C C . LEU E 1 183 ? 22.318 -7.595 11.354 1.00 13.34 211 LEU C C 1
ATOM 5330 O O . LEU E 1 183 ? 22.184 -8.565 10.615 1.00 12.54 211 LEU C O 1
ATOM 5335 N N . ILE E 1 184 ? 21.582 -6.494 11.237 1.00 14.11 212 ILE C N 1
ATOM 5336 C CA . ILE E 1 184 ? 20.516 -6.404 10.222 1.00 13.98 212 ILE C CA 1
ATOM 5337 C C . ILE E 1 184 ? 20.693 -5.150 9.378 1.00 16.81 212 ILE C C 1
ATOM 5338 O O . ILE E 1 184 ? 20.538 -3.991 9.832 1.00 17.46 212 ILE C O 1
ATOM 5343 N N . ALA E 1 185 ? 21.044 -5.416 8.137 1.00 16.67 213 ALA C N 1
ATOM 5344 C CA . ALA E 1 185 ? 21.295 -4.404 7.170 1.00 17.77 213 ALA C CA 1
ATOM 5345 C C . ALA E 1 185 ? 20.223 -4.341 6.100 1.00 17.43 213 ALA C C 1
ATOM 5346 O O . ALA E 1 185 ? 20.058 -5.281 5.306 1.00 19.67 213 ALA C O 1
ATOM 5348 N N . PHE E 1 186 ? 19.523 -3.211 6.062 1.00 15.56 214 PHE C N 1
ATOM 5349 C CA . PHE E 1 186 ? 18.524 -2.960 5.040 1.00 15.13 214 PHE C CA 1
ATOM 5350 C C . PHE E 1 186 ? 19.145 -2.030 4.011 1.00 14.67 214 PHE C C 1
ATOM 5351 O O . PHE E 1 186 ? 19.868 -1.079 4.364 1.00 13.59 214 PHE C O 1
ATOM 5359 N N . SER E 1 187 ? 18.853 -2.307 2.745 1.00 12.81 215 SER C N 1
ATOM 5360 C CA . SER E 1 187 ? 19.360 -1.490 1.642 1.00 15.46 215 SER C CA 1
ATOM 5361 C C . SER E 1 187 ? 18.867 -0.028 1.749 1.00 18.61 215 SER C C 1
ATOM 5362 O O . SER E 1 187 ? 19.437 0.895 1.132 1.00 16.63 215 SER C O 1
ATOM 5365 N N . THR E 1 188 ? 17.841 0.197 2.566 1.00 17.07 216 THR C N 1
ATOM 5366 C CA . THR E 1 188 ? 17.292 1.535 2.624 1.00 16.42 216 THR C CA 1
ATOM 5367 C C . THR E 1 188 ? 16.721 1.838 3.967 1.00 15.87 216 THR C C 1
ATOM 5368 O O . THR E 1 188 ? 16.406 0.944 4.747 1.00 15.12 216 THR C O 1
ATOM 5372 N N . VAL E 1 189 ? 16.573 3.122 4.223 1.00 18.42 217 VAL C N 1
ATOM 5373 C CA . VAL E 1 189 ? 15.987 3.635 5.456 1.00 20.11 217 VAL C CA 1
ATOM 5374 C C . VAL E 1 189 ? 14.441 3.325 5.530 1.00 21.69 217 VAL C C 1
ATOM 5375 O O . VAL E 1 189 ? 13.746 3.279 4.507 1.00 21.68 217 VAL C O 1
ATOM 5379 N N . PRO E 1 190 ? 13.900 3.096 6.740 1.00 22.32 218 PRO C N 1
ATOM 5380 C CA . PRO E 1 190 ? 12.467 2.802 6.850 1.00 19.56 218 PRO C CA 1
ATOM 5381 C C . PRO E 1 190 ? 11.623 3.877 6.197 1.00 20.67 218 PRO C C 1
ATOM 5382 O O . PRO E 1 190 ? 11.898 5.059 6.360 1.00 19.09 218 PRO C O 1
ATOM 5386 N N . GLY E 1 191 ? 10.592 3.439 5.478 1.00 19.41 219 GLY C N 1
ATOM 5387 C CA . GLY E 1 191 ? 9.702 4.335 4.775 1.00 19.21 219 GLY C CA 1
ATOM 5388 C C . GLY E 1 191 ? 10.119 4.587 3.330 1.00 20.61 219 GLY C C 1
ATOM 5389 O O . GLY E 1 191 ? 9.313 5.102 2.528 1.00 24.19 219 GLY C O 1
ATOM 5390 N N . TYR E 1 192 ? 11.343 4.207 2.957 1.00 16.67 220 TYR C N 1
ATOM 5391 C CA . TYR E 1 192 ? 11.808 4.517 1.591 1.00 16.62 220 TYR C CA 1
ATOM 5392 C C . TYR E 1 192 ? 11.935 3.426 0.579 1.00 19.12 220 TYR C C 1
ATOM 5393 O O . TYR E 1 192 ? 11.950 2.231 0.926 1.00 20.38 220 TYR C O 1
ATOM 5402 N N . PHE E 1 193 ? 11.994 3.882 -0.684 1.00 19.41 221 PHE C N 1
ATOM 5403 C CA . PHE E 1 193 ? 12.173 3.041 -1.846 1.00 20.16 221 PHE C CA 1
ATOM 5404 C C . PHE E 1 193 ? 13.632 2.571 -1.808 1.00 21.47 221 PHE C C 1
ATOM 5405 O O . PHE E 1 193 ? 14.520 3.199 -1.184 1.00 18.14 221 PHE C O 1
ATOM 5413 N N . SER E 1 194 ? 13.874 1.469 -2.493 1.00 18.52 222 SER C N 1
ATOM 5414 C CA . SER E 1 194 ? 15.221 0.965 -2.602 1.00 18.48 222 SER C CA 1
ATOM 5415 C C . SER E 1 194 ? 15.430 0.802 -4.118 1.00 19.24 222 SER C C 1
ATOM 5416 O O . SER E 1 194 ? 14.527 0.398 -4.829 1.00 18.58 222 SER C O 1
ATOM 5419 N N . TRP E 1 195 ? 16.592 1.159 -4.628 1.00 19.50 223 TRP C N 1
ATOM 5420 C CA . TRP E 1 195 ? 16.825 1.037 -6.074 1.00 18.91 223 TRP C CA 1
ATOM 5421 C C . TRP E 1 195 ? 17.586 -0.199 -6.598 1.00 20.23 223 TRP C C 1
ATOM 5422 O O . TRP E 1 195 ? 18.553 -0.711 -5.981 1.00 16.66 223 TRP C O 1
ATOM 5433 N N . ARG E 1 196 ? 17.133 -0.635 -7.769 1.00 19.98 224 ARG C N 1
ATOM 5434 C CA . ARG E 1 196 ? 17.655 -1.787 -8.492 1.00 22.03 224 ARG C CA 1
ATOM 5435 C C . ARG E 1 196 ? 17.877 -1.447 -9.972 1.00 23.84 224 ARG C C 1
ATOM 5436 O O . ARG E 1 196 ? 16.989 -0.887 -10.646 1.00 23.80 224 ARG C O 1
ATOM 5444 N N . ASN E 1 197 ? 19.067 -1.752 -10.487 1.00 25.11 225 ASN C N 1
ATOM 5445 C CA . ASN E 1 197 ? 19.274 -1.525 -11.905 1.00 23.58 225 ASN C CA 1
ATOM 5446 C C . ASN E 1 197 ? 19.058 -2.874 -12.598 1.00 25.03 225 ASN C C 1
ATOM 5447 O O . ASN E 1 197 ? 19.621 -3.897 -12.182 1.00 24.25 225 ASN C O 1
ATOM 5452 N N . THR E 1 198 ? 18.250 -2.881 -13.652 1.00 26.79 226 THR C N 1
ATOM 5453 C CA . THR E 1 198 ? 17.902 -4.134 -14.339 1.00 27.06 226 THR C CA 1
ATOM 5454 C C . THR E 1 198 ? 19.085 -4.851 -14.969 1.00 25.76 226 THR C C 1
ATOM 5455 O O . THR E 1 198 ? 19.001 -6.054 -15.232 1.00 24.47 226 THR C O 1
ATOM 5459 N N . THR E 1 199 ? 20.185 -4.149 -15.226 1.00 21.77 227 THR C N 1
ATOM 5460 C CA . THR E 1 199 ? 21.266 -4.901 -15.770 1.00 25.02 227 THR C CA 1
ATOM 5461 C C . THR E 1 199 ? 22.409 -5.080 -14.751 1.00 26.03 227 THR C C 1
ATOM 5462 O O . THR E 1 199 ? 23.068 -6.107 -14.748 1.00 25.49 227 THR C O 1
ATOM 5466 N N . ARG E 1 200 ? 22.601 -4.128 -13.834 1.00 27.74 228 ARG C N 1
ATOM 5467 C CA . ARG E 1 200 ? 23.668 -4.262 -12.830 1.00 26.06 228 ARG C CA 1
ATOM 5468 C C . ARG E 1 200 ? 23.252 -4.774 -11.432 1.00 24.41 228 ARG C C 1
ATOM 5469 O O . ARG E 1 200 ? 24.099 -5.032 -10.584 1.00 23.13 228 ARG C O 1
ATOM 5477 N N . GLY E 1 201 ? 21.956 -4.926 -11.198 1.00 20.17 229 GLY C N 1
ATOM 5478 C CA . GLY E 1 201 ? 21.495 -5.367 -9.895 1.00 17.53 229 GLY C CA 1
ATOM 5479 C C . GLY E 1 201 ? 21.218 -4.181 -8.958 1.00 19.64 229 GLY C C 1
ATOM 5480 O O . GLY E 1 201 ? 21.382 -3.003 -9.329 1.00 16.41 229 GLY C O 1
ATOM 5481 N N . SER E 1 202 ? 20.816 -4.486 -7.729 1.00 17.59 230 SER C N 1
ATOM 5482 C CA . SER E 1 202 ? 20.495 -3.425 -6.802 1.00 17.37 230 SER C CA 1
ATOM 5483 C C . SER E 1 202 ? 21.727 -2.623 -6.392 1.00 16.07 230 SER C C 1
ATOM 5484 O O . SER E 1 202 ? 22.842 -3.130 -6.398 1.00 17.40 230 SER C O 1
ATOM 5487 N N . TRP E 1 203 ? 21.522 -1.363 -6.035 1.00 15.80 231 TRP C N 1
ATOM 5488 C CA . TRP E 1 203 ? 22.630 -0.515 -5.641 1.00 17.38 231 TRP C CA 1
ATOM 5489 C C . TRP E 1 203 ? 23.340 -1.096 -4.411 1.00 19.17 231 TRP C C 1
ATOM 5490 O O . TRP E 1 203 ? 24.587 -1.148 -4.340 1.00 17.32 231 TRP C O 1
ATOM 5501 N N . PHE E 1 204 ? 22.514 -1.518 -3.450 1.00 17.25 232 PHE C N 1
ATOM 5502 C CA . PHE E 1 204 ? 22.982 -2.079 -2.214 1.00 17.21 232 PHE C CA 1
ATOM 5503 C C . PHE E 1 204 ? 23.835 -3.322 -2.431 1.00 18.15 232 PHE C C 1
ATOM 5504 O O . PHE E 1 204 ? 24.929 -3.410 -1.861 1.00 17.00 232 PHE C O 1
ATOM 5512 N N . MET E 1 205 ? 23.326 -4.284 -3.211 1.00 16.76 233 MET C N 1
ATOM 5513 C CA . MET E 1 205 ? 24.101 -5.491 -3.476 1.00 17.90 233 MET C CA 1
ATOM 5514 C C . MET E 1 205 ? 25.398 -5.208 -4.298 1.00 20.35 233 MET C C 1
ATOM 5515 O O . MET E 1 205 ? 26.482 -5.785 -4.022 1.00 18.76 233 MET C O 1
ATOM 5520 N N . GLN E 1 206 ? 25.303 -4.319 -5.288 1.00 17.28 234 GLN C N 1
ATOM 5521 C CA . GLN E 1 206 ? 26.499 -3.962 -6.021 1.00 19.37 234 GLN C CA 1
ATOM 5522 C C . GLN E 1 206 ? 27.531 -3.426 -5.023 1.00 18.77 234 GLN C C 1
ATOM 5523 O O . GLN E 1 206 ? 28.662 -3.866 -5.021 1.00 23.86 234 GLN C O 1
ATOM 5529 N N . ALA E 1 207 ? 27.141 -2.494 -4.159 1.00 18.13 235 ALA C N 1
ATOM 5530 C CA . ALA E 1 207 ? 28.104 -1.934 -3.219 1.00 18.05 235 ALA C CA 1
ATOM 5531 C C . ALA E 1 207 ? 28.617 -2.974 -2.184 1.00 18.56 235 ALA C C 1
ATOM 5532 O O . ALA E 1 207 ? 29.825 -3.092 -1.922 1.00 22.34 235 ALA C O 1
ATOM 5534 N N . LEU E 1 208 ? 27.710 -3.760 -1.637 1.00 17.54 236 LEU C N 1
ATOM 5535 C CA . LEU E 1 208 ? 28.081 -4.769 -0.668 1.00 16.84 236 LEU C CA 1
ATOM 5536 C C . LEU E 1 208 ? 29.095 -5.755 -1.270 1.00 20.95 236 LEU C C 1
ATOM 5537 O O . LEU E 1 208 ? 30.140 -6.035 -0.667 1.00 22.59 236 LEU C O 1
ATOM 5542 N N . CYS E 1 209 ? 28.797 -6.268 -2.462 1.00 17.28 237 CYS C N 1
ATOM 5543 C CA . CYS E 1 209 ? 29.677 -7.231 -3.075 1.00 21.85 237 CYS C CA 1
ATOM 5544 C C . CYS E 1 209 ? 31.046 -6.650 -3.374 1.00 24.99 237 CYS C C 1
ATOM 5545 O O . CYS E 1 209 ? 32.037 -7.339 -3.152 1.00 23.90 237 CYS C O 1
ATOM 5548 N N . GLU E 1 210 ? 31.106 -5.400 -3.856 1.00 23.31 238 GLU C N 1
ATOM 5549 C CA . GLU E 1 210 ? 32.399 -4.789 -4.148 1.00 27.32 238 GLU C CA 1
ATOM 5550 C C . GLU E 1 210 ? 33.182 -4.599 -2.836 1.00 28.41 238 GLU C C 1
ATOM 5551 O O . GLU E 1 210 ? 34.362 -4.910 -2.764 1.00 25.29 238 GLU C O 1
ATOM 5557 N N . GLU E 1 211 ? 32.522 -4.125 -1.789 1.00 26.31 239 GLU C N 1
ATOM 5558 C CA . GLU E 1 211 ? 33.246 -3.909 -0.553 1.00 24.82 239 GLU C CA 1
ATOM 5559 C C . GLU E 1 211 ? 33.768 -5.220 0.039 1.00 24.95 239 GLU C C 1
ATOM 5560 O O . GLU E 1 211 ? 34.924 -5.294 0.501 1.00 23.27 239 GLU C O 1
ATOM 5566 N N . LEU E 1 212 ? 32.916 -6.250 0.029 1.00 23.03 240 LEU C N 1
ATOM 5567 C CA . LEU E 1 212 ? 33.277 -7.559 0.549 1.00 22.05 240 LEU C CA 1
ATOM 5568 C C . LEU E 1 212 ? 34.444 -8.115 -0.267 1.00 27.52 240 LEU C C 1
ATOM 5569 O O . LEU E 1 212 ? 35.368 -8.693 0.310 1.00 27.93 240 LEU C O 1
ATOM 5574 N N . ARG E 1 213 ? 34.408 -7.913 -1.590 1.00 26.15 241 ARG C N 1
ATOM 5575 C CA . ARG E 1 213 ? 35.458 -8.399 -2.469 1.00 30.38 241 ARG C CA 1
ATOM 5576 C C . ARG E 1 213 ? 36.795 -7.715 -2.156 1.00 32.03 241 ARG C C 1
ATOM 5577 O O . ARG E 1 213 ? 37.865 -8.332 -2.093 1.00 33.87 241 ARG C O 1
ATOM 5585 N N . TYR E 1 214 ? 36.717 -6.422 -1.936 1.00 31.81 242 TYR C N 1
ATOM 5586 C CA . TYR E 1 214 ? 37.878 -5.610 -1.681 1.00 31.80 242 TYR C CA 1
ATOM 5587 C C . TYR E 1 214 ? 38.505 -5.757 -0.280 1.00 32.61 242 TYR C C 1
ATOM 5588 O O . TYR E 1 214 ? 39.722 -5.918 -0.146 1.00 33.26 242 TYR C O 1
ATOM 5597 N N . ALA E 1 215 ? 37.674 -5.755 0.757 1.00 30.22 243 ALA C N 1
ATOM 5598 C CA . ALA E 1 215 ? 38.206 -5.796 2.097 1.00 25.73 243 ALA C CA 1
ATOM 5599 C C . ALA E 1 215 ? 37.478 -6.732 3.046 1.00 25.20 243 ALA C C 1
ATOM 5600 O O . ALA E 1 215 ? 37.670 -6.653 4.265 1.00 25.10 243 ALA C O 1
ATOM 5602 N N . GLY E 1 216 ? 36.658 -7.624 2.485 1.00 24.46 244 GLY C N 1
ATOM 5603 C CA . GLY E 1 216 ? 35.895 -8.570 3.288 1.00 25.44 244 GLY C CA 1
ATOM 5604 C C . GLY E 1 216 ? 36.658 -9.470 4.266 1.00 25.65 244 GLY C C 1
ATOM 5605 O O . GLY E 1 216 ? 36.104 -9.944 5.262 1.00 23.55 244 GLY C O 1
ATOM 5606 N N . THR E 1 217 ? 37.933 -9.685 3.991 1.00 27.39 245 THR C N 1
ATOM 5607 C CA . THR E 1 217 ? 38.800 -10.513 4.831 1.00 31.49 245 THR C CA 1
ATOM 5608 C C . THR E 1 217 ? 39.384 -9.750 6.006 1.00 32.48 245 THR C C 1
ATOM 5609 O O . THR E 1 217 ? 39.620 -10.351 7.053 1.00 32.85 245 THR C O 1
ATOM 5613 N N . GLU E 1 218 ? 39.568 -8.436 5.830 1.00 32.09 246 GLU C N 1
ATOM 5614 C CA . GLU E 1 218 ? 40.223 -7.586 6.818 1.00 35.27 246 GLU C CA 1
ATOM 5615 C C . GLU E 1 218 ? 39.474 -6.496 7.566 1.00 33.75 246 GLU C C 1
ATOM 5616 O O . GLU E 1 218 ? 39.915 -6.110 8.641 1.00 34.06 246 GLU C O 1
ATOM 5622 N N . ARG E 1 219 ? 38.407 -5.929 7.014 1.00 31.09 247 ARG C N 1
ATOM 5623 C CA . ARG E 1 219 ? 37.713 -4.894 7.769 1.00 29.42 247 ARG C CA 1
ATOM 5624 C C . ARG E 1 219 ? 36.676 -5.466 8.718 1.00 26.80 247 ARG C C 1
ATOM 5625 O O . ARG E 1 219 ? 35.994 -6.425 8.384 1.00 28.00 247 ARG C O 1
ATOM 5633 N N . ASP E 1 220 ? 36.554 -4.895 9.907 1.00 23.03 248 ASP C N 1
ATOM 5634 C CA . ASP E 1 220 ? 35.494 -5.355 10.781 1.00 23.63 248 ASP C CA 1
ATOM 5635 C C . ASP E 1 220 ? 34.170 -4.973 10.013 1.00 21.29 248 ASP C C 1
ATOM 5636 O O . ASP E 1 220 ? 34.108 -3.991 9.237 1.00 19.39 248 ASP C O 1
ATOM 5641 N N . ILE E 1 221 ? 33.138 -5.773 10.228 1.00 17.23 249 ILE C N 1
ATOM 5642 C CA . ILE E 1 221 ? 31.881 -5.639 9.509 1.00 17.64 249 ILE C CA 1
ATOM 5643 C C . ILE E 1 221 ? 31.208 -4.258 9.528 1.00 15.68 249 ILE C C 1
ATOM 5644 O O . ILE E 1 221 ? 30.689 -3.812 8.503 1.00 17.58 249 ILE C O 1
ATOM 5649 N N . LEU E 1 222 ? 31.227 -3.578 10.674 1.00 13.90 250 LEU C N 1
ATOM 5650 C CA . LEU E 1 222 ? 30.626 -2.248 10.777 1.00 13.30 250 LEU C CA 1
ATOM 5651 C C . LEU E 1 222 ? 31.408 -1.175 9.966 1.00 17.95 250 LEU C C 1
ATOM 5652 O O . LEU E 1 222 ? 30.806 -0.266 9.380 1.00 15.28 250 LEU C O 1
ATOM 5657 N N . THR E 1 223 ? 32.744 -1.269 9.974 1.00 15.12 251 THR C N 1
ATOM 5658 C CA . THR E 1 223 ? 33.555 -0.351 9.205 1.00 17.52 251 THR C CA 1
ATOM 5659 C C . THR E 1 223 ? 33.267 -0.659 7.740 1.00 17.54 251 THR C C 1
ATOM 5660 O O . THR E 1 223 ? 33.050 0.225 6.918 1.00 20.03 251 THR C O 1
ATOM 5664 N N . LEU E 1 224 ? 33.229 -1.941 7.426 1.00 15.91 252 LEU C N 1
ATOM 5665 C CA . LEU E 1 224 ? 32.922 -2.375 6.075 1.00 16.22 252 LEU C CA 1
ATOM 5666 C C . LEU E 1 224 ? 31.520 -1.869 5.564 1.00 17.65 252 LEU C C 1
ATOM 5667 O O . LEU E 1 224 ? 31.393 -1.381 4.432 1.00 18.06 252 LEU C O 1
ATOM 5672 N N . LEU E 1 225 ? 30.480 -1.999 6.394 1.00 16.36 253 LEU C N 1
ATOM 5673 C CA . LEU E 1 225 ? 29.146 -1.548 6.014 1.00 15.75 253 LEU C CA 1
ATOM 5674 C C . LEU E 1 225 ? 29.131 -0.010 5.967 1.00 18.49 253 LEU C C 1
ATOM 5675 O O . LEU E 1 225 ? 28.331 0.585 5.225 1.00 20.39 253 LEU C O 1
ATOM 5680 N N . THR E 1 226 ? 29.999 0.641 6.744 1.00 15.57 254 THR C N 1
ATOM 5681 C CA . THR E 1 226 ? 30.065 2.086 6.657 1.00 17.50 254 THR C CA 1
ATOM 5682 C C . THR E 1 226 ? 30.488 2.464 5.228 1.00 20.03 254 THR C C 1
ATOM 5683 O O . THR E 1 226 ? 29.941 3.408 4.615 1.00 22.58 254 THR C O 1
ATOM 5687 N N . PHE E 1 227 ? 31.433 1.720 4.680 1.00 18.03 255 PHE C N 1
ATOM 5688 C CA . PHE E 1 227 ? 31.858 2.019 3.312 1.00 21.86 255 PHE C CA 1
ATOM 5689 C C . PHE E 1 227 ? 30.845 1.557 2.296 1.00 20.31 255 PHE C C 1
ATOM 5690 O O . PHE E 1 227 ? 30.737 2.174 1.220 1.00 19.97 255 PHE C O 1
ATOM 5698 N N . VAL E 1 228 ? 30.074 0.513 2.625 1.00 17.56 256 VAL C N 1
ATOM 5699 C CA . VAL E 1 228 ? 29.007 0.134 1.697 1.00 16.56 256 VAL C CA 1
ATOM 5700 C C . VAL E 1 228 ? 28.039 1.368 1.652 1.00 14.03 256 VAL C C 1
ATOM 5701 O O . VAL E 1 228 ? 27.666 1.805 0.581 1.00 18.19 256 VAL C O 1
ATOM 5705 N N . CYS E 1 229 ? 27.669 1.942 2.805 1.00 13.04 257 CYS C N 1
ATOM 5706 C CA . CYS E 1 229 ? 26.755 3.106 2.827 1.00 12.41 257 CYS C CA 1
ATOM 5707 C C . CYS E 1 229 ? 27.332 4.250 2.033 1.00 17.36 257 CYS C C 1
ATOM 5708 O O . CYS E 1 229 ? 26.627 4.884 1.235 1.00 19.69 257 CYS C O 1
ATOM 5711 N N . GLN E 1 230 ? 28.625 4.525 2.250 1.00 17.50 258 GLN C N 1
ATOM 5712 C CA . GLN E 1 230 ? 29.252 5.590 1.520 1.00 18.09 258 GLN C CA 1
ATOM 5713 C C . GLN E 1 230 ? 29.150 5.329 0.013 1.00 21.14 258 GLN C C 1
ATOM 5714 O O . GLN E 1 230 ? 28.811 6.255 -0.738 1.00 19.99 258 GLN C O 1
ATOM 5720 N N . LYS E 1 231 ? 29.412 4.093 -0.430 1.00 18.38 259 LYS C N 1
ATOM 5721 C CA . LYS E 1 231 ? 29.307 3.825 -1.860 1.00 20.85 259 LYS C CA 1
ATOM 5722 C C . LYS E 1 231 ? 27.881 4.034 -2.376 1.00 20.36 259 LYS C C 1
ATOM 5723 O O . LYS E 1 231 ? 27.681 4.676 -3.430 1.00 17.43 259 LYS C O 1
ATOM 5729 N N . VAL E 1 232 ? 26.899 3.508 -1.642 1.00 17.34 260 VAL C N 1
ATOM 5730 C CA . VAL E 1 232 ? 25.524 3.652 -2.090 1.00 18.83 260 VAL C CA 1
ATOM 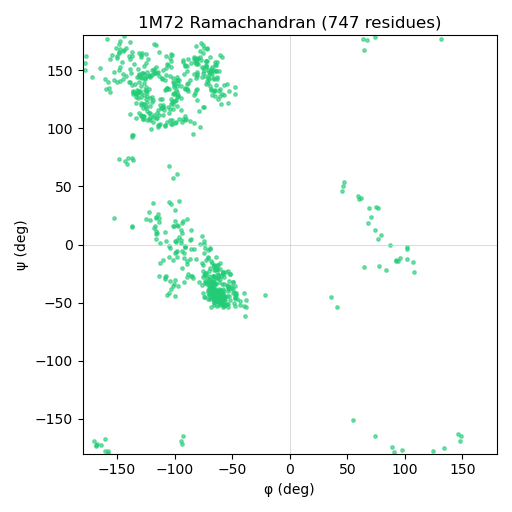5731 C C . VAL E 1 232 ? 25.091 5.115 -2.078 1.00 18.39 260 VAL C C 1
ATOM 5732 O O . VAL E 1 232 ? 24.470 5.604 -3.020 1.00 18.34 260 VAL C O 1
ATOM 5736 N N . ALA E 1 233 ? 25.456 5.825 -1.030 1.00 17.27 261 ALA C N 1
ATOM 5737 C CA . ALA E 1 233 ? 25.123 7.231 -0.928 1.00 16.17 261 ALA C CA 1
ATOM 5738 C C . ALA E 1 233 ? 25.790 8.137 -1.966 1.00 18.18 261 ALA C C 1
ATOM 5739 O O . ALA E 1 233 ? 25.221 9.182 -2.375 1.00 17.78 261 ALA C O 1
ATOM 5741 N N . LEU E 1 234 ? 27.002 7.780 -2.394 1.00 18.55 262 LEU C N 1
ATOM 5742 C CA . LEU E 1 234 ? 27.715 8.688 -3.294 1.00 20.06 262 LEU C CA 1
ATOM 5743 C C . LEU E 1 234 ? 27.762 8.402 -4.799 1.00 20.93 262 LEU C C 1
ATOM 5744 O O . LEU E 1 234 ? 27.705 9.338 -5.623 1.00 21.74 262 LEU C O 1
ATOM 5749 N N . ASP E 1 235 ? 27.842 7.121 -5.133 1.00 19.22 263 ASP C N 1
ATOM 5750 C CA . ASP E 1 235 ? 28.019 6.688 -6.491 1.00 20.44 263 ASP C CA 1
ATOM 5751 C C . ASP E 1 235 ? 26.755 6.361 -7.277 1.00 24.86 263 ASP C C 1
ATOM 5752 O O . ASP E 1 235 ? 26.832 6.036 -8.448 1.00 26.24 263 ASP C O 1
ATOM 5757 N N . PHE E 1 236 ? 25.603 6.393 -6.633 1.00 23.83 264 PHE C N 1
ATOM 5758 C CA . PHE E 1 236 ? 24.373 6.102 -7.317 1.00 23.97 264 PHE C CA 1
ATOM 5759 C C . PHE E 1 236 ? 23.419 7.282 -7.211 1.00 25.44 264 PHE C C 1
ATOM 5760 O O . PHE E 1 236 ? 23.386 8.012 -6.200 1.00 25.91 264 PHE C O 1
ATOM 5768 N N . GLU E 1 237 ? 22.657 7.444 -8.283 1.00 23.31 265 GLU C N 1
ATOM 5769 C CA . GLU E 1 237 ? 21.644 8.470 -8.430 1.00 26.43 265 GLU C CA 1
ATOM 5770 C C . GLU E 1 237 ? 20.688 7.894 -9.486 1.00 25.00 265 GLU C C 1
ATOM 5771 O O . GLU E 1 237 ? 21.125 7.409 -10.528 1.00 24.22 265 GLU C O 1
ATOM 5777 N N . SER E 1 238 ? 19.389 7.925 -9.221 1.00 24.19 266 SER C N 1
ATOM 5778 C CA . SER E 1 238 ? 18.459 7.315 -10.166 1.00 23.17 266 SER C CA 1
ATOM 5779 C C . SER E 1 238 ? 18.392 8.000 -11.511 1.00 21.98 266 SER C C 1
ATOM 5780 O O . SER E 1 238 ? 18.487 9.224 -11.627 1.00 20.78 266 SER C O 1
ATOM 5783 N N . ASN E 1 239 ? 18.258 7.184 -12.537 1.00 25.39 267 ASN C N 1
ATOM 5784 C CA . ASN E 1 239 ? 18.114 7.730 -13.876 1.00 29.98 267 ASN C CA 1
ATOM 5785 C C . ASN E 1 239 ? 16.768 7.245 -14.421 1.00 31.36 267 ASN C C 1
ATOM 5786 O O . ASN E 1 239 ? 16.650 6.090 -14.856 1.00 31.73 267 ASN C O 1
ATOM 5791 N N . ALA E 1 240 ? 15.761 8.129 -14.351 1.00 28.86 268 ALA C N 1
ATOM 5792 C CA . ALA E 1 240 ? 14.395 7.835 -14.812 1.00 31.54 268 ALA C CA 1
ATOM 5793 C C . ALA E 1 240 ? 13.794 9.088 -15.458 1.00 31.99 268 ALA C C 1
ATOM 5794 O O . ALA E 1 240 ? 12.906 9.726 -14.921 1.00 34.15 268 ALA C O 1
ATOM 5796 N N . PRO E 1 241 ? 14.271 9.439 -16.641 1.00 34.03 269 PRO C N 1
ATOM 5797 C CA . PRO E 1 241 ? 13.776 10.627 -17.336 1.00 36.07 269 PRO C CA 1
ATOM 5798 C C . PRO E 1 241 ? 12.300 10.595 -17.796 1.00 36.73 269 PRO C C 1
ATOM 5799 O O . PRO E 1 241 ? 11.724 11.656 -18.089 1.00 38.97 269 PRO C O 1
ATOM 5803 N N . ASP E 1 242 ? 11.693 9.412 -17.878 1.00 33.49 270 ASP C N 1
ATOM 5804 C CA . ASP E 1 242 ? 10.272 9.317 -18.254 1.00 32.90 270 ASP C CA 1
ATOM 5805 C C . ASP E 1 242 ? 9.405 9.722 -17.044 1.00 30.43 270 ASP C C 1
ATOM 5806 O O . ASP E 1 242 ? 8.230 9.992 -17.171 1.00 29.06 270 ASP C O 1
ATOM 5811 N N . SER E 1 243 ? 10.005 9.757 -15.863 1.00 27.94 271 SER C N 1
ATOM 5812 C CA . SER E 1 243 ? 9.266 10.087 -14.648 1.00 27.50 271 SER C CA 1
ATOM 5813 C C . SER E 1 243 ? 10.064 11.038 -13.756 1.00 24.96 271 SER C C 1
ATOM 5814 O O . SER E 1 243 ? 10.855 10.567 -12.947 1.00 26.30 271 SER C O 1
ATOM 5817 N N . ALA E 1 244 ? 9.858 12.355 -13.899 1.00 22.54 272 ALA C N 1
ATOM 5818 C CA . ALA E 1 244 ? 10.595 13.383 -13.109 1.00 22.49 272 ALA C CA 1
ATOM 5819 C C . ALA E 1 244 ? 10.683 13.090 -11.605 1.00 22.59 272 ALA C C 1
ATOM 5820 O O . ALA E 1 244 ? 11.748 13.195 -10.983 1.00 24.53 272 ALA C O 1
ATOM 5822 N N . MET E 1 245 ? 9.541 12.735 -11.045 1.00 22.89 273 MET C N 1
ATOM 5823 C CA . MET E 1 245 ? 9.428 12.404 -9.645 1.00 24.81 273 MET C CA 1
ATOM 5824 C C . MET E 1 245 ? 10.421 11.309 -9.189 1.00 21.58 273 MET C C 1
ATOM 5825 O O . MET E 1 245 ? 10.939 11.351 -8.078 1.00 19.12 273 MET C O 1
ATOM 5830 N N . MET E 1 246 ? 10.689 10.345 -10.059 1.00 20.84 274 MET C N 1
ATOM 5831 C CA . MET E 1 246 ? 11.583 9.242 -9.732 1.00 21.91 274 MET C CA 1
ATOM 5832 C C . MET E 1 246 ? 13.017 9.487 -10.187 1.00 20.98 274 MET C C 1
ATOM 5833 O O . MET E 1 246 ? 13.899 8.645 -10.003 1.00 19.97 274 MET C O 1
ATOM 5838 N N . HIS E 1 247 ? 13.260 10.663 -10.734 1.00 21.21 275 HIS C N 1
ATOM 5839 C CA . HIS E 1 247 ? 14.545 10.936 -11.316 1.00 23.87 275 HIS C CA 1
ATOM 5840 C C . HIS E 1 247 ? 15.574 11.675 -10.473 1.00 24.25 275 HIS C C 1
ATOM 5841 O O . HIS E 1 247 ? 15.251 12.629 -9.765 1.00 21.52 275 HIS C O 1
ATOM 5848 N N . GLN E 1 248 ? 16.825 11.217 -10.582 1.00 25.78 276 GLN C N 1
ATOM 5849 C CA . GLN E 1 248 ? 17.945 11.792 -9.830 1.00 26.80 276 GLN C CA 1
ATOM 5850 C C . GLN E 1 248 ? 17.683 11.694 -8.348 1.00 25.03 276 GLN C C 1
ATOM 5851 O O . GLN E 1 248 ? 17.926 12.658 -7.585 1.00 24.33 276 GLN C O 1
ATOM 5857 N N . GLN E 1 249 ? 17.149 10.535 -7.946 1.00 22.03 277 GLN C N 1
ATOM 5858 C CA . GLN E 1 249 ? 16.887 10.270 -6.530 1.00 20.68 277 GLN C CA 1
ATOM 5859 C C . GLN E 1 249 ? 18.108 9.552 -5.943 1.00 18.42 277 GLN C C 1
ATOM 5860 O O . GLN E 1 249 ? 18.891 8.940 -6.676 1.00 19.45 277 GLN C O 1
ATOM 5866 N N . LYS E 1 250 ? 18.246 9.653 -4.631 1.00 17.49 278 LYS C N 1
ATOM 5867 C CA . LYS E 1 250 ? 19.363 9.112 -3.869 1.00 17.43 278 LYS C CA 1
ATOM 5868 C C . LYS E 1 250 ? 18.932 8.061 -2.851 1.00 18.29 278 LYS C C 1
ATOM 5869 O O . LYS E 1 250 ? 17.736 7.879 -2.594 1.00 18.89 278 LYS C O 1
ATOM 5875 N N . GLN E 1 251 ? 19.923 7.411 -2.229 1.00 18.39 279 GLN C N 1
ATOM 5876 C CA . GLN E 1 251 ? 19.667 6.346 -1.261 1.00 17.65 279 GLN C CA 1
ATOM 5877 C C . GLN E 1 251 ? 20.806 6.083 -0.295 1.00 19.39 279 GLN C C 1
ATOM 5878 O O . GLN E 1 251 ? 21.982 6.110 -0.689 1.00 18.76 279 GLN C O 1
ATOM 5884 N N . VAL E 1 252 ? 20.455 5.837 0.967 1.00 20.11 280 VAL C N 1
ATOM 5885 C CA . VAL E 1 252 ? 21.445 5.442 1.966 1.00 18.46 280 VAL C CA 1
ATOM 5886 C C . VAL E 1 252 ? 20.936 4.169 2.672 1.00 20.11 280 VAL C C 1
ATOM 5887 O O . VAL E 1 252 ? 19.747 4.051 2.969 1.00 20.30 280 VAL C O 1
ATOM 5891 N N . PRO E 1 253 ? 21.813 3.182 2.895 1.00 20.00 281 PRO C N 1
ATOM 5892 C CA . PRO E 1 253 ? 21.342 1.966 3.585 1.00 19.77 281 PRO C CA 1
ATOM 5893 C C . PRO E 1 253 ? 21.135 2.221 5.097 1.00 22.11 281 PRO C C 1
ATOM 5894 O O . PRO E 1 253 ? 21.515 3.276 5.639 1.00 19.00 281 PRO C O 1
ATOM 5898 N N . CYS E 1 254 ? 20.506 1.268 5.778 1.00 20.49 282 CYS C N 1
ATOM 5899 C CA . CYS E 1 254 ? 20.255 1.428 7.207 1.00 19.01 282 CYS C CA 1
ATOM 5900 C C . CYS E 1 254 ? 20.755 0.149 7.931 1.00 16.34 282 CYS C C 1
ATOM 5901 O O . CYS E 1 254 ? 20.194 -0.949 7.780 1.00 17.32 282 CYS C O 1
ATOM 5904 N N . ILE E 1 255 ? 21.835 0.309 8.687 1.00 15.94 283 ILE C N 1
ATOM 5905 C CA . ILE E 1 255 ? 22.539 -0.777 9.370 1.00 12.26 283 ILE C CA 1
ATOM 5906 C C . ILE E 1 255 ? 22.172 -0.796 10.832 1.00 12.52 283 ILE C C 1
ATOM 5907 O O . ILE E 1 255 ? 22.483 0.154 11.557 1.00 13.19 283 ILE C O 1
ATOM 5912 N N . THR E 1 256 ? 21.541 -1.884 11.265 1.00 12.70 284 THR C N 1
ATOM 5913 C CA . THR E 1 256 ? 21.079 -2.051 12.646 1.00 14.31 284 THR C CA 1
ATOM 5914 C C . THR E 1 256 ? 21.948 -3.131 13.306 1.00 17.55 284 THR C C 1
ATOM 5915 O O . THR E 1 256 ? 21.942 -4.306 12.875 1.00 18.13 284 THR C O 1
ATOM 5919 N N . SER E 1 257 ? 22.663 -2.734 14.355 1.00 15.16 285 SER C N 1
ATOM 5920 C CA . SER E 1 257 ? 23.571 -3.652 14.996 1.00 14.81 285 SER C CA 1
ATOM 5921 C C . SER E 1 257 ? 23.351 -3.855 16.473 1.00 15.66 285 SER C C 1
ATOM 5922 O O . SER E 1 257 ? 23.206 -2.870 17.223 1.00 14.58 285 SER C O 1
ATOM 5925 N N . MET E 1 258 ? 23.318 -5.140 16.852 1.00 11.86 286 MET C N 1
ATOM 5926 C CA . MET E 1 258 ? 23.221 -5.611 18.236 1.00 15.55 286 MET C CA 1
ATOM 5927 C C . MET E 1 258 ? 24.530 -6.432 18.566 1.00 16.62 286 MET C C 1
ATOM 5928 O O . MET E 1 258 ? 24.543 -7.205 19.535 1.00 19.02 286 MET C O 1
ATOM 5933 N N . LEU E 1 259 ? 25.566 -6.279 17.731 1.00 14.12 287 LEU C N 1
ATOM 5934 C CA . LEU E 1 259 ? 26.859 -6.933 17.839 1.00 14.56 287 LEU C CA 1
ATOM 5935 C C . LEU E 1 259 ? 27.559 -6.450 19.095 1.00 16.07 287 LEU C C 1
ATOM 5936 O O . LEU E 1 259 ? 27.620 -5.255 19.361 1.00 17.78 287 LEU C O 1
ATOM 5941 N N . THR E 1 260 ? 28.081 -7.394 19.873 1.00 17.17 288 THR C N 1
ATOM 5942 C CA . THR E 1 260 ? 28.777 -7.082 21.103 1.00 12.05 288 THR C CA 1
ATOM 5943 C C . THR E 1 260 ? 30.269 -7.237 20.949 1.00 16.98 288 THR C C 1
ATOM 5944 O O . THR E 1 260 ? 30.997 -6.997 21.894 1.00 20.27 288 THR C O 1
ATOM 5948 N N . ARG E 1 261 ? 30.731 -7.648 19.766 1.00 18.50 289 ARG C N 1
ATOM 5949 C CA . ARG E 1 261 ? 32.178 -7.778 19.524 1.00 20.15 289 ARG C CA 1
ATOM 5950 C C . ARG E 1 261 ? 32.376 -7.383 18.074 1.00 18.73 289 ARG C C 1
ATOM 5951 O O . ARG E 1 261 ? 31.402 -7.261 17.340 1.00 16.94 289 ARG C O 1
ATOM 5959 N N . LEU E 1 262 ? 33.625 -7.160 17.686 1.00 19.06 290 LEU C N 1
ATOM 5960 C CA . LEU E 1 262 ? 33.961 -6.796 16.323 1.00 17.72 290 LEU C CA 1
ATOM 5961 C C . LEU E 1 262 ? 33.974 -8.092 15.525 1.00 20.43 290 LEU C C 1
ATOM 5962 O O . LEU E 1 262 ? 34.296 -9.161 16.065 1.00 21.21 290 LEU C O 1
ATOM 5967 N N . LEU E 1 263 ? 33.610 -8.003 14.249 1.00 21.96 291 LEU C N 1
ATOM 5968 C CA . LEU E 1 263 ? 33.566 -9.159 13.381 1.00 20.73 291 LEU C CA 1
ATOM 5969 C C . LEU E 1 263 ? 34.488 -8.958 12.182 1.00 23.29 291 LEU C C 1
ATOM 5970 O O . LEU E 1 263 ? 34.239 -8.127 11.305 1.00 22.65 291 LEU C O 1
ATOM 5975 N N . VAL E 1 264 ? 35.580 -9.719 12.171 1.00 24.65 292 VAL C N 1
ATOM 5976 C CA . VAL E 1 264 ? 36.524 -9.667 11.069 1.00 25.29 292 VAL C CA 1
ATOM 5977 C C . VAL E 1 264 ? 36.504 -11.091 10.551 1.00 22.70 292 VAL C C 1
ATOM 5978 O O . VAL E 1 264 ? 36.784 -12.018 11.296 1.00 24.02 292 VAL C O 1
ATOM 5982 N N . PHE E 1 265 ? 36.178 -11.269 9.280 1.00 21.47 293 PHE C N 1
ATOM 5983 C CA . PHE E 1 265 ? 36.086 -12.613 8.728 1.00 22.17 293 PHE C CA 1
ATOM 5984 C C . PHE E 1 265 ? 37.404 -13.406 8.659 1.00 26.86 293 PHE C C 1
ATOM 5985 O O . PHE E 1 265 ? 37.443 -14.560 9.113 1.00 28.24 293 PHE C O 1
ATOM 5993 N N . GLY E 1 266 ? 38.471 -12.813 8.116 1.00 27.54 294 GLY C N 1
ATOM 5994 C CA . GLY E 1 266 ? 39.726 -13.540 8.019 1.00 29.71 294 GLY C CA 1
ATOM 5995 C C . GLY E 1 266 ? 39.493 -14.697 7.083 1.00 29.26 294 GLY C C 1
ATOM 5996 O O . GLY E 1 266 ? 38.359 -14.990 6.763 1.00 35.58 294 GLY C O 1
ATOM 5997 N N . LYS E 1 267 ? 40.546 -15.347 6.633 1.00 31.81 295 LYS C N 1
ATOM 5998 C CA . LYS E 1 267 ? 40.422 -16.479 5.719 1.00 32.11 295 LYS C CA 1
ATOM 5999 C C . LYS E 1 267 ? 40.289 -17.799 6.526 1.00 31.20 295 LYS C C 1
ATOM 6000 O O . LYS E 1 267 ? 41.007 -18.038 7.487 1.00 29.57 295 LYS C O 1
ATOM 6006 N N . LYS E 1 268 ? 39.351 -18.650 6.160 1.00 30.77 296 LYS C N 1
ATOM 6007 C CA . LYS E 1 268 ? 39.170 -19.880 6.923 1.00 31.33 296 LYS C CA 1
ATOM 6008 C C . LYS E 1 268 ? 40.317 -20.868 6.722 1.00 32.01 296 LYS C C 1
ATOM 6009 O O . LYS E 1 268 ? 40.809 -21.040 5.615 1.00 31.98 296 LYS C O 1
ATOM 6015 N N . GLN E 1 269 ? 40.742 -21.502 7.810 1.00 32.04 297 GLN C N 1
ATOM 6016 C CA . GLN E 1 269 ? 41.777 -22.518 7.762 1.00 32.93 297 GLN C CA 1
ATOM 6017 C C . GLN E 1 269 ? 41.480 -23.494 6.639 1.00 34.86 297 GLN C C 1
ATOM 6018 O O . GLN E 1 269 ? 42.298 -23.752 5.780 1.00 34.51 297 GLN C O 1
ATOM 6024 N N . SER E 1 270 ? 40.271 -24.023 6.674 1.00 35.71 298 SER C N 1
ATOM 6025 C CA . SER E 1 270 ? 39.811 -25.013 5.733 1.00 38.72 298 SER C CA 1
ATOM 6026 C C . SER E 1 270 ? 39.423 -24.564 4.341 1.00 41.93 298 SER C C 1
ATOM 6027 O O . SER E 1 270 ? 38.902 -25.378 3.597 1.00 41.64 298 SER C O 1
ATOM 6030 N N . HIS E 1 271 ? 39.646 -23.303 3.969 1.00 46.17 299 HIS C N 1
ATOM 6031 C CA . HIS E 1 271 ? 39.248 -22.868 2.624 1.00 50.08 299 HIS C CA 1
ATOM 6032 C C . HIS E 1 271 ? 40.230 -23.326 1.533 1.00 51.33 299 HIS C C 1
ATOM 6033 O O . HIS E 1 271 ? 41.288 -22.717 1.319 1.00 48.15 299 HIS C O 1
ATOM 6040 N N . LEU E 1 272 ? 39.802 -24.399 0.846 1.00 53.23 300 LEU C N 1
ATOM 6041 C CA . LEU E 1 272 ? 40.522 -25.167 -0.193 1.00 54.54 300 LEU C CA 1
ATOM 6042 C C . LEU E 1 272 ? 41.293 -26.318 0.538 1.00 56.30 300 LEU C C 1
ATOM 6043 O O . LEU E 1 272 ? 42.287 -26.071 1.267 1.00 55.36 300 LEU C O 1
ATOM 6051 N N . ASP F 2 2 ? 16.704 1.856 -14.270 1.00 40.20 501 ASP F N 1
ATOM 6052 C CA . ASP F 2 2 ? 16.501 1.948 -12.811 1.00 38.98 501 ASP F CA 1
ATOM 6053 C C . ASP F 2 2 ? 15.054 1.718 -12.328 1.00 37.57 501 ASP F C 1
ATOM 6054 O O . ASP F 2 2 ? 14.121 2.367 -12.807 1.00 38.07 501 ASP F O 1
ATOM 6059 N N . GLU F 2 3 ? 14.876 0.792 -11.394 1.00 36.03 502 GLU F N 1
ATOM 6060 C CA . GLU F 2 3 ? 13.544 0.471 -10.875 1.00 36.46 502 GLU F CA 1
ATOM 6061 C C . GLU F 2 3 ? 13.530 0.465 -9.333 1.00 34.77 502 GLU F C 1
ATOM 6062 O O . GLU F 2 3 ? 14.572 0.380 -8.718 1.00 28.61 502 GLU F O 1
ATOM 6068 N N . VAL F 2 4 ? 12.355 0.493 -8.709 1.00 33.68 503 VAL F N 1
ATOM 6069 C CA . VAL F 2 4 ? 12.271 0.398 -7.248 1.00 29.11 503 VAL F CA 1
ATOM 6070 C C . VAL F 2 4 ? 11.737 -0.982 -6.805 1.00 31.49 503 VAL F C 1
ATOM 6071 O O . VAL F 2 4 ? 11.053 -1.675 -7.577 1.00 33.09 503 VAL F O 1
ATOM 6075 N N . ASP F 2 5 ? 12.090 -1.381 -5.581 1.00 31.32 504 ASP F N 1
ATOM 6076 C CA . ASP F 2 5 ? 11.725 -2.688 -4.978 1.00 33.15 504 ASP F CA 1
ATOM 6077 C C . ASP F 2 5 ? 10.678 -2.543 -3.850 1.00 32.36 504 ASP F C 1
ATOM 6078 O O . ASP F 2 5 ? 10.422 -3.430 -3.037 1.00 35.49 504 ASP F O 1
#

Organism: Spodoptera frugiperda (NCBI:txid7108)

B-factor: mean 29.28, std 9.84, range [7.73, 80.15]